Protein 3MOG (pdb70)

Nearest PDB structures (foldseek):
  3mog-assembly1_C  TM=1.002E+00  e=7.681E-94  Escherichia coli K-12
  1wdk-assembly1_A  TM=8.806E-01  e=6.391E-29  Pseudomonas fragi
  1wdl-assembly1_A  TM=8.605E-01  e=2.660E-29  Pseudomonas fragi
  1wdk-assembly1_B  TM=8.696E-01  e=1.105E-28  Pseudomonas fragi
  8oqu-assembly1_A  TM=8.040E-01  e=7.507E-26  Mycobacterium tuberculosis H37Rv

InterPro domains:
  IPR006108 3-hydroxyacyl-CoA dehydrogenase, C-terminal [PF00725] (188-285)
  IPR006108 3-hydroxyacyl-CoA dehydrogenase, C-terminal [PF00725] (387-466)
  IPR006176 3-hydroxyacyl-CoA dehydrogenase, NAD binding [PF02737] (7-184)
  IPR006180 3-hydroxyacyl-CoA dehydrogenase, conserved site [PS00067] (185-210)
  IPR008927 6-phosphogluconate dehydrogenase-like, C-terminal domain superfamily [SSF48179] (187-294)
  IPR008927 6-phosphogluconate dehydrogenase-like, C-terminal domain superfamily [SSF48179] (386-467)
  IPR011967 3-hydroxyadipyl-CoA dehydrogenase PaaH [TIGR02279] (1-474)
  IPR036291 NAD(P)-binding domain superfamily [SSF51735] (2-187)
  IPR041040 3-hydroxybutyryl-CoA dehydrogenase reduced Rossmann-fold domain [PF18321] (324-386)

Sequence (1412 aa):
NVQTVAVIGSGTMGAGIAEVAASHGHQVLLYDISAEALTRAIDGIHARLNSRVTRGKLTAETCERTLKRLIPVTDIHALAAADLVIEAASERLEVKKALFAQLAEVCPPQTLLTTNTSSISITAIAAEIKNPERVAGLHFFNPAPVMKLVEVVSGLATAAEVVEQLCELTLSWGKQPVRCHHSTPGFIVNRVARPYYSEAWRALEEQVAAPEVIDAALRDGAGFPMGPLELTDLIGQDVNFAVTCSVFNAFWQERRFLPSLVQQELVIGGRLGKKSGLGVYDWRAEREAVVGLEAVSDSFSPMKVEKKSDGVTEIDDVLLIETQGETAQALAIRLARPVVVIDKMAGKVVTIAAAAVNPDSATRKAIYYLQQQGKTVLQIADYPGMLIWRTVAMIINEALDALQKGVASEQDIDTAMRLGVNYPYGPLAWGAQLGWQRILRLLENLQHHYGEERYRPCSLLRQRALLESGYNVQTVAVIGSGTMGAGIAEVAASHGHQVLLYDISAEALTRAIDGIHARLNSRVTRGKLTAETCERTLKRLIPVTDIHALAAADLVIEAASERLEVKKALFAQLAEVCPPQTLLTTNTSSISITAIAAEIKNPERVAGLHFFNPAPVMKLVEVVSGLATAAEVVEQLCELTLSWGKQPVRCHHSTPGFIVNRVARPYYSEAWRALEEQVAAPEVIDAALRDGAGFPMGPLEELTDLIGQDVNFAVTCSVFNAFWQERRFLPSLVQQELVIGGRLGKKSGLGVYDWRAEREAVVGLEAVSDSFSPMKVEKKSDGVTEIDDVLLIETQQGETAQALAIRLARPVVVIDKMAGKVVTIAAAAVNPDSATRKAIYYLQQQGKTVLQIADYPGMLIWRTVAMIINEALDALQKGVASEQDIDTAMRRLGVNYPYGPLAWGAQLGWQRILRLLENLQHHYGEERYRPCSLLRQRALLESGYLNVQTVAVIGSGTMGAGIAEVAASHGHQVLLYDISAEALTRAIDGIHHARLNSRVTRGKLTAETCERTLKRLIPVTDIHALAAADLVIEAASERLEVKKALFAQLAEVCPPQTLLTTNTSSISITAIAAEIKNPERVAGLHFFNPAPVMKLVEVVSGLATAAEEVVEQLCELTLSWGKQPVRCHHSTPGFIVNRVARPYYSEAWRALEEQVAAPEVIDAALRDGAGFPMGPLELTDLIGQDVNFAVTCSVFNAFWQERRFLPSLVQQELVIGGRLGKKSGLGVYDWRAEREAVVGLEAVSDSFSPMKVEKKSDGVTEIDDVLLIETQGETAQALAIRLARPVVVIDKMAGKVVTIAAAAVNPDSATRKAIYYLQQQGKTVLQIADYPGMLIWRTVAMIINEALDALQKGVASEQDIDTAMRRLGVNYPYGPLAWGAQLGWQRILRLLENLQHHYGEERYRRPCSLLRQRALLESGYE

Structure (mmCIF, N/CA/C/O backbone):
data_3MOG
#
_entry.id   3MOG
#
_cell.length_a   71.302
_cell.length_b   145.753
_cell.length_c   148.783
_cell.angle_alpha   90.00
_cell.angle_beta   90.00
_cell.angle_gamma   90.00
#
_symmetry.space_group_name_H-M   'P 21 21 21'
#
loop_
_entity.id
_entity.type
_entity.pdbx_description
1 polymer 'Probable 3-hydroxybutyryl-CoA dehydrogenase'
2 non-polymer 'CHLORIDE ION'
3 non-polymer GLYCEROL
4 water water
#
loop_
_atom_site.group_PDB
_atom_site.id
_atom_site.type_symbol
_atom_site.label_atom_id
_atom_site.label_alt_id
_atom_site.label_comp_id
_atom_site.label_asym_id
_atom_site.label_entity_id
_atom_site.label_seq_id
_atom_site.pdbx_PDB_ins_code
_atom_site.Cartn_x
_atom_site.Cartn_y
_atom_site.Cartn_z
_atom_site.occupancy
_atom_site.B_iso_or_equiv
_atom_site.auth_seq_id
_atom_site.auth_comp_id
_atom_site.auth_asym_id
_atom_site.auth_atom_id
_atom_site.pdbx_PDB_model_num
ATOM 1 N N . ASN A 1 4 ? 9.259 35.214 42.082 1.00 108.53 4 ASN A N 1
ATOM 2 C CA . ASN A 1 4 ? 8.321 35.433 40.941 1.00 108.61 4 ASN A CA 1
ATOM 3 C C . ASN A 1 4 ? 6.922 35.826 41.384 1.00 105.70 4 ASN A C 1
ATOM 4 O O . ASN A 1 4 ? 6.304 35.153 42.216 1.00 106.25 4 ASN A O 1
ATOM 9 N N . VAL A 1 5 ? 6.436 36.924 40.814 1.00 100.27 5 VAL A N 1
ATOM 10 C CA . VAL A 1 5 ? 5.098 37.430 41.089 1.00 96.19 5 VAL A CA 1
ATOM 11 C C . VAL A 1 5 ? 4.300 37.421 39.784 1.00 92.32 5 VAL A C 1
ATOM 12 O O . VAL A 1 5 ? 4.757 37.949 38.771 1.00 91.86 5 VAL A O 1
ATOM 16 N N . GLN A 1 6 ? 3.123 36.802 39.810 1.00 90.14 6 GLN A N 1
ATOM 17 C CA . GLN A 1 6 ? 2.263 36.727 38.629 1.00 89.16 6 GLN A CA 1
ATOM 18 C C . GLN A 1 6 ? 0.930 37.428 38.842 1.00 86.08 6 GLN A C 1
ATOM 19 O O . GLN A 1 6 ? 0.708 38.514 38.310 1.00 88.66 6 GLN A O 1
ATOM 25 N N . THR A 1 7 ? 0.040 36.797 39.601 1.00 81.11 7 THR A N 1
ATOM 26 C CA . THR A 1 7 ? -1.277 37.367 39.849 1.00 79.60 7 THR A CA 1
ATOM 27 C C . THR A 1 7 ? -1.161 38.476 40.890 1.00 76.01 7 THR A C 1
ATOM 28 O O . THR A 1 7 ? -0.404 38.362 41.858 1.00 75.42 7 THR A O 1
ATOM 32 N N . VAL A 1 8 ? -1.906 39.554 40.662 1.00 74.42 8 VAL A N 1
ATOM 33 C CA . VAL A 1 8 ? -1.902 40.716 41.535 1.00 69.71 8 VAL A CA 1
ATOM 34 C C . VAL A 1 8 ? -3.328 41.020 41.971 1.00 68.36 8 VAL A C 1
ATOM 35 O O . VAL A 1 8 ? -4.229 41.100 41.138 1.00 68.71 8 VAL A O 1
ATOM 39 N N . ALA A 1 9 ? -3.531 41.163 43.279 1.00 67.76 9 ALA A N 1
ATOM 40 C CA . ALA A 1 9 ? -4.810 41.630 43.800 1.00 70.27 9 ALA A CA 1
ATOM 41 C C . ALA A 1 9 ? -4.707 43.097 44.211 1.00 71.25 9 ALA A C 1
ATOM 42 O O . ALA A 1 9 ? -3.862 43.465 45.025 1.00 70.83 9 ALA A O 1
ATOM 44 N N . VAL A 1 10 ? -5.560 43.933 43.633 1.00 66.90 10 VAL A N 1
ATOM 45 C CA . VAL A 1 10 ? -5.702 45.302 44.097 1.00 61.11 10 VAL A CA 1
ATOM 46 C C . VAL A 1 10 ? -7.026 45.412 44.837 1.00 64.05 10 VAL A C 1
ATOM 47 O O . VAL A 1 10 ? -8.055 45.012 44.303 1.00 65.77 10 VAL A O 1
ATOM 51 N N . ILE A 1 11 ? -6.994 45.933 46.066 1.00 66.00 11 ILE A N 1
ATOM 52 C CA . ILE A 1 11 ? -8.222 46.224 46.828 1.00 67.39 11 ILE A CA 1
ATOM 53 C C . ILE A 1 11 ? -8.518 47.726 46.888 1.00 69.13 11 ILE A C 1
ATOM 54 O O . ILE A 1 11 ? -7.772 48.493 47.500 1.00 72.60 11 ILE A O 1
ATOM 59 N N . GLY A 1 12 ? -9.619 48.132 46.264 1.00 71.19 12 GLY A N 1
ATOM 60 C CA . GLY A 1 12 ? -10.042 49.532 46.262 1.00 69.45 12 GLY A CA 1
ATOM 61 C C . GLY A 1 12 ? -10.349 49.985 44.851 1.00 74.10 12 GLY A C 1
ATOM 62 O O . GLY A 1 12 ? -9.673 49.583 43.903 1.00 79.56 12 GLY A O 1
ATOM 63 N N . SER A 1 13 ? -11.360 50.832 44.706 1.00 74.94 13 SER A N 1
ATOM 64 C CA . SER A 1 13 ? -11.856 51.197 43.384 1.00 77.02 13 SER A CA 1
ATOM 65 C C . SER A 1 13 ? -11.872 52.705 43.129 1.00 79.18 13 SER A C 1
ATOM 66 O O . SER A 1 13 ? -12.540 53.177 42.205 1.00 79.05 13 SER A O 1
ATOM 69 N N . GLY A 1 14 ? -11.135 53.454 43.950 1.00 83.81 14 GLY A N 1
ATOM 70 C CA . GLY A 1 14 ? -10.970 54.905 43.773 1.00 84.76 14 GLY A CA 1
ATOM 71 C C . GLY A 1 14 ? -9.850 55.254 42.802 1.00 84.47 14 GLY A C 1
ATOM 72 O O . GLY A 1 14 ? -9.425 54.407 41.998 1.00 80.95 14 GLY A O 1
ATOM 73 N N . THR A 1 15 ? -9.374 56.501 42.880 1.00 82.45 15 THR A N 1
ATOM 74 C CA . THR A 1 15 ? -8.304 57.004 42.005 1.00 77.80 15 THR A CA 1
ATOM 75 C C . THR A 1 15 ? -7.059 56.112 42.027 1.00 74.77 15 THR A C 1
ATOM 76 O O . THR A 1 15 ? -6.596 55.650 40.976 1.00 71.77 15 THR A O 1
ATOM 80 N N . MET A 1 16 ? -6.541 55.859 43.225 1.00 69.07 16 MET A N 1
ATOM 81 C CA . MET A 1 16 ? -5.306 55.094 43.380 1.00 67.62 16 MET A CA 1
ATOM 82 C C . MET A 1 16 ? -5.518 53.600 43.076 1.00 68.51 16 MET A C 1
ATOM 83 O O . MET A 1 16 ? -4.647 52.955 42.489 1.00 64.58 16 MET A O 1
ATOM 88 N N . GLY A 1 17 ? -6.682 53.072 43.460 1.00 62.99 17 GLY A N 1
ATOM 89 C CA . GLY A 1 17 ? -7.072 51.699 43.125 1.00 62.62 17 GLY A CA 1
ATOM 90 C C . GLY A 1 17 ? -7.049 51.415 41.627 1.00 57.68 17 GLY A C 1
ATOM 91 O O . GLY A 1 17 ? -6.467 50.423 41.187 1.00 56.21 17 GLY A O 1
ATOM 92 N N . ALA A 1 18 ? -7.661 52.312 40.860 1.00 57.35 18 ALA A N 1
ATOM 93 C CA . ALA A 1 18 ? -7.658 52.262 39.406 1.00 63.12 18 ALA A CA 1
ATOM 94 C C . ALA A 1 18 ? -6.234 52.329 38.846 1.00 67.12 18 ALA A C 1
ATOM 95 O O . ALA A 1 18 ? -5.811 51.431 38.106 1.00 67.81 18 ALA A O 1
ATOM 97 N N . GLY A 1 19 ? -5.500 53.372 39.240 1.00 68.71 19 GLY A N 1
ATOM 98 C CA . GLY A 1 19 ? -4.127 53.609 38.790 1.00 64.42 19 GLY A CA 1
ATOM 99 C C . GLY A 1 19 ? -3.186 52.434 38.974 1.00 64.95 19 GLY A C 1
ATOM 100 O O . GLY A 1 19 ? -2.519 52.008 38.026 1.00 67.80 19 GLY A O 1
ATOM 101 N N . ILE A 1 20 ? -3.147 51.908 40.194 1.00 62.23 20 ILE A N 1
ATOM 102 C CA . ILE A 1 20 ? -2.303 50.759 40.537 1.00 62.54 20 ILE A CA 1
ATOM 103 C C . ILE A 1 20 ? -2.642 49.508 39.700 1.00 64.04 20 ILE A C 1
ATOM 104 O O . ILE A 1 20 ? -1.741 48.803 39.226 1.00 65.42 20 ILE A O 1
ATOM 109 N N . ALA A 1 21 ? -3.937 49.272 39.501 1.00 66.75 21 ALA A N 1
ATOM 110 C CA . ALA A 1 21 ? -4.432 48.181 38.661 1.00 67.18 21 ALA A CA 1
ATOM 111 C C . ALA A 1 21 ? -3.965 48.356 37.211 1.00 67.20 21 ALA A C 1
ATOM 112 O O . ALA A 1 21 ? -3.418 47.427 36.611 1.00 65.71 21 ALA A O 1
ATOM 114 N N . GLU A 1 22 ? -4.151 49.566 36.683 1.00 69.14 22 GLU A N 1
ATOM 115 C CA . GLU A 1 22 ? -3.673 49.941 35.357 1.00 67.87 22 GLU A CA 1
ATOM 116 C C . GLU A 1 22 ? -2.176 49.654 35.159 1.00 68.38 22 GLU A C 1
ATOM 117 O O . GLU A 1 22 ? -1.786 49.093 34.135 1.00 71.93 22 GLU A O 1
ATOM 123 N N . VAL A 1 23 ? -1.358 50.017 36.147 1.00 64.54 23 VAL A N 1
ATOM 124 C CA . VAL A 1 23 ? 0.094 49.785 36.101 1.00 69.21 23 VAL A CA 1
ATOM 125 C C . VAL A 1 23 ? 0.454 48.297 36.059 1.00 69.59 23 VAL A C 1
ATOM 126 O O . VAL A 1 23 ? 1.289 47.864 35.250 1.00 70.26 23 VAL A O 1
ATOM 130 N N . ALA A 1 24 ? -0.166 47.529 36.950 1.00 68.86 24 ALA A N 1
ATOM 131 C CA . ALA A 1 24 ? 0.107 46.102 37.052 1.00 71.39 24 ALA A CA 1
ATOM 132 C C . ALA A 1 24 ? -0.345 45.345 35.793 1.00 67.80 24 ALA A C 1
ATOM 133 O O . ALA A 1 24 ? 0.402 44.513 35.275 1.00 68.10 24 ALA A O 1
ATOM 135 N N . ALA A 1 25 ? -1.547 45.668 35.309 1.00 63.01 25 ALA A N 1
ATOM 136 C CA . ALA A 1 25 ? -2.121 45.091 34.091 1.00 69.29 25 ALA A CA 1
ATOM 137 C C . ALA A 1 25 ? -1.275 45.363 32.843 1.00 74.38 25 ALA A C 1
ATOM 138 O O . ALA A 1 25 ? -1.045 44.453 32.035 1.00 72.95 25 ALA A O 1
ATOM 140 N N . SER A 1 26 ? -0.796 46.604 32.707 1.00 73.06 26 SER A N 1
ATOM 141 C CA . SER A 1 26 ? -0.022 47.015 31.534 1.00 74.13 26 SER A CA 1
ATOM 142 C C . SER A 1 26 ? 1.376 46.402 31.510 1.00 73.51 26 SER A C 1
ATOM 143 O O . SER A 1 26 ? 2.027 46.369 30.463 1.00 75.44 26 SER A O 1
ATOM 146 N N . HIS A 1 27 ? 1.831 45.908 32.656 1.00 71.36 27 HIS A N 1
ATOM 147 C CA . HIS A 1 27 ? 3.142 45.267 32.723 1.00 75.03 27 HIS A CA 1
ATOM 148 C C . HIS A 1 27 ? 3.076 43.744 32.780 1.00 76.34 27 HIS A C 1
ATOM 149 O O . HIS A 1 27 ? 4.075 43.080 33.084 1.00 76.35 27 HIS A O 1
ATOM 156 N N . GLY A 1 28 ? 1.899 43.199 32.474 1.00 79.07 28 GLY A N 1
ATOM 157 C CA . GLY A 1 28 ? 1.762 41.763 32.197 1.00 81.85 28 GLY A CA 1
ATOM 158 C C . GLY A 1 28 ? 1.261 40.911 33.343 1.00 78.76 28 GLY A C 1
ATOM 159 O O . GLY A 1 28 ? 1.543 39.712 33.392 1.00 78.03 28 GLY A O 1
ATOM 160 N N . HIS A 1 29 ? 0.516 41.530 34.257 1.00 78.40 29 HIS A N 1
ATOM 161 C CA . HIS A 1 29 ? -0.023 40.829 35.423 1.00 74.37 29 HIS A CA 1
ATOM 162 C C . HIS A 1 29 ? -1.536 40.737 35.350 1.00 70.63 29 HIS A C 1
ATOM 163 O O . HIS A 1 29 ? -2.204 41.706 34.997 1.00 70.67 29 HIS A O 1
ATOM 170 N N . GLN A 1 30 ? -2.060 39.558 35.681 1.00 73.79 30 GLN A N 1
ATOM 171 C CA . GLN A 1 30 ? -3.489 39.369 35.898 1.00 72.42 30 GLN A CA 1
ATOM 172 C C . GLN A 1 30 ? -3.864 40.178 37.125 1.00 71.66 30 GLN A C 1
ATOM 173 O O . GLN A 1 30 ? -3.190 40.087 38.160 1.00 65.82 30 GLN A O 1
ATOM 179 N N . VAL A 1 31 ? -4.919 40.983 37.000 1.00 72.26 31 VAL A N 1
ATOM 180 C CA . VAL A 1 31 ? -5.284 41.932 38.048 1.00 75.62 31 VAL A CA 1
ATOM 181 C C . VAL A 1 31 ? -6.689 41.703 38.597 1.00 79.69 31 VAL A C 1
ATOM 182 O O . VAL A 1 31 ? -7.700 41.986 37.941 1.00 79.97 31 VAL A O 1
ATOM 186 N N . LEU A 1 32 ? -6.726 41.189 39.821 1.00 81.16 32 LEU A N 1
ATOM 187 C CA . LEU A 1 32 ? -7.964 40.992 40.546 1.00 80.72 32 LEU A CA 1
ATOM 188 C C . LEU A 1 32 ? -8.357 42.287 41.249 1.00 81.28 32 LEU A C 1
ATOM 189 O O . LEU A 1 32 ? -7.882 42.577 42.345 1.00 84.00 32 LEU A O 1
ATOM 194 N N . LEU A 1 33 ? -9.199 43.082 40.597 1.00 82.59 33 LEU A N 1
ATOM 195 C CA . LEU A 1 33 ? -9.691 44.311 41.202 1.00 86.44 33 LEU A CA 1
ATOM 196 C C . LEU A 1 33 ? -10.849 44.001 42.142 1.00 92.05 33 LEU A C 1
ATOM 197 O O . LEU A 1 33 ? -11.896 43.518 41.709 1.00 95.21 33 LEU A O 1
ATOM 202 N N . TYR A 1 34 ? -10.643 44.281 43.428 1.00 96.02 34 TYR A N 1
ATOM 203 C CA . TYR A 1 34 ? -11.640 44.017 44.465 1.00 97.84 34 TYR A CA 1
ATOM 204 C C . TYR A 1 34 ? -12.362 45.286 44.901 1.00 98.66 34 TYR A C 1
ATOM 205 O O . TYR A 1 34 ? -11.755 46.345 45.072 1.00 101.07 34 TYR A O 1
ATOM 214 N N . ASP A 1 35 ? -13.671 45.148 45.057 1.00 99.14 35 ASP A N 1
ATOM 215 C CA . ASP A 1 35 ? -14.493 46.050 45.849 1.00 98.16 35 ASP A CA 1
ATOM 216 C C . ASP A 1 35 ? -15.661 45.191 46.329 1.00 100.23 35 ASP A C 1
ATOM 217 O O . ASP A 1 35 ? -15.964 44.161 45.717 1.00 100.70 35 ASP A O 1
ATOM 222 N N . ILE A 1 36 ? -16.292 45.585 47.432 1.00 102.08 36 ILE A N 1
ATOM 223 C CA . ILE A 1 36 ? -17.551 44.958 47.848 1.00 103.21 36 ILE A CA 1
ATOM 224 C C . ILE A 1 36 ? -18.694 45.351 46.905 1.00 102.87 36 ILE A C 1
ATOM 225 O O . ILE A 1 36 ? -19.564 44.536 46.602 1.00 103.10 36 ILE A O 1
ATOM 230 N N . SER A 1 37 ? -18.668 46.595 46.435 1.00 102.19 37 SER A N 1
ATOM 231 C CA . SER A 1 37 ? -19.665 47.102 45.501 1.00 101.70 37 SER A CA 1
ATOM 232 C C . SER A 1 37 ? -19.334 46.681 44.065 1.00 105.51 37 SER A C 1
ATOM 233 O O . SER A 1 37 ? -18.163 46.613 43.685 1.00 107.18 37 SER A O 1
ATOM 236 N N . ALA A 1 38 ? -20.372 46.391 43.282 1.00 108.33 38 ALA A N 1
ATOM 237 C CA . ALA A 1 38 ? -20.214 46.038 41.867 1.00 108.75 38 ALA A CA 1
ATOM 238 C C . ALA A 1 38 ? -20.451 47.229 40.935 1.00 108.13 38 ALA A C 1
ATOM 239 O O . ALA A 1 38 ? -19.957 47.238 39.807 1.00 109.01 38 ALA A O 1
ATOM 241 N N . GLU A 1 39 ? -21.212 48.218 41.406 1.00 108.00 39 GLU A N 1
ATOM 242 C CA . GLU A 1 39 ? -21.431 49.465 40.665 1.00 110.07 39 GLU A CA 1
ATOM 243 C C . GLU A 1 39 ? -20.157 50.299 40.572 1.00 111.36 39 GLU A C 1
ATOM 244 O O . GLU A 1 39 ? -19.892 50.922 39.546 1.00 114.44 39 GLU A O 1
ATOM 250 N N . ALA A 1 40 ? -19.374 50.302 41.647 1.00 109.62 40 ALA A N 1
ATOM 251 C CA . ALA A 1 40 ? -18.117 51.041 41.683 1.00 108.73 40 ALA A CA 1
ATOM 252 C C . ALA A 1 40 ? -17.012 50.340 40.888 1.00 106.37 40 ALA A C 1
ATOM 253 O O . ALA A 1 40 ? -16.194 51.007 40.253 1.00 103.17 40 ALA A O 1
ATOM 255 N N . LEU A 1 41 ? -17.003 49.004 40.930 1.00 105.52 41 LEU A N 1
ATOM 256 C CA . LEU A 1 41 ? -16.052 48.178 40.177 1.00 104.48 41 LEU A CA 1
ATOM 257 C C . LEU A 1 41 ? -16.130 48.408 38.673 1.00 106.41 41 LEU A C 1
ATOM 258 O O . LEU A 1 41 ? -15.101 48.438 37.995 1.00 107.12 41 LEU A O 1
ATOM 263 N N . THR A 1 42 ? -17.356 48.551 38.165 1.00 107.94 42 THR A N 1
ATOM 264 C CA . THR A 1 42 ? -17.601 48.783 36.741 1.00 109.24 42 THR A CA 1
ATOM 265 C C . THR A 1 42 ? -17.106 50.174 36.354 1.00 109.32 42 THR A C 1
ATOM 266 O O . THR A 1 42 ? -16.407 50.329 35.354 1.00 110.29 42 THR A O 1
ATOM 270 N N . ARG A 1 43 ? -17.442 51.163 37.180 1.00 108.81 43 ARG A N 1
ATOM 271 C CA . ARG A 1 43 ? -17.068 52.558 36.953 1.00 110.38 43 ARG A CA 1
ATOM 272 C C . ARG A 1 43 ? -15.556 52.804 37.008 1.00 109.28 43 ARG A C 1
ATOM 273 O O . ARG A 1 43 ? -15.056 53.747 36.391 1.00 109.00 43 ARG A O 1
ATOM 281 N N . ALA A 1 44 ? -14.843 51.953 37.744 1.00 107.88 44 ALA A N 1
ATOM 282 C CA . ALA A 1 44 ? -13.380 51.991 37.798 1.00 107.76 44 ALA A CA 1
ATOM 283 C C . ALA A 1 44 ? -12.751 51.450 36.514 1.00 106.23 44 ALA A C 1
ATOM 284 O O . ALA A 1 44 ? -11.804 52.039 35.991 1.00 106.90 44 ALA A O 1
ATOM 286 N N . ILE A 1 45 ? -13.283 50.330 36.020 1.00 104.40 45 ILE A N 1
ATOM 287 C CA . ILE A 1 45 ? -12.824 49.714 34.770 1.00 102.45 45 ILE A CA 1
ATOM 288 C C . ILE A 1 45 ? -13.201 50.573 33.554 1.00 102.63 45 ILE A C 1
ATOM 289 O O . ILE A 1 45 ? -12.431 50.666 32.597 1.00 103.40 45 ILE A O 1
ATOM 294 N N . ASP A 1 46 ? -14.361 51.226 33.625 1.00 101.58 46 ASP A N 1
ATOM 295 C CA . ASP A 1 46 ? -14.796 52.179 32.603 1.00 101.28 46 ASP A CA 1
ATOM 296 C C . ASP A 1 46 ? -13.830 53.351 32.448 1.00 101.13 46 ASP A C 1
ATOM 297 O O . ASP A 1 46 ? -13.591 53.815 31.333 1.00 103.26 46 ASP A O 1
ATOM 302 N N . GLY A 1 47 ? -13.281 53.810 33.572 1.00 99.79 47 GLY A N 1
ATOM 303 C CA . GLY A 1 47 ? -12.286 54.881 33.599 1.00 96.35 47 GLY A CA 1
ATOM 304 C C . GLY A 1 47 ? -10.945 54.479 33.005 1.00 94.76 47 GLY A C 1
ATOM 305 O O . GLY A 1 47 ? -10.299 55.287 32.336 1.00 96.48 47 GLY A O 1
ATOM 306 N N . ILE A 1 48 ? -10.531 53.235 33.253 1.00 89.35 48 ILE A N 1
ATOM 307 C CA . ILE A 1 48 ? -9.304 52.679 32.669 1.00 85.73 48 ILE A CA 1
ATOM 308 C C . ILE A 1 48 ? -9.479 52.466 31.154 1.00 90.53 48 ILE A C 1
ATOM 309 O O . ILE A 1 48 ? -8.568 52.758 30.367 1.00 91.27 48 ILE A O 1
ATOM 314 N N . HIS A 1 49 ? -10.659 51.979 30.762 1.00 91.83 49 HIS A N 1
ATOM 315 C CA . HIS A 1 49 ? -11.034 51.836 29.351 1.00 91.98 49 HIS A CA 1
ATOM 316 C C . HIS A 1 49 ? -11.114 53.181 28.627 1.00 91.01 49 HIS A C 1
ATOM 317 O O . HIS A 1 49 ? -10.732 53.273 27.473 1.00 91.57 49 HIS A O 1
ATOM 324 N N . ALA A 1 50 ? -11.598 54.216 29.311 1.00 92.92 50 ALA A N 1
ATOM 325 C CA . ALA A 1 50 ? -11.680 55.563 28.737 1.00 93.86 50 ALA A CA 1
ATOM 326 C C . ALA A 1 50 ? -10.297 56.151 28.482 1.00 94.60 50 ALA A C 1
ATOM 327 O O . ALA A 1 50 ? -10.053 56.731 27.422 1.00 96.27 50 ALA A O 1
ATOM 329 N N . ARG A 1 51 ? -9.403 55.978 29.456 1.00 93.53 51 ARG A N 1
ATOM 330 C CA . ARG A 1 51 ? -8.056 56.547 29.410 1.00 92.66 51 ARG A CA 1
ATOM 331 C C . ARG A 1 51 ? -7.133 55.830 28.427 1.00 92.66 51 ARG A C 1
ATOM 332 O O . ARG A 1 51 ? -6.385 56.483 27.698 1.00 94.69 51 ARG A O 1
ATOM 340 N N . LEU A 1 52 ? -7.177 54.500 28.405 1.00 89.72 52 LEU A N 1
ATOM 341 C CA . LEU A 1 52 ? -6.317 53.742 27.499 1.00 87.88 52 LEU A CA 1
ATOM 342 C C . LEU A 1 52 ? -6.789 53.758 26.042 1.00 92.02 52 LEU A C 1
ATOM 343 O O . LEU A 1 52 ? -5.987 53.521 25.134 1.00 93.17 52 LEU A O 1
ATOM 348 N N . ASN A 1 53 ? -8.080 54.021 25.825 1.00 94.96 53 ASN A N 1
ATOM 349 C CA . ASN A 1 53 ? -8.617 54.182 24.470 1.00 96.37 53 ASN A CA 1
ATOM 350 C C . ASN A 1 53 ? -8.440 55.598 23.929 1.00 96.09 53 ASN A C 1
ATOM 351 O O . ASN A 1 53 ? -8.438 55.809 22.718 1.00 96.31 53 ASN A O 1
ATOM 356 N N . SER A 1 54 ? -8.285 56.570 24.824 1.00 96.87 54 SER A N 1
ATOM 357 C CA . SER A 1 54 ? -7.971 57.935 24.399 1.00 99.78 54 SER A CA 1
ATOM 358 C C . SER A 1 54 ? -6.488 58.062 24.036 1.00 99.77 54 SER A C 1
ATOM 359 O O . SER A 1 54 ? -6.050 59.106 23.560 1.00 100.98 54 SER A O 1
ATOM 362 N N . ARG A 1 55 ? -5.728 56.994 24.268 1.00 96.13 55 ARG A N 1
ATOM 363 C CA . ARG A 1 55 ? -4.315 56.960 23.929 1.00 93.50 55 ARG A CA 1
ATOM 364 C C . ARG A 1 55 ? -4.026 56.052 22.737 1.00 92.82 55 ARG A C 1
ATOM 365 O O . ARG A 1 55 ? -2.918 56.058 22.203 1.00 90.78 55 ARG A O 1
ATOM 373 N N . VAL A 1 56 ? -5.013 55.266 22.322 1.00 92.90 56 VAL A N 1
ATOM 374 C CA . VAL A 1 56 ? -4.886 54.551 21.061 1.00 95.92 56 VAL A CA 1
ATOM 375 C C . VAL A 1 56 ? -5.262 55.505 19.919 1.00 97.74 56 VAL A C 1
ATOM 376 O O . VAL A 1 56 ? -4.682 55.438 18.832 1.00 99.18 56 VAL A O 1
ATOM 380 N N . THR A 1 57 ? -6.193 56.420 20.194 1.00 97.94 57 THR A N 1
ATOM 381 C CA . THR A 1 57 ? -6.596 57.439 19.223 1.00 101.16 57 THR A CA 1
ATOM 382 C C . THR A 1 57 ? -5.547 58.549 19.094 1.00 102.63 57 THR A C 1
ATOM 383 O O . THR A 1 57 ? -5.415 59.155 18.027 1.00 105.24 57 THR A O 1
ATOM 387 N N . ARG A 1 58 ? -4.806 58.804 20.175 1.00 101.95 58 ARG A N 1
ATOM 388 C CA . ARG A 1 58 ? -3.758 59.834 20.186 1.00 101.61 58 ARG A CA 1
ATOM 389 C C . ARG A 1 58 ? -2.367 59.322 19.778 1.00 99.44 58 ARG A C 1
ATOM 390 O O . ARG A 1 58 ? -1.379 60.052 19.881 1.00 98.70 58 ARG A O 1
ATOM 398 N N . GLY A 1 59 ? -2.299 58.073 19.320 1.00 97.08 59 GLY A N 1
ATOM 399 C CA . GLY A 1 59 ? -1.051 57.478 18.836 1.00 93.98 59 GLY A CA 1
ATOM 400 C C . GLY A 1 59 ? 0.016 57.245 19.895 1.00 93.29 59 GLY A C 1
ATOM 401 O O . GLY A 1 59 ? 1.208 57.211 19.583 1.00 92.95 59 GLY A O 1
ATOM 402 N N . LYS A 1 60 ? -0.413 57.093 21.147 1.00 90.58 60 LYS A N 1
ATOM 403 C CA . LYS A 1 60 ? 0.495 56.837 22.265 1.00 86.58 60 LYS A CA 1
ATOM 404 C C . LYS A 1 60 ? 0.536 55.352 22.650 1.00 84.03 60 LYS A C 1
ATOM 405 O O . LYS A 1 60 ? 1.446 54.916 23.360 1.00 84.24 60 LYS A O 1
ATOM 411 N N . LEU A 1 61 ? -0.446 54.585 22.173 1.00 81.98 61 LEU A N 1
ATOM 412 C CA . LEU A 1 61 ? -0.509 53.129 22.403 1.00 81.48 61 LEU A CA 1
ATOM 413 C C . LEU A 1 61 ? -1.173 52.428 21.214 1.00 77.60 61 LEU A C 1
ATOM 414 O O . LEU A 1 61 ? -2.007 53.028 20.538 1.00 78.87 61 LEU A O 1
ATOM 419 N N . THR A 1 62 ? -0.788 51.177 20.954 1.00 76.64 62 THR A N 1
ATOM 420 C CA . THR A 1 62 ? -1.411 50.365 19.898 1.00 81.07 62 THR A CA 1
ATOM 421 C C . THR A 1 62 ? -2.644 49.608 20.394 1.00 84.90 62 THR A C 1
ATOM 422 O O . THR A 1 62 ? -2.764 49.305 21.586 1.00 85.88 62 THR A O 1
ATOM 426 N N . ALA A 1 63 ? -3.542 49.296 19.460 1.00 85.84 63 ALA A N 1
ATOM 427 C CA . ALA A 1 63 ? -4.788 48.582 19.742 1.00 82.20 63 ALA A CA 1
ATOM 428 C C . ALA A 1 63 ? -4.551 47.179 20.307 1.00 84.02 63 ALA A C 1
ATOM 429 O O . ALA A 1 63 ? -5.238 46.763 21.247 1.00 83.01 63 ALA A O 1
ATOM 431 N N . GLU A 1 64 ? -3.572 46.475 19.734 1.00 84.08 64 GLU A N 1
ATOM 432 C CA . GLU A 1 64 ? -3.198 45.114 20.149 1.00 86.63 64 GLU A CA 1
ATOM 433 C C . GLU A 1 64 ? -2.704 45.064 21.600 1.00 84.08 64 GLU A C 1
ATOM 434 O O . GLU A 1 64 ? -3.025 44.135 22.337 1.00 84.11 64 GLU A O 1
ATOM 440 N N . THR A 1 65 ? -1.929 46.068 22.001 1.00 82.85 65 THR A N 1
ATOM 441 C CA . THR A 1 65 ? -1.394 46.130 23.355 1.00 79.60 65 THR A CA 1
ATOM 442 C C . THR A 1 65 ? -2.458 46.618 24.345 1.00 76.97 65 THR A C 1
ATOM 443 O O . THR A 1 65 ? -2.558 46.086 25.450 1.00 75.14 65 THR A O 1
ATOM 447 N N . CYS A 1 66 ? -3.255 47.605 23.928 1.00 78.22 66 CYS A N 1
ATOM 448 C CA . CYS A 1 66 ? -4.362 48.147 24.729 1.00 81.09 66 CYS A CA 1
ATOM 449 C C . CYS A 1 66 ? -5.420 47.104 25.092 1.00 84.03 66 CYS A C 1
ATOM 450 O O . CYS A 1 66 ? -5.800 46.978 26.256 1.00 83.97 66 CYS A O 1
ATOM 453 N N . GLU A 1 67 ? -5.888 46.365 24.092 1.00 87.42 67 GLU A N 1
ATOM 454 C CA . GLU A 1 67 ? -6.844 45.283 24.309 1.00 92.91 67 GLU A CA 1
ATOM 455 C C . GLU A 1 67 ? -6.237 44.167 25.186 1.00 92.86 67 GLU A C 1
ATOM 456 O O . GLU A 1 67 ? -6.917 43.644 26.072 1.00 93.77 67 GLU A O 1
ATOM 462 N N . ARG A 1 68 ? -4.958 43.850 24.953 1.00 92.00 68 ARG A N 1
ATOM 463 C CA . ARG A 1 68 ? -4.188 42.865 25.739 1.00 91.24 68 ARG A CA 1
ATOM 464 C C . ARG A 1 68 ? -4.061 43.234 27.225 1.00 92.04 68 ARG A C 1
ATOM 465 O O . ARG A 1 68 ? -4.123 42.364 28.102 1.00 94.51 68 ARG A O 1
ATOM 473 N N . THR A 1 69 ? -3.872 44.526 27.491 1.00 89.62 69 THR A N 1
ATOM 474 C CA . THR A 1 69 ? -3.797 45.058 28.851 1.00 85.26 69 THR A CA 1
ATOM 475 C C . THR A 1 69 ? -5.166 45.007 29.548 1.00 82.51 69 THR A C 1
ATOM 476 O O . THR A 1 69 ? -5.271 44.494 30.663 1.00 82.50 69 THR A O 1
ATOM 480 N N . LEU A 1 70 ? -6.201 45.501 28.866 1.00 82.36 70 LEU A N 1
ATOM 481 C CA . LEU A 1 70 ? -7.555 45.632 29.428 1.00 85.79 70 LEU A CA 1
ATOM 482 C C . LEU A 1 70 ? -8.275 44.298 29.708 1.00 91.51 70 LEU A C 1
ATOM 483 O O . LEU A 1 70 ? -9.241 44.259 30.481 1.00 90.98 70 LEU A O 1
ATOM 488 N N . LYS A 1 71 ? -7.804 43.221 29.078 1.00 94.66 71 LYS A N 1
ATOM 489 C CA . LYS A 1 71 ? -8.286 41.872 29.376 1.00 97.84 71 LYS A CA 1
ATOM 490 C C . LYS A 1 71 ? -7.837 41.391 30.754 1.00 95.15 71 LYS A C 1
ATOM 491 O O . LYS A 1 71 ? -8.590 40.693 31.438 1.00 92.95 71 LYS A O 1
ATOM 497 N N . ARG A 1 72 ? -6.626 41.787 31.156 1.00 92.78 72 ARG A N 1
ATOM 498 C CA . ARG A 1 72 ? -6.021 41.358 32.430 1.00 92.77 72 ARG A CA 1
ATOM 499 C C . ARG A 1 72 ? -6.722 41.919 33.685 1.00 91.47 72 ARG A C 1
ATOM 500 O O . ARG A 1 72 ? -6.403 41.524 34.811 1.00 91.44 72 ARG A O 1
ATOM 508 N N . LEU A 1 73 ? -7.671 42.832 33.474 1.00 88.75 73 LEU A N 1
ATOM 509 C CA . LEU A 1 73 ? -8.462 43.426 34.546 1.00 90.56 73 LEU A CA 1
ATOM 510 C C . LEU A 1 73 ? -9.703 42.594 34.873 1.00 91.92 73 LEU A C 1
ATOM 511 O O . LEU A 1 73 ? -10.722 42.676 34.178 1.00 93.12 73 LEU A O 1
ATOM 516 N N . ILE A 1 74 ? -9.609 41.810 35.946 1.00 91.78 74 ILE A N 1
ATOM 517 C CA . ILE A 1 74 ? -10.682 40.907 36.373 1.00 90.43 74 ILE A CA 1
ATOM 518 C C . ILE A 1 74 ? -11.370 41.436 37.647 1.00 89.52 74 ILE A C 1
ATOM 519 O O . ILE A 1 74 ? -10.790 41.371 38.733 1.00 87.26 74 ILE A O 1
ATOM 524 N N . PRO A 1 75 ? -12.604 41.974 37.515 1.00 88.75 75 PRO A N 1
ATOM 525 C CA . PRO A 1 75 ? -13.327 42.490 38.687 1.00 90.58 75 PRO A CA 1
ATOM 526 C C . PRO A 1 75 ? -13.914 41.378 39.567 1.00 93.47 75 PRO A C 1
ATOM 527 O O . PRO A 1 75 ? -14.537 40.441 39.056 1.00 91.78 75 PRO A O 1
ATOM 531 N N . VAL A 1 76 ? -13.694 41.480 40.879 1.00 96.25 76 VAL A N 1
ATOM 532 C CA . VAL A 1 76 ? -14.165 40.475 41.846 1.00 98.58 76 VAL A CA 1
ATOM 533 C C . VAL A 1 76 ? -14.797 41.109 43.087 1.00 98.80 76 VAL A C 1
ATOM 534 O O . VAL A 1 76 ? -14.387 42.194 43.518 1.00 101.95 76 VAL A O 1
ATOM 538 N N . THR A 1 77 ? -15.792 40.420 43.651 1.00 97.42 77 THR A N 1
ATOM 539 C CA . THR A 1 77 ? -16.496 40.854 44.871 1.00 95.04 77 THR A CA 1
ATOM 540 C C . THR A 1 77 ? -16.261 39.879 46.046 1.00 93.60 77 THR A C 1
ATOM 541 O O . THR A 1 77 ? -16.379 40.252 47.222 1.00 91.57 77 THR A O 1
ATOM 545 N N . ASP A 1 78 ? -15.910 38.637 45.716 1.00 92.73 78 ASP A N 1
ATOM 546 C CA . ASP A 1 78 ? -15.536 37.651 46.722 1.00 93.24 78 ASP A CA 1
ATOM 547 C C . ASP A 1 78 ? -14.073 37.773 47.093 1.00 90.24 78 ASP A C 1
ATOM 548 O O . ASP A 1 78 ? -13.199 37.745 46.228 1.00 88.42 78 ASP A O 1
ATOM 553 N N . ILE A 1 79 ? -13.827 37.898 48.394 1.00 88.95 79 ILE A N 1
ATOM 554 C CA . ILE A 1 79 ? -12.479 38.042 48.944 1.00 90.12 79 ILE A CA 1
ATOM 555 C C . ILE A 1 79 ? -11.692 36.728 48.833 1.00 90.48 79 ILE A C 1
ATOM 556 O O . ILE A 1 79 ? -10.453 36.729 48.763 1.00 84.56 79 ILE A O 1
ATOM 561 N N . HIS A 1 80 ? -12.426 35.615 48.778 1.00 91.84 80 HIS A N 1
ATOM 562 C CA . HIS A 1 80 ? -11.828 34.286 48.654 1.00 93.88 80 HIS A CA 1
ATOM 563 C C . HIS A 1 80 ? -11.253 34.056 47.260 1.00 91.71 80 HIS A C 1
ATOM 564 O O . HIS A 1 80 ? -10.374 33.206 47.082 1.00 89.44 80 HIS A O 1
ATOM 571 N N . ALA A 1 81 ? -11.727 34.850 46.295 1.00 89.11 81 ALA A N 1
ATOM 572 C CA . ALA A 1 81 ? -11.170 34.887 44.938 1.00 91.74 81 ALA A CA 1
ATOM 573 C C . ALA A 1 81 ? -9.721 35.388 44.896 1.00 89.81 81 ALA A C 1
ATOM 574 O O . ALA A 1 81 ? -8.995 35.133 43.933 1.00 90.71 81 ALA A O 1
ATOM 576 N N . LEU A 1 82 ? -9.299 36.079 45.953 1.00 88.95 82 LEU A N 1
ATOM 577 C CA . LEU A 1 82 ? -7.959 36.655 46.015 1.00 87.94 82 LEU A CA 1
ATOM 578 C C . LEU A 1 82 ? -6.901 35.667 46.511 1.00 88.38 82 LEU A C 1
ATOM 579 O O . LEU A 1 82 ? -5.748 36.051 46.711 1.00 89.82 82 LEU A O 1
ATOM 584 N N . ALA A 1 83 ? -7.290 34.402 46.685 1.00 89.12 83 ALA A N 1
ATOM 585 C CA . ALA A 1 83 ? -6.391 33.347 47.184 1.00 90.22 83 ALA A CA 1
ATOM 586 C C . ALA A 1 83 ? -5.219 33.034 46.243 1.00 89.48 83 ALA A C 1
ATOM 587 O O . ALA A 1 83 ? -4.141 32.629 46.696 1.00 88.53 83 ALA A O 1
ATOM 589 N N . ALA A 1 84 ? -5.434 33.244 44.944 1.00 90.62 84 ALA A N 1
ATOM 590 C CA . ALA A 1 84 ? -4.416 32.991 43.920 1.00 89.48 84 ALA A CA 1
ATOM 591 C C . ALA A 1 84 ? -3.318 34.063 43.858 1.00 88.52 84 ALA A C 1
ATOM 592 O O . ALA A 1 84 ? -2.232 33.808 43.322 1.00 89.53 84 ALA A O 1
ATOM 594 N N . ALA A 1 85 ? -3.605 35.248 44.404 1.00 84.32 85 ALA A N 1
ATOM 595 C CA . ALA A 1 85 ? -2.705 36.404 44.317 1.00 82.23 85 ALA A CA 1
ATOM 596 C C . ALA A 1 85 ? -1.333 36.145 44.920 1.00 82.93 85 ALA A C 1
ATOM 597 O O . ALA A 1 85 ? -1.222 35.658 46.046 1.00 83.12 85 ALA A O 1
ATOM 599 N N . ASP A 1 86 ? -0.293 36.443 44.147 1.00 82.58 86 ASP A N 1
ATOM 600 C CA . ASP A 1 86 ? 1.071 36.436 44.663 1.00 84.45 86 ASP A CA 1
ATOM 601 C C . ASP A 1 86 ? 1.299 37.693 45.513 1.00 83.96 86 ASP A C 1
ATOM 602 O O . ASP A 1 86 ? 2.119 37.689 46.434 1.00 87.16 86 ASP A O 1
ATOM 607 N N . LEU A 1 87 ? 0.558 38.758 45.196 1.00 79.48 87 LEU A N 1
ATOM 608 C CA . LEU A 1 87 ? 0.718 40.061 45.834 1.00 74.01 87 LEU A CA 1
ATOM 609 C C . LEU A 1 87 ? -0.609 40.812 45.951 1.00 67.38 87 LEU A C 1
ATOM 610 O O . LEU A 1 87 ? -1.362 40.921 44.985 1.00 66.25 87 LEU A O 1
ATOM 615 N N . VAL A 1 88 ? -0.885 41.342 47.139 1.00 63.75 88 VAL A N 1
ATOM 616 C CA . VAL A 1 88 ? -2.073 42.171 47.338 1.00 65.15 88 VAL A CA 1
ATOM 617 C C . VAL A 1 88 ? -1.682 43.624 47.617 1.00 67.62 88 VAL A C 1
ATOM 618 O O . VAL A 1 88 ? -0.863 43.901 48.490 1.00 71.09 88 VAL A O 1
ATOM 622 N N . ILE A 1 89 ? -2.259 44.547 46.861 1.00 69.75 89 ILE A N 1
ATOM 623 C CA . ILE A 1 89 ? -2.009 45.962 47.072 1.00 66.47 89 ILE A CA 1
ATOM 624 C C . ILE A 1 89 ? -3.316 46.603 47.473 1.00 62.62 89 ILE A C 1
ATOM 625 O O . ILE A 1 89 ? -4.249 46.637 46.692 1.00 60.95 89 ILE A O 1
ATOM 630 N N . GLU A 1 90 ? -3.368 47.113 48.699 1.00 66.09 90 GLU A N 1
ATOM 631 C CA . GLU A 1 90 ? -4.593 47.691 49.255 1.00 65.10 90 GLU A CA 1
ATOM 632 C C . GLU A 1 90 ? -4.610 49.211 49.134 1.00 66.12 90 GLU A C 1
ATOM 633 O O . GLU A 1 90 ? -3.623 49.870 49.441 1.00 70.57 90 GLU A O 1
ATOM 639 N N . ALA A 1 91 ? -5.745 49.762 48.722 1.00 70.08 91 ALA A N 1
ATOM 640 C CA . ALA A 1 91 ? -5.934 51.208 48.680 1.00 71.15 91 ALA A CA 1
ATOM 641 C C . ALA A 1 91 ? -7.372 51.582 49.027 1.00 77.17 91 ALA A C 1
ATOM 642 O O . ALA A 1 91 ? -8.026 52.316 48.289 1.00 81.28 91 ALA A O 1
ATOM 644 N N . ALA A 1 92 ? -7.854 51.073 50.158 1.00 87.70 92 ALA A N 1
ATOM 645 C CA . ALA A 1 92 ? -9.232 51.310 50.612 1.00 94.33 92 ALA A CA 1
ATOM 646 C C . ALA A 1 92 ? -9.310 52.470 51.603 1.00 97.54 92 ALA A C 1
ATOM 647 O O . ALA A 1 92 ? -8.458 53.360 51.584 1.00 101.97 92 ALA A O 1
ATOM 649 N N . SER A 1 93 ? -10.334 52.452 52.458 1.00 100.42 93 SER A N 1
ATOM 650 C CA . SER A 1 93 ? -10.603 53.542 53.398 1.00 102.52 93 SER A CA 1
ATOM 651 C C . SER A 1 93 ? -9.536 53.606 54.486 1.00 104.02 93 SER A C 1
ATOM 652 O O . SER A 1 93 ? -9.137 52.571 55.032 1.00 103.59 93 SER A O 1
ATOM 655 N N . GLU A 1 94 ? -9.096 54.830 54.797 1.00 102.49 94 GLU A N 1
ATOM 656 C CA . GLU A 1 94 ? -7.925 55.069 55.658 1.00 101.60 94 GLU A CA 1
ATOM 657 C C . GLU A 1 94 ? -8.196 55.041 57.171 1.00 101.84 94 GLU A C 1
ATOM 658 O O . GLU A 1 94 ? -7.423 55.597 57.953 1.00 99.01 94 GLU A O 1
ATOM 664 N N . ARG A 1 95 ? -9.288 54.401 57.581 1.00 101.34 95 ARG A N 1
ATOM 665 C CA . ARG A 1 95 ? -9.522 54.157 58.996 1.00 101.00 95 ARG A CA 1
ATOM 666 C C . ARG A 1 95 ? -8.722 52.914 59.375 1.00 98.69 95 ARG A C 1
ATOM 667 O O . ARG A 1 95 ? -8.775 51.902 58.676 1.00 101.01 95 ARG A O 1
ATOM 675 N N . LEU A 1 96 ? -7.966 53.015 60.466 1.00 96.68 96 LEU A N 1
ATOM 676 C CA . LEU A 1 96 ? -7.040 51.968 60.920 1.00 96.51 96 LEU A CA 1
ATOM 677 C C . LEU A 1 96 ? -7.713 50.634 61.294 1.00 97.95 96 LEU A C 1
ATOM 678 O O . LEU A 1 96 ? -7.097 49.571 61.172 1.00 95.30 96 LEU A O 1
ATOM 683 N N . GLU A 1 97 ? -8.969 50.704 61.739 1.00 99.53 97 GLU A N 1
ATOM 684 C CA . GLU A 1 97 ? -9.744 49.531 62.180 1.00 99.61 97 GLU A CA 1
ATOM 685 C C . GLU A 1 97 ? -10.157 48.637 61.009 1.00 96.46 97 GLU A C 1
ATOM 686 O O . GLU A 1 97 ? -9.970 47.415 61.053 1.00 93.49 97 GLU A O 1
ATOM 692 N N . VAL A 1 98 ? -10.716 49.264 59.972 1.00 94.90 98 VAL A N 1
ATOM 693 C CA . VAL A 1 98 ? -11.182 48.571 58.769 1.00 95.01 98 VAL A CA 1
ATOM 694 C C . VAL A 1 98 ? -10.018 47.905 58.040 1.00 95.44 98 VAL A C 1
ATOM 695 O O . VAL A 1 98 ? -10.159 46.791 57.531 1.00 98.19 98 VAL A O 1
ATOM 699 N N . LYS A 1 99 ? -8.873 48.588 58.014 1.00 94.41 99 LYS A N 1
ATOM 700 C CA . LYS A 1 99 ? -7.649 48.060 57.402 1.00 92.46 99 LYS A CA 1
ATOM 701 C C . LYS A 1 99 ? -7.083 46.861 58.168 1.00 89.85 99 LYS A C 1
ATOM 702 O O . LYS A 1 99 ? -6.644 45.886 57.556 1.00 86.92 99 LYS A O 1
ATOM 708 N N . LYS A 1 100 ? -7.100 46.943 59.500 1.00 92.17 100 LYS A N 1
ATOM 709 C CA . LYS A 1 100 ? -6.637 45.851 60.368 1.00 94.28 100 LYS A CA 1
ATOM 710 C C . LYS A 1 100 ? -7.518 44.609 60.252 1.00 93.21 100 LYS A C 1
ATOM 711 O O . LYS A 1 100 ? -7.018 43.480 60.320 1.00 93.12 100 LYS A O 1
ATOM 717 N N . ALA A 1 101 ? -8.821 44.832 60.079 1.00 92.49 101 ALA A N 1
ATOM 718 C CA . ALA A 1 101 ? -9.801 43.754 59.926 1.00 94.41 101 ALA A CA 1
ATOM 719 C C . ALA A 1 101 ? -9.692 43.044 58.562 1.00 92.94 101 ALA A C 1
ATOM 720 O O . ALA A 1 101 ? -9.832 41.818 58.475 1.00 91.20 101 ALA A O 1
ATOM 722 N N . LEU A 1 102 ? -9.433 43.825 57.513 1.00 91.38 102 LEU A N 1
ATOM 723 C CA . LEU A 1 102 ? -9.269 43.307 56.151 1.00 88.28 102 LEU A CA 1
ATOM 724 C C . LEU A 1 102 ? -7.974 42.507 55.977 1.00 86.52 102 LEU A C 1
ATOM 725 O O . LEU A 1 102 ? -7.976 41.452 55.338 1.00 85.24 102 LEU A O 1
ATOM 730 N N . PHE A 1 103 ? -6.882 43.010 56.551 1.00 83.94 103 PHE A N 1
ATOM 731 C CA . PHE A 1 103 ? -5.571 42.358 56.462 1.00 81.79 103 PHE A CA 1
ATOM 732 C C . PHE A 1 103 ? -5.491 41.055 57.272 1.00 83.08 103 PHE A C 1
ATOM 733 O O . PHE A 1 103 ? -4.705 40.162 56.933 1.00 79.93 103 PHE A O 1
ATOM 741 N N . ALA A 1 104 ? -6.294 40.955 58.336 1.00 86.41 104 ALA A N 1
ATOM 742 C CA . ALA A 1 104 ? -6.405 39.721 59.134 1.00 86.95 104 ALA A CA 1
ATOM 743 C C . ALA A 1 104 ? -7.148 38.640 58.353 1.00 85.88 104 ALA A C 1
ATOM 744 O O . ALA A 1 104 ? -6.747 37.468 58.350 1.00 84.37 104 ALA A O 1
ATOM 746 N N . GLN A 1 105 ? -8.180 39.082 57.660 1.00 85.26 105 GLN A N 1
ATOM 747 C CA . GLN A 1 105 ? -8.982 38.245 56.812 1.00 87.95 105 GLN A CA 1
ATOM 748 C C . GLN A 1 105 ? -8.100 37.678 55.724 1.00 87.97 105 GLN A C 1
ATOM 749 O O . GLN A 1 105 ? -8.128 36.497 55.451 1.00 89.44 105 GLN A O 1
ATOM 755 N N . LEU A 1 106 ? -7.281 38.527 55.128 1.00 88.77 106 LEU A N 1
ATOM 756 C CA . LEU A 1 106 ? -6.447 38.138 54.009 1.00 88.84 106 LEU A CA 1
ATOM 757 C C . LEU A 1 106 ? -5.440 37.049 54.315 1.00 89.10 106 LEU A C 1
ATOM 758 O O . LEU A 1 106 ? -5.117 36.263 53.461 1.00 88.21 106 LEU A O 1
ATOM 763 N N . ALA A 1 107 ? -4.872 37.053 55.500 1.00 91.22 107 ALA A N 1
ATOM 764 C CA . ALA A 1 107 ? -3.846 36.081 55.832 1.00 94.22 107 ALA A CA 1
ATOM 765 C C . ALA A 1 107 ? -4.349 34.641 55.818 1.00 95.41 107 ALA A C 1
ATOM 766 O O . ALA A 1 107 ? -3.588 33.714 55.583 1.00 93.19 107 ALA A O 1
ATOM 768 N N . GLU A 1 108 ? -5.620 34.460 56.137 1.00 95.50 108 GLU A N 1
ATOM 769 C CA . GLU A 1 108 ? -6.222 33.122 56.151 1.00 96.50 108 GLU A CA 1
ATOM 770 C C . GLU A 1 108 ? -6.532 32.638 54.735 1.00 94.06 108 GLU A C 1
ATOM 771 O O . GLU A 1 108 ? -6.386 31.453 54.435 1.00 95.70 108 GLU A O 1
ATOM 777 N N . VAL A 1 109 ? -6.962 33.569 53.882 1.00 91.36 109 VAL A N 1
ATOM 778 C CA . VAL A 1 109 ? -7.333 33.297 52.487 1.00 88.00 109 VAL A CA 1
ATOM 779 C C . VAL A 1 109 ? -6.100 32.986 51.621 1.00 87.01 109 VAL A C 1
ATOM 780 O O . VAL A 1 109 ? -6.107 32.045 50.818 1.00 89.36 109 VAL A O 1
ATOM 784 N N . CYS A 1 110 ? -5.036 33.755 51.822 1.00 81.59 110 CYS A N 1
ATOM 785 C CA . CYS A 1 110 ? -3.835 33.663 51.004 1.00 80.93 110 CYS A CA 1
ATOM 786 C C . CYS A 1 110 ? -2.743 32.809 51.660 1.00 81.26 110 CYS A C 1
ATOM 787 O O . CYS A 1 110 ? -2.693 32.703 52.889 1.00 80.76 110 CYS A O 1
ATOM 790 N N . PRO A 1 111 ? -1.868 32.188 50.838 1.00 80.73 111 PRO A N 1
ATOM 791 C CA . PRO A 1 111 ? -0.683 31.473 51.334 1.00 82.05 111 PRO A CA 1
ATOM 792 C C . PRO A 1 111 ? 0.252 32.338 52.201 1.00 85.20 111 PRO A C 1
ATOM 793 O O . PRO A 1 111 ? 0.283 33.555 52.031 1.00 79.40 111 PRO A O 1
ATOM 797 N N . PRO A 1 112 ? 1.008 31.708 53.130 1.00 91.76 112 PRO A N 1
ATOM 798 C CA . PRO A 1 112 ? 2.045 32.346 53.973 1.00 92.30 112 PRO A CA 1
ATOM 799 C C . PRO A 1 112 ? 3.135 33.164 53.253 1.00 92.53 112 PRO A C 1
ATOM 800 O O . PRO A 1 112 ? 3.820 33.965 53.895 1.00 95.92 112 PRO A O 1
ATOM 804 N N . GLN A 1 113 ? 3.296 32.968 51.948 1.00 91.62 113 GLN A N 1
ATOM 805 C CA . GLN A 1 113 ? 4.300 33.708 51.179 1.00 92.57 113 GLN A CA 1
ATOM 806 C C . GLN A 1 113 ? 3.722 34.853 50.316 1.00 89.05 113 GLN A C 1
ATOM 807 O O . GLN A 1 113 ? 4.485 35.611 49.704 1.00 89.72 113 GLN A O 1
ATOM 813 N N . THR A 1 114 ? 2.389 34.962 50.272 1.00 84.76 114 THR A N 1
ATOM 814 C CA . THR A 1 114 ? 1.681 36.051 49.573 1.00 83.87 114 THR A CA 1
ATOM 815 C C . THR A 1 114 ? 2.035 37.405 50.179 1.00 83.26 114 THR A C 1
ATOM 816 O O . THR A 1 114 ? 1.843 37.620 51.377 1.00 83.24 114 THR A O 1
ATOM 820 N N . LEU A 1 115 ? 2.553 38.308 49.352 1.00 79.97 115 LEU A N 1
ATOM 821 C CA . LEU A 1 115 ? 2.942 39.630 49.827 1.00 77.07 115 LEU A CA 1
ATOM 822 C C . LEU A 1 115 ? 1.705 40.495 50.041 1.00 74.81 115 LEU A C 1
ATOM 823 O O . LEU A 1 115 ? 0.855 40.606 49.162 1.00 73.60 115 LEU A O 1
ATOM 828 N N . LEU A 1 116 ? 1.596 41.071 51.235 1.00 75.31 116 LEU A N 1
ATOM 829 C CA . LEU A 1 116 ? 0.424 41.865 51.602 1.00 75.21 116 LEU A CA 1
ATOM 830 C C . LEU A 1 116 ? 0.822 43.323 51.827 1.00 72.81 116 LEU A C 1
ATOM 831 O O . LEU A 1 116 ? 1.526 43.654 52.786 1.00 68.37 116 LEU A O 1
ATOM 836 N N . THR A 1 117 ? 0.393 44.189 50.915 1.00 69.42 117 THR A N 1
ATOM 837 C CA . THR A 1 117 ? 0.828 45.585 50.939 1.00 63.83 117 THR A CA 1
ATOM 838 C C . THR A 1 117 ? -0.333 46.564 50.932 1.00 59.40 117 THR A C 1
ATOM 839 O O . THR A 1 117 ? -1.461 46.213 50.618 1.00 54.10 117 THR A O 1
ATOM 843 N N . THR A 1 118 ? -0.017 47.806 51.275 1.00 60.78 118 THR A N 1
ATOM 844 C CA . THR A 1 118 ? -0.989 48.881 51.347 1.00 58.69 118 THR A CA 1
ATOM 845 C C . THR A 1 118 ? -0.385 50.129 50.714 1.00 57.47 118 THR A C 1
ATOM 846 O O . THR A 1 118 ? 0.835 50.285 50.683 1.00 55.43 118 THR A O 1
ATOM 850 N N . ASN A 1 119 ? -1.252 51.004 50.217 1.00 60.18 119 ASN A N 1
ATOM 851 C CA . ASN A 1 119 ? -0.861 52.239 49.552 1.00 62.52 119 ASN A CA 1
ATOM 852 C C . ASN A 1 119 ? -0.989 53.434 50.507 1.00 63.33 119 ASN A C 1
ATOM 853 O O . ASN A 1 119 ? -0.960 54.594 50.088 1.00 64.24 119 ASN A O 1
ATOM 858 N N . THR A 1 120 ? -1.126 53.136 51.798 1.00 64.82 120 THR A N 1
ATOM 859 C CA . THR A 1 120 ? -1.408 54.148 52.819 1.00 64.39 120 THR A CA 1
ATOM 860 C C . THR A 1 120 ? -0.298 55.187 52.921 1.00 61.50 120 THR A C 1
ATOM 861 O O . THR A 1 120 ? 0.881 54.858 52.788 1.00 62.75 120 THR A O 1
ATOM 865 N N . SER A 1 121 ? -0.690 56.442 53.118 1.00 67.40 121 SER A N 1
ATOM 866 C CA . SER A 1 121 ? 0.264 57.534 53.319 1.00 69.33 121 SER A CA 1
ATOM 867 C C . SER A 1 121 ? 0.456 57.890 54.798 1.00 74.49 121 SER A C 1
ATOM 868 O O . SER A 1 121 ? 1.437 58.555 55.155 1.00 75.25 121 SER A O 1
ATOM 871 N N . SER A 1 122 ? -0.460 57.433 55.655 1.00 76.63 122 SER A N 1
ATOM 872 C CA . SER A 1 122 ? -0.569 57.978 57.015 1.00 79.57 122 SER A CA 1
ATOM 873 C C . SER A 1 122 ? -0.867 56.993 58.143 1.00 80.31 122 SER A C 1
ATOM 874 O O . SER A 1 122 ? -1.146 57.415 59.265 1.00 80.98 122 SER A O 1
ATOM 877 N N . ILE A 1 123 ? -0.815 55.693 57.854 1.00 79.43 123 ILE A N 1
ATOM 878 C CA . ILE A 1 123 ? -1.075 54.667 58.868 1.00 76.32 123 ILE A CA 1
ATOM 879 C C . ILE A 1 123 ? 0.144 53.756 58.958 1.00 77.31 123 ILE A C 1
ATOM 880 O O . ILE A 1 123 ? 0.669 53.330 57.930 1.00 84.01 123 ILE A O 1
ATOM 885 N N . SER A 1 124 ? 0.602 53.486 60.180 1.00 69.21 124 SER A N 1
ATOM 886 C CA . SER A 1 124 ? 1.804 52.692 60.416 1.00 66.39 124 SER A CA 1
ATOM 887 C C . SER A 1 124 ? 1.685 51.247 59.935 1.00 68.78 124 SER A C 1
ATOM 888 O O . SER A 1 124 ? 0.685 50.578 60.192 1.00 65.69 124 SER A O 1
ATOM 891 N N . ILE A 1 125 ? 2.735 50.778 59.264 1.00 67.55 125 ILE A N 1
ATOM 892 C CA . ILE A 1 125 ? 2.815 49.403 58.759 1.00 69.46 125 ILE A CA 1
ATOM 893 C C . ILE A 1 125 ? 2.891 48.394 59.916 1.00 69.14 125 ILE A C 1
ATOM 894 O O . ILE A 1 125 ? 2.344 47.287 59.834 1.00 69.04 125 ILE A O 1
ATOM 899 N N . THR A 1 126 ? 3.544 48.795 61.002 1.00 72.04 126 THR A N 1
ATOM 900 C CA . THR A 1 126 ? 3.699 47.938 62.179 1.00 70.01 126 THR A CA 1
ATOM 901 C C . THR A 1 126 ? 2.354 47.715 62.891 1.00 69.35 126 THR A C 1
ATOM 902 O O . THR A 1 126 ? 2.121 46.649 63.461 1.00 69.83 126 THR A O 1
ATOM 906 N N . ALA A 1 127 ? 1.468 48.707 62.811 1.00 67.63 127 ALA A N 1
ATOM 907 C CA . ALA A 1 127 ? 0.129 48.611 63.392 1.00 73.84 127 ALA A CA 1
ATOM 908 C C . ALA A 1 127 ? -0.736 47.614 62.607 1.00 76.86 127 ALA A C 1
ATOM 909 O O . ALA A 1 127 ? -1.419 46.763 63.195 1.00 75.02 127 ALA A O 1
ATOM 911 N N . ILE A 1 128 ? -0.689 47.742 61.280 1.00 73.89 128 ILE A N 1
ATOM 912 C CA . ILE A 1 128 ? -1.360 46.840 60.345 1.00 70.44 128 ILE A CA 1
ATOM 913 C C . ILE A 1 128 ? -0.878 45.391 60.520 1.00 71.00 128 ILE A C 1
ATOM 914 O O . ILE A 1 128 ? -1.689 44.482 60.682 1.00 71.88 128 ILE A O 1
ATOM 919 N N . ALA A 1 129 ? 0.438 45.200 60.539 1.00 69.29 129 ALA A N 1
ATOM 920 C CA . ALA A 1 129 ? 1.048 43.873 60.655 1.00 73.31 129 ALA A CA 1
ATOM 921 C C . ALA A 1 129 ? 1.024 43.231 62.056 1.00 77.02 129 ALA A C 1
ATOM 922 O O . ALA A 1 129 ? 1.484 42.091 62.211 1.00 76.96 129 ALA A O 1
ATOM 924 N N . ALA A 1 130 ? 0.501 43.949 63.052 1.00 77.43 130 ALA A N 1
ATOM 925 C CA . ALA A 1 130 ? 0.567 43.526 64.463 1.00 80.67 130 ALA A CA 1
ATOM 926 C C . ALA A 1 130 ? 0.025 42.115 64.743 1.00 81.20 130 ALA A C 1
ATOM 927 O O . ALA A 1 130 ? 0.781 41.242 65.182 1.00 79.32 130 ALA A O 1
ATOM 929 N N . GLU A 1 131 ? -1.257 41.885 64.464 1.00 82.52 131 GLU A N 1
ATOM 930 C CA . GLU A 1 131 ? -1.860 40.567 64.699 1.00 88.53 131 GLU A CA 1
ATOM 931 C C . GLU A 1 131 ? -2.224 39.862 63.389 1.00 89.02 131 GLU A C 1
ATOM 932 O O . GLU A 1 131 ? -3.372 39.468 63.179 1.00 92.99 131 GLU A O 1
ATOM 938 N N . ILE A 1 132 ? -1.232 39.713 62.514 1.00 87.41 132 ILE A N 1
ATOM 939 C CA . ILE A 1 132 ? -1.415 39.099 61.200 1.00 83.36 132 ILE A CA 1
ATOM 940 C C . ILE A 1 132 ? -0.424 37.938 61.040 1.00 83.27 132 ILE A C 1
ATOM 941 O O . ILE A 1 132 ? 0.770 38.091 61.338 1.00 80.14 132 ILE A O 1
ATOM 946 N N . LYS A 1 133 ? -0.943 36.780 60.617 1.00 83.85 133 LYS A N 1
ATOM 947 C CA . LYS A 1 133 ? -0.143 35.573 60.352 1.00 86.62 133 LYS A CA 1
ATOM 948 C C . LYS A 1 133 ? 1.025 35.891 59.437 1.00 86.30 133 LYS A C 1
ATOM 949 O O . LYS A 1 133 ? 0.842 36.545 58.411 1.00 86.95 133 LYS A O 1
ATOM 955 N N . ASN A 1 134 ? 2.211 35.419 59.819 1.00 88.99 134 ASN A N 1
ATOM 956 C CA . ASN A 1 134 ? 3.464 35.689 59.107 1.00 90.55 134 ASN A CA 1
ATOM 957 C C . ASN A 1 134 ? 3.642 37.166 58.748 1.00 91.39 134 ASN A C 1
ATOM 958 O O . ASN A 1 134 ? 3.540 37.536 57.583 1.00 90.53 134 ASN A O 1
ATOM 963 N N . PRO A 1 135 ? 3.923 38.015 59.751 1.00 90.08 135 PRO A N 1
ATOM 964 C CA . PRO A 1 135 ? 3.856 39.454 59.502 1.00 87.40 135 PRO A CA 1
ATOM 965 C C . PRO A 1 135 ? 5.014 40.006 58.656 1.00 83.85 135 PRO A C 1
ATOM 966 O O . PRO A 1 135 ? 4.919 41.129 58.164 1.00 81.47 135 PRO A O 1
ATOM 970 N N . GLU A 1 136 ? 6.065 39.203 58.462 1.00 83.46 136 GLU A N 1
ATOM 971 C CA . GLU A 1 136 ? 7.276 39.626 57.749 1.00 85.05 136 GLU A CA 1
ATOM 972 C C . GLU A 1 136 ? 7.075 39.863 56.256 1.00 81.33 136 GLU A C 1
ATOM 973 O O . GLU A 1 136 ? 7.929 40.467 55.606 1.00 81.84 136 GLU A O 1
ATOM 979 N N . ARG A 1 137 ? 5.956 39.374 55.726 1.00 80.85 137 ARG A N 1
ATOM 980 C CA . ARG A 1 137 ? 5.557 39.644 54.344 1.00 80.46 137 ARG A CA 1
ATOM 981 C C . ARG A 1 137 ? 4.551 40.799 54.240 1.00 77.01 137 ARG A C 1
ATOM 982 O O . ARG A 1 137 ? 3.892 40.960 53.209 1.00 77.98 137 ARG A O 1
ATOM 990 N N . VAL A 1 138 ? 4.411 41.580 55.309 1.00 76.43 138 VAL A N 1
ATOM 991 C CA . VAL A 1 138 ? 3.601 42.806 55.241 1.00 75.87 138 VAL A CA 1
ATOM 992 C C . VAL A 1 138 ? 4.491 44.050 55.119 1.00 70.46 138 VAL A C 1
ATOM 993 O O . VAL A 1 138 ? 5.442 44.230 55.884 1.00 68.40 138 VAL A O 1
ATOM 997 N N . ALA A 1 139 ? 4.183 44.885 54.129 1.00 65.98 139 ALA A N 1
ATOM 998 C CA . ALA A 1 139 ? 4.922 46.120 53.877 1.00 61.40 139 ALA A CA 1
ATOM 999 C C . ALA A 1 139 ? 3.998 47.202 53.339 1.00 60.64 139 ALA A C 1
ATOM 1000 O O . ALA A 1 139 ? 2.799 46.970 53.125 1.00 53.77 139 ALA A O 1
ATOM 1002 N N . GLY A 1 140 ? 4.559 48.392 53.133 1.00 61.22 140 GLY A N 1
ATOM 1003 C CA . GLY A 1 140 ? 3.849 49.448 52.434 1.00 57.76 140 GLY A CA 1
ATOM 1004 C C . GLY A 1 140 ? 4.365 49.597 51.022 1.00 55.97 140 GLY A C 1
ATOM 1005 O O . GLY A 1 140 ? 5.567 49.482 50.775 1.00 52.90 140 GLY A O 1
ATOM 1006 N N . LEU A 1 141 ? 3.444 49.850 50.103 1.00 55.62 141 LEU A N 1
ATOM 1007 C CA . LEU A 1 141 ? 3.771 50.108 48.713 1.00 56.91 141 LEU A CA 1
ATOM 1008 C C . LEU A 1 141 ? 3.066 51.403 48.350 1.00 54.99 141 LEU A C 1
ATOM 1009 O O . LEU A 1 141 ? 1.896 51.424 47.959 1.00 57.60 141 LEU A O 1
ATOM 1014 N N . HIS A 1 142 ? 3.796 52.493 48.503 1.00 54.84 142 HIS A N 1
ATOM 1015 C CA . HIS A 1 142 ? 3.204 53.810 48.433 1.00 54.65 142 HIS A CA 1
ATOM 1016 C C . HIS A 1 142 ? 3.444 54.472 47.072 1.00 51.71 142 HIS A C 1
ATOM 1017 O O . HIS A 1 142 ? 4.548 54.923 46.770 1.00 54.37 142 HIS A O 1
ATOM 1024 N N . PHE A 1 143 ? 2.388 54.511 46.268 1.00 51.00 143 PHE A N 1
ATOM 1025 C CA . PHE A 1 143 ? 2.389 55.141 44.949 1.00 51.69 143 PHE A CA 1
ATOM 1026 C C . PHE A 1 143 ? 1.945 56.598 45.094 1.00 57.87 143 PHE A C 1
ATOM 1027 O O . PHE A 1 143 ? 1.349 56.971 46.107 1.00 59.70 143 PHE A O 1
ATOM 1035 N N . PHE A 1 144 ? 2.237 57.413 44.083 1.00 58.10 144 PHE A N 1
ATOM 1036 C CA . PHE A 1 144 ? 1.839 58.828 44.055 1.00 57.27 144 PHE A CA 1
ATOM 1037 C C . PHE A 1 144 ? 0.870 59.068 42.914 1.00 63.18 144 PHE A C 1
ATOM 1038 O O . PHE A 1 144 ? 1.029 58.505 41.832 1.00 62.85 144 PHE A O 1
ATOM 1046 N N . ASN A 1 145 ? -0.131 59.901 43.180 1.00 69.77 145 ASN A N 1
ATOM 1047 C CA . ASN A 1 145 ? -1.159 60.287 42.216 1.00 72.22 145 ASN A CA 1
ATOM 1048 C C . ASN A 1 145 ? -0.557 61.176 41.133 1.00 69.92 145 ASN A C 1
ATOM 1049 O O . ASN A 1 145 ? 0.099 62.158 41.463 1.00 67.68 145 ASN A O 1
ATOM 1054 N N . PRO A 1 146 ? -0.761 60.824 39.839 1.00 70.99 146 PRO A N 1
ATOM 1055 C CA . PRO A 1 146 ? -1.430 59.605 39.345 1.00 66.53 146 PRO A CA 1
ATOM 1056 C C . PRO A 1 146 ? -0.478 58.422 39.195 1.00 65.11 146 PRO A C 1
ATOM 1057 O O . PRO A 1 146 ? 0.611 58.564 38.620 1.00 65.32 146 PRO A O 1
ATOM 1061 N N . ALA A 1 147 ? -0.893 57.273 39.735 1.00 63.83 147 ALA A N 1
ATOM 1062 C CA . ALA A 1 147 ? -0.087 56.045 39.737 1.00 63.16 147 ALA A CA 1
ATOM 1063 C C . ALA A 1 147 ? 0.567 55.634 38.402 1.00 65.14 147 ALA A C 1
ATOM 1064 O O . ALA A 1 147 ? 1.733 55.229 38.412 1.00 63.37 147 ALA A O 1
ATOM 1066 N N . PRO A 1 148 ? -0.156 55.734 37.255 1.00 65.82 148 PRO A N 1
ATOM 1067 C CA . PRO A 1 148 ? 0.571 55.399 36.009 1.00 70.31 148 PRO A CA 1
ATOM 1068 C C . PRO A 1 148 ? 1.636 56.425 35.609 1.00 71.29 148 PRO A C 1
ATOM 1069 O O . PRO A 1 148 ? 2.658 56.064 35.025 1.00 67.52 148 PRO A O 1
ATOM 1073 N N . VAL A 1 149 ? 1.398 57.684 35.959 1.00 74.00 149 VAL A N 1
ATOM 1074 C CA . VAL A 1 149 ? 2.289 58.778 35.604 1.00 75.44 149 VAL A CA 1
ATOM 1075 C C . VAL A 1 149 ? 3.520 58.818 36.514 1.00 72.29 149 VAL A C 1
ATOM 1076 O O . VAL A 1 149 ? 4.645 58.741 36.028 1.00 68.58 149 VAL A O 1
ATOM 1080 N N . MET A 1 150 ? 3.299 58.924 37.825 1.00 71.54 150 MET A N 1
ATOM 1081 C CA . MET A 1 150 ? 4.390 59.160 38.773 1.00 69.36 150 MET A CA 1
ATOM 1082 C C . MET A 1 150 ? 5.363 57.980 38.881 1.00 70.42 150 MET A C 1
ATOM 1083 O O . MET A 1 150 ? 4.955 56.821 39.021 1.00 65.63 150 MET A O 1
ATOM 1088 N N . LYS A 1 151 ? 6.654 58.289 38.790 1.00 70.14 151 LYS A N 1
ATOM 1089 C CA . LYS A 1 151 ? 7.686 57.260 38.685 1.00 68.09 151 LYS A CA 1
ATOM 1090 C C . LYS A 1 151 ? 8.105 56.699 40.043 1.00 63.78 151 LYS A C 1
ATOM 1091 O O . LYS A 1 151 ? 8.692 55.622 40.120 1.00 66.66 151 LYS A O 1
ATOM 1097 N N . LEU A 1 152 ? 7.797 57.417 41.116 1.00 59.24 152 LEU A N 1
ATOM 1098 C CA . LEU A 1 152 ? 8.258 57.008 42.439 1.00 56.98 152 LEU A CA 1
ATOM 1099 C C . LEU A 1 152 ? 7.310 56.050 43.157 1.00 48.23 152 LEU A C 1
ATOM 1100 O O . LEU A 1 152 ? 6.103 56.234 43.142 1.00 50.30 152 LEU A O 1
ATOM 1105 N N . VAL A 1 153 ? 7.881 55.029 43.787 1.00 50.34 153 VAL A N 1
ATOM 1106 C CA . VAL A 1 153 ? 7.162 54.200 44.755 1.00 51.04 153 VAL A CA 1
ATOM 1107 C C . VAL A 1 153 ? 7.986 54.149 46.035 1.00 47.59 153 VAL A C 1
ATOM 1108 O O . VAL A 1 153 ? 9.171 53.817 45.990 1.00 50.50 153 VAL A O 1
ATOM 1112 N N . GLU A 1 154 ? 7.371 54.476 47.168 1.00 45.88 154 GLU A N 1
ATOM 1113 C CA . GLU A 1 154 ? 8.005 54.249 48.467 1.00 47.27 154 GLU A CA 1
ATOM 1114 C C . GLU A 1 154 ? 7.700 52.844 48.963 1.00 48.11 154 GLU A C 1
ATOM 1115 O O . GLU A 1 154 ? 6.537 52.426 49.014 1.00 49.06 154 GLU A O 1
ATOM 1121 N N . VAL A 1 155 ? 8.756 52.117 49.318 1.00 48.18 155 VAL A N 1
ATOM 1122 C CA . VAL A 1 155 ? 8.627 50.742 49.779 1.00 50.91 155 VAL A CA 1
ATOM 1123 C C . VAL A 1 155 ? 8.872 50.733 51.282 1.00 51.38 155 VAL A C 1
ATOM 1124 O O . VAL A 1 155 ? 9.987 50.961 51.744 1.00 51.91 155 VAL A O 1
ATOM 1128 N N . VAL A 1 156 ? 7.812 50.463 52.036 1.00 50.90 156 VAL A N 1
ATOM 1129 C CA . VAL A 1 156 ? 7.783 50.838 53.440 1.00 54.29 156 VAL A CA 1
ATOM 1130 C C . VAL A 1 156 ? 7.878 49.667 54.409 1.00 51.16 156 VAL A C 1
ATOM 1131 O O . VAL A 1 156 ? 6.951 48.871 54.527 1.00 53.58 156 VAL A O 1
ATOM 1135 N N . SER A 1 157 ? 8.981 49.597 55.144 1.00 54.74 157 SER A N 1
ATOM 1136 C CA . SER A 1 157 ? 9.141 48.552 56.141 1.00 57.19 157 SER A CA 1
ATOM 1137 C C . SER A 1 157 ? 8.475 48.875 57.480 1.00 63.81 157 SER A C 1
ATOM 1138 O O . SER A 1 157 ? 8.697 49.945 58.068 1.00 60.21 157 SER A O 1
ATOM 1141 N N . GLY A 1 158 ? 7.643 47.942 57.943 1.00 61.94 158 GLY A N 1
ATOM 1142 C CA . GLY A 1 158 ? 7.213 47.896 59.336 1.00 56.85 158 GLY A CA 1
ATOM 1143 C C . GLY A 1 158 ? 8.347 47.313 60.153 1.00 63.97 158 GLY A C 1
ATOM 1144 O O . GLY A 1 158 ? 9.428 47.030 59.622 1.00 66.16 158 GLY A O 1
ATOM 1145 N N . LEU A 1 159 ? 8.118 47.121 61.445 1.00 67.89 159 LEU A N 1
ATOM 1146 C CA . LEU A 1 159 ? 9.151 46.553 62.304 1.00 74.72 159 LEU A CA 1
ATOM 1147 C C . LEU A 1 159 ? 9.423 45.064 62.000 1.00 76.49 159 LEU A C 1
ATOM 1148 O O . LEU A 1 159 ? 10.547 44.591 62.171 1.00 76.44 159 LEU A O 1
ATOM 1153 N N . ALA A 1 160 ? 8.406 44.350 61.510 1.00 79.02 160 ALA A N 1
ATOM 1154 C CA . ALA A 1 160 ? 8.538 42.923 61.174 1.00 81.01 160 ALA A CA 1
ATOM 1155 C C . ALA A 1 160 ? 8.944 42.623 59.719 1.00 81.78 160 ALA A C 1
ATOM 1156 O O . ALA A 1 160 ? 9.447 41.531 59.446 1.00 82.14 160 ALA A O 1
ATOM 1158 N N . THR A 1 161 ? 8.730 43.582 58.808 1.00 78.21 161 THR A N 1
ATOM 1159 C CA . THR A 1 161 ? 9.039 43.431 57.368 1.00 75.77 161 THR A CA 1
ATOM 1160 C C . THR A 1 161 ? 10.450 42.891 57.094 1.00 75.38 161 THR A C 1
ATOM 1161 O O . THR A 1 161 ? 11.440 43.459 57.564 1.00 71.54 161 THR A O 1
ATOM 1165 N N . ALA A 1 162 ? 10.524 41.791 56.339 1.00 75.30 162 ALA A N 1
ATOM 1166 C CA . ALA A 1 162 ? 11.794 41.110 56.062 1.00 73.49 162 ALA A CA 1
ATOM 1167 C C . ALA A 1 162 ? 12.580 41.752 54.920 1.00 74.23 162 ALA A C 1
ATOM 1168 O O . ALA A 1 162 ? 11.996 42.324 53.994 1.00 70.15 162 ALA A O 1
ATOM 1170 N N . ALA A 1 163 ? 13.908 41.626 54.989 1.00 75.74 163 ALA A N 1
ATOM 1171 C CA . ALA A 1 163 ? 14.818 42.194 53.986 1.00 76.83 163 ALA A CA 1
ATOM 1172 C C . ALA A 1 163 ? 14.726 41.515 52.615 1.00 79.38 163 ALA A C 1
ATOM 1173 O O . ALA A 1 163 ? 15.120 42.095 51.595 1.00 77.82 163 ALA A O 1
ATOM 1175 N N . GLU A 1 164 ? 14.206 40.289 52.611 1.00 83.56 164 GLU A N 1
ATOM 1176 C CA . GLU A 1 164 ? 13.964 39.517 51.394 1.00 84.97 164 GLU A CA 1
ATOM 1177 C C . GLU A 1 164 ? 12.747 40.080 50.669 1.00 80.38 164 GLU A C 1
ATOM 1178 O O . GLU A 1 164 ? 12.724 40.144 49.439 1.00 81.48 164 GLU A O 1
ATOM 1184 N N . VAL A 1 165 ? 11.751 40.497 51.450 1.00 76.75 165 VAL A N 1
ATOM 1185 C CA . VAL A 1 165 ? 10.489 41.030 50.932 1.00 76.19 165 VAL A CA 1
ATOM 1186 C C . VAL A 1 165 ? 10.684 42.411 50.320 1.00 74.98 165 VAL A C 1
ATOM 1187 O O . VAL A 1 165 ? 10.117 42.714 49.266 1.00 73.93 165 VAL A O 1
ATOM 1191 N N . VAL A 1 166 ? 11.501 43.229 50.981 1.00 72.70 166 VAL A N 1
ATOM 1192 C CA . VAL A 1 166 ? 11.869 44.558 50.477 1.00 74.60 166 VAL A CA 1
ATOM 1193 C C . VAL A 1 166 ? 12.524 44.442 49.093 1.00 76.52 166 VAL A C 1
ATOM 1194 O O . VAL A 1 166 ? 12.142 45.164 48.161 1.00 75.21 166 VAL A O 1
ATOM 1198 N N . GLU A 1 167 ? 13.472 43.508 48.961 1.00 77.64 167 GLU A N 1
ATOM 1199 C CA . GLU A 1 167 ? 14.162 43.260 47.685 1.00 76.69 167 GLU A CA 1
ATOM 1200 C C . GLU A 1 167 ? 13.217 42.843 46.573 1.00 75.67 167 GLU A C 1
ATOM 1201 O O . GLU A 1 167 ? 13.339 43.322 45.446 1.00 79.71 167 GLU A O 1
ATOM 1207 N N . GLN A 1 168 ? 12.272 41.964 46.905 1.00 73.92 168 GLN A N 1
ATOM 1208 C CA . GLN A 1 168 ? 11.231 41.528 45.977 1.00 71.35 168 GLN A CA 1
ATOM 1209 C C . GLN A 1 168 ? 10.391 42.696 45.469 1.00 67.87 168 GLN A C 1
ATOM 1210 O O . GLN A 1 168 ? 10.125 42.808 44.274 1.00 65.71 168 GLN A O 1
ATOM 1216 N N . LEU A 1 169 ? 9.978 43.565 46.385 1.00 68.21 169 LEU A N 1
ATOM 1217 C CA . LEU A 1 169 ? 9.114 44.686 46.032 1.00 64.19 169 LEU A CA 1
ATOM 1218 C C . LEU A 1 169 ? 9.865 45.745 45.227 1.00 59.98 169 LEU A C 1
ATOM 1219 O O . LEU A 1 169 ? 9.291 46.384 44.347 1.00 59.84 169 LEU A O 1
ATOM 1224 N N . CYS A 1 170 ? 11.151 45.912 45.521 1.00 58.94 170 CYS A N 1
ATOM 1225 C CA . CYS A 1 170 ? 11.996 46.833 44.773 1.00 66.02 170 CYS A CA 1
ATOM 1226 C C . CYS A 1 170 ? 12.206 46.365 43.337 1.00 70.53 170 CYS A C 1
ATOM 1227 O O . CYS A 1 170 ? 12.056 47.142 42.390 1.00 71.26 170 CYS A O 1
ATOM 1230 N N . GLU A 1 171 ? 12.534 45.082 43.202 1.00 74.79 171 GLU A N 1
ATOM 1231 C CA . GLU A 1 171 ? 12.732 44.429 41.910 1.00 74.39 171 GLU A CA 1
ATOM 1232 C C . GLU A 1 171 ? 11.427 44.421 41.114 1.00 66.03 171 GLU A C 1
ATOM 1233 O O . GLU A 1 171 ? 11.426 44.744 39.922 1.00 62.27 171 GLU A O 1
ATOM 1239 N N . LEU A 1 172 ? 10.317 44.103 41.780 1.00 60.45 172 LEU A N 1
ATOM 1240 C CA . LEU A 1 172 ? 9.015 44.191 41.131 1.00 61.76 172 LEU A CA 1
ATOM 1241 C C . LEU A 1 172 ? 8.666 45.608 40.653 1.00 62.81 172 LEU A C 1
ATOM 1242 O O . LEU A 1 172 ? 8.302 45.792 39.486 1.00 66.92 172 LEU A O 1
ATOM 1247 N N . THR A 1 173 ? 8.788 46.608 41.528 1.00 55.87 173 THR A N 1
ATOM 1248 C CA . THR A 1 173 ? 8.397 47.970 41.130 1.00 58.79 173 THR A CA 1
ATOM 1249 C C . THR A 1 173 ? 9.295 48.505 40.010 1.00 56.20 173 THR A C 1
ATOM 1250 O O . THR A 1 173 ? 8.809 49.182 39.114 1.00 51.72 173 THR A O 1
ATOM 1254 N N . LEU A 1 174 ? 10.586 48.163 40.060 1.00 60.42 174 LEU A N 1
ATOM 1255 C CA . LEU A 1 174 ? 11.526 48.436 38.968 1.00 64.61 174 LEU A CA 1
ATOM 1256 C C . LEU A 1 174 ? 11.026 47.894 37.630 1.00 67.36 174 LEU A C 1
ATOM 1257 O O . LEU A 1 174 ? 11.126 48.572 36.594 1.00 65.82 174 LEU A O 1
ATOM 1262 N N . SER A 1 175 ? 10.456 46.687 37.668 1.00 65.68 175 SER A N 1
ATOM 1263 C CA . SER A 1 175 ? 9.922 46.039 36.474 1.00 63.12 175 SER A CA 1
ATOM 1264 C C . SER A 1 175 ? 8.644 46.727 35.977 1.00 62.77 175 SER A C 1
ATOM 1265 O O . SER A 1 175 ? 8.199 46.476 34.854 1.00 60.67 175 SER A O 1
ATOM 1268 N N . TRP A 1 176 ? 8.067 47.605 36.797 1.00 57.77 176 TRP A N 1
ATOM 1269 C CA . TRP A 1 176 ? 6.897 48.377 36.364 1.00 59.23 176 TRP A CA 1
ATOM 1270 C C . TRP A 1 176 ? 7.247 49.753 35.803 1.00 58.40 176 TRP A C 1
ATOM 1271 O O . TRP A 1 176 ? 6.369 50.591 35.592 1.00 59.05 176 TRP A O 1
ATOM 1282 N N . GLY A 1 177 ? 8.531 49.970 35.537 1.00 61.67 177 GLY A N 1
ATOM 1283 C CA . GLY A 1 177 ? 9.012 51.262 35.041 1.00 63.22 177 GLY A CA 1
ATOM 1284 C C . GLY A 1 177 ? 9.010 52.324 36.123 1.00 63.89 177 GLY A C 1
ATOM 1285 O O . GLY A 1 177 ? 8.972 53.514 35.820 1.00 67.26 177 GLY A O 1
ATOM 1286 N N . LYS A 1 178 ? 9.028 51.880 37.383 1.00 67.69 178 LYS A N 1
ATOM 1287 C CA . LYS A 1 178 ? 9.024 52.765 38.544 1.00 67.93 178 LYS A CA 1
ATOM 1288 C C . LYS A 1 178 ? 10.394 52.785 39.204 1.00 67.18 178 LYS A C 1
ATOM 1289 O O . LYS A 1 178 ? 11.283 52.010 38.848 1.00 66.32 178 LYS A O 1
ATOM 1295 N N . GLN A 1 179 ? 10.552 53.678 40.172 1.00 63.66 179 GLN A N 1
ATOM 1296 C CA . GLN A 1 179 ? 11.765 53.746 40.944 1.00 64.24 179 GLN A CA 1
ATOM 1297 C C . GLN A 1 179 ? 11.404 53.592 42.414 1.00 64.16 179 GLN A C 1
ATOM 1298 O O . GLN A 1 179 ? 10.748 54.462 43.000 1.00 68.78 179 GLN A O 1
ATOM 1304 N N . PRO A 1 180 ? 11.807 52.464 43.011 1.00 64.67 180 PRO A N 1
ATOM 1305 C CA . PRO A 1 180 ? 11.530 52.233 44.414 1.00 59.80 180 PRO A CA 1
ATOM 1306 C C . PRO A 1 180 ? 12.533 52.917 45.329 1.00 60.33 180 PRO A C 1
ATOM 1307 O O . PRO A 1 180 ? 13.723 53.007 45.011 1.00 55.36 180 PRO A O 1
ATOM 1311 N N . VAL A 1 181 ? 12.038 53.418 46.454 1.00 59.62 181 VAL A N 1
ATOM 1312 C CA . VAL A 1 181 ? 12.904 53.897 47.520 1.00 57.54 181 VAL A CA 1
ATOM 1313 C C . VAL A 1 181 ? 12.515 53.171 48.809 1.00 55.09 181 VAL A C 1
ATOM 1314 O O . VAL A 1 181 ? 11.334 52.924 49.057 1.00 55.76 181 VAL A O 1
ATOM 1318 N N . ARG A 1 182 ? 13.502 52.798 49.611 1.00 57.30 182 ARG A N 1
ATOM 1319 C CA . ARG A 1 182 ? 13.226 52.033 50.835 1.00 64.95 182 ARG A CA 1
ATOM 1320 C C . ARG A 1 182 ? 13.233 52.945 52.056 1.00 65.13 182 ARG A C 1
ATOM 1321 O O . ARG A 1 182 ? 14.186 53.694 52.277 1.00 62.40 182 ARG A O 1
ATOM 1329 N N . CYS A 1 183 ? 12.179 52.865 52.860 1.00 61.83 183 CYS A N 1
ATOM 1330 C CA . CYS A 1 183 ? 12.130 53.627 54.097 1.00 58.67 183 CYS A CA 1
ATOM 1331 C C . CYS A 1 183 ? 11.380 52.884 55.185 1.00 57.79 183 CYS A C 1
ATOM 1332 O O . CYS A 1 183 ? 10.582 51.992 54.898 1.00 56.89 183 CYS A O 1
ATOM 1335 N N . HIS A 1 184 ? 11.650 53.253 56.436 1.00 57.26 184 HIS A N 1
ATOM 1336 C CA A HIS A 1 184 ? 10.924 52.695 57.573 0.50 53.58 184 HIS A CA 1
ATOM 1337 C CA B HIS A 1 184 ? 10.923 52.699 57.572 0.50 52.90 184 HIS A CA 1
ATOM 1338 C C . HIS A 1 184 ? 9.553 53.358 57.686 1.00 51.02 184 HIS A C 1
ATOM 1339 O O . HIS A 1 184 ? 9.292 54.374 57.043 1.00 53.07 184 HIS A O 1
ATOM 1352 N N . SER A 1 185 ? 8.673 52.770 58.491 1.00 54.74 185 SER A N 1
ATOM 1353 C CA . SER A 1 185 ? 7.334 53.311 58.723 1.00 53.32 185 SER A CA 1
ATOM 1354 C C . SER A 1 185 ? 7.374 54.428 59.769 1.00 57.50 185 SER A C 1
ATOM 1355 O O . SER A 1 185 ? 7.145 54.184 60.958 1.00 57.33 185 SER A O 1
ATOM 1358 N N . THR A 1 186 ? 7.696 55.639 59.314 1.00 55.61 186 THR A N 1
ATOM 1359 C CA . THR A 1 186 ? 7.725 56.843 60.149 1.00 51.20 186 THR A CA 1
ATOM 1360 C C . THR A 1 186 ? 6.890 57.943 59.462 1.00 50.07 186 THR A C 1
ATOM 1361 O O . THR A 1 186 ? 6.786 57.943 58.225 1.00 44.66 186 THR A O 1
ATOM 1365 N N . PRO A 1 187 ? 6.307 58.884 60.247 1.00 45.66 187 PRO A N 1
ATOM 1366 C CA . PRO A 1 187 ? 5.355 59.874 59.681 1.00 48.11 187 PRO A CA 1
ATOM 1367 C C . PRO A 1 187 ? 5.853 60.569 58.407 1.00 43.22 187 PRO A C 1
ATOM 1368 O O . PRO A 1 187 ? 7.010 60.993 58.333 1.00 41.49 187 PRO A O 1
ATOM 1372 N N . GLY A 1 188 ? 4.997 60.605 57.391 1.00 48.16 188 GLY A N 1
ATOM 1373 C CA . GLY A 1 188 ? 5.320 61.218 56.108 1.00 47.73 188 GLY A CA 1
ATOM 1374 C C . GLY A 1 188 ? 6.329 60.486 55.234 1.00 49.56 188 GLY A C 1
ATOM 1375 O O . GLY A 1 188 ? 6.701 60.996 54.168 1.00 50.60 188 GLY A O 1
ATOM 1376 N N . PHE A 1 189 ? 6.752 59.296 55.670 1.00 43.10 189 PHE A N 1
ATOM 1377 C CA . PHE A 1 189 ? 7.817 58.512 55.011 1.00 44.20 189 PHE A CA 1
ATOM 1378 C C . PHE A 1 189 ? 8.999 59.390 54.611 1.00 46.84 189 PHE A C 1
ATOM 1379 O O . PHE A 1 189 ? 9.628 59.987 55.485 1.00 48.70 189 PHE A O 1
ATOM 1387 N N . ILE A 1 190 ? 9.305 59.482 53.312 1.00 46.88 190 ILE A N 1
ATOM 1388 C CA . ILE A 1 190 ? 10.336 60.421 52.864 1.00 45.96 190 ILE A CA 1
ATOM 1389 C C . ILE A 1 190 ? 9.717 61.701 52.322 1.00 47.76 190 ILE A C 1
ATOM 1390 O O . ILE A 1 190 ? 9.945 62.793 52.857 1.00 54.79 190 ILE A O 1
ATOM 1395 N N . VAL A 1 191 ? 8.931 61.546 51.264 1.00 42.66 191 VAL A N 1
ATOM 1396 C CA . VAL A 1 191 ? 8.417 62.662 50.481 1.00 44.02 191 VAL A CA 1
ATOM 1397 C C . VAL A 1 191 ? 7.518 63.634 51.242 1.00 48.09 191 VAL A C 1
ATOM 1398 O O . VAL A 1 191 ? 7.792 64.838 51.244 1.00 45.83 191 VAL A O 1
ATOM 1402 N N . ASN A 1 192 ? 6.473 63.124 51.893 1.00 46.01 192 ASN A N 1
ATOM 1403 C CA . ASN A 1 192 ? 5.549 63.983 52.649 1.00 51.20 192 ASN A CA 1
ATOM 1404 C C . ASN A 1 192 ? 6.181 64.654 53.869 1.00 49.99 192 ASN A C 1
ATOM 1405 O O . ASN A 1 192 ? 5.666 65.646 54.363 1.00 53.42 192 ASN A O 1
ATOM 1410 N N . ARG A 1 193 ? 7.288 64.099 54.351 1.00 48.98 193 ARG A N 1
ATOM 1411 C CA . ARG A 1 193 ? 8.020 64.673 55.459 1.00 50.58 193 ARG A CA 1
ATOM 1412 C C . ARG A 1 193 ? 8.995 65.760 55.004 1.00 54.36 193 ARG A C 1
ATOM 1413 O O . ARG A 1 193 ? 8.983 66.877 55.532 1.00 56.96 193 ARG A O 1
ATOM 1421 N N . VAL A 1 194 ? 9.836 65.434 54.028 1.00 52.61 194 VAL A N 1
ATOM 1422 C CA . VAL A 1 194 ? 10.881 66.353 53.580 1.00 48.14 194 VAL A CA 1
ATOM 1423 C C . VAL A 1 194 ? 10.319 67.545 52.781 1.00 47.77 194 VAL A C 1
ATOM 1424 O O . VAL A 1 194 ? 10.929 68.622 52.763 1.00 52.70 194 VAL A O 1
ATOM 1428 N N . ALA A 1 195 ? 9.148 67.366 52.165 1.00 43.83 195 ALA A N 1
ATOM 1429 C CA . ALA A 1 195 ? 8.503 68.439 51.384 1.00 47.88 195 ALA A CA 1
ATOM 1430 C C . ALA A 1 195 ? 7.803 69.509 52.215 1.00 45.08 195 ALA A C 1
ATOM 1431 O O . ALA A 1 195 ? 7.509 70.600 51.695 1.00 44.51 195 ALA A O 1
ATOM 1433 N N . ARG A 1 196 ? 7.532 69.207 53.487 1.00 39.45 196 ARG A N 1
ATOM 1434 C CA . ARG A 1 196 ? 6.771 70.125 54.352 1.00 39.59 196 ARG A CA 1
ATOM 1435 C C . ARG A 1 196 ? 7.245 71.611 54.314 1.00 39.50 196 ARG A C 1
ATOM 1436 O O . ARG A 1 196 ? 6.403 72.485 54.199 1.00 38.85 196 ARG A O 1
ATOM 1444 N N . PRO A 1 197 ? 8.577 71.886 54.393 1.00 37.86 197 PRO A N 1
ATOM 1445 C CA . PRO A 1 197 ? 8.972 73.301 54.496 1.00 40.87 197 PRO A CA 1
ATOM 1446 C C . PRO A 1 197 ? 8.856 74.121 53.229 1.00 42.05 197 PRO A C 1
ATOM 1447 O O . PRO A 1 197 ? 8.850 75.347 53.304 1.00 46.66 197 PRO A O 1
ATOM 1451 N N . TYR A 1 198 ? 8.754 73.446 52.089 1.00 48.61 198 TYR A N 1
ATOM 1452 C CA . TYR A 1 198 ? 8.418 74.083 50.820 1.00 42.95 198 TYR A CA 1
ATOM 1453 C C . TYR A 1 198 ? 7.118 74.861 50.922 1.00 44.89 198 TYR A C 1
ATOM 1454 O O . TYR A 1 198 ? 7.051 76.030 50.503 1.00 43.26 198 TYR A O 1
ATOM 1463 N N . TYR A 1 199 ? 6.100 74.212 51.498 1.00 39.25 199 TYR A N 1
ATOM 1464 C CA . TYR A 1 199 ? 4.815 74.851 51.735 1.00 39.64 199 TYR A CA 1
ATOM 1465 C C . TYR A 1 199 ? 4.860 75.783 52.938 1.00 44.54 199 TYR A C 1
ATOM 1466 O O . TYR A 1 199 ? 4.381 76.921 52.856 1.00 49.75 199 TYR A O 1
ATOM 1475 N N . SER A 1 200 ? 5.460 75.330 54.040 1.00 39.34 200 SER A N 1
ATOM 1476 C CA . SER A 1 200 ? 5.331 76.059 55.311 1.00 41.85 200 SER A CA 1
ATOM 1477 C C . SER A 1 200 ? 6.012 77.416 55.340 1.00 43.09 200 SER A C 1
ATOM 1478 O O . SER A 1 200 ? 5.459 78.359 55.911 1.00 44.73 200 SER A O 1
ATOM 1481 N N . GLU A 1 201 ? 7.172 77.528 54.691 1.00 40.41 201 GLU A N 1
ATOM 1482 C CA . GLU A 1 201 ? 7.863 78.816 54.608 1.00 44.91 201 GLU A CA 1
ATOM 1483 C C . GLU A 1 201 ? 7.078 79.833 53.823 1.00 39.53 201 GLU A C 1
ATOM 1484 O O . GLU A 1 201 ? 7.056 81.005 54.193 1.00 43.32 201 GLU A O 1
ATOM 1490 N N . ALA A 1 202 ? 6.421 79.376 52.763 1.00 41.57 202 ALA A N 1
ATOM 1491 C CA . ALA A 1 202 ? 5.549 80.227 51.943 1.00 49.29 202 ALA A CA 1
ATOM 1492 C C . ALA A 1 202 ? 4.401 80.808 52.762 1.00 48.79 202 ALA A C 1
ATOM 1493 O O . ALA A 1 202 ? 4.162 82.015 52.719 1.00 45.56 202 ALA A O 1
ATOM 1495 N N . TRP A 1 203 ? 3.717 79.953 53.529 1.00 45.08 203 TRP A N 1
ATOM 1496 C CA . TRP A 1 203 ? 2.614 80.410 54.374 1.00 43.65 203 TRP A CA 1
ATOM 1497 C C . TRP A 1 203 ? 3.063 81.430 55.409 1.00 40.97 203 TRP A C 1
ATOM 1498 O O . TRP A 1 203 ? 2.337 82.364 55.696 1.00 38.15 203 TRP A O 1
ATOM 1509 N N . ARG A 1 204 ? 4.267 81.253 55.952 1.00 40.73 204 ARG A N 1
ATOM 1510 C CA . ARG A 1 204 ? 4.810 82.194 56.931 1.00 42.81 204 ARG A CA 1
ATOM 1511 C C . ARG A 1 204 ? 5.077 83.573 56.328 1.00 45.52 204 ARG A C 1
ATOM 1512 O O . ARG A 1 204 ? 4.863 84.605 56.985 1.00 41.40 204 ARG A O 1
ATOM 1520 N N . ALA A 1 205 ? 5.534 83.569 55.076 1.00 42.79 205 ALA A N 1
ATOM 1521 C CA . ALA A 1 205 ? 5.847 84.795 54.325 1.00 47.31 205 ALA A CA 1
ATOM 1522 C C . ALA A 1 205 ? 4.575 85.558 54.030 1.00 42.26 205 ALA A C 1
ATOM 1523 O O . ALA A 1 205 ? 4.541 86.790 54.139 1.00 45.47 205 ALA A O 1
ATOM 1525 N N . LEU A 1 206 ? 3.527 84.816 53.670 1.00 40.27 206 LEU A N 1
ATOM 1526 C CA . LEU A 1 206 ? 2.201 85.384 53.464 1.00 41.68 206 LEU A CA 1
ATOM 1527 C C . LEU A 1 206 ? 1.610 85.993 54.717 1.00 46.11 206 LEU A C 1
ATOM 1528 O O . LEU A 1 206 ? 1.130 87.121 54.683 1.00 46.95 206 LEU A O 1
ATOM 1533 N N . GLU A 1 207 ? 1.648 85.260 55.831 1.00 40.72 207 GLU A N 1
ATOM 1534 C CA . GLU A 1 207 ? 1.139 85.818 57.074 1.00 40.28 207 GLU A CA 1
ATOM 1535 C C . GLU A 1 207 ? 1.794 87.159 57.430 1.00 42.73 207 GLU A C 1
ATOM 1536 O O . GLU A 1 207 ? 1.119 88.065 57.946 1.00 42.22 207 GLU A O 1
ATOM 1542 N N . GLU A 1 208 ? 3.091 87.288 57.146 1.00 37.22 208 GLU A N 1
ATOM 1543 C CA . GLU A 1 208 ? 3.800 88.542 57.407 1.00 43.03 208 GLU A CA 1
ATOM 1544 C C . GLU A 1 208 ? 3.807 89.546 56.229 1.00 45.67 208 GLU A C 1
ATOM 1545 O O . GLU A 1 208 ? 4.432 90.612 56.325 1.00 45.17 208 GLU A O 1
ATOM 1551 N N . GLN A 1 209 ? 3.103 89.220 55.145 1.00 44.90 209 GLN A N 1
ATOM 1552 C CA . GLN A 1 209 ? 2.965 90.127 53.986 1.00 53.18 209 GLN A CA 1
ATOM 1553 C C . GLN A 1 209 ? 4.320 90.592 53.432 1.00 53.13 209 GLN A C 1
ATOM 1554 O O . GLN A 1 209 ? 4.552 91.792 53.205 1.00 50.85 209 GLN A O 1
ATOM 1560 N N . VAL A 1 210 ? 5.205 89.624 53.238 1.00 48.76 210 VAL A N 1
ATOM 1561 C CA . VAL A 1 210 ? 6.560 89.852 52.770 1.00 48.56 210 VAL A CA 1
ATOM 1562 C C . VAL A 1 210 ? 6.541 90.271 51.292 1.00 52.69 210 VAL A C 1
ATOM 1563 O O . VAL A 1 210 ? 7.288 91.151 50.870 1.00 47.47 210 VAL A O 1
ATOM 1567 N N . ALA A 1 211 ? 5.648 89.633 50.542 1.00 50.08 211 ALA A N 1
ATOM 1568 C CA . ALA A 1 211 ? 5.488 89.798 49.113 1.00 51.24 211 ALA A CA 1
ATOM 1569 C C . ALA A 1 211 ? 4.153 89.173 48.769 1.00 51.04 211 ALA A C 1
ATOM 1570 O O . ALA A 1 211 ? 3.656 88.316 49.500 1.00 53.37 211 ALA A O 1
ATOM 1572 N N . ALA A 1 212 ? 3.588 89.603 47.647 1.00 51.54 212 ALA A N 1
ATOM 1573 C CA . ALA A 1 212 ? 2.416 88.981 47.059 1.00 47.77 212 ALA A CA 1
ATOM 1574 C C . ALA A 1 212 ? 2.692 87.491 46.798 1.00 45.69 212 ALA A C 1
ATOM 1575 O O . ALA A 1 212 ? 3.851 87.097 46.619 1.00 48.93 212 ALA A O 1
ATOM 1577 N N . PRO A 1 213 ? 1.637 86.662 46.783 1.00 43.11 213 PRO A N 1
ATOM 1578 C CA . PRO A 1 213 ? 1.833 85.228 46.501 1.00 45.37 213 PRO A CA 1
ATOM 1579 C C . PRO A 1 213 ? 2.457 84.905 45.143 1.00 47.37 213 PRO A C 1
ATOM 1580 O O . PRO A 1 213 ? 3.166 83.907 45.036 1.00 53.66 213 PRO A O 1
ATOM 1584 N N . GLU A 1 214 ? 2.210 85.734 44.125 1.00 47.63 214 GLU A N 1
ATOM 1585 C CA . GLU A 1 214 ? 2.800 85.523 42.794 1.00 53.84 214 GLU A CA 1
ATOM 1586 C C . GLU A 1 214 ? 4.298 85.693 42.866 1.00 52.32 214 GLU A C 1
ATOM 1587 O O . GLU A 1 214 ? 5.029 84.982 42.183 1.00 52.36 214 GLU A O 1
ATOM 1593 N N . VAL A 1 215 ? 4.740 86.655 43.681 1.00 43.44 215 VAL A N 1
ATOM 1594 C CA . VAL A 1 215 ? 6.155 86.942 43.823 1.00 43.91 215 VAL A CA 1
ATOM 1595 C C . VAL A 1 215 ? 6.871 85.771 44.498 1.00 49.39 215 VAL A C 1
ATOM 1596 O O . VAL A 1 215 ? 7.905 85.320 44.003 1.00 57.08 215 VAL A O 1
ATOM 1600 N N . ILE A 1 216 ? 6.289 85.264 45.590 1.00 50.56 216 ILE A N 1
ATOM 1601 C CA . ILE A 1 216 ? 6.788 84.070 46.283 1.00 49.74 216 ILE A CA 1
ATOM 1602 C C . ILE A 1 216 ? 6.905 82.901 45.314 1.00 47.01 216 ILE A C 1
ATOM 1603 O O . ILE A 1 216 ? 7.961 82.274 45.213 1.00 47.40 216 ILE A O 1
ATOM 1608 N N . ASP A 1 217 ? 5.831 82.643 44.579 1.00 47.39 217 ASP A N 1
ATOM 1609 C CA . ASP A 1 217 ? 5.816 81.583 43.571 1.00 52.29 217 ASP A CA 1
ATOM 1610 C C . ASP A 1 217 ? 6.811 81.760 42.412 1.00 57.09 217 ASP A C 1
ATOM 1611 O O . ASP A 1 217 ? 7.338 80.774 41.912 1.00 58.40 217 ASP A O 1
ATOM 1616 N N . ALA A 1 218 ? 7.085 83.000 42.005 1.00 55.11 218 ALA A N 1
ATOM 1617 C CA . ALA A 1 218 ? 8.050 83.245 40.918 1.00 58.86 218 ALA A CA 1
ATOM 1618 C C . ALA A 1 218 ? 9.507 83.116 41.374 1.00 58.49 218 ALA A C 1
ATOM 1619 O O . ALA A 1 218 ? 10.369 82.706 40.594 1.00 57.36 218 ALA A O 1
ATOM 1621 N N . ALA A 1 219 ? 9.774 83.488 42.628 1.00 54.01 219 ALA A N 1
ATOM 1622 C CA . ALA A 1 219 ? 11.083 83.279 43.231 1.00 49.37 219 ALA A CA 1
ATOM 1623 C C . ALA A 1 219 ? 11.456 81.798 43.271 1.00 54.58 219 ALA A C 1
ATOM 1624 O O . ALA A 1 219 ? 12.576 81.438 42.948 1.00 55.89 219 ALA A O 1
ATOM 1626 N N . LEU A 1 220 ? 10.519 80.941 43.663 1.00 55.21 220 LEU A N 1
ATOM 1627 C CA . LEU A 1 220 ? 10.830 79.521 43.822 1.00 56.27 220 LEU A CA 1
ATOM 1628 C C . LEU A 1 220 ? 10.838 78.788 42.480 1.00 59.42 220 LEU A C 1
ATOM 1629 O O . LEU A 1 220 ? 11.718 77.967 42.226 1.00 60.78 220 LEU A O 1
ATOM 1634 N N . ARG A 1 221 ? 9.862 79.092 41.627 1.00 57.60 221 ARG A N 1
ATOM 1635 C CA . ARG A 1 221 ? 9.799 78.492 40.312 1.00 58.80 221 ARG A CA 1
ATOM 1636 C C . ARG A 1 221 ? 10.899 79.000 39.375 1.00 61.04 221 ARG A C 1
ATOM 1637 O O . ARG A 1 221 ? 11.725 78.222 38.922 1.00 61.10 221 ARG A O 1
ATOM 1645 N N . ASP A 1 222 ? 10.920 80.301 39.108 1.00 64.62 222 ASP A N 1
ATOM 1646 C CA . ASP A 1 222 ? 11.831 80.858 38.100 1.00 67.71 222 ASP A CA 1
ATOM 1647 C C . ASP A 1 222 ? 13.170 81.330 38.640 1.00 67.64 222 ASP A C 1
ATOM 1648 O O . ASP A 1 222 ? 14.020 81.770 37.868 1.00 70.92 222 ASP A O 1
ATOM 1653 N N . GLY A 1 223 ? 13.351 81.285 39.955 1.00 67.80 223 GLY A N 1
ATOM 1654 C CA . GLY A 1 223 ? 14.616 81.715 40.555 1.00 68.36 223 GLY A CA 1
ATOM 1655 C C . GLY A 1 223 ? 15.362 80.545 41.160 1.00 68.61 223 GLY A C 1
ATOM 1656 O O . GLY A 1 223 ? 16.590 80.447 41.040 1.00 70.60 223 GLY A O 1
ATOM 1657 N N . ALA A 1 224 ? 14.611 79.663 41.815 1.00 64.08 224 ALA A N 1
ATOM 1658 C CA . ALA A 1 224 ? 15.168 78.461 42.422 1.00 62.40 224 ALA A CA 1
ATOM 1659 C C . ALA A 1 224 ? 15.133 77.279 41.467 1.00 64.06 224 ALA A C 1
ATOM 1660 O O . ALA A 1 224 ? 15.957 76.373 41.566 1.00 65.77 224 ALA A O 1
ATOM 1662 N N . GLY A 1 225 ? 14.173 77.286 40.548 1.00 63.55 225 GLY A N 1
ATOM 1663 C CA . GLY A 1 225 ? 14.106 76.240 39.538 1.00 63.70 225 GLY A CA 1
ATOM 1664 C C . GLY A 1 225 ? 13.144 75.121 39.867 1.00 62.40 225 GLY A C 1
ATOM 1665 O O . GLY A 1 225 ? 13.179 74.073 39.229 1.00 59.91 225 GLY A O 1
ATOM 1666 N N . PHE A 1 226 ? 12.293 75.338 40.870 1.00 62.75 226 PHE A N 1
ATOM 1667 C CA . PHE A 1 226 ? 11.212 74.412 41.186 1.00 59.52 226 PHE A CA 1
ATOM 1668 C C . PHE A 1 226 ? 10.202 74.482 40.032 1.00 57.79 226 PHE A C 1
ATOM 1669 O O . PHE A 1 226 ? 10.001 75.554 39.471 1.00 54.64 226 PHE A O 1
ATOM 1677 N N . PRO A 1 227 ? 9.595 73.342 39.655 1.00 53.93 227 PRO A N 1
ATOM 1678 C CA . PRO A 1 227 ? 8.664 73.303 38.524 1.00 59.52 227 PRO A CA 1
ATOM 1679 C C . PRO A 1 227 ? 7.418 74.162 38.753 1.00 64.52 227 PRO A C 1
ATOM 1680 O O . PRO A 1 227 ? 6.938 74.822 37.824 1.00 67.00 227 PRO A O 1
ATOM 1684 N N . MET A 1 228 ? 6.911 74.148 39.984 1.00 65.31 228 MET A N 1
ATOM 1685 C CA . MET A 1 228 ? 5.823 75.023 40.388 1.00 62.03 228 MET A CA 1
ATOM 1686 C C . MET A 1 228 ? 6.087 75.619 41.776 1.00 59.00 228 MET A C 1
ATOM 1687 O O . MET A 1 228 ? 6.601 74.937 42.668 1.00 54.07 228 MET A O 1
ATOM 1692 N N . GLY A 1 229 ? 5.738 76.894 41.944 1.00 58.45 229 GLY A N 1
ATOM 1693 C CA . GLY A 1 229 ? 5.845 77.592 43.234 1.00 53.69 229 GLY A CA 1
ATOM 1694 C C . GLY A 1 229 ? 4.889 76.986 44.257 1.00 52.68 229 GLY A C 1
ATOM 1695 O O . GLY A 1 229 ? 3.844 76.457 43.892 1.00 52.70 229 GLY A O 1
ATOM 1696 N N . PRO A 1 230 ? 5.246 77.054 45.544 1.00 51.99 230 PRO A N 1
ATOM 1697 C CA . PRO A 1 230 ? 4.519 76.335 46.596 1.00 52.28 230 PRO A CA 1
ATOM 1698 C C . PRO A 1 230 ? 3.028 76.666 46.718 1.00 49.14 230 PRO A C 1
ATOM 1699 O O . PRO A 1 230 ? 2.229 75.756 46.905 1.00 47.34 230 PRO A O 1
ATOM 1703 N N . LEU A 1 231 ? 2.672 77.944 46.590 1.00 49.55 231 LEU A N 1
ATOM 1704 C CA . LEU A 1 231 ? 1.285 78.403 46.771 1.00 50.62 231 LEU A CA 1
ATOM 1705 C C . LEU A 1 231 ? 0.350 77.964 45.648 1.00 50.83 231 LEU A C 1
ATOM 1706 O O . LEU A 1 231 ? -0.687 77.357 45.922 1.00 55.13 231 LEU A O 1
ATOM 1711 N N . GLU A 1 232 ? 0.736 78.214 44.394 1.00 52.91 232 GLU A N 1
ATOM 1712 C CA . GLU A 1 232 ? -0.006 77.670 43.254 1.00 55.45 232 GLU A CA 1
ATOM 1713 C C . GLU A 1 232 ? -0.053 76.142 43.291 1.00 51.03 232 GLU A C 1
ATOM 1714 O O . GLU A 1 232 ? -1.077 75.562 42.951 1.00 51.31 232 GLU A O 1
ATOM 1720 N N . LEU A 1 233 ? 1.018 75.503 43.763 1.00 49.90 233 LEU A N 1
ATOM 1721 C CA . LEU A 1 233 ? 1.004 74.040 43.931 1.00 54.70 233 LEU A CA 1
ATOM 1722 C C . LEU A 1 233 ? -0.046 73.566 44.966 1.00 57.40 233 LEU A C 1
ATOM 1723 O O . LEU A 1 233 ? -0.733 72.557 44.740 1.00 58.94 233 LEU A O 1
ATOM 1728 N N . THR A 1 234 ? -0.199 74.302 46.071 1.00 55.72 234 THR A N 1
ATOM 1729 C CA . THR A 1 234 ? -1.225 73.941 47.063 1.00 49.77 234 THR A CA 1
ATOM 1730 C C . THR A 1 234 ? -2.645 74.110 46.504 1.00 47.95 234 THR A C 1
ATOM 1731 O O . THR A 1 234 ? -3.516 73.292 46.796 1.00 53.53 234 THR A O 1
ATOM 1735 N N . ASP A 1 235 ? -2.863 75.147 45.692 1.00 49.18 235 ASP A N 1
ATOM 1736 C CA . ASP A 1 235 ? -4.135 75.316 44.960 1.00 54.87 235 ASP A CA 1
ATOM 1737 C C . ASP A 1 235 ? -4.450 74.133 44.037 1.00 50.57 235 ASP A C 1
ATOM 1738 O O . ASP A 1 235 ? -5.596 73.726 43.922 1.00 51.84 235 ASP A O 1
ATOM 1743 N N . LEU A 1 236 ? -3.424 73.581 43.400 1.00 55.52 236 LEU A N 1
ATOM 1744 C CA . LEU A 1 236 ? -3.608 72.433 42.514 1.00 59.24 236 LEU A CA 1
ATOM 1745 C C . LEU A 1 236 ? -3.751 71.108 43.235 1.00 58.41 236 LEU A C 1
ATOM 1746 O O . LEU A 1 236 ? -4.516 70.259 42.797 1.00 66.43 236 LEU A O 1
ATOM 1751 N N . ILE A 1 237 ? -3.026 70.928 44.337 1.00 59.41 237 ILE A N 1
ATOM 1752 C CA . ILE A 1 237 ? -3.215 69.746 45.182 1.00 53.63 237 ILE A CA 1
ATOM 1753 C C . ILE A 1 237 ? -4.603 69.784 45.832 1.00 52.98 237 ILE A C 1
ATOM 1754 O O . ILE A 1 237 ? -5.271 68.761 45.963 1.00 55.86 237 ILE A O 1
ATOM 1759 N N . GLY A 1 238 ? -5.066 70.982 46.161 1.00 53.46 238 GLY A N 1
ATOM 1760 C CA . GLY A 1 238 ? -6.267 71.126 46.959 1.00 47.49 238 GLY A CA 1
ATOM 1761 C C . GLY A 1 238 ? -5.824 71.556 48.344 1.00 52.61 238 GLY A C 1
ATOM 1762 O O . GLY A 1 238 ? -4.986 70.896 48.974 1.00 55.25 238 GLY A O 1
ATOM 1763 N N . GLN A 1 239 ? -6.380 72.664 48.821 1.00 46.84 239 GLN A N 1
ATOM 1764 C CA . GLN A 1 239 ? -5.951 73.244 50.075 1.00 48.05 239 GLN A CA 1
ATOM 1765 C C . GLN A 1 239 ? -6.269 72.335 51.226 1.00 52.05 239 GLN A C 1
ATOM 1766 O O . GLN A 1 239 ? -5.469 72.210 52.149 1.00 55.67 239 GLN A O 1
ATOM 1772 N N . ASP A 1 240 ? -7.412 71.662 51.140 1.00 54.54 240 ASP A N 1
ATOM 1773 C CA . ASP A 1 240 ? -7.806 70.699 52.148 1.00 49.89 240 ASP A CA 1
ATOM 1774 C C . ASP A 1 240 ? -6.864 69.494 52.230 1.00 55.19 240 ASP A C 1
ATOM 1775 O O . ASP A 1 240 ? -6.491 69.095 53.328 1.00 58.42 240 ASP A O 1
ATOM 1780 N N . VAL A 1 241 ? -6.452 68.945 51.083 1.00 52.44 241 VAL A N 1
ATOM 1781 C CA . VAL A 1 241 ? -5.570 67.766 51.057 1.00 46.24 241 VAL A CA 1
ATOM 1782 C C . VAL A 1 241 ? -4.170 68.102 51.590 1.00 48.30 241 VAL A C 1
ATOM 1783 O O . VAL A 1 241 ? -3.591 67.349 52.375 1.00 50.75 241 VAL A O 1
ATOM 1787 N N . ASN A 1 242 ? -3.636 69.241 51.167 1.00 47.02 242 ASN A N 1
ATOM 1788 C CA . ASN A 1 242 ? -2.317 69.666 51.608 1.00 48.12 242 ASN A CA 1
ATOM 1789 C C . ASN A 1 242 ? -2.281 70.034 53.107 1.00 43.97 242 ASN A C 1
ATOM 1790 O O . ASN A 1 242 ? -1.343 69.675 53.807 1.00 45.79 242 ASN A O 1
ATOM 1795 N N . PHE A 1 243 ? -3.317 70.726 53.585 1.00 43.46 243 PHE A N 1
ATOM 1796 C CA . PHE A 1 243 ? -3.454 71.079 54.999 1.00 44.29 243 PHE A CA 1
ATOM 1797 C C . PHE A 1 243 ? -3.545 69.809 55.833 1.00 47.68 243 PHE A C 1
ATOM 1798 O O . PHE A 1 243 ? -2.887 69.706 56.864 1.00 52.04 243 PHE A O 1
ATOM 1806 N N . ALA A 1 244 ? -4.334 68.839 55.361 1.00 42.81 244 ALA A N 1
ATOM 1807 C CA . ALA A 1 244 ? -4.516 67.577 56.071 1.00 44.30 244 ALA A CA 1
ATOM 1808 C C . ALA A 1 244 ? -3.211 66.804 56.270 1.00 46.07 244 ALA A C 1
ATOM 1809 O O . ALA A 1 244 ? -2.992 66.260 57.361 1.00 47.95 244 ALA A O 1
ATOM 1811 N N . VAL A 1 245 ? -2.348 66.784 55.245 1.00 44.74 245 VAL A N 1
ATOM 1812 C CA . VAL A 1 245 ? -1.028 66.139 55.344 1.00 47.59 245 VAL A CA 1
ATOM 1813 C C . VAL A 1 245 ? -0.115 66.893 56.315 1.00 47.09 245 VAL A C 1
ATOM 1814 O O . VAL A 1 245 ? 0.576 66.279 57.136 1.00 45.97 245 VAL A O 1
ATOM 1818 N N . THR A 1 246 ? -0.128 68.222 56.222 1.00 49.30 246 THR A N 1
ATOM 1819 C CA . THR A 1 246 ? 0.602 69.071 57.162 1.00 40.96 246 THR A CA 1
ATOM 1820 C C . THR A 1 246 ? 0.172 68.767 58.595 1.00 40.97 246 THR A C 1
ATOM 1821 O O . THR A 1 246 ? 1.007 68.450 59.433 1.00 44.32 246 THR A O 1
ATOM 1825 N N . CYS A 1 247 ? -1.131 68.814 58.859 1.00 44.99 247 CYS A N 1
ATOM 1826 C CA . CYS A 1 247 ? -1.659 68.492 60.192 1.00 43.96 247 CYS A CA 1
ATOM 1827 C C . CYS A 1 247 ? -1.337 67.068 60.646 1.00 45.83 247 CYS A C 1
ATOM 1828 O O . CYS A 1 247 ? -0.932 66.847 61.791 1.00 46.49 247 CYS A O 1
ATOM 1831 N N . SER A 1 248 ? -1.486 66.112 59.735 1.00 47.32 248 SER A N 1
ATOM 1832 C CA . SER A 1 248 ? -1.233 64.707 60.047 1.00 48.11 248 SER A CA 1
ATOM 1833 C C . SER A 1 248 ? 0.205 64.503 60.472 1.00 43.64 248 SER A C 1
ATOM 1834 O O . SER A 1 248 ? 0.470 63.806 61.453 1.00 53.56 248 SER A O 1
ATOM 1837 N N . VAL A 1 249 ? 1.137 65.102 59.731 1.00 42.01 249 VAL A N 1
ATOM 1838 C CA . VAL A 1 249 ? 2.566 64.966 60.056 1.00 43.20 249 VAL A CA 1
ATOM 1839 C C . VAL A 1 249 ? 2.884 65.603 61.413 1.00 39.18 249 VAL A C 1
ATOM 1840 O O . VAL A 1 249 ? 3.584 65.010 62.226 1.00 41.12 249 VAL A O 1
ATOM 1844 N N . PHE A 1 250 ? 2.315 66.788 61.644 1.00 35.48 250 PHE A N 1
ATOM 1845 C CA . PHE A 1 250 ? 2.491 67.598 62.846 1.00 39.83 250 PHE A CA 1
ATOM 1846 C C . PHE A 1 250 ? 2.059 66.823 64.067 1.00 42.41 250 PHE A C 1
ATOM 1847 O O . PHE A 1 250 ? 2.814 66.699 65.041 1.00 40.35 250 PHE A O 1
ATOM 1855 N N . ASN A 1 251 ? 0.859 66.258 63.993 1.00 48.12 251 ASN A N 1
ATOM 1856 C CA . ASN A 1 251 ? 0.315 65.488 65.105 1.00 43.14 251 ASN A CA 1
ATOM 1857 C C . ASN A 1 251 ? 1.073 64.203 65.376 1.00 43.19 251 ASN A C 1
ATOM 1858 O O . ASN A 1 251 ? 1.272 63.837 66.530 1.00 45.39 251 ASN A O 1
ATOM 1863 N N . ALA A 1 252 ? 1.534 63.540 64.320 1.00 42.79 252 ALA A N 1
ATOM 1864 C CA . ALA A 1 252 ? 2.234 62.251 64.456 1.00 46.57 252 ALA A CA 1
ATOM 1865 C C . ALA A 1 252 ? 3.659 62.428 64.962 1.00 46.67 252 ALA A C 1
ATOM 1866 O O . ALA A 1 252 ? 4.278 61.486 65.480 1.00 47.86 252 ALA A O 1
ATOM 1868 N N . PHE A 1 253 ? 4.173 63.648 64.843 1.00 50.57 253 PHE A N 1
ATOM 1869 C CA . PHE A 1 253 ? 5.457 63.991 65.442 1.00 45.21 253 PHE A CA 1
ATOM 1870 C C . PHE A 1 253 ? 5.226 64.708 66.783 1.00 46.81 253 PHE A C 1
ATOM 1871 O O . PHE A 1 253 ? 6.048 65.503 67.218 1.00 49.45 253 PHE A O 1
ATOM 1879 N N . TRP A 1 254 ? 4.109 64.397 67.434 1.00 48.87 254 TRP A N 1
ATOM 1880 C CA . TRP A 1 254 ? 3.670 65.051 68.687 1.00 53.10 254 TRP A CA 1
ATOM 1881 C C . TRP A 1 254 ? 3.882 66.559 68.712 1.00 49.94 254 TRP A C 1
ATOM 1882 O O . TRP A 1 254 ? 4.509 67.092 69.626 1.00 47.44 254 TRP A O 1
ATOM 1893 N N . GLN A 1 255 ? 3.321 67.241 67.733 1.00 47.75 255 GLN A N 1
ATOM 1894 C CA . GLN A 1 255 ? 3.365 68.678 67.660 1.00 47.95 255 GLN A CA 1
ATOM 1895 C C . GLN A 1 255 ? 4.737 69.361 67.580 1.00 50.03 255 GLN A C 1
ATOM 1896 O O . GLN A 1 255 ? 4.973 70.363 68.209 1.00 46.80 255 GLN A O 1
ATOM 1902 N N . GLU A 1 256 ? 5.629 68.785 66.809 1.00 48.08 256 GLU A N 1
ATOM 1903 C CA . GLU A 1 256 ? 6.956 69.327 66.501 1.00 51.13 256 GLU A CA 1
ATOM 1904 C C . GLU A 1 256 ? 6.747 70.613 65.701 1.00 48.11 256 GLU A C 1
ATOM 1905 O O . GLU A 1 256 ? 6.065 70.611 64.673 1.00 43.84 256 GLU A O 1
ATOM 1911 N N . ARG A 1 257 ? 7.362 71.694 66.154 1.00 49.54 257 ARG A N 1
ATOM 1912 C CA . ARG A 1 257 ? 7.164 73.032 65.589 1.00 48.89 257 ARG A CA 1
ATOM 1913 C C . ARG A 1 257 ? 7.642 73.225 64.151 1.00 47.69 257 ARG A C 1
ATOM 1914 O O . ARG A 1 257 ? 7.113 74.071 63.421 1.00 54.27 257 ARG A O 1
ATOM 1922 N N . ARG A 1 258 ? 8.648 72.449 63.750 1.00 47.08 258 ARG A N 1
ATOM 1923 C CA . ARG A 1 258 ? 9.067 72.338 62.348 1.00 47.63 258 ARG A CA 1
ATOM 1924 C C . ARG A 1 258 ? 7.924 72.007 61.386 1.00 49.94 258 ARG A C 1
ATOM 1925 O O . ARG A 1 258 ? 8.013 72.308 60.189 1.00 51.73 258 ARG A O 1
ATOM 1933 N N . PHE A 1 259 ? 6.867 71.381 61.908 1.00 45.91 259 PHE A N 1
ATOM 1934 C CA . PHE A 1 259 ? 5.728 70.975 61.090 1.00 45.99 259 PHE A CA 1
ATOM 1935 C C . PHE A 1 259 ? 4.450 71.725 61.429 1.00 39.80 259 PHE A C 1
ATOM 1936 O O . PHE A 1 259 ? 3.368 71.268 61.093 1.00 46.74 259 PHE A O 1
ATOM 1944 N N . LEU A 1 260 ? 4.577 72.884 62.079 1.00 45.45 260 LEU A N 1
ATOM 1945 C CA . LEU A 1 260 ? 3.408 73.687 62.488 1.00 39.31 260 LEU A CA 1
ATOM 1946 C C . LEU A 1 260 ? 2.508 74.030 61.298 1.00 41.24 260 LEU A C 1
ATOM 1947 O O . LEU A 1 260 ? 3.017 74.367 60.226 1.00 44.91 260 LEU A O 1
ATOM 1952 N N . PRO A 1 261 ? 1.173 73.933 61.480 1.00 38.77 261 PRO A N 1
ATOM 1953 C CA . PRO A 1 261 ? 0.259 74.387 60.452 1.00 43.26 261 PRO A CA 1
ATOM 1954 C C . PRO A 1 261 ? 0.199 75.899 60.457 1.00 44.78 261 PRO A C 1
ATOM 1955 O O . PRO A 1 261 ? 0.768 76.537 61.351 1.00 46.62 261 PRO A O 1
ATOM 1959 N N . SER A 1 262 ? -0.490 76.458 59.464 1.00 40.89 262 SER A N 1
ATOM 1960 C CA . SER A 1 262 ? -0.599 77.903 59.307 1.00 39.51 262 SER A CA 1
ATOM 1961 C C . SER A 1 262 ? -2.048 78.305 59.439 1.00 39.99 262 SER A C 1
ATOM 1962 O O . SER A 1 262 ? -2.913 77.638 58.877 1.00 36.99 262 SER A O 1
ATOM 1965 N N . LEU A 1 263 ? -2.302 79.401 60.159 1.00 42.30 263 LEU A N 1
ATOM 1966 C CA . LEU A 1 263 ? -3.647 79.986 60.270 1.00 47.61 263 LEU A CA 1
ATOM 1967 C C . LEU A 1 263 ? -4.175 80.465 58.931 1.00 44.73 263 LEU A C 1
ATOM 1968 O O . LEU A 1 263 ? -5.384 80.505 58.712 1.00 47.81 263 LEU A O 1
ATOM 1973 N N . VAL A 1 264 ? -3.261 80.878 58.063 1.00 46.84 264 VAL A N 1
ATOM 1974 C CA . VAL A 1 264 ? -3.609 81.376 56.734 1.00 47.35 264 VAL A CA 1
ATOM 1975 C C . VAL A 1 264 ? -4.215 80.252 55.890 1.00 47.74 264 VAL A C 1
ATOM 1976 O O . VAL A 1 264 ? -5.286 80.424 55.309 1.00 45.35 264 VAL A O 1
ATOM 1980 N N . GLN A 1 265 ? -3.530 79.108 55.837 1.00 42.81 265 GLN A N 1
ATOM 1981 C CA . GLN A 1 265 ? -4.028 77.953 55.090 1.00 44.91 265 GLN A CA 1
ATOM 1982 C C . GLN A 1 265 ? -5.315 77.414 55.719 1.00 48.04 265 GLN A C 1
ATOM 1983 O O . GLN A 1 265 ? -6.267 77.112 55.003 1.00 49.75 265 GLN A O 1
ATOM 1989 N N . GLN A 1 266 ? -5.332 77.307 57.051 1.00 49.36 266 GLN A N 1
ATOM 1990 C CA . GLN A 1 266 ? -6.546 76.929 57.812 1.00 49.24 266 GLN A CA 1
ATOM 1991 C C . GLN A 1 266 ? -7.774 77.757 57.425 1.00 48.18 266 GLN A C 1
ATOM 1992 O O . GLN A 1 266 ? -8.814 77.207 57.069 1.00 44.01 266 GLN A O 1
ATOM 1998 N N . GLU A 1 267 ? -7.627 79.078 57.464 1.00 47.86 267 GLU A N 1
ATOM 1999 C CA . GLU A 1 267 ? -8.690 80.004 57.061 1.00 47.76 267 GLU A CA 1
ATOM 2000 C C . GLU A 1 267 ? -9.272 79.698 55.655 1.00 49.47 267 GLU A C 1
ATOM 2001 O O . GLU A 1 267 ? -10.490 79.745 55.458 1.00 51.05 267 GLU A O 1
ATOM 2007 N N . LEU A 1 268 ? -8.411 79.377 54.689 1.00 46.89 268 LEU A N 1
ATOM 2008 C CA . LEU A 1 268 ? -8.879 79.006 53.344 1.00 51.04 268 LEU A CA 1
ATOM 2009 C C . LEU A 1 268 ? -9.659 77.680 53.335 1.00 49.16 268 LEU A C 1
ATOM 2010 O O . LEU A 1 268 ? -10.700 77.587 52.690 1.00 44.07 268 LEU A O 1
ATOM 2015 N N . VAL A 1 269 ? -9.159 76.675 54.064 1.00 46.05 269 VAL A N 1
ATOM 2016 C CA . VAL A 1 269 ? -9.813 75.354 54.143 1.00 44.48 269 VAL A CA 1
ATOM 2017 C C . VAL A 1 269 ? -11.188 75.462 54.779 1.00 48.26 269 VAL A C 1
ATOM 2018 O O . VAL A 1 269 ? -12.185 74.993 54.231 1.00 54.44 269 VAL A O 1
ATOM 2022 N N . ILE A 1 270 ? -11.226 76.140 55.920 1.00 57.97 270 ILE A N 1
ATOM 2023 C CA . ILE A 1 270 ? -12.444 76.421 56.657 1.00 50.51 270 ILE A CA 1
ATOM 2024 C C . ILE A 1 270 ? -13.421 77.286 55.837 1.00 52.46 270 ILE A C 1
ATOM 2025 O O . ILE A 1 270 ? -14.637 77.083 55.883 1.00 54.86 270 ILE A O 1
ATOM 2030 N N . GLY A 1 271 ? -12.885 78.210 55.053 1.00 48.61 271 GLY A N 1
ATOM 2031 C CA . GLY A 1 271 ? -13.708 79.055 54.197 1.00 51.26 271 GLY A CA 1
ATOM 2032 C C . GLY A 1 271 ? -14.031 78.440 52.843 1.00 48.62 271 GLY A C 1
ATOM 2033 O O . GLY A 1 271 ? -14.616 79.096 51.995 1.00 47.11 271 GLY A O 1
ATOM 2034 N N . GLY A 1 272 ? -13.631 77.190 52.631 1.00 50.12 272 GLY A N 1
ATOM 2035 C CA . GLY A 1 272 ? -14.013 76.447 51.424 1.00 54.30 272 GLY A CA 1
ATOM 2036 C C . GLY A 1 272 ? -13.346 76.923 50.143 1.00 58.47 272 GLY A C 1
ATOM 2037 O O . GLY A 1 272 ? -13.821 76.641 49.046 1.00 57.31 272 GLY A O 1
ATOM 2038 N N . ARG A 1 273 ? -12.246 77.655 50.284 1.00 56.05 273 ARG A N 1
ATOM 2039 C CA . ARG A 1 273 ? -11.487 78.116 49.145 1.00 51.17 273 ARG A CA 1
ATOM 2040 C C . ARG A 1 273 ? -10.351 77.150 48.904 1.00 55.11 273 ARG A C 1
ATOM 2041 O O . ARG A 1 273 ? -9.183 77.443 49.187 1.00 53.47 273 ARG A O 1
ATOM 2049 N N . LEU A 1 274 ? -10.708 76.002 48.347 1.00 50.52 274 LEU A N 1
ATOM 2050 C CA . LEU A 1 274 ? -9.816 74.855 48.301 1.00 53.76 274 LEU A CA 1
ATOM 2051 C C . LEU A 1 274 ? -8.865 74.817 47.095 1.00 52.07 274 LEU A C 1
ATOM 2052 O O . LEU A 1 274 ? -8.150 73.830 46.894 1.00 51.22 274 LEU A O 1
ATOM 2057 N N . GLY A 1 275 ? -8.820 75.891 46.312 1.00 53.35 275 GLY A N 1
ATOM 2058 C CA . GLY A 1 275 ? -7.890 75.942 45.169 1.00 62.80 275 GLY A CA 1
ATOM 2059 C C . GLY A 1 275 ? -8.551 75.852 43.808 1.00 65.51 275 GLY A C 1
ATOM 2060 O O . GLY A 1 275 ? -9.662 76.370 43.614 1.00 68.63 275 GLY A O 1
ATOM 2061 N N . LYS A 1 276 ? -7.875 75.192 42.866 1.00 69.21 276 LYS A N 1
ATOM 2062 C CA . LYS A 1 276 ? -8.342 75.111 41.469 1.00 72.91 276 LYS A CA 1
ATOM 2063 C C . LYS A 1 276 ? -9.695 74.410 41.367 1.00 72.61 276 LYS A C 1
ATOM 2064 O O . LYS A 1 276 ? -10.578 74.861 40.638 1.00 77.40 276 LYS A O 1
ATOM 2070 N N . LYS A 1 277 ? -9.852 73.347 42.153 1.00 70.22 277 LYS A N 1
ATOM 2071 C CA . LYS A 1 277 ? -11.028 72.475 42.145 1.00 70.45 277 LYS A CA 1
ATOM 2072 C C . LYS A 1 277 ? -12.347 73.147 42.532 1.00 72.29 277 LYS A C 1
ATOM 2073 O O . LYS A 1 277 ? -13.416 72.613 42.239 1.00 76.61 277 LYS A O 1
ATOM 2079 N N . SER A 1 278 ? -12.277 74.292 43.205 1.00 70.71 278 SER A N 1
ATOM 2080 C CA . SER A 1 278 ? -13.479 75.037 43.558 1.00 65.83 278 SER A CA 1
ATOM 2081 C C . SER A 1 278 ? -13.422 76.484 43.053 1.00 62.92 278 SER A C 1
ATOM 2082 O O . SER A 1 278 ? -14.232 77.324 43.439 1.00 58.64 278 SER A O 1
ATOM 2085 N N . GLY A 1 279 ? -12.466 76.756 42.166 1.00 66.59 279 GLY A N 1
ATOM 2086 C CA . GLY A 1 279 ? -12.400 78.036 41.459 1.00 65.90 279 GLY A CA 1
ATOM 2087 C C . GLY A 1 279 ? -11.583 79.134 42.117 1.00 68.53 279 GLY A C 1
ATOM 2088 O O . GLY A 1 279 ? -11.232 80.130 41.461 1.00 65.90 279 GLY A O 1
ATOM 2089 N N . LEU A 1 280 ? -11.273 78.948 43.404 1.00 65.32 280 LEU A N 1
ATOM 2090 C CA . LEU A 1 280 ? -10.597 79.961 44.221 1.00 63.21 280 LEU A CA 1
ATOM 2091 C C . LEU A 1 280 ? -9.894 79.323 45.430 1.00 64.10 280 LEU A C 1
ATOM 2092 O O . LEU A 1 280 ? -10.480 78.521 46.153 1.00 65.21 280 LEU A O 1
ATOM 2097 N N . GLY A 1 281 ? -8.621 79.654 45.609 1.00 61.71 281 GLY A N 1
ATOM 2098 C CA . GLY A 1 281 ? -7.862 79.242 46.787 1.00 57.12 281 GLY A CA 1
ATOM 2099 C C . GLY A 1 281 ? -7.022 80.420 47.204 1.00 57.14 281 GLY A C 1
ATOM 2100 O O . GLY A 1 281 ? -7.563 81.446 47.608 1.00 52.91 281 GLY A O 1
ATOM 2101 N N . VAL A 1 282 ? -5.700 80.278 47.081 1.00 59.07 282 VAL A N 1
ATOM 2102 C CA . VAL A 1 282 ? -4.786 81.422 47.138 1.00 60.29 282 VAL A CA 1
ATOM 2103 C C . VAL A 1 282 ? -5.054 82.312 45.914 1.00 60.27 282 VAL A C 1
ATOM 2104 O O . VAL A 1 282 ? -5.040 83.542 45.996 1.00 60.03 282 VAL A O 1
ATOM 2108 N N . TYR A 1 283 ? -5.317 81.674 44.778 1.00 63.98 283 TYR A N 1
ATOM 2109 C CA . TYR A 1 283 ? -5.463 82.397 43.522 1.00 65.69 283 TYR A CA 1
ATOM 2110 C C . TYR A 1 283 ? -6.888 82.311 42.994 1.00 67.40 283 TYR A C 1
ATOM 2111 O O . TYR A 1 283 ? -7.621 81.372 43.324 1.00 63.50 283 TYR A O 1
ATOM 2120 N N . ASP A 1 284 ? -7.276 83.302 42.188 1.00 72.79 284 ASP A N 1
ATOM 2121 C CA . ASP A 1 284 ? -8.559 83.280 41.482 1.00 75.99 284 ASP A CA 1
ATOM 2122 C C . ASP A 1 284 ? -8.393 82.500 40.179 1.00 76.22 284 ASP A C 1
ATOM 2123 O O . ASP A 1 284 ? -7.796 82.997 39.221 1.00 79.08 284 ASP A O 1
ATOM 2128 N N . TRP A 1 285 ? -8.921 81.281 40.153 1.00 77.16 285 TRP A N 1
ATOM 2129 C CA . TRP A 1 285 ? -8.811 80.417 38.976 1.00 83.11 285 TRP A CA 1
ATOM 2130 C C . TRP A 1 285 ? -9.912 80.659 37.928 1.00 89.41 285 TRP A C 1
ATOM 2131 O O . TRP A 1 285 ? -9.821 80.152 36.806 1.00 88.73 285 TRP A O 1
ATOM 2142 N N . ARG A 1 286 ? -10.929 81.443 38.305 1.00 95.28 286 ARG A N 1
ATOM 2143 C CA . ARG A 1 286 ? -12.049 81.806 37.426 1.00 100.54 286 ARG A CA 1
ATOM 2144 C C . ARG A 1 286 ? -11.661 82.923 36.450 1.00 103.86 286 ARG A C 1
ATOM 2145 O O . ARG A 1 286 ? -12.358 83.164 35.459 1.00 103.92 286 ARG A O 1
ATOM 2153 N N . ALA A 1 287 ? -10.563 83.612 36.761 1.00 106.95 287 ALA A N 1
ATOM 2154 C CA . ALA A 1 287 ? -9.942 84.589 35.868 1.00 106.94 287 ALA A CA 1
ATOM 2155 C C . ALA A 1 287 ? -8.536 84.116 35.494 1.00 108.64 287 ALA A C 1
ATOM 2156 O O . ALA A 1 287 ? -7.901 83.384 36.258 1.00 107.76 287 ALA A O 1
ATOM 2158 N N . GLU A 1 288 ? -8.055 84.523 34.319 1.00 110.72 288 GLU A N 1
ATOM 2159 C CA . GLU A 1 288 ? -6.674 84.239 33.909 1.00 111.70 288 GLU A CA 1
ATOM 2160 C C . GLU A 1 288 ? -5.709 85.043 34.789 1.00 110.18 288 GLU A C 1
ATOM 2161 O O . GLU A 1 288 ? -6.080 86.090 35.337 1.00 110.43 288 GLU A O 1
ATOM 2167 N N . ARG A 1 289 ? -4.484 84.548 34.944 1.00 107.81 289 ARG A N 1
ATOM 2168 C CA . ARG A 1 289 ? -3.496 85.256 35.757 1.00 104.90 289 ARG A CA 1
ATOM 2169 C C . ARG A 1 289 ? -2.271 85.720 34.998 1.00 103.73 289 ARG A C 1
ATOM 2170 O O . ARG A 1 289 ? -1.607 84.942 34.307 1.00 100.58 289 ARG A O 1
ATOM 2178 N N . GLU A 1 290 ? -1.992 87.009 35.162 1.00 104.45 290 GLU A N 1
ATOM 2179 C CA . GLU A 1 290 ? -0.828 87.663 34.591 1.00 106.91 290 GLU A CA 1
ATOM 2180 C C . GLU A 1 290 ? 0.433 87.131 35.252 1.00 106.79 290 GLU A C 1
ATOM 2181 O O . GLU A 1 290 ? 0.416 86.746 36.427 1.00 107.77 290 GLU A O 1
ATOM 2187 N N . ALA A 1 291 ? 1.520 87.097 34.487 1.00 104.56 291 ALA A N 1
ATOM 2188 C CA . ALA A 1 291 ? 2.834 86.829 35.042 1.00 100.42 291 ALA A CA 1
ATOM 2189 C C . ALA A 1 291 ? 3.272 88.082 35.778 1.00 98.30 291 ALA A C 1
ATOM 2190 O O . ALA A 1 291 ? 2.784 89.180 35.492 1.00 96.88 291 ALA A O 1
ATOM 2192 N N . VAL A 1 292 ? 4.167 87.918 36.745 1.00 97.20 292 VAL A N 1
ATOM 2193 C CA . VAL A 1 292 ? 4.758 89.070 37.411 1.00 95.04 292 VAL A CA 1
ATOM 2194 C C . VAL A 1 292 ? 5.694 89.791 36.460 1.00 91.38 292 VAL A C 1
ATOM 2195 O O . VAL A 1 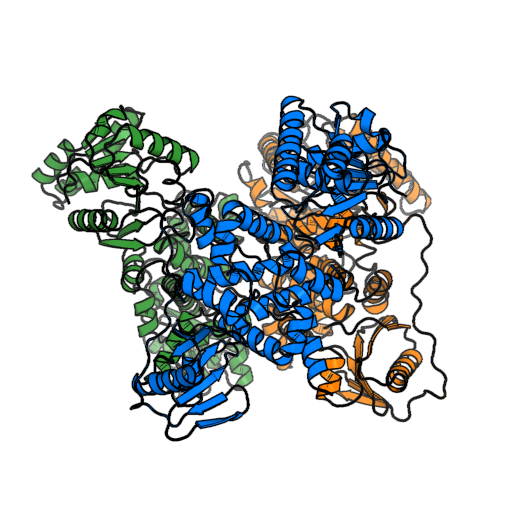292 ? 6.408 89.159 35.674 1.00 86.84 292 VAL A O 1
ATOM 2199 N N . VAL A 1 293 ? 5.666 91.117 36.542 1.00 90.10 293 VAL A N 1
ATOM 2200 C CA . VAL A 1 293 ? 6.457 91.973 35.673 1.00 92.14 293 VAL A CA 1
ATOM 2201 C C . VAL A 1 293 ? 7.913 91.963 36.127 1.00 91.14 293 VAL A C 1
ATOM 2202 O O . VAL A 1 293 ? 8.808 91.603 35.360 1.00 95.56 293 VAL A O 1
ATOM 2206 N N . GLY A 1 294 ? 8.139 92.327 37.385 1.00 85.99 294 GLY A N 1
ATOM 2207 C CA . GLY A 1 294 ? 9.475 92.680 37.846 1.00 79.99 294 GLY A CA 1
ATOM 2208 C C . GLY A 1 294 ? 9.607 94.186 37.801 1.00 72.45 294 GLY A C 1
ATOM 2209 O O . GLY A 1 294 ? 8.831 94.854 37.121 1.00 72.78 294 GLY A O 1
ATOM 2210 N N . LEU A 1 295 ? 10.582 94.723 38.526 1.00 71.16 295 LEU A N 1
ATOM 2211 C CA . LEU A 1 295 ? 10.792 96.164 38.580 1.00 73.20 295 LEU A CA 1
ATOM 2212 C C . LEU A 1 295 ? 11.161 96.720 37.203 1.00 79.94 295 LEU A C 1
ATOM 2213 O O . LEU A 1 295 ? 11.705 96.006 36.356 1.00 79.90 295 LEU A O 1
ATOM 2218 N N . GLU A 1 296 ? 10.839 97.990 36.982 1.00 85.11 296 GLU A N 1
ATOM 2219 C CA . GLU A 1 296 ? 11.101 98.638 35.701 1.00 88.79 296 GLU A CA 1
ATOM 2220 C C . GLU A 1 296 ? 12.570 99.010 35.568 1.00 87.58 296 GLU A C 1
ATOM 2221 O O . GLU A 1 296 ? 13.295 99.080 36.567 1.00 84.95 296 GLU A O 1
ATOM 2227 N N . ALA A 1 297 ? 12.992 99.241 34.325 1.00 87.49 297 ALA A N 1
ATOM 2228 C CA . ALA A 1 297 ? 14.344 99.678 34.017 1.00 83.23 297 ALA A CA 1
ATOM 2229 C C . ALA A 1 297 ? 14.660 100.995 34.717 1.00 84.61 297 ALA A C 1
ATOM 2230 O O . ALA A 1 297 ? 13.937 101.988 34.577 1.00 82.85 297 ALA A O 1
ATOM 2232 N N . VAL A 1 298 ? 15.716 100.969 35.520 1.00 86.04 298 VAL A N 1
ATOM 2233 C CA . VAL A 1 298 ? 16.254 102.177 36.121 1.00 89.41 298 VAL A CA 1
ATOM 2234 C C . VAL A 1 298 ? 17.207 102.753 35.074 1.00 90.50 298 VAL A C 1
ATOM 2235 O O . VAL A 1 298 ? 17.878 101.998 34.360 1.00 89.12 298 VAL A O 1
ATOM 2239 N N . SER A 1 299 ? 17.225 104.080 34.955 1.00 91.73 299 SER A N 1
ATOM 2240 C CA . SER A 1 299 ? 17.995 104.764 33.914 1.00 93.85 299 SER A CA 1
ATOM 2241 C C . SER A 1 299 ? 19.501 104.697 34.156 1.00 94.15 299 SER A C 1
ATOM 2242 O O . SER A 1 299 ? 19.962 104.467 35.281 1.00 91.00 299 SER A O 1
ATOM 2245 N N . ASP A 1 300 ? 20.256 104.935 33.088 1.00 98.51 300 ASP A N 1
ATOM 2246 C CA . ASP A 1 300 ? 21.713 104.833 33.103 1.00 102.22 300 ASP A CA 1
ATOM 2247 C C . ASP A 1 300 ? 22.384 106.017 33.814 1.00 102.82 300 ASP A C 1
ATOM 2248 O O . ASP A 1 300 ? 23.611 106.108 33.856 1.00 102.12 300 ASP A O 1
ATOM 2253 N N . SER A 1 301 ? 21.570 106.914 34.375 1.00 104.35 301 SER A N 1
ATOM 2254 C CA . SER A 1 301 ? 22.058 108.030 35.190 1.00 107.01 301 SER A CA 1
ATOM 2255 C C . SER A 1 301 ? 22.504 107.565 36.580 1.00 107.63 301 SER A C 1
ATOM 2256 O O . SER A 1 301 ? 23.328 108.217 37.228 1.00 106.77 301 SER A O 1
ATOM 2259 N N . PHE A 1 302 ? 21.955 106.434 37.027 1.00 108.79 302 PHE A N 1
ATOM 2260 C CA . PHE A 1 302 ? 22.338 105.826 38.298 1.00 108.52 302 PHE A CA 1
ATOM 2261 C C . PHE A 1 302 ? 23.376 104.713 38.092 1.00 108.76 302 PHE A C 1
ATOM 2262 O O . PHE A 1 302 ? 23.484 103.797 38.911 1.00 111.73 302 PHE A O 1
ATOM 2270 N N . SER A 1 303 ? 24.130 104.808 36.996 1.00 107.40 303 SER A N 1
ATOM 2271 C CA . SER A 1 303 ? 25.211 103.878 36.668 1.00 105.95 303 SER A CA 1
ATOM 2272 C C . SER A 1 303 ? 26.305 103.880 37.737 1.00 108.43 303 SER A C 1
ATOM 2273 O O . SER A 1 303 ? 26.662 104.940 38.255 1.00 108.87 303 SER A O 1
ATOM 2276 N N . PRO A 1 304 ? 26.826 102.687 38.081 1.00 110.70 304 PRO A N 1
ATOM 2277 C CA . PRO A 1 304 ? 27.868 102.564 39.106 1.00 111.40 304 PRO A CA 1
ATOM 2278 C C . PRO A 1 304 ? 29.238 103.101 38.677 1.00 110.98 304 PRO A C 1
ATOM 2279 O O . PRO A 1 304 ? 29.721 102.786 37.581 1.00 109.30 304 PRO A O 1
ATOM 2283 N N . MET A 1 305 ? 29.839 103.907 39.555 1.00 111.05 305 MET A N 1
ATOM 2284 C CA . MET A 1 305 ? 31.180 104.476 39.364 1.00 111.29 305 MET A CA 1
ATOM 2285 C C . MET A 1 305 ? 32.239 103.374 39.331 1.00 113.15 305 MET A C 1
ATOM 2286 O O . MET A 1 305 ? 33.152 103.401 38.499 1.00 112.14 305 MET A O 1
ATOM 2291 N N . LYS A 1 306 ? 32.107 102.413 40.245 1.00 113.92 306 LYS A N 1
ATOM 2292 C CA . LYS A 1 306 ? 32.992 101.254 40.297 1.00 115.17 306 LYS A CA 1
ATOM 2293 C C . LYS A 1 306 ? 32.278 100.003 40.818 1.00 114.77 306 LYS A C 1
ATOM 2294 O O . LYS A 1 306 ? 31.581 100.046 41.835 1.00 116.11 306 LYS A O 1
ATOM 2300 N N . VAL A 1 307 ? 32.463 98.894 40.108 1.00 113.50 307 VAL A N 1
ATOM 2301 C CA . VAL A 1 307 ? 31.926 97.601 40.514 1.00 109.85 307 VAL A CA 1
ATOM 2302 C C . VAL A 1 307 ? 33.076 96.685 40.915 1.00 109.68 307 VAL A C 1
ATOM 2303 O O . VAL A 1 307 ? 33.924 96.332 40.089 1.00 110.42 307 VAL A O 1
ATOM 2307 N N . GLU A 1 308 ? 33.102 96.311 42.187 1.00 109.84 308 GLU A N 1
ATOM 2308 C CA . GLU A 1 308 ? 34.143 95.435 42.704 1.00 111.26 308 GLU A CA 1
ATOM 2309 C C . GLU A 1 308 ? 33.551 94.359 43.617 1.00 110.75 308 GLU A C 1
ATOM 2310 O O . GLU A 1 308 ? 32.957 94.675 44.654 1.00 110.83 308 GLU A O 1
ATOM 2316 N N . LYS A 1 309 ? 33.701 93.095 43.216 1.00 109.23 309 LYS A N 1
ATOM 2317 C CA . LYS A 1 309 ? 33.346 91.962 44.069 1.00 106.89 309 LYS A CA 1
ATOM 2318 C C . LYS A 1 309 ? 34.311 91.916 45.239 1.00 105.02 309 LYS A C 1
ATOM 2319 O O . LYS A 1 309 ? 35.508 91.716 45.053 1.00 106.83 309 LYS A O 1
ATOM 2325 N N . LYS A 1 310 ? 33.762 92.073 46.420 1.00 105.64 310 LYS A N 1
ATOM 2326 C CA . LYS A 1 310 ? 34.472 92.002 47.670 1.00 106.83 310 LYS A CA 1
ATOM 2327 C C . LYS A 1 310 ? 34.424 90.554 48.117 1.00 107.85 310 LYS A C 1
ATOM 2328 O O . LYS A 1 310 ? 34.185 89.672 47.309 1.00 108.93 310 LYS A O 1
ATOM 2334 N N . SER A 1 311 ? 34.651 90.291 49.394 1.00 106.74 311 SER A N 1
ATOM 2335 C CA . SER A 1 311 ? 34.666 88.920 49.855 1.00 106.04 311 SER A CA 1
ATOM 2336 C C . SER A 1 311 ? 33.365 88.289 49.437 1.00 103.24 311 SER A C 1
ATOM 2337 O O . SER A 1 311 ? 32.329 88.875 49.606 1.00 100.82 311 SER A O 1
ATOM 2340 N N . ASP A 1 312 ? 33.428 87.083 48.891 1.00 103.14 312 ASP A N 1
ATOM 2341 C CA . ASP A 1 312 ? 32.254 86.479 48.229 1.00 102.73 312 ASP A CA 1
ATOM 2342 C C . ASP A 1 312 ? 30.959 86.487 49.050 1.00 99.52 312 ASP A C 1
ATOM 2343 O O . ASP A 1 312 ? 30.956 86.207 50.255 1.00 97.53 312 ASP A O 1
ATOM 2348 N N . GLY A 1 313 ? 29.868 86.814 48.362 1.00 94.48 313 GLY A N 1
ATOM 2349 C CA . GLY A 1 313 ? 28.597 87.119 48.995 1.00 88.26 313 GLY A CA 1
ATOM 2350 C C . GLY A 1 313 ? 28.376 88.624 49.017 1.00 85.16 313 GLY A C 1
ATOM 2351 O O . GLY A 1 313 ? 27.241 89.085 48.886 1.00 81.38 313 GLY A O 1
ATOM 2352 N N . VAL A 1 314 ? 29.469 89.379 49.170 1.00 80.25 314 VAL A N 1
ATOM 2353 C CA . VAL A 1 314 ? 29.435 90.837 49.333 1.00 75.36 314 VAL A CA 1
ATOM 2354 C C . VAL A 1 314 ? 30.008 91.526 48.096 1.00 78.65 314 VAL A C 1
ATOM 2355 O O . VAL A 1 314 ? 31.142 91.255 47.699 1.00 81.61 314 VAL A O 1
ATOM 2359 N N . THR A 1 315 ? 29.217 92.412 47.491 1.00 78.10 315 THR A N 1
ATOM 2360 C CA . THR A 1 315 ? 29.637 93.160 46.309 1.00 77.77 315 THR A CA 1
ATOM 2361 C C . THR A 1 315 ? 29.499 94.654 46.548 1.00 81.14 315 THR A C 1
ATOM 2362 O O . THR A 1 315 ? 28.391 95.151 46.758 1.00 81.65 315 THR A O 1
ATOM 2366 N N . GLU A 1 316 ? 30.628 95.363 46.514 1.00 83.85 316 GLU A N 1
ATOM 2367 C CA . GLU A 1 316 ? 30.631 96.814 46.689 1.00 85.62 316 GLU A CA 1
ATOM 2368 C C . GLU A 1 316 ? 30.261 97.546 45.397 1.00 88.38 316 GLU A C 1
ATOM 2369 O O . GLU A 1 316 ? 30.810 97.275 44.324 1.00 89.49 316 GLU A O 1
ATOM 2375 N N . ILE A 1 317 ? 29.292 98.451 45.523 1.00 89.02 317 ILE A N 1
ATOM 2376 C CA . ILE A 1 317 ? 28.861 99.337 44.452 1.00 88.87 317 ILE A CA 1
ATOM 2377 C C . ILE A 1 317 ? 28.881 100.764 45.023 1.00 91.10 317 ILE A C 1
ATOM 2378 O O . ILE A 1 317 ? 27.867 101.251 45.534 1.00 91.03 317 ILE A O 1
ATOM 2383 N N . ASP A 1 318 ? 30.057 101.397 44.960 1.00 90.19 318 ASP A N 1
ATOM 2384 C CA . ASP A 1 318 ? 30.286 102.785 45.411 1.00 92.02 318 ASP A CA 1
ATOM 2385 C C . ASP A 1 318 ? 29.837 103.043 46.850 1.00 90.40 318 ASP A C 1
ATOM 2386 O O . ASP A 1 318 ? 30.569 102.782 47.805 1.00 88.32 318 ASP A O 1
ATOM 2391 N N . ASP A 1 319 ? 28.619 103.559 46.972 1.00 90.58 319 ASP A N 1
ATOM 2392 C CA . ASP A 1 319 ? 27.977 103.836 48.244 1.00 92.18 319 ASP A CA 1
ATOM 2393 C C . ASP A 1 319 ? 27.432 102.534 48.873 1.00 94.00 319 ASP A C 1
ATOM 2394 O O . ASP A 1 319 ? 27.532 102.319 50.086 1.00 94.66 319 ASP A O 1
ATOM 2399 N N . VAL A 1 320 ? 26.895 101.667 48.014 1.00 89.96 320 VAL A N 1
ATOM 2400 C CA . VAL A 1 320 ? 26.057 100.528 48.391 1.00 87.04 320 VAL A CA 1
ATOM 2401 C C . VAL A 1 320 ? 26.867 99.235 48.566 1.00 85.13 320 VAL A C 1
ATOM 2402 O O . VAL A 1 320 ? 27.954 99.095 48.002 1.00 88.11 320 VAL A O 1
ATOM 2406 N N . LEU A 1 321 ? 26.338 98.310 49.369 1.00 80.34 321 LEU A N 1
ATOM 2407 C CA . LEU A 1 321 ? 26.786 96.913 49.368 1.00 71.84 321 LEU A CA 1
ATOM 2408 C C . LEU A 1 321 ? 25.623 95.987 49.027 1.00 68.59 321 LEU A C 1
ATOM 2409 O O . LEU A 1 321 ? 24.569 96.035 49.670 1.00 71.26 321 LEU A O 1
ATOM 2414 N N . LEU A 1 322 ? 25.819 95.169 47.998 1.00 62.61 322 LEU A N 1
ATOM 2415 C CA . LEU A 1 322 ? 24.889 94.115 47.619 1.00 61.08 322 LEU A CA 1
ATOM 2416 C C . LEU A 1 322 ? 25.319 92.829 48.338 1.00 65.32 322 LEU A C 1
ATOM 2417 O O . LEU A 1 322 ? 26.380 92.281 48.035 1.00 66.40 322 LEU A O 1
ATOM 2422 N N . ILE A 1 323 ? 24.512 92.362 49.296 1.00 58.26 323 ILE A N 1
ATOM 2423 C CA . ILE A 1 323 ? 24.890 91.219 50.139 1.00 52.41 323 ILE A CA 1
ATOM 2424 C C . ILE A 1 323 ? 23.896 90.068 49.995 1.00 52.20 323 ILE A C 1
ATOM 2425 O O . ILE A 1 323 ? 22.706 90.230 50.252 1.00 59.45 323 ILE A O 1
ATOM 2430 N N . GLU A 1 324 ? 24.390 88.917 49.558 1.00 51.38 324 GLU A N 1
ATOM 2431 C CA . GLU A 1 324 ? 23.575 87.711 49.446 1.00 53.53 324 GLU A CA 1
ATOM 2432 C C . GLU A 1 324 ? 23.077 87.284 50.821 1.00 54.38 324 GLU A C 1
ATOM 2433 O O . GLU A 1 324 ? 23.837 87.341 51.796 1.00 52.19 324 GLU A O 1
ATOM 2439 N N . THR A 1 325 ? 21.799 86.903 50.910 1.00 50.28 325 THR A N 1
ATOM 2440 C CA . THR A 1 325 ? 21.206 86.656 52.222 1.00 49.24 325 THR A CA 1
ATOM 2441 C C . THR A 1 325 ? 21.890 85.516 52.961 1.00 49.67 325 THR A C 1
ATOM 2442 O O . THR A 1 325 ? 22.124 84.446 52.401 1.00 50.08 325 THR A O 1
ATOM 2446 N N . GLN A 1 326 ? 22.253 85.802 54.206 1.00 52.52 326 GLN A N 1
ATOM 2447 C CA . GLN A 1 326 ? 22.788 84.828 55.155 1.00 54.34 326 GLN A CA 1
ATOM 2448 C C . GLN A 1 326 ? 21.930 84.831 56.422 1.00 50.49 326 GLN A C 1
ATOM 2449 O O . GLN A 1 326 ? 22.374 84.395 57.491 1.00 50.82 326 GLN A O 1
ATOM 2455 N N . GLY A 1 327 ? 20.705 85.338 56.302 1.00 48.09 327 GLY A N 1
ATOM 2456 C CA . GLY A 1 327 ? 19.730 85.274 57.387 1.00 51.76 327 GLY A CA 1
ATOM 2457 C C . GLY A 1 327 ? 19.582 86.504 58.244 1.00 48.21 327 GLY A C 1
ATOM 2458 O O . GLY A 1 327 ? 18.730 86.540 59.136 1.00 50.04 327 GLY A O 1
ATOM 2459 N N . GLU A 1 328 ? 20.420 87.502 57.984 1.00 48.94 328 GLU A N 1
ATOM 2460 C CA . GLU A 1 328 ? 20.381 88.773 58.694 1.00 45.50 328 GLU A CA 1
ATOM 2461 C C . GLU A 1 328 ? 19.703 89.797 57.816 1.00 45.75 328 GLU A C 1
ATOM 2462 O O . GLU A 1 328 ? 19.824 89.737 56.599 1.00 51.59 328 GLU A O 1
ATOM 2468 N N . THR A 1 329 ? 18.984 90.739 58.421 1.00 48.12 329 THR A N 1
ATOM 2469 C CA . THR A 1 329 ? 18.237 91.712 57.623 1.00 51.75 329 THR A CA 1
ATOM 2470 C C . THR A 1 329 ? 19.162 92.759 57.012 1.00 53.77 329 THR A C 1
ATOM 2471 O O . THR A 1 329 ? 20.226 93.059 57.571 1.00 57.05 329 THR A O 1
ATOM 2475 N N . ALA A 1 330 ? 18.743 93.310 55.873 1.00 53.27 330 ALA A N 1
ATOM 2476 C CA . ALA A 1 330 ? 19.439 94.433 55.240 1.00 59.08 330 ALA A CA 1
ATOM 2477 C C . ALA A 1 330 ? 19.688 95.569 56.225 1.00 54.14 330 ALA A C 1
ATOM 2478 O O . ALA A 1 330 ? 20.774 96.128 56.260 1.00 55.84 330 ALA A O 1
ATOM 2480 N N . GLN A 1 331 ? 18.678 95.879 57.029 1.00 51.97 331 GLN A N 1
ATOM 2481 C CA . GLN A 1 331 ? 18.775 96.898 58.056 1.00 55.22 331 GLN A CA 1
ATOM 2482 C C . GLN A 1 331 ? 19.843 96.610 59.125 1.00 61.27 331 GLN A C 1
ATOM 2483 O O . GLN A 1 331 ? 20.532 97.538 59.586 1.00 57.70 331 GLN A O 1
ATOM 2489 N N . ALA A 1 332 ? 19.982 95.338 59.510 1.00 53.38 332 ALA A N 1
ATOM 2490 C CA . ALA A 1 332 ? 20.907 94.964 60.581 1.00 52.92 332 ALA A CA 1
ATOM 2491 C C . ALA A 1 332 ? 22.342 95.166 60.134 1.00 53.95 332 ALA A C 1
ATOM 2492 O O . ALA A 1 332 ? 23.192 95.629 60.907 1.00 52.75 332 ALA A O 1
ATOM 2494 N N . LEU A 1 333 ? 22.577 94.814 58.875 1.00 51.43 333 LEU A N 1
ATOM 2495 C CA . LEU A 1 333 ? 23.853 94.960 58.217 1.00 58.13 333 LEU A CA 1
ATOM 2496 C C . LEU A 1 333 ? 24.137 96.446 58.020 1.00 64.26 333 LEU A C 1
ATOM 2497 O O . LEU A 1 333 ? 25.196 96.937 58.425 1.00 65.05 333 LEU A O 1
ATOM 2502 N N . ALA A 1 334 ? 23.160 97.159 57.455 1.00 63.26 334 ALA A N 1
ATOM 2503 C CA . ALA A 1 334 ? 23.278 98.592 57.206 1.00 66.40 334 ALA A CA 1
ATOM 2504 C C . ALA A 1 334 ? 23.811 99.374 58.396 1.00 66.64 334 ALA A C 1
ATOM 2505 O O . ALA A 1 334 ? 24.754 100.140 58.243 1.00 67.03 334 ALA A O 1
ATOM 2507 N N . ILE A 1 335 ? 23.244 99.165 59.578 1.00 67.90 335 ILE A N 1
ATOM 2508 C CA . ILE A 1 335 ? 23.734 99.899 60.738 1.00 76.40 335 ILE A CA 1
ATOM 2509 C C . ILE A 1 335 ? 25.022 99.327 61.347 1.00 77.37 335 ILE A C 1
ATOM 2510 O O . ILE A 1 335 ? 25.725 100.031 62.074 1.00 82.32 335 ILE A O 1
ATOM 2515 N N . ARG A 1 336 ? 25.337 98.068 61.049 1.00 75.30 336 ARG A N 1
ATOM 2516 C CA . ARG A 1 336 ? 26.568 97.470 61.573 1.00 76.75 336 ARG A CA 1
ATOM 2517 C C . ARG A 1 336 ? 27.759 97.702 60.649 1.00 73.86 336 ARG A C 1
ATOM 2518 O O . ARG A 1 336 ? 28.906 97.693 61.094 1.00 75.98 336 ARG A O 1
ATOM 2526 N N . LEU A 1 337 ? 27.487 97.904 59.366 1.00 68.56 337 LEU A N 1
ATOM 2527 C CA . LEU A 1 337 ? 28.544 98.226 58.422 1.00 72.21 337 LEU A CA 1
ATOM 2528 C C . LEU A 1 337 ? 28.598 99.735 58.135 1.00 74.88 337 LEU A C 1
ATOM 2529 O O . LEU A 1 337 ? 29.478 100.199 57.408 1.00 74.52 337 LEU A O 1
ATOM 2534 N N . ALA A 1 338 ? 27.659 100.471 58.743 1.00 78.11 338 ALA A N 1
ATOM 2535 C CA . ALA A 1 338 ? 27.494 101.935 58.627 1.00 79.97 338 ALA A CA 1
ATOM 2536 C C . ALA A 1 338 ? 27.381 102.436 57.191 1.00 79.61 338 ALA A C 1
ATOM 2537 O O . ALA A 1 338 ? 27.817 103.538 56.871 1.00 83.59 338 ALA A O 1
ATOM 2539 N N . ARG A 1 339 ? 26.781 101.609 56.342 1.00 75.59 339 ARG A N 1
ATOM 2540 C CA . ARG A 1 339 ? 26.747 101.818 54.908 1.00 75.80 339 ARG A CA 1
ATOM 2541 C C . ARG A 1 339 ? 25.390 101.336 54.412 1.00 77.56 339 ARG A C 1
ATOM 2542 O O . ARG A 1 339 ? 24.764 100.518 55.076 1.00 78.92 339 ARG A O 1
ATOM 2550 N N . PRO A 1 340 ? 24.917 101.852 53.256 1.00 75.90 340 PRO A N 1
ATOM 2551 C CA . PRO A 1 340 ? 23.691 101.317 52.658 1.00 70.65 340 PRO A CA 1
ATOM 2552 C C . PRO A 1 340 ? 23.844 99.853 52.266 1.00 66.92 340 PRO A C 1
ATOM 2553 O O . PRO A 1 340 ? 24.902 99.453 51.765 1.00 61.38 340 PRO A O 1
ATOM 2557 N N . VAL A 1 341 ? 22.799 99.061 52.517 1.00 64.49 341 VAL A N 1
ATOM 2558 C CA . VAL A 1 341 ? 22.797 97.635 52.167 1.00 60.08 341 VAL A CA 1
ATOM 2559 C C . VAL A 1 341 ? 21.533 97.248 51.395 1.00 60.05 341 VAL A C 1
ATOM 2560 O O . VAL A 1 341 ? 20.419 97.614 51.782 1.00 60.93 341 VAL A O 1
ATOM 2564 N N . VAL A 1 342 ? 21.735 96.547 50.280 1.00 57.71 342 VAL A N 1
ATOM 2565 C CA . VAL A 1 342 ? 20.675 95.841 49.578 1.00 54.71 342 VAL A CA 1
ATOM 2566 C C . VAL A 1 342 ? 20.951 94.346 49.712 1.00 57.62 342 VAL A C 1
ATOM 2567 O O . VAL A 1 342 ? 22.041 93.871 49.373 1.00 58.73 342 VAL A O 1
ATOM 2571 N N . VAL A 1 343 ? 19.977 93.610 50.237 1.00 56.26 343 VAL A N 1
ATOM 2572 C CA . VAL A 1 343 ? 20.118 92.162 50.385 1.00 52.20 343 VAL A CA 1
ATOM 2573 C C . VAL A 1 343 ? 19.540 91.493 49.156 1.00 55.21 343 VAL A C 1
ATOM 2574 O O . VAL A 1 343 ? 18.512 91.929 48.644 1.00 54.61 343 VAL A O 1
ATOM 2578 N N . ILE A 1 344 ? 20.219 90.460 48.661 1.00 53.55 344 ILE A N 1
ATOM 2579 C CA . ILE A 1 344 ? 19.768 89.764 47.458 1.00 52.41 344 ILE A CA 1
ATOM 2580 C C . ILE A 1 344 ? 19.552 88.268 47.737 1.00 49.27 344 ILE A C 1
ATOM 2581 O O . ILE A 1 344 ? 20.293 87.666 48.506 1.00 48.56 344 ILE A O 1
ATOM 2586 N N . ASP A 1 345 ? 18.532 87.690 47.106 1.00 53.11 345 ASP A N 1
ATOM 2587 C CA . ASP A 1 345 ? 18.153 86.283 47.286 1.00 55.81 345 ASP A CA 1
ATOM 2588 C C . ASP A 1 345 ? 18.060 85.592 45.927 1.00 57.04 345 ASP A C 1
ATOM 2589 O O . ASP A 1 345 ? 17.043 85.686 45.227 1.00 55.04 345 ASP A O 1
ATOM 2594 N N . LYS A 1 346 ? 19.129 84.895 45.559 1.00 58.06 346 LYS A N 1
ATOM 2595 C CA . LYS A 1 346 ? 19.291 84.416 44.189 1.00 62.44 346 LYS A CA 1
ATOM 2596 C C . LYS A 1 346 ? 19.948 83.046 44.123 1.00 57.42 346 LYS A C 1
ATOM 2597 O O . LYS A 1 346 ? 20.809 82.732 44.938 1.00 59.40 346 LYS A O 1
ATOM 2603 N N . MET A 1 347 ? 19.541 82.240 43.151 1.00 55.89 347 MET A N 1
ATOM 2604 C CA . MET A 1 347 ? 20.329 81.070 42.772 1.00 60.32 347 MET A CA 1
ATOM 2605 C C . MET A 1 347 ? 20.736 81.128 41.288 1.00 67.44 347 MET A C 1
ATOM 2606 O O . MET A 1 347 ? 21.693 81.830 40.949 1.00 69.23 347 MET A O 1
ATOM 2611 N N . ALA A 1 348 ? 20.006 80.435 40.414 1.00 69.93 348 ALA A N 1
ATOM 2612 C CA . ALA A 1 348 ? 20.460 80.224 39.033 1.00 79.26 348 ALA A CA 1
ATOM 2613 C C . ALA A 1 348 ? 19.522 80.783 37.962 1.00 81.77 348 ALA A C 1
ATOM 2614 O O . ALA A 1 348 ? 19.970 81.145 36.872 1.00 81.57 348 ALA A O 1
ATOM 2616 N N . GLY A 1 349 ? 18.228 80.840 38.272 1.00 82.63 349 GLY A N 1
ATOM 2617 C CA . GLY A 1 349 ? 17.229 81.365 37.348 1.00 77.41 349 GLY A CA 1
ATOM 2618 C C . GLY A 1 349 ? 17.267 82.876 37.235 1.00 78.13 349 GLY A C 1
ATOM 2619 O O . GLY A 1 349 ? 17.954 83.545 38.012 1.00 76.35 349 GLY A O 1
ATOM 2620 N N . LYS A 1 350 ? 16.521 83.411 36.268 1.00 79.17 350 LYS A N 1
ATOM 2621 C CA . LYS A 1 350 ? 16.472 84.858 36.015 1.00 83.37 350 LYS A CA 1
ATOM 2622 C C . LYS A 1 350 ? 15.883 85.662 37.171 1.00 79.03 350 LYS A C 1
ATOM 2623 O O . LYS A 1 350 ? 16.329 86.780 37.450 1.00 78.23 350 LYS A O 1
ATOM 2629 N N . VAL A 1 351 ? 14.895 85.079 37.844 1.00 76.62 351 VAL A N 1
ATOM 2630 C CA . VAL A 1 351 ? 14.178 85.769 38.918 1.00 72.67 351 VAL A CA 1
ATOM 2631 C C . VAL A 1 351 ? 14.999 85.877 40.216 1.00 69.57 351 VAL A C 1
ATOM 2632 O O . VAL A 1 351 ? 15.562 84.898 40.707 1.00 68.91 351 VAL A O 1
ATOM 2636 N N . VAL A 1 352 ? 15.075 87.098 40.734 1.00 66.41 352 VAL A N 1
ATOM 2637 C CA . VAL A 1 352 ? 15.877 87.442 41.900 1.00 66.18 352 VAL A CA 1
ATOM 2638 C C . VAL A 1 352 ? 14.995 88.292 42.844 1.00 61.40 352 VAL A C 1
ATOM 2639 O O . VAL A 1 352 ? 14.190 89.087 42.367 1.00 55.29 352 VAL A O 1
ATOM 2643 N N . THR A 1 353 ? 15.102 88.109 44.163 1.00 56.15 353 THR A N 1
ATOM 2644 C CA . THR A 1 353 ? 14.427 89.031 45.081 1.00 47.87 353 THR A CA 1
ATOM 2645 C C . THR A 1 353 ? 15.441 89.832 45.875 1.00 47.67 353 THR A C 1
ATOM 2646 O O . THR A 1 353 ? 16.530 89.349 46.180 1.00 49.51 353 THR A O 1
ATOM 2650 N N . ILE A 1 354 ? 15.098 91.085 46.158 1.00 47.42 354 ILE A N 1
ATOM 2651 C CA . ILE A 1 354 ? 15.981 91.997 46.880 1.00 46.81 354 ILE A CA 1
ATOM 2652 C C . ILE A 1 354 ? 15.187 92.726 47.941 1.00 42.76 354 ILE A C 1
ATOM 2653 O O . ILE A 1 354 ? 13.961 92.808 47.855 1.00 46.22 354 ILE A O 1
ATOM 2658 N N . ALA A 1 355 ? 15.886 93.249 48.941 1.00 46.35 355 ALA A N 1
ATOM 2659 C CA . ALA A 1 355 ? 15.249 94.028 49.993 1.00 51.68 355 ALA A CA 1
ATOM 2660 C C . ALA A 1 355 ? 16.150 95.172 50.348 1.00 51.44 355 ALA A C 1
ATOM 2661 O O . ALA A 1 355 ? 17.352 94.994 50.524 1.00 49.93 355 ALA A O 1
ATOM 2663 N N . ALA A 1 356 ? 15.562 96.352 50.454 1.00 56.25 356 ALA A N 1
ATOM 2664 C CA . ALA A 1 356 ? 16.315 97.534 50.809 1.00 60.35 356 ALA A CA 1
ATOM 2665 C C . ALA A 1 356 ? 16.275 97.735 52.309 1.00 55.90 356 ALA A C 1
ATOM 2666 O O . ALA A 1 356 ? 15.237 97.525 52.938 1.00 63.15 356 ALA A O 1
ATOM 2668 N N . ALA A 1 357 ? 17.403 98.134 52.884 1.00 46.45 357 ALA A N 1
ATOM 2669 C CA . ALA A 1 357 ? 17.414 98.566 54.269 1.00 56.79 357 ALA A CA 1
ATOM 2670 C C . ALA A 1 357 ? 16.682 99.909 54.346 1.00 62.87 357 ALA A C 1
ATOM 2671 O O . ALA A 1 357 ? 16.837 100.745 53.453 1.00 58.30 357 ALA A O 1
ATOM 2673 N N . ALA A 1 358 ? 15.892 100.099 55.406 1.00 63.08 358 ALA A N 1
ATOM 2674 C CA . ALA A 1 358 ? 15.072 101.308 55.594 1.00 68.49 358 ALA A CA 1
ATOM 2675 C C . ALA A 1 358 ? 15.895 102.605 55.634 1.00 68.76 358 ALA A C 1
ATOM 2676 O O . ALA A 1 358 ? 15.428 103.664 55.214 1.00 69.59 358 ALA A O 1
ATOM 2678 N N . VAL A 1 359 ? 17.131 102.493 56.113 1.00 71.30 359 VAL A N 1
ATOM 2679 C CA . VAL A 1 359 ? 18.050 103.617 56.221 1.00 68.09 359 VAL A CA 1
ATOM 2680 C C . VAL A 1 359 ? 18.673 104.019 54.867 1.00 72.15 359 VAL A C 1
ATOM 2681 O O . VAL A 1 359 ? 19.257 105.099 54.760 1.00 72.81 359 VAL A O 1
ATOM 2685 N N . ASN A 1 360 ? 18.533 103.173 53.840 1.00 71.95 360 ASN A N 1
ATOM 2686 C CA . ASN A 1 360 ? 19.014 103.513 52.495 1.00 71.01 360 ASN A CA 1
ATOM 2687 C C . ASN A 1 360 ? 18.356 104.785 51.980 1.00 80.11 360 ASN A C 1
ATOM 2688 O O . ASN A 1 360 ? 17.143 104.959 52.144 1.00 84.87 360 ASN A O 1
ATOM 2693 N N . PRO A 1 361 ? 19.154 105.692 51.383 1.00 83.14 361 PRO A N 1
ATOM 2694 C CA . PRO A 1 361 ? 18.550 106.679 50.487 1.00 86.30 361 PRO A CA 1
ATOM 2695 C C . PRO A 1 361 ? 18.081 105.953 49.231 1.00 85.30 361 PRO A C 1
ATOM 2696 O O . PRO A 1 361 ? 18.715 104.978 48.825 1.00 86.32 361 PRO A O 1
ATOM 2700 N N . ASP A 1 362 ? 16.983 106.418 48.633 1.00 86.91 362 ASP A N 1
ATOM 2701 C CA . ASP A 1 362 ? 16.352 105.732 47.495 1.00 88.41 362 ASP A CA 1
ATOM 2702 C C . ASP A 1 362 ? 17.213 105.658 46.231 1.00 89.23 362 ASP A C 1
ATOM 2703 O O . ASP A 1 362 ? 16.989 104.797 45.377 1.00 90.12 362 ASP A O 1
ATOM 2708 N N . SER A 1 363 ? 18.188 106.561 46.120 1.00 88.51 363 SER A N 1
ATOM 2709 C CA . SER A 1 363 ? 19.123 106.571 44.993 1.00 85.38 363 SER A CA 1
ATOM 2710 C C . SER A 1 363 ? 20.151 105.449 45.102 1.00 80.93 363 SER A C 1
ATOM 2711 O O . SER A 1 363 ? 20.535 104.856 44.092 1.00 82.95 363 SER A O 1
ATOM 2714 N N . ALA A 1 364 ? 20.590 105.171 46.329 1.00 78.29 364 ALA A N 1
ATOM 2715 C CA . ALA A 1 364 ? 21.527 104.080 46.610 1.00 76.72 364 ALA A CA 1
ATOM 2716 C C . ALA A 1 364 ? 20.919 102.716 46.271 1.00 75.56 364 ALA A C 1
ATOM 2717 O O . ALA A 1 364 ? 21.556 101.890 45.604 1.00 73.31 364 ALA A O 1
ATOM 2719 N N . THR A 1 365 ? 19.678 102.506 46.709 1.00 69.67 365 THR A N 1
ATOM 2720 C CA . THR A 1 365 ? 18.923 101.291 46.391 1.00 67.57 365 THR A CA 1
ATOM 2721 C C . THR A 1 365 ? 18.807 101.087 44.872 1.00 67.47 365 THR A C 1
ATOM 2722 O O . THR A 1 365 ? 19.028 99.977 44.371 1.00 65.50 365 THR A O 1
ATOM 2726 N N . ARG A 1 366 ? 18.507 102.169 44.153 1.00 66.16 366 ARG A N 1
ATOM 2727 C CA . ARG A 1 366 ? 18.382 102.150 42.691 1.00 70.96 366 ARG A CA 1
ATOM 2728 C C . ARG A 1 366 ? 19.681 101.819 41.953 1.00 66.87 366 ARG A C 1
ATOM 2729 O O . ARG A 1 366 ? 19.644 101.230 40.877 1.00 68.19 366 ARG A O 1
ATOM 2737 N N . LYS A 1 367 ? 20.816 102.210 42.528 1.00 67.51 367 LYS A N 1
ATOM 2738 C CA . LYS A 1 367 ? 22.124 101.869 41.970 1.00 69.29 367 LYS A CA 1
ATOM 2739 C C . LYS A 1 367 ? 22.298 100.358 41.959 1.00 71.05 367 LYS A C 1
ATOM 2740 O O . LYS A 1 367 ? 22.667 99.784 40.927 1.00 73.23 367 LYS A O 1
ATOM 2746 N N . ALA A 1 368 ? 21.996 99.724 43.098 1.00 65.37 368 ALA A N 1
ATOM 2747 C CA . ALA A 1 368 ? 22.038 98.267 43.211 1.00 64.01 368 ALA A CA 1
ATOM 2748 C C . ALA A 1 368 ? 21.052 97.590 42.274 1.00 58.09 368 ALA A C 1
ATOM 2749 O O . ALA A 1 368 ? 21.405 96.598 41.632 1.00 54.70 368 ALA A O 1
ATOM 2751 N N . ILE A 1 369 ? 19.838 98.144 42.182 1.00 59.11 369 ILE A N 1
ATOM 2752 C CA . ILE A 1 369 ? 18.806 97.624 41.275 1.00 63.81 369 ILE A CA 1
ATOM 2753 C C . ILE A 1 369 ? 19.295 97.675 39.830 1.00 67.55 369 ILE A C 1
ATOM 2754 O O . ILE A 1 369 ? 19.224 96.664 39.118 1.00 64.45 369 ILE A O 1
ATOM 2759 N N . TYR A 1 370 ? 19.803 98.846 39.423 1.00 70.33 370 TYR A N 1
ATOM 2760 C CA . TYR A 1 370 ? 20.371 99.047 38.078 1.00 74.30 370 TYR A CA 1
ATOM 2761 C C . TYR A 1 370 ? 21.431 97.992 37.757 1.00 68.20 370 TYR A C 1
ATOM 2762 O O . TYR A 1 370 ? 21.346 97.294 36.735 1.00 70.17 370 TYR A O 1
ATOM 2771 N N . TYR A 1 371 ? 22.399 97.880 38.666 1.00 64.23 371 TYR A N 1
ATOM 2772 C CA . TYR A 1 371 ? 23.512 96.934 38.575 1.00 66.08 371 TYR A CA 1
ATOM 2773 C C . TYR A 1 371 ? 23.073 95.491 38.281 1.00 64.66 371 TYR A C 1
ATOM 2774 O O . TYR A 1 371 ? 23.717 94.795 37.496 1.00 64.83 371 TYR A O 1
ATOM 2783 N N . LEU A 1 372 ? 21.979 95.065 38.913 1.00 66.26 372 LEU A N 1
ATOM 2784 C CA . LEU A 1 372 ? 21.421 93.728 38.729 1.00 67.96 372 LEU A CA 1
ATOM 2785 C C . LEU A 1 372 ? 20.691 93.588 37.415 1.00 69.34 372 LEU A C 1
ATOM 2786 O O . LEU A 1 372 ? 20.774 92.547 36.770 1.00 73.22 372 LEU A O 1
ATOM 2791 N N . GLN A 1 373 ? 19.957 94.632 37.040 1.00 74.60 373 GLN A N 1
ATOM 2792 C CA . GLN A 1 373 ? 19.165 94.629 35.806 1.00 81.44 373 GLN A CA 1
ATOM 2793 C C . GLN A 1 373 ? 20.048 94.478 34.571 1.00 81.20 373 GLN A C 1
ATOM 2794 O O . GLN A 1 373 ? 19.686 93.785 33.606 1.00 77.91 373 GLN A O 1
ATOM 2800 N N . GLN A 1 374 ? 21.216 95.115 34.638 1.00 81.96 374 GLN A N 1
ATOM 2801 C CA . GLN A 1 374 ? 22.205 95.078 33.568 1.00 83.07 374 GLN A CA 1
ATOM 2802 C C . GLN A 1 374 ? 22.915 93.715 33.473 1.00 81.30 374 GLN A C 1
ATOM 2803 O O . GLN A 1 374 ? 23.511 93.392 32.445 1.00 78.60 374 GLN A O 1
ATOM 2809 N N . GLN A 1 375 ? 22.837 92.919 34.541 1.00 78.36 375 GLN A N 1
ATOM 2810 C CA . GLN A 1 375 ? 23.294 91.527 34.497 1.00 76.97 375 GLN A CA 1
ATOM 2811 C C . GLN A 1 375 ? 22.246 90.605 33.861 1.00 73.48 375 GLN A C 1
ATOM 2812 O O . GLN A 1 375 ? 22.503 89.422 33.657 1.00 69.56 375 GLN A O 1
ATOM 2818 N N . GLY A 1 376 ? 21.078 91.164 33.538 1.00 76.35 376 GLY A N 1
ATOM 2819 C CA . GLY A 1 376 ? 20.019 90.445 32.821 1.00 80.24 376 GLY A CA 1
ATOM 2820 C C . GLY A 1 376 ? 19.013 89.739 33.712 1.00 84.25 376 GLY A C 1
ATOM 2821 O O . GLY A 1 376 ? 18.407 88.744 33.302 1.00 85.14 376 GLY A O 1
ATOM 2822 N N . LYS A 1 377 ? 18.821 90.260 34.925 1.00 82.02 377 LYS A N 1
ATOM 2823 C CA . LYS A 1 377 ? 17.964 89.598 35.913 1.00 83.51 377 LYS A CA 1
ATOM 2824 C C . LYS A 1 377 ? 16.652 90.320 36.202 1.00 78.17 377 LYS A C 1
ATOM 2825 O O . LYS A 1 377 ? 16.609 91.547 36.254 1.00 77.20 377 LYS A O 1
ATOM 2831 N N . THR A 1 378 ? 15.580 89.549 36.371 1.00 75.67 378 THR A N 1
ATOM 2832 C CA . THR A 1 378 ? 14.308 90.112 36.816 1.00 72.95 378 THR A CA 1
ATOM 2833 C C . THR A 1 378 ? 14.377 90.411 38.317 1.00 73.03 378 THR A C 1
ATOM 2834 O O . THR A 1 378 ? 14.625 89.513 39.135 1.00 69.69 378 THR A O 1
ATOM 2838 N N . VAL A 1 379 ? 14.168 91.677 38.667 1.00 66.77 379 VAL A N 1
ATOM 2839 C CA . VAL A 1 379 ? 14.292 92.123 40.046 1.00 67.32 379 VAL A CA 1
ATOM 2840 C C . VAL A 1 379 ? 12.914 92.292 40.692 1.00 69.49 379 VAL A C 1
ATOM 2841 O O . VAL A 1 379 ? 12.049 93.006 40.178 1.00 64.21 379 VAL A O 1
ATOM 2845 N N . LEU A 1 380 ? 12.705 91.591 41.803 1.00 68.73 380 LEU A N 1
ATOM 2846 C CA . LEU A 1 380 ? 11.454 91.705 42.546 1.00 66.49 380 LEU A CA 1
ATOM 2847 C C . LEU A 1 380 ? 11.754 92.239 43.928 1.00 61.56 380 LEU A C 1
ATOM 2848 O O . LEU A 1 380 ? 12.557 91.667 44.656 1.00 57.67 380 LEU A O 1
ATOM 2853 N N . GLN A 1 381 ? 11.146 93.364 44.276 1.00 57.94 381 GLN A N 1
ATOM 2854 C CA . GLN A 1 381 ? 11.402 93.946 45.579 1.00 57.59 381 GLN A CA 1
ATOM 2855 C C . GLN A 1 381 ? 10.372 93.469 46.580 1.00 56.45 381 GLN A C 1
ATOM 2856 O O . GLN A 1 381 ? 9.178 93.464 46.300 1.00 56.73 381 GLN A O 1
ATOM 2862 N N . ILE A 1 382 ? 10.863 93.040 47.742 1.00 55.06 382 ILE A N 1
ATOM 2863 C CA . ILE A 1 382 ? 10.033 92.463 48.804 1.00 51.78 382 ILE A CA 1
ATOM 2864 C C . ILE A 1 382 ? 10.475 93.050 50.147 1.00 50.81 382 ILE A C 1
ATOM 2865 O O . ILE A 1 382 ? 11.392 93.879 50.193 1.00 55.15 382 ILE A O 1
ATOM 2870 N N . ALA A 1 383 ? 9.837 92.631 51.235 1.00 47.96 383 ALA A N 1
ATOM 2871 C CA . ALA A 1 383 ? 10.177 93.158 52.552 1.00 45.40 383 ALA A CA 1
ATOM 2872 C C . ALA A 1 383 ? 11.529 92.656 53.055 1.00 45.21 383 ALA A C 1
ATOM 2873 O O . ALA A 1 383 ? 12.018 91.606 52.633 1.00 42.85 383 ALA A O 1
ATOM 2875 N N . ASP A 1 384 ? 12.137 93.438 53.944 1.00 44.08 384 ASP A N 1
ATOM 2876 C CA . ASP A 1 384 ? 13.412 93.096 54.532 1.00 46.77 384 ASP A CA 1
ATOM 2877 C C . ASP A 1 384 ? 13.230 91.894 55.482 1.00 48.74 384 ASP A C 1
ATOM 2878 O O . ASP A 1 384 ? 13.164 92.045 56.704 1.00 47.89 384 ASP A O 1
ATOM 2883 N N . TYR A 1 385 ? 13.176 90.712 54.878 1.00 46.65 385 TYR A N 1
ATOM 2884 C CA . TYR A 1 385 ? 12.746 89.485 55.521 1.00 43.68 385 TYR A CA 1
ATOM 2885 C C . TYR A 1 385 ? 13.940 88.574 55.702 1.00 44.21 385 TYR A C 1
ATOM 2886 O O . TYR A 1 385 ? 14.569 88.201 54.729 1.00 50.37 385 TYR A O 1
ATOM 2895 N N . PRO A 1 386 ? 14.250 88.224 56.958 1.00 44.23 386 PRO A N 1
ATOM 2896 C CA . PRO A 1 386 ? 15.348 87.353 57.325 1.00 44.17 386 PRO A CA 1
ATOM 2897 C C . PRO A 1 386 ? 15.361 86.109 56.452 1.00 45.73 386 PRO A C 1
ATOM 2898 O O . PRO A 1 386 ? 14.347 85.432 56.337 1.00 44.57 386 PRO A O 1
ATOM 2902 N N . GLY A 1 387 ? 16.492 85.849 55.801 1.00 43.90 387 GLY A N 1
ATOM 2903 C CA . GLY A 1 387 ? 16.644 84.691 54.930 1.00 44.84 387 GLY A CA 1
ATOM 2904 C C . GLY A 1 387 ? 15.901 84.751 53.614 1.00 41.75 387 GLY A C 1
ATOM 2905 O O . GLY A 1 387 ? 16.099 83.892 52.755 1.00 42.90 387 GLY A O 1
ATOM 2906 N N . MET A 1 388 ? 15.043 85.762 53.468 1.00 42.54 388 MET A N 1
ATOM 2907 C CA . MET A 1 388 ? 14.266 85.998 52.257 1.00 43.39 388 MET A CA 1
ATOM 2908 C C . MET A 1 388 ? 13.427 84.761 51.877 1.00 44.31 388 MET A C 1
ATOM 2909 O O . MET A 1 388 ? 12.788 84.182 52.746 1.00 46.68 388 MET A O 1
ATOM 2914 N N . LEU A 1 389 ? 13.404 84.359 50.611 1.00 48.40 389 LEU A N 1
ATOM 2915 C CA . LEU A 1 389 ? 12.463 83.326 50.193 1.00 43.78 389 LEU A CA 1
ATOM 2916 C C . LEU A 1 389 ? 13.114 82.065 49.698 1.00 49.65 389 LEU A C 1
ATOM 2917 O O . LEU A 1 389 ? 12.832 80.981 50.214 1.00 49.57 389 LEU A O 1
ATOM 2922 N N . ILE A 1 390 ? 13.952 82.197 48.672 1.00 51.87 390 ILE A N 1
ATOM 2923 C CA . ILE A 1 390 ? 14.572 81.026 48.049 1.00 51.21 390 ILE A CA 1
ATOM 2924 C C . ILE A 1 390 ? 15.475 80.303 49.038 1.00 46.32 390 ILE A C 1
ATOM 2925 O O . ILE A 1 390 ? 15.278 79.117 49.307 1.00 49.39 390 ILE A O 1
ATOM 2930 N N . TRP A 1 391 ? 16.443 81.032 49.586 1.00 44.99 391 TRP A N 1
ATOM 2931 C CA . TRP A 1 391 ? 17.474 80.442 50.420 1.00 49.46 391 TRP A CA 1
ATOM 2932 C C . TRP A 1 391 ? 16.910 79.921 51.741 1.00 50.32 391 TRP A C 1
ATOM 2933 O O . TRP A 1 391 ? 17.298 78.848 52.190 1.00 51.18 391 TRP A O 1
ATOM 2944 N N . ARG A 1 392 ? 15.994 80.680 52.337 1.00 48.23 392 ARG A N 1
ATOM 2945 C CA . ARG A 1 392 ? 15.261 80.238 53.524 1.00 51.57 392 ARG A CA 1
ATOM 2946 C C . ARG A 1 392 ? 14.516 78.914 53.286 1.00 46.83 392 ARG A C 1
ATOM 2947 O O . ARG A 1 392 ? 14.618 77.989 54.099 1.00 46.24 392 ARG A O 1
ATOM 2955 N N . THR A 1 393 ? 13.781 78.831 52.176 1.00 44.64 393 THR A N 1
ATOM 2956 C CA . THR A 1 393 ? 13.014 77.624 51.838 1.00 42.43 393 THR A CA 1
ATOM 2957 C C . THR A 1 393 ? 13.915 76.406 51.611 1.00 44.71 393 THR A C 1
ATOM 2958 O O . THR A 1 393 ? 13.707 75.359 52.227 1.00 46.07 393 THR A O 1
ATOM 2962 N N . VAL A 1 394 ? 14.927 76.567 50.760 1.00 49.39 394 VAL A N 1
ATOM 2963 C CA . VAL A 1 394 ? 15.843 75.477 50.396 1.00 48.92 394 VAL A CA 1
ATOM 2964 C C . VAL A 1 394 ? 16.659 75.005 51.602 1.00 49.40 394 VAL A C 1
ATOM 2965 O O . VAL A 1 394 ? 16.808 73.802 51.815 1.00 46.04 394 VAL A O 1
ATOM 2969 N N . ALA A 1 395 ? 17.153 75.948 52.406 1.00 46.30 395 ALA A N 1
ATOM 2970 C CA . ALA A 1 395 ? 17.842 75.590 53.645 1.00 42.34 395 ALA A CA 1
ATOM 2971 C C . ALA A 1 395 ? 16.975 74.726 54.563 1.00 40.80 395 ALA A C 1
ATOM 2972 O O . ALA A 1 395 ? 17.447 73.728 55.101 1.00 43.07 395 ALA A O 1
ATOM 2974 N N . MET A 1 396 ? 15.714 75.106 54.743 1.00 41.20 396 MET A N 1
ATOM 2975 C CA . MET A 1 396 ? 14.801 74.291 55.549 1.00 42.02 396 MET A CA 1
ATOM 2976 C C . MET A 1 396 ? 14.490 72.921 54.919 1.00 41.58 396 MET A C 1
ATOM 2977 O O . MET A 1 396 ? 14.408 71.931 55.638 1.00 43.08 396 MET A O 1
ATOM 2982 N N . ILE A 1 397 ? 14.356 72.846 53.593 1.00 44.83 397 ILE A N 1
ATOM 2983 C CA . ILE A 1 397 ? 14.233 71.536 52.921 1.00 43.81 397 ILE A CA 1
ATOM 2984 C C . ILE A 1 397 ? 15.502 70.687 53.142 1.00 50.20 397 ILE A C 1
ATOM 2985 O O . ILE A 1 397 ? 15.419 69.477 53.426 1.00 48.64 397 ILE A O 1
ATOM 2990 N N . ILE A 1 398 ? 16.670 71.326 53.056 1.00 44.53 398 ILE A N 1
ATOM 2991 C CA . ILE A 1 398 ? 17.924 70.609 53.264 1.00 45.26 398 ILE A CA 1
ATOM 2992 C C . ILE A 1 398 ? 18.068 70.152 54.716 1.00 48.54 398 ILE A C 1
ATOM 2993 O O . ILE A 1 398 ? 18.500 69.019 54.962 1.00 46.20 398 ILE A O 1
ATOM 2998 N N . ASN A 1 399 ? 17.670 71.008 55.663 1.00 41.28 399 ASN A N 1
ATOM 2999 C CA . ASN A 1 399 ? 17.737 70.657 57.077 1.00 42.46 399 ASN A CA 1
ATOM 3000 C C . ASN A 1 399 ? 16.865 69.437 57.391 1.00 47.93 399 ASN A C 1
ATOM 3001 O O . ASN A 1 399 ? 17.281 68.530 58.117 1.00 49.62 399 ASN A O 1
ATOM 3006 N N . GLU A 1 400 ? 15.671 69.434 56.808 1.00 43.23 400 GLU A N 1
ATOM 3007 C CA . GLU A 1 400 ? 14.687 68.368 56.949 1.00 47.40 400 GLU A CA 1
ATOM 3008 C C . GLU A 1 400 ? 15.158 67.018 56.363 1.00 49.27 400 GLU A C 1
ATOM 3009 O O . GLU A 1 400 ? 14.939 65.960 56.958 1.00 49.82 400 GLU A O 1
ATOM 3015 N N . ALA A 1 401 ? 15.812 67.062 55.207 1.00 49.92 401 ALA A N 1
ATOM 3016 C CA . ALA A 1 401 ? 16.371 65.860 54.592 1.00 46.95 401 ALA A CA 1
ATOM 3017 C C . ALA A 1 401 ? 17.532 65.284 55.417 1.00 56.02 401 ALA A C 1
ATOM 3018 O O . ALA A 1 401 ? 17.647 64.060 55.569 1.00 50.66 401 ALA A O 1
ATOM 3020 N N . LEU A 1 402 ? 18.363 66.168 55.976 1.00 51.65 402 LEU A N 1
ATOM 3021 C CA . LEU A 1 402 ? 19.431 65.753 56.882 1.00 50.98 402 LEU A CA 1
ATOM 3022 C C . LEU A 1 402 ? 18.913 65.091 58.158 1.00 50.53 402 LEU A C 1
ATOM 3023 O O . LEU A 1 402 ? 19.503 64.114 58.628 1.00 52.47 402 LEU A O 1
ATOM 3028 N N . ASP A 1 403 ? 17.815 65.615 58.706 1.00 49.56 403 ASP A N 1
ATOM 3029 C CA . ASP A 1 403 ? 17.193 65.011 59.881 1.00 49.77 403 ASP A CA 1
ATOM 3030 C C . ASP A 1 403 ? 16.666 63.603 59.590 1.00 49.03 403 ASP A C 1
ATOM 3031 O O . ASP A 1 403 ? 16.875 62.692 60.381 1.00 48.98 403 ASP A O 1
ATOM 3036 N N . ALA A 1 404 ? 15.989 63.439 58.454 1.00 45.53 404 ALA A N 1
ATOM 3037 C CA . ALA A 1 404 ? 15.493 62.128 58.040 1.00 46.71 404 ALA A CA 1
ATOM 3038 C C . ALA A 1 404 ? 16.637 61.131 57.812 1.00 49.53 404 ALA A C 1
ATOM 3039 O O . ALA A 1 404 ? 16.498 59.944 58.107 1.00 54.90 404 ALA A O 1
ATOM 3041 N N . LEU A 1 405 ? 17.769 61.623 57.309 1.00 49.25 405 LEU A N 1
ATOM 3042 C CA . LEU A 1 405 ? 18.944 60.796 57.092 1.00 52.70 405 LEU A CA 1
ATOM 3043 C C . LEU A 1 405 ? 19.534 60.288 58.398 1.00 53.23 405 LEU A C 1
ATOM 3044 O O . LEU A 1 405 ? 19.791 59.095 58.520 1.00 60.40 405 LEU A O 1
ATOM 3049 N N . GLN A 1 406 ? 19.724 61.176 59.372 1.00 52.98 406 GLN A N 1
ATOM 3050 C CA . GLN A 1 406 ? 20.308 60.794 60.670 1.00 55.72 406 GLN A CA 1
ATOM 3051 C C . GLN A 1 406 ? 19.362 60.035 61.609 1.00 54.31 406 GLN A C 1
ATOM 3052 O O . GLN A 1 406 ? 19.816 59.408 62.577 1.00 51.59 406 GLN A O 1
ATOM 3058 N N . LYS A 1 407 ? 18.054 60.109 61.352 1.00 54.54 407 LYS A N 1
ATOM 3059 C CA . LYS A 1 407 ? 17.090 59.296 62.113 1.00 53.87 407 LYS A CA 1
ATOM 3060 C C . LYS A 1 407 ? 16.876 57.895 61.476 1.00 53.73 407 LYS A C 1
ATOM 3061 O O . LYS A 1 407 ? 16.038 57.110 61.940 1.00 50.80 407 LYS A O 1
ATOM 3067 N N . GLY A 1 408 ? 17.633 57.600 60.416 1.00 54.45 408 GLY A N 1
ATOM 3068 C CA . GLY A 1 408 ? 17.586 56.294 59.739 1.00 58.19 408 GLY A CA 1
ATOM 3069 C C . GLY A 1 408 ? 16.283 55.963 59.021 1.00 58.35 408 GLY A C 1
ATOM 3070 O O . GLY A 1 408 ? 15.893 54.790 58.929 1.00 56.47 408 GLY A O 1
ATOM 3071 N N . VAL A 1 409 ? 15.611 56.998 58.520 1.00 56.73 409 VAL A N 1
ATOM 3072 C CA . VAL A 1 409 ? 14.394 56.834 57.727 1.00 56.03 409 VAL A CA 1
ATOM 3073 C C . VAL A 1 409 ? 14.759 56.151 56.412 1.00 58.27 409 VAL A C 1
ATOM 3074 O O . VAL A 1 409 ? 14.105 55.195 55.996 1.00 60.42 409 VAL A O 1
ATOM 3078 N N . ALA A 1 410 ? 15.829 56.630 55.788 1.00 55.46 410 ALA A N 1
ATOM 3079 C CA . ALA A 1 410 ? 16.248 56.154 54.477 1.00 55.57 410 ALA A CA 1
ATOM 3080 C C . ALA A 1 410 ? 17.711 56.516 54.227 1.00 56.87 410 ALA A C 1
ATOM 3081 O O . ALA A 1 410 ? 18.298 57.306 54.976 1.00 62.15 410 ALA A O 1
ATOM 3083 N N . SER A 1 411 ? 18.294 55.926 53.187 1.00 52.86 411 SER A N 1
ATOM 3084 C CA . SER A 1 411 ? 19.651 56.250 52.751 1.00 54.34 411 SER A CA 1
ATOM 3085 C C . SER A 1 411 ? 19.683 57.614 52.057 1.00 52.32 411 SER A C 1
ATOM 3086 O O . SER A 1 411 ? 18.656 58.108 51.592 1.00 50.13 411 SER A O 1
ATOM 3089 N N . GLU A 1 412 ? 20.871 58.203 51.984 1.00 54.71 412 GLU A N 1
ATOM 3090 C CA . GLU A 1 412 ? 21.058 59.494 51.345 1.00 58.85 412 GLU A CA 1
ATOM 3091 C C . GLU A 1 412 ? 20.560 59.499 49.908 1.00 57.72 412 GLU A C 1
ATOM 3092 O O . GLU A 1 412 ? 19.780 60.382 49.527 1.00 62.11 412 GLU A O 1
ATOM 3098 N N . GLN A 1 413 ? 20.984 58.510 49.119 1.00 53.24 413 GLN A N 1
ATOM 3099 C CA . GLN A 1 413 ? 20.620 58.473 47.691 1.00 52.95 413 GLN A CA 1
ATOM 3100 C C . GLN A 1 413 ? 19.117 58.331 47.474 1.00 47.27 413 GLN A C 1
ATOM 3101 O O . GLN A 1 413 ? 18.568 58.946 46.565 1.00 52.26 413 GLN A O 1
ATOM 3107 N N . ASP A 1 414 ? 18.465 57.545 48.332 1.00 50.34 414 ASP A N 1
ATOM 3108 C CA . ASP A 1 414 ? 17.016 57.328 48.272 1.00 50.95 414 ASP A CA 1
ATOM 3109 C C . ASP A 1 414 ? 16.205 58.563 48.604 1.00 48.56 414 ASP A C 1
ATOM 3110 O O . ASP A 1 414 ? 15.208 58.832 47.952 1.00 57.02 414 ASP A O 1
ATOM 3115 N N . ILE A 1 415 ? 16.638 59.302 49.622 1.00 52.00 415 ILE A N 1
ATOM 3116 C CA . ILE A 1 415 ? 16.018 60.571 49.984 1.00 52.33 415 ILE A CA 1
ATOM 3117 C C . ILE A 1 415 ? 16.062 61.523 48.784 1.00 47.37 415 ILE A C 1
ATOM 3118 O O . ILE A 1 415 ? 15.023 62.052 48.367 1.00 51.43 415 ILE A O 1
ATOM 3123 N N . ASP A 1 416 ? 17.253 61.673 48.211 1.00 51.83 416 ASP A N 1
ATOM 3124 C CA . ASP A 1 416 ? 17.494 62.515 47.024 1.00 53.59 416 ASP A CA 1
ATOM 3125 C C . ASP A 1 416 ? 16.679 62.078 45.815 1.00 51.69 416 ASP A C 1
ATOM 3126 O O . ASP A 1 416 ? 16.128 62.918 45.095 1.00 58.06 416 ASP A O 1
ATOM 3131 N N . THR A 1 417 ? 16.605 60.762 45.612 1.00 52.65 417 THR A N 1
ATOM 3132 C CA . THR A 1 417 ? 15.823 60.161 44.538 1.00 51.18 417 THR A CA 1
ATOM 3133 C C . THR A 1 417 ? 14.336 60.439 44.745 1.00 49.62 417 THR A C 1
ATOM 3134 O O . THR A 1 417 ? 13.636 60.837 43.815 1.00 49.22 417 THR A O 1
ATOM 3138 N N . ALA A 1 418 ? 13.867 60.242 45.973 1.00 49.82 418 ALA A N 1
ATOM 3139 C CA . ALA A 1 418 ? 12.456 60.461 46.312 1.00 49.11 418 ALA A CA 1
ATOM 3140 C C . ALA A 1 418 ? 11.973 61.910 46.105 1.00 47.77 418 ALA A C 1
ATOM 3141 O O . ALA A 1 418 ? 10.830 62.128 45.719 1.00 48.47 418 ALA A O 1
ATOM 3143 N N . MET A 1 419 ? 12.835 62.891 46.354 1.00 40.48 419 MET A N 1
ATOM 3144 C CA . MET A 1 419 ? 12.443 64.285 46.127 1.00 49.32 419 MET A CA 1
ATOM 3145 C C . MET A 1 419 ? 12.490 64.639 44.632 1.00 55.18 419 MET A C 1
ATOM 3146 O O . MET A 1 419 ? 11.668 65.427 44.149 1.00 49.86 419 MET A O 1
ATOM 3151 N N . ARG A 1 420 ? 13.444 64.052 43.906 1.00 55.96 420 ARG A N 1
ATOM 3152 C CA . ARG A 1 420 ? 13.532 64.251 42.457 1.00 59.31 420 ARG A CA 1
ATOM 3153 C C . ARG A 1 420 ? 12.357 63.641 41.711 1.00 59.52 420 ARG A C 1
ATOM 3154 O O . ARG A 1 420 ? 11.882 64.215 40.738 1.00 61.50 420 ARG A O 1
ATOM 3162 N N . LEU A 1 421 ? 11.873 62.491 42.169 1.00 60.00 421 LEU A N 1
ATOM 3163 C CA . LEU A 1 421 ? 10.832 61.782 41.415 1.00 63.56 421 LEU A CA 1
ATOM 3164 C C . LEU A 1 421 ? 9.422 61.880 41.990 1.00 65.30 421 LEU A C 1
ATOM 3165 O O . LEU A 1 421 ? 8.439 61.665 41.271 1.00 70.20 421 LEU A O 1
ATOM 3170 N N . GLY A 1 422 ? 9.317 62.206 43.275 1.00 64.86 422 GLY A N 1
ATOM 3171 C CA . GLY A 1 422 ? 8.011 62.294 43.927 1.00 64.82 422 GLY A CA 1
ATOM 3172 C C . GLY A 1 422 ? 7.360 63.658 43.825 1.00 62.76 422 GLY A C 1
ATOM 3173 O O . GLY A 1 422 ? 6.139 63.764 43.727 1.00 67.08 422 GLY A O 1
ATOM 3174 N N . VAL A 1 423 ? 8.177 64.704 43.875 1.00 62.02 423 VAL A N 1
ATOM 3175 C CA . VAL A 1 423 ? 7.684 66.081 43.852 1.00 63.60 423 VAL A CA 1
ATOM 3176 C C . VAL A 1 423 ? 8.465 66.919 42.836 1.00 62.68 423 VAL A C 1
ATOM 3177 O O . VAL A 1 423 ? 8.332 68.145 42.803 1.00 60.55 423 VAL A O 1
ATOM 3181 N N . ASN A 1 424 ? 9.290 66.232 42.037 1.00 66.09 424 ASN A N 1
ATOM 3182 C CA . ASN A 1 424 ? 10.002 66.793 40.873 1.00 65.76 424 ASN A CA 1
ATOM 3183 C C . ASN A 1 424 ? 10.947 67.974 41.182 1.00 68.16 424 ASN A C 1
ATOM 3184 O O . ASN A 1 424 ? 11.048 68.913 40.387 1.00 70.46 424 ASN A O 1
ATOM 3189 N N . TYR A 1 425 ? 11.629 67.929 42.330 1.00 65.13 425 TYR A N 1
ATOM 3190 C CA . TYR A 1 425 ? 12.536 69.013 42.733 1.00 63.75 425 TYR A CA 1
ATOM 3191 C C . TYR A 1 425 ? 13.755 69.007 41.810 1.00 64.36 425 TYR A C 1
ATOM 3192 O O . TYR A 1 425 ? 14.179 67.933 41.392 1.00 62.05 425 TYR A O 1
ATOM 3201 N N . PRO A 1 426 ? 14.317 70.200 41.492 1.00 66.68 426 PRO A N 1
ATOM 3202 C CA . PRO A 1 426 ? 15.425 70.333 40.525 1.00 66.74 426 PRO A CA 1
ATOM 3203 C C . PRO A 1 426 ? 16.692 69.571 40.910 1.00 71.29 426 PRO A C 1
ATOM 3204 O O . PRO A 1 426 ? 17.420 69.104 40.030 1.00 73.22 426 PRO A O 1
ATOM 3208 N N . TYR A 1 427 ? 16.955 69.470 42.211 1.00 65.79 427 TYR A N 1
ATOM 3209 C CA . TYR A 1 427 ? 18.034 68.641 42.729 1.00 64.31 427 TYR A CA 1
ATOM 3210 C C . TYR A 1 427 ? 17.537 67.861 43.942 1.00 64.04 427 TYR A C 1
ATOM 3211 O O . TYR A 1 427 ? 16.593 68.286 44.626 1.00 58.98 427 TYR A O 1
ATOM 3220 N N . GLY A 1 428 ? 18.165 66.718 44.200 1.00 55.21 428 GLY A N 1
ATOM 3221 C CA . GLY A 1 428 ? 18.018 66.047 45.481 1.00 62.90 428 GLY A CA 1
ATOM 3222 C C . GLY A 1 428 ? 18.693 66.881 46.567 1.00 58.77 428 GLY A C 1
ATOM 3223 O O . GLY A 1 428 ? 19.858 67.248 46.421 1.00 63.14 428 GLY A O 1
ATOM 3224 N N . PRO A 1 429 ? 17.955 67.196 47.654 1.00 60.17 429 PRO A N 1
ATOM 3225 C CA . PRO A 1 429 ? 18.341 68.122 48.729 1.00 59.14 429 PRO A CA 1
ATOM 3226 C C . PRO A 1 429 ? 19.720 67.902 49.304 1.00 54.91 429 PRO A C 1
ATOM 3227 O O . PRO A 1 429 ? 20.445 68.866 49.503 1.00 59.46 429 PRO A O 1
ATOM 3231 N N . LEU A 1 430 ? 20.081 66.643 49.545 1.00 57.87 430 LEU A N 1
ATOM 3232 C CA . LEU A 1 430 ? 21.387 66.298 50.100 1.00 55.60 430 LEU A CA 1
ATOM 3233 C C . LEU A 1 430 ? 22.548 66.628 49.154 1.00 55.47 430 LEU A C 1
ATOM 3234 O O . LEU A 1 430 ? 23.545 67.207 49.592 1.00 61.60 430 LEU A O 1
ATOM 3239 N N . ALA A 1 431 ? 22.403 66.298 47.869 1.00 50.77 431 ALA A N 1
ATOM 3240 C CA . ALA A 1 431 ? 23.371 66.711 46.839 1.00 55.98 431 ALA A CA 1
ATOM 3241 C C . ALA A 1 431 ? 23.417 68.237 46.703 1.00 58.01 431 ALA A C 1
ATOM 3242 O O . ALA A 1 431 ? 24.503 68.827 46.596 1.00 58.12 431 ALA A O 1
ATOM 3244 N N . TRP A 1 432 ? 22.231 68.853 46.733 1.00 52.14 432 TRP A N 1
ATOM 3245 C CA . TRP A 1 432 ? 22.061 70.299 46.612 1.00 50.83 432 TRP A CA 1
ATOM 3246 C C . TRP A 1 432 ? 22.824 71.004 47.717 1.00 52.86 432 TRP A C 1
ATOM 3247 O O . TRP A 1 432 ? 23.537 71.991 47.466 1.00 52.68 432 TRP A O 1
ATOM 3258 N N . GLY A 1 433 ? 22.690 70.478 48.934 1.00 49.98 433 GLY A N 1
ATOM 3259 C CA . GLY A 1 433 ? 23.360 71.037 50.108 1.00 51.21 433 GLY A CA 1
ATOM 3260 C C . GLY A 1 433 ? 24.875 71.004 50.060 1.00 52.96 433 GLY A C 1
ATOM 3261 O O . GLY A 1 433 ? 25.530 71.896 50.592 1.00 56.88 433 GLY A O 1
ATOM 3262 N N . ALA A 1 434 ? 25.442 69.971 49.441 1.00 57.04 434 ALA A N 1
ATOM 3263 C CA . ALA A 1 434 ? 26.903 69.899 49.273 1.00 57.70 434 ALA A CA 1
ATOM 3264 C C . ALA A 1 434 ? 27.349 70.898 48.214 1.00 54.17 434 ALA A C 1
ATOM 3265 O O . ALA A 1 434 ? 28.378 71.549 48.361 1.00 56.70 434 ALA A O 1
ATOM 3267 N N . GLN A 1 435 ? 26.552 71.001 47.154 1.00 55.03 435 GLN A N 1
ATOM 3268 C CA . GLN A 1 435 ? 26.759 71.957 46.076 1.00 56.75 435 GLN A CA 1
ATOM 3269 C C . GLN A 1 435 ? 26.661 73.407 46.591 1.00 62.47 435 GLN A C 1
ATOM 3270 O O . GLN A 1 435 ? 27.525 74.236 46.285 1.00 62.60 435 GLN A O 1
ATOM 3276 N N . LEU A 1 436 ? 25.648 73.695 47.412 1.00 57.15 436 LEU A N 1
ATOM 3277 C CA . LEU A 1 436 ? 25.509 75.023 48.012 1.00 52.78 436 LEU A CA 1
ATOM 3278 C C . LEU A 1 436 ? 26.479 75.266 49.154 1.00 51.18 436 LEU A C 1
ATOM 3279 O O . LEU A 1 436 ? 26.788 76.413 49.468 1.00 50.11 436 LEU A O 1
ATOM 3284 N N . GLY A 1 437 ? 26.978 74.189 49.757 1.00 53.18 437 GLY A N 1
ATOM 3285 C CA . GLY A 1 437 ? 27.944 74.298 50.844 1.00 50.16 437 GLY A CA 1
ATOM 3286 C C . GLY A 1 437 ? 27.291 74.242 52.217 1.00 58.83 437 GLY A C 1
ATOM 3287 O O . GLY A 1 437 ? 26.338 74.986 52.506 1.00 57.71 437 GLY A O 1
ATOM 3288 N N . TRP A 1 438 ? 27.817 73.369 53.070 1.00 50.85 438 TRP A N 1
ATOM 3289 C CA . TRP A 1 438 ? 27.178 73.067 54.333 1.00 51.39 438 TRP A CA 1
ATOM 3290 C C . TRP A 1 438 ? 27.278 74.194 55.346 1.00 51.56 438 TRP A C 1
ATOM 3291 O O . TRP A 1 438 ? 26.318 74.453 56.062 1.00 53.59 438 TRP A O 1
ATOM 3302 N N . GLN A 1 439 ? 28.433 74.854 55.399 1.00 46.87 439 GLN A N 1
ATOM 3303 C CA . GLN A 1 439 ? 28.687 75.928 56.358 1.00 52.87 439 GLN A CA 1
ATOM 3304 C C . GLN A 1 439 ? 27.824 77.160 56.077 1.00 48.28 439 GLN A C 1
ATOM 3305 O O . GLN A 1 439 ? 27.422 77.855 57.006 1.00 45.08 439 GLN A O 1
ATOM 3311 N N . ARG A 1 440 ? 27.573 77.421 54.792 1.00 44.97 440 ARG A N 1
ATOM 3312 C CA . ARG A 1 440 ? 26.652 78.466 54.347 1.00 47.79 440 ARG A CA 1
ATOM 3313 C C . ARG A 1 440 ? 25.220 78.204 54.830 1.00 49.90 440 ARG A C 1
ATOM 3314 O O . ARG A 1 440 ? 24.566 79.102 55.356 1.00 54.72 440 ARG A O 1
ATOM 3322 N N . ILE A 1 441 ? 24.747 76.973 54.631 1.00 41.76 441 ILE A N 1
ATOM 3323 C CA . ILE A 1 441 ? 23.420 76.561 55.048 1.00 45.23 441 ILE A CA 1
ATOM 3324 C C . ILE A 1 441 ? 23.355 76.632 56.570 1.00 47.98 441 ILE A C 1
ATOM 3325 O O . ILE A 1 441 ? 22.372 77.126 57.128 1.00 49.40 441 ILE A O 1
ATOM 3330 N N . LEU A 1 442 ? 24.421 76.168 57.227 1.00 43.06 442 LEU A N 1
ATOM 3331 C CA . LEU A 1 442 ? 24.513 76.212 58.673 1.00 48.60 442 LEU A CA 1
ATOM 3332 C C . LEU A 1 442 ? 24.396 77.630 59.226 1.00 50.04 442 LEU A C 1
ATOM 3333 O O . LEU A 1 442 ? 23.587 77.873 60.124 1.00 52.10 442 LEU A O 1
ATOM 3338 N N . ARG A 1 443 ? 25.196 78.546 58.685 1.00 48.91 443 ARG A N 1
ATOM 3339 C CA . ARG A 1 443 ? 25.228 79.944 59.141 1.00 46.67 443 ARG A CA 1
ATOM 3340 C C . ARG A 1 443 ? 23.872 80.630 58.973 1.00 46.22 443 ARG A C 1
ATOM 3341 O O . ARG A 1 443 ? 23.454 81.409 59.836 1.00 51.87 443 ARG A O 1
ATOM 3349 N N . LEU A 1 444 ? 23.190 80.327 57.872 1.00 44.91 444 LEU A N 1
ATOM 3350 C CA . LEU A 1 444 ? 21.876 80.903 57.576 1.00 48.24 444 LEU A CA 1
ATOM 3351 C C . LEU A 1 444 ? 20.812 80.461 58.597 1.00 46.97 444 LEU A C 1
ATOM 3352 O O . LEU A 1 444 ? 20.107 81.292 59.181 1.00 44.93 444 LEU A O 1
ATOM 3357 N N . LEU A 1 445 ? 20.712 79.152 58.812 1.00 41.20 445 LEU A N 1
ATOM 3358 C CA . LEU A 1 445 ? 19.789 78.598 59.804 1.00 41.77 445 LEU A CA 1
ATOM 3359 C C . LEU A 1 445 ? 20.061 79.104 61.210 1.00 39.22 445 LEU A C 1
ATOM 3360 O O . LEU A 1 445 ? 19.118 79.409 61.936 1.00 37.41 445 LEU A O 1
ATOM 3365 N N . GLU A 1 446 ? 21.338 79.249 61.571 1.00 39.50 446 GLU A N 1
ATOM 3366 C CA . GLU A 1 446 ? 21.703 79.807 62.882 1.00 43.66 446 GLU A CA 1
ATOM 3367 C C . GLU A 1 446 ? 21.304 81.265 63.037 1.00 40.51 446 GLU A C 1
ATOM 3368 O O . GLU A 1 446 ? 20.919 81.701 64.130 1.00 42.68 446 GLU A O 1
ATOM 3374 N N . ASN A 1 447 ? 21.431 82.023 61.952 1.00 43.80 447 ASN A N 1
ATOM 3375 C CA . ASN A 1 447 ? 21.023 83.420 61.964 1.00 40.69 447 ASN A CA 1
ATOM 3376 C C . ASN A 1 447 ? 19.496 83.543 62.075 1.00 39.55 447 ASN A C 1
ATOM 3377 O O . ASN A 1 447 ? 19.005 84.443 62.735 1.00 47.01 447 ASN A O 1
ATOM 3382 N N . LEU A 1 448 ? 18.755 82.621 61.462 1.00 42.40 448 LEU A N 1
ATOM 3383 C CA . LEU A 1 448 ? 17.270 82.614 61.563 1.00 42.99 448 LEU A CA 1
ATOM 3384 C C . LEU A 1 448 ? 16.799 82.125 62.920 1.00 43.38 448 LEU A C 1
ATOM 3385 O O . LEU A 1 448 ? 15.811 82.615 63.461 1.00 48.35 448 LEU A O 1
ATOM 3390 N N . GLN A 1 449 ? 17.505 81.134 63.449 1.00 46.62 449 GLN A N 1
ATOM 3391 C CA . GLN A 1 449 ? 17.248 80.623 64.779 1.00 45.59 449 GLN A CA 1
ATOM 3392 C C . GLN A 1 449 ? 17.452 81.730 65.809 1.00 42.12 449 GLN A C 1
ATOM 3393 O O . GLN A 1 449 ? 16.634 81.904 66.702 1.00 45.11 449 GLN A O 1
ATOM 3399 N N . HIS A 1 450 ? 18.538 82.480 65.682 1.00 39.36 450 HIS A N 1
ATOM 3400 C CA . HIS A 1 450 ? 18.770 83.586 66.613 1.00 43.50 450 HIS A CA 1
ATOM 3401 C C . HIS A 1 450 ? 17.705 84.672 66.469 1.00 36.76 450 HIS A C 1
ATOM 3402 O O . HIS A 1 450 ? 17.173 85.136 67.471 1.00 41.80 450 HIS A O 1
ATOM 3409 N N . HIS A 1 451 ? 17.409 85.065 65.223 1.00 37.54 451 HIS A N 1
ATOM 3410 C CA . HIS A 1 451 ? 16.441 86.123 64.932 1.00 41.56 451 HIS A CA 1
ATOM 3411 C C . HIS A 1 451 ? 15.037 85.802 65.462 1.00 46.14 451 HIS A C 1
ATOM 3412 O O . HIS A 1 451 ? 14.392 86.650 66.098 1.00 36.63 451 HIS A O 1
ATOM 3419 N N . TYR A 1 452 ? 14.573 84.584 65.188 1.00 40.02 452 TYR A N 1
ATOM 3420 C CA . TYR A 1 452 ? 13.222 84.200 65.580 1.00 42.87 452 TYR A CA 1
ATOM 3421 C C . TYR A 1 452 ? 13.143 83.580 66.973 1.00 44.58 452 TYR A C 1
ATOM 3422 O O . TYR A 1 452 ? 12.063 83.541 67.564 1.00 42.51 452 TYR A O 1
ATOM 3431 N N . GLY A 1 453 ? 14.277 83.118 67.501 1.00 39.91 453 GLY A N 1
ATOM 3432 C CA . GLY A 1 453 ? 14.299 82.433 68.807 1.00 40.48 453 GLY A CA 1
ATOM 3433 C C . GLY A 1 453 ? 13.411 81.192 68.812 1.00 42.42 453 GLY A C 1
ATOM 3434 O O . GLY A 1 453 ? 12.860 80.815 69.852 1.00 34.96 453 GLY A O 1
ATOM 3435 N N . GLU A 1 454 ? 13.259 80.587 67.632 1.00 40.81 454 GLU A N 1
ATOM 3436 C CA . GLU A 1 454 ? 12.372 79.444 67.425 1.00 44.41 454 GLU A CA 1
ATOM 3437 C C . GLU A 1 454 ? 13.162 78.158 67.237 1.00 43.81 454 GLU A C 1
ATOM 3438 O O . GLU A 1 454 ? 14.156 78.111 66.514 1.00 44.59 454 GLU A O 1
ATOM 3444 N N . GLU A 1 455 ? 12.694 77.119 67.904 1.00 43.70 455 GLU A N 1
ATOM 3445 C CA . GLU A 1 455 ? 13.214 75.775 67.768 1.00 42.62 455 GLU A CA 1
ATOM 3446 C C . GLU A 1 455 ? 12.997 75.268 66.327 1.00 41.89 455 GLU A C 1
ATOM 3447 O O . GLU A 1 455 ? 13.751 74.449 65.827 1.00 44.79 455 GLU A O 1
ATOM 3453 N N . ARG A 1 456 ? 11.968 75.783 65.666 1.00 43.48 456 ARG A N 1
ATOM 3454 C CA . ARG A 1 456 ? 11.687 75.501 64.256 1.00 48.41 456 ARG A CA 1
ATOM 3455 C C . ARG A 1 456 ? 12.899 75.633 63.306 1.00 50.02 456 ARG A C 1
ATOM 3456 O O . ARG A 1 456 ? 13.058 74.817 62.394 1.00 49.76 456 ARG A O 1
ATOM 3464 N N . TYR A 1 457 ? 13.752 76.635 63.549 1.00 49.75 457 TYR A N 1
ATOM 3465 C CA . TYR A 1 457 ? 14.916 76.921 62.696 1.00 48.19 457 TYR A CA 1
ATOM 3466 C C . TYR A 1 457 ? 16.240 76.356 63.207 1.00 50.58 457 TYR A C 1
ATOM 3467 O O . TYR A 1 457 ? 17.306 76.792 62.763 1.00 47.87 457 TYR A O 1
ATOM 3476 N N . ARG A 1 458 ? 16.175 75.393 64.127 1.00 46.33 458 ARG A N 1
ATOM 3477 C CA . ARG A 1 458 ? 17.384 74.784 64.649 1.00 43.99 458 ARG A CA 1
ATOM 3478 C C . ARG A 1 458 ? 18.094 73.962 63.573 1.00 42.96 458 ARG A C 1
ATOM 3479 O O . ARG A 1 458 ? 17.463 73.203 62.846 1.00 43.60 458 ARG A O 1
ATOM 3487 N N . PRO A 1 459 ? 19.416 74.152 63.447 1.00 43.58 459 PRO A N 1
ATOM 3488 C CA . PRO A 1 459 ? 20.222 73.257 62.647 1.00 43.53 459 PRO A CA 1
ATOM 3489 C C . PRO A 1 459 ? 20.190 71.868 63.249 1.00 45.88 459 PRO A C 1
ATOM 3490 O O . PRO A 1 459 ? 20.327 71.723 64.467 1.00 44.59 459 PRO A O 1
ATOM 3494 N N . CYS A 1 460 ? 19.972 70.845 62.430 1.00 43.05 460 CYS A N 1
ATOM 3495 C CA . CYS A 1 460 ? 19.935 69.510 63.015 1.00 49.06 460 CYS A CA 1
ATOM 3496 C C . CYS A 1 460 ? 21.365 69.055 63.224 1.00 48.83 460 CYS A C 1
ATOM 3497 O O . CYS A 1 460 ? 22.297 69.668 62.688 1.00 49.95 460 CYS A O 1
ATOM 3500 N N . SER A 1 461 ? 21.531 68.011 64.032 1.00 50.67 461 SER A N 1
ATOM 3501 C CA . SER A 1 461 ? 22.849 67.511 64.426 1.00 48.26 461 SER A CA 1
ATOM 3502 C C . SER A 1 461 ? 23.754 67.145 63.252 1.00 49.73 461 SER A C 1
ATOM 3503 O O . SER A 1 461 ? 24.932 67.537 63.215 1.00 51.21 461 SER A O 1
ATOM 3506 N N . LEU A 1 462 ? 23.202 66.420 62.279 1.00 54.03 462 LEU A N 1
ATOM 3507 C CA . LEU A 1 462 ? 23.968 65.990 61.095 1.00 50.86 462 LEU A CA 1
ATOM 3508 C C . LEU A 1 462 ? 24.503 67.177 60.267 1.00 52.71 462 LEU A C 1
ATOM 3509 O O . LEU A 1 462 ? 25.596 67.090 59.702 1.00 58.79 462 LEU A O 1
ATOM 3514 N N . LEU A 1 463 ? 23.748 68.277 60.224 1.00 48.53 463 LEU A N 1
ATOM 3515 C CA . LEU A 1 463 ? 24.189 69.516 59.548 1.00 47.55 463 LEU A CA 1
ATOM 3516 C C . LEU A 1 463 ? 25.425 70.156 60.209 1.00 44.37 463 LEU A C 1
ATOM 3517 O O . LEU A 1 463 ? 26.344 70.583 59.524 1.00 45.01 463 LEU A O 1
ATOM 3522 N N . ARG A 1 464 ? 25.451 70.208 61.535 1.00 47.48 464 ARG A N 1
ATOM 3523 C CA . ARG A 1 464 ? 26.643 70.676 62.239 1.00 51.23 464 ARG A CA 1
ATOM 3524 C C . ARG A 1 464 ? 27.852 69.787 61.942 1.00 52.34 464 ARG A C 1
ATOM 3525 O O . ARG A 1 464 ? 28.966 70.286 61.766 1.00 54.62 464 ARG A O 1
ATOM 3533 N N . GLN A 1 465 ? 27.612 68.481 61.849 1.00 55.37 465 GLN A N 1
ATOM 3534 C CA . GLN A 1 465 ? 28.658 67.519 61.522 1.00 57.62 465 GLN A CA 1
ATOM 3535 C C . GLN A 1 465 ? 29.211 67.755 60.121 1.00 61.25 465 GLN A C 1
ATOM 3536 O O . GLN A 1 465 ? 30.433 67.799 59.930 1.00 65.67 465 GLN A O 1
ATOM 3542 N N . ARG A 1 466 ? 28.330 67.929 59.142 1.00 54.04 466 ARG A N 1
ATOM 3543 C CA . ARG A 1 466 ? 28.813 68.085 57.779 1.00 53.33 466 ARG A CA 1
ATOM 3544 C C . ARG A 1 466 ? 29.504 69.425 57.560 1.00 59.73 466 ARG A C 1
ATOM 3545 O O . ARG A 1 466 ? 30.454 69.509 56.777 1.00 58.92 466 ARG A O 1
ATOM 3553 N N . ALA A 1 467 ? 29.052 70.453 58.283 1.00 57.47 467 ALA A N 1
ATOM 3554 C CA . ALA A 1 467 ? 29.690 71.759 58.246 1.00 62.66 467 ALA A CA 1
ATOM 3555 C C . ALA A 1 467 ? 31.100 71.740 58.830 1.00 62.55 467 ALA A C 1
ATOM 3556 O O . ALA A 1 467 ? 31.986 72.391 58.279 1.00 63.02 467 ALA A O 1
ATOM 3558 N N . LEU A 1 468 ? 31.306 71.001 59.924 1.00 65.30 468 LEU A N 1
ATOM 3559 C CA . LEU A 1 468 ? 32.652 70.823 60.503 1.00 66.92 468 LEU A CA 1
ATOM 3560 C C . LEU A 1 468 ? 33.567 70.018 59.579 1.00 67.66 468 LEU A C 1
ATOM 3561 O O . LEU A 1 468 ? 34.754 70.317 59.476 1.00 66.08 468 LEU A O 1
ATOM 3566 N N . LEU A 1 469 ? 33.007 69.011 58.908 1.00 68.27 469 LEU A N 1
ATOM 3567 C CA . LEU A 1 469 ? 33.747 68.222 57.916 1.00 72.35 469 LEU A CA 1
ATOM 3568 C C . LEU A 1 469 ? 34.153 69.052 56.711 1.00 75.39 469 LEU A C 1
ATOM 3569 O O . LEU A 1 469 ? 35.193 68.807 56.101 1.00 78.06 469 LEU A O 1
ATOM 3574 N N . GLU A 1 470 ? 33.323 70.031 56.369 1.00 77.21 470 GLU A N 1
ATOM 3575 C CA . GLU A 1 470 ? 33.565 70.866 55.204 1.00 78.88 470 GLU A CA 1
ATOM 3576 C C . GLU A 1 470 ? 34.689 71.889 55.429 1.00 82.64 470 GLU A C 1
ATOM 3577 O O . GLU A 1 470 ? 35.315 72.348 54.470 1.00 82.72 470 GLU A O 1
ATOM 3583 N N . SER A 1 471 ? 34.958 72.224 56.690 1.00 84.59 471 SER A N 1
ATOM 3584 C CA . SER A 1 471 ? 36.013 73.192 57.032 1.00 90.91 471 SER A CA 1
ATOM 3585 C C . SER A 1 471 ? 37.460 72.646 57.004 1.00 96.64 471 SER A C 1
ATOM 3586 O O . SER A 1 471 ? 38.377 73.291 57.525 1.00 96.89 471 SER A O 1
ATOM 3589 N N . GLY A 1 472 ? 37.661 71.477 56.391 1.00 102.27 472 GLY A N 1
ATOM 3590 C CA . GLY A 1 472 ? 38.992 70.877 56.247 1.00 108.23 472 GLY A CA 1
ATOM 3591 C C . GLY A 1 472 ? 39.549 70.969 54.835 1.00 113.49 472 GLY A C 1
ATOM 3592 O O . GLY A 1 472 ? 39.950 72.049 54.386 1.00 113.17 472 GLY A O 1
ATOM 3593 N N . TYR A 1 473 ? 39.570 69.823 54.151 1.00 117.60 473 TYR A N 1
ATOM 3594 C CA . TYR A 1 473 ? 40.052 69.673 52.761 1.00 121.54 473 TYR A CA 1
ATOM 3595 C C . TYR A 1 473 ? 41.468 70.193 52.494 1.00 122.49 473 TYR A C 1
ATOM 3596 O O . TYR A 1 473 ? 41.847 70.445 51.348 1.00 122.23 473 TYR A O 1
ATOM 3605 N N . ASN B 1 4 ? -5.656 56.865 113.497 1.00 127.73 4 ASN B N 1
ATOM 3606 C CA . ASN B 1 4 ? -5.843 55.493 114.052 1.00 126.96 4 ASN B CA 1
ATOM 3607 C C . ASN B 1 4 ? -6.661 54.615 113.116 1.00 126.14 4 ASN B C 1
ATOM 3608 O O . ASN B 1 4 ? -7.873 54.804 112.962 1.00 126.91 4 ASN B O 1
ATOM 3613 N N . VAL B 1 5 ? -5.982 53.657 112.489 1.00 123.48 5 VAL B N 1
ATOM 3614 C CA . VAL B 1 5 ? -6.585 52.828 111.446 1.00 120.54 5 VAL B CA 1
ATOM 3615 C C . VAL B 1 5 ? -6.573 51.344 111.805 1.00 116.90 5 VAL B C 1
ATOM 3616 O O . VAL B 1 5 ? -5.517 50.771 112.081 1.00 113.70 5 VAL B O 1
ATOM 3620 N N . GLN B 1 6 ? -7.760 50.741 111.810 1.00 114.71 6 GLN B N 1
ATOM 3621 C CA . GLN B 1 6 ? -7.903 49.303 112.008 1.00 113.43 6 GLN B CA 1
ATOM 3622 C C . GLN B 1 6 ? -8.149 48.596 110.682 1.00 110.24 6 GLN B C 1
ATOM 3623 O O . GLN B 1 6 ? -7.242 47.981 110.119 1.00 108.12 6 GLN B O 1
ATOM 3629 N N . THR B 1 7 ? -9.379 48.700 110.189 1.00 108.24 7 THR B N 1
ATOM 3630 C CA . THR B 1 7 ? -9.787 48.011 108.972 1.00 107.29 7 THR B CA 1
ATOM 3631 C C . THR B 1 7 ? -9.424 48.829 107.733 1.00 107.80 7 THR B C 1
ATOM 3632 O O . THR B 1 7 ? -9.681 50.034 107.665 1.00 106.70 7 THR B O 1
ATOM 3636 N N . VAL B 1 8 ? -8.814 48.154 106.765 1.00 106.50 8 VAL B N 1
ATOM 3637 C CA . VAL B 1 8 ? -8.382 48.774 105.522 1.00 102.55 8 VAL B CA 1
ATOM 3638 C C . VAL B 1 8 ? -9.206 48.196 104.373 1.00 101.81 8 VAL B C 1
ATOM 3639 O O . VAL B 1 8 ? -9.305 46.980 104.228 1.00 101.30 8 VAL B O 1
ATOM 3643 N N . ALA B 1 9 ? -9.813 49.075 103.577 1.00 102.75 9 ALA B N 1
ATOM 3644 C CA . ALA B 1 9 ? -10.480 48.680 102.337 1.00 100.94 9 ALA B CA 1
ATOM 3645 C C . ALA B 1 9 ? -9.536 48.900 101.156 1.00 100.65 9 ALA B C 1
ATOM 3646 O O . ALA B 1 9 ? -8.966 49.978 101.006 1.00 102.57 9 ALA B O 1
ATOM 3648 N N . VAL B 1 10 ? -9.358 47.866 100.339 1.00 97.25 10 VAL B N 1
ATOM 3649 C CA . VAL B 1 10 ? -8.534 47.946 99.137 1.00 96.03 10 VAL B CA 1
ATOM 3650 C C . VAL B 1 10 ? -9.430 47.664 97.934 1.00 97.96 10 VAL B C 1
ATOM 3651 O O . VAL B 1 10 ? -9.797 46.514 97.685 1.00 99.40 10 VAL B O 1
ATOM 3655 N N . ILE B 1 11 ? -9.795 48.721 97.205 1.00 98.94 11 ILE B N 1
ATOM 3656 C CA . ILE B 1 11 ? -10.717 48.616 96.060 1.00 98.82 11 ILE B CA 1
ATOM 3657 C C . ILE B 1 11 ? -9.980 48.267 94.760 1.00 102.10 11 ILE B C 1
ATOM 3658 O O . ILE B 1 11 ? -8.996 48.915 94.400 1.00 102.68 11 ILE B O 1
ATOM 3663 N N . GLY B 1 12 ? -10.463 47.239 94.066 1.00 103.33 12 GLY B N 1
ATOM 3664 C CA . GLY B 1 12 ? -9.812 46.762 92.854 1.00 107.84 12 GLY B CA 1
ATOM 3665 C C . GLY B 1 12 ? -8.861 45.623 93.163 1.00 109.45 12 GLY B C 1
ATOM 3666 O O . GLY B 1 12 ? -8.104 45.680 94.136 1.00 111.70 12 GLY B O 1
ATOM 3667 N N . SER B 1 13 ? -8.898 44.595 92.320 1.00 110.06 13 SER B N 1
ATOM 3668 C CA . SER B 1 13 ? -8.152 43.355 92.547 1.00 108.27 13 SER B CA 1
ATOM 3669 C C . SER B 1 13 ? -6.962 43.155 91.596 1.00 106.94 13 SER B C 1
ATOM 3670 O O . SER B 1 13 ? -6.551 42.016 91.335 1.00 106.47 13 SER B O 1
ATOM 3673 N N . GLY B 1 14 ? -6.400 44.259 91.104 1.00 103.02 14 GLY B N 1
ATOM 3674 C CA . GLY B 1 14 ? -5.282 44.212 90.162 1.00 98.80 14 GLY B CA 1
ATOM 3675 C C . GLY B 1 14 ? -3.969 43.778 90.787 1.00 95.87 14 GLY B C 1
ATOM 3676 O O . GLY B 1 14 ? -3.923 43.395 91.960 1.00 97.48 14 GLY B O 1
ATOM 3677 N N . THR B 1 15 ? -2.902 43.838 89.993 1.00 93.40 15 THR B N 1
ATOM 3678 C CA . THR B 1 15 ? -1.545 43.502 90.445 1.00 91.61 15 THR B CA 1
ATOM 3679 C C . THR B 1 15 ? -1.104 44.309 91.670 1.00 90.21 15 THR B C 1
ATOM 3680 O O . THR B 1 15 ? -0.593 43.740 92.641 1.00 88.90 15 THR B O 1
ATOM 3684 N N . MET B 1 16 ? -1.315 45.627 91.612 1.00 88.43 16 MET B N 1
ATOM 3685 C CA . MET B 1 16 ? -0.962 46.531 92.711 1.00 84.88 16 MET B CA 1
ATOM 3686 C C . MET B 1 16 ? -1.901 46.389 93.907 1.00 84.48 16 MET B C 1
ATOM 3687 O O . MET B 1 16 ? -1.454 46.503 95.043 1.00 84.28 16 MET B O 1
ATOM 3692 N N . GLY B 1 17 ? -3.184 46.134 93.649 1.00 84.17 17 GLY B N 1
ATOM 3693 C CA . GLY B 1 17 ? -4.169 45.925 94.718 1.00 89.28 17 GLY B CA 1
ATOM 3694 C C . GLY B 1 17 ? -3.843 44.738 95.620 1.00 90.85 17 GLY B C 1
ATOM 3695 O O . GLY B 1 17 ? -4.031 44.802 96.843 1.00 91.65 17 GLY B O 1
ATOM 3696 N N . ALA B 1 18 ? -3.334 43.669 95.006 1.00 91.07 18 ALA B N 1
ATOM 3697 C CA . ALA B 1 18 ? -2.949 42.441 95.707 1.00 95.10 18 ALA B CA 1
ATOM 3698 C C . ALA B 1 18 ? -1.704 42.625 96.574 1.00 96.05 18 ALA B C 1
ATOM 3699 O O . ALA B 1 18 ? -1.635 42.112 97.698 1.00 97.49 18 ALA B O 1
ATOM 3701 N N . GLY B 1 19 ? -0.723 43.349 96.040 1.00 94.67 19 GLY B N 1
ATOM 3702 C CA . GLY B 1 19 ? 0.505 43.667 96.767 1.00 89.53 19 GLY B CA 1
ATOM 3703 C C . GLY B 1 19 ? 0.285 44.607 97.943 1.00 86.99 19 GLY B C 1
ATOM 3704 O O . GLY B 1 19 ? 0.997 44.519 98.947 1.00 85.58 19 GLY B O 1
ATOM 3705 N N . ILE B 1 20 ? -0.698 45.502 97.810 1.00 82.79 20 ILE B N 1
ATOM 3706 C CA . ILE B 1 20 ? -1.064 46.456 98.867 1.00 82.12 20 ILE B CA 1
ATOM 3707 C C . ILE B 1 20 ? -1.757 45.742 100.035 1.00 82.24 20 ILE B C 1
ATOM 3708 O O . ILE B 1 20 ? -1.361 45.911 101.205 1.00 82.25 20 ILE B O 1
ATOM 3713 N N . ALA B 1 21 ? -2.765 44.933 99.701 1.00 79.51 21 ALA B N 1
ATOM 3714 C CA . ALA B 1 21 ? -3.475 44.086 100.667 1.00 76.17 21 ALA B CA 1
ATOM 3715 C C . ALA B 1 21 ? -2.519 43.221 101.499 1.00 74.55 21 ALA B C 1
ATOM 3716 O O . ALA B 1 21 ? -2.684 43.112 102.716 1.00 78.24 21 ALA B O 1
ATOM 3718 N N . GLU B 1 22 ? -1.514 42.648 100.837 1.00 72.65 22 GLU B N 1
ATOM 3719 C CA . GLU B 1 22 ? -0.445 41.881 101.487 1.00 75.50 22 GLU B CA 1
ATOM 3720 C C . GLU B 1 22 ? 0.388 42.721 102.476 1.00 82.28 22 GLU B C 1
ATOM 3721 O O . GLU B 1 22 ? 0.760 42.230 103.545 1.00 86.00 22 GLU B O 1
ATOM 3727 N N . VAL B 1 23 ? 0.675 43.974 102.126 1.00 82.39 23 VAL B N 1
ATOM 3728 C CA . VAL B 1 23 ? 1.405 44.872 103.034 1.00 82.31 23 VAL B CA 1
ATOM 3729 C C . VAL B 1 23 ? 0.542 45.232 104.248 1.00 83.02 23 VAL B C 1
ATOM 3730 O O . VAL B 1 23 ? 1.025 45.208 105.392 1.00 82.41 23 VAL B O 1
ATOM 3734 N N . ALA B 1 24 ? -0.731 45.535 103.990 1.00 78.30 24 ALA B N 1
ATOM 3735 C CA . ALA B 1 24 ? -1.678 45.876 105.045 1.00 77.65 24 ALA B CA 1
ATOM 3736 C C . ALA B 1 24 ? -1.873 44.704 106.016 1.00 81.98 24 ALA B C 1
ATOM 3737 O O . ALA B 1 24 ? -1.728 44.871 107.232 1.00 80.26 24 ALA B O 1
ATOM 3739 N N . ALA B 1 25 ? -2.148 43.520 105.461 1.00 84.73 25 ALA B N 1
ATOM 3740 C CA . ALA B 1 25 ? -2.390 42.307 106.249 1.00 82.30 25 ALA B CA 1
ATOM 3741 C C . ALA B 1 25 ? -1.202 41.902 107.111 1.00 80.32 25 ALA B C 1
ATOM 3742 O O . ALA B 1 25 ? -1.356 41.693 108.311 1.00 83.93 25 ALA B O 1
ATOM 3744 N N . SER B 1 26 ? -0.015 41.832 106.512 1.00 78.17 26 SER B N 1
ATOM 3745 C CA . SER B 1 26 ? 1.184 41.367 107.220 1.00 78.56 26 SER B CA 1
ATOM 3746 C C . SER B 1 26 ? 1.723 42.343 108.285 1.00 81.08 26 SER B C 1
ATOM 3747 O O . SER B 1 26 ? 2.745 42.068 108.922 1.00 81.39 26 SER B O 1
ATOM 3750 N N . HIS B 1 27 ? 1.039 43.475 108.461 1.00 82.71 27 HIS B N 1
ATOM 3751 C CA . HIS B 1 27 ? 1.375 44.446 109.502 1.00 84.18 27 HIS B CA 1
ATOM 3752 C C . HIS B 1 27 ? 0.246 44.578 110.536 1.00 86.97 27 HIS B C 1
ATOM 3753 O O . HIS B 1 27 ? 0.268 45.466 111.391 1.00 90.57 27 HIS B O 1
ATOM 3760 N N . GLY B 1 28 ? -0.735 43.680 110.450 1.00 90.47 28 GLY B N 1
ATOM 3761 C CA . GLY B 1 28 ? -1.752 43.531 111.496 1.00 93.80 28 GLY B CA 1
ATOM 3762 C C . GLY B 1 28 ? -3.170 43.918 111.120 1.00 96.09 28 GLY B C 1
ATOM 3763 O O . GLY B 1 28 ? -4.117 43.608 111.844 1.00 95.78 28 GLY B O 1
ATOM 3764 N N . HIS B 1 29 ? -3.319 44.585 109.981 1.00 96.95 29 HIS B N 1
ATOM 3765 C CA . HIS B 1 29 ? -4.603 45.149 109.582 1.00 97.82 29 HIS B CA 1
ATOM 3766 C C . HIS B 1 29 ? -5.520 44.125 108.926 1.00 101.64 29 HIS B C 1
ATOM 3767 O O . HIS B 1 29 ? -5.086 43.308 108.112 1.00 103.23 29 HIS B O 1
ATOM 3774 N N . GLN B 1 30 ? -6.793 44.178 109.302 1.00 105.25 30 GLN B N 1
ATOM 3775 C CA . GLN B 1 30 ? -7.817 43.363 108.681 1.00 110.20 30 GLN B CA 1
ATOM 3776 C C . GLN B 1 30 ? -8.193 44.026 107.357 1.00 113.83 30 GLN B C 1
ATOM 3777 O O . GLN B 1 30 ? -8.606 45.188 107.332 1.00 116.26 30 GLN B O 1
ATOM 3783 N N . VAL B 1 31 ? -8.036 43.287 106.261 1.00 115.22 31 VAL B N 1
ATOM 3784 C CA . VAL B 1 31 ? -8.168 43.855 104.917 1.00 116.84 31 VAL B CA 1
ATOM 3785 C C . VAL B 1 31 ? -9.479 43.473 104.225 1.00 117.57 31 VAL B C 1
ATOM 3786 O O . VAL B 1 31 ? -9.734 42.296 103.969 1.00 119.62 31 VAL B O 1
ATOM 3790 N N . LEU B 1 32 ? -10.295 44.478 103.916 1.00 118.21 32 LEU B N 1
ATOM 3791 C CA . LEU B 1 32 ? -11.555 44.277 103.198 1.00 118.53 32 LEU B CA 1
ATOM 3792 C C . LEU B 1 32 ? -11.410 44.495 101.685 1.00 117.38 32 LEU B C 1
ATOM 3793 O O . LEU B 1 32 ? -11.682 45.586 101.178 1.00 118.64 32 LEU B O 1
ATOM 3798 N N . LEU B 1 33 ? -10.996 43.448 100.976 1.00 115.32 33 LEU B N 1
ATOM 3799 C CA . LEU B 1 33 ? -10.745 43.512 99.533 1.00 115.82 33 LEU B CA 1
ATOM 3800 C C . LEU B 1 33 ? -12.036 43.545 98.702 1.00 119.26 33 LEU B C 1
ATOM 3801 O O . LEU B 1 33 ? -12.875 42.651 98.821 1.00 121.27 33 LEU B O 1
ATOM 3806 N N . TYR B 1 34 ? -12.181 44.570 97.860 1.00 122.77 34 TYR B N 1
ATOM 3807 C CA . TYR B 1 34 ? -13.370 44.726 97.007 1.00 127.62 34 TYR B CA 1
ATOM 3808 C C . TYR B 1 34 ? -13.089 44.549 95.503 1.00 131.67 34 TYR B C 1
ATOM 3809 O O . TYR B 1 34 ? -12.029 44.940 95.004 1.00 133.02 34 TYR B O 1
ATOM 3818 N N . ASP B 1 35 ? -14.060 43.950 94.810 1.00 135.57 35 ASP B N 1
ATOM 3819 C CA . ASP B 1 35 ? -14.168 43.960 93.346 1.00 138.12 35 ASP B CA 1
ATOM 3820 C C . ASP B 1 35 ? -15.632 43.682 92.963 1.00 140.27 35 ASP B C 1
ATOM 3821 O O . ASP B 1 35 ? -16.404 43.165 93.777 1.00 141.84 35 ASP B O 1
ATOM 3826 N N . ILE B 1 36 ? -16.014 44.049 91.740 1.00 140.92 36 ILE B N 1
ATOM 3827 C CA . ILE B 1 36 ? -17.335 43.709 91.196 1.00 141.14 36 ILE B CA 1
ATOM 3828 C C . ILE B 1 36 ? -17.461 42.213 90.877 1.00 140.55 36 ILE B C 1
ATOM 3829 O O . ILE B 1 36 ? -18.537 41.625 91.031 1.00 138.23 36 ILE B O 1
ATOM 3834 N N . SER B 1 37 ? -16.350 41.614 90.448 1.00 140.75 37 SER B N 1
ATOM 3835 C CA . SER B 1 37 ? -16.275 40.189 90.133 1.00 140.37 37 SER B CA 1
ATOM 3836 C C . SER B 1 37 ? -15.839 39.382 91.353 1.00 140.84 37 SER B C 1
ATOM 3837 O O . SER B 1 37 ? -14.701 39.499 91.818 1.00 139.77 37 SER B O 1
ATOM 3840 N N . ALA B 1 38 ? -16.759 38.559 91.854 1.00 141.85 38 ALA B N 1
ATOM 3841 C CA . ALA B 1 38 ? -16.520 37.718 93.025 1.00 141.94 38 ALA B CA 1
ATOM 3842 C C . ALA B 1 38 ? -15.548 36.580 92.730 1.00 142.65 38 ALA B C 1
ATOM 3843 O O . ALA B 1 38 ? -14.852 36.100 93.627 1.00 142.63 38 ALA B O 1
ATOM 3845 N N . GLU B 1 39 ? -15.510 36.159 91.468 1.00 143.48 39 GLU B N 1
ATOM 3846 C CA . GLU B 1 39 ? -14.599 35.112 91.013 1.00 144.74 39 GLU B CA 1
ATOM 3847 C C . GLU B 1 39 ? -13.159 35.620 90.923 1.00 144.51 39 GLU B C 1
ATOM 3848 O O . GLU B 1 39 ? -12.212 34.844 91.066 1.00 143.80 39 GLU B O 1
ATOM 3854 N N . ALA B 1 40 ? -13.007 36.924 90.697 1.00 144.54 40 ALA B N 1
ATOM 3855 C CA . ALA B 1 40 ? -11.691 37.563 90.658 1.00 144.23 40 ALA B CA 1
ATOM 3856 C C . ALA B 1 40 ? -11.111 37.808 92.060 1.00 144.36 40 ALA B C 1
ATOM 3857 O O . ALA B 1 40 ? -9.903 38.027 92.205 1.00 143.00 40 ALA B O 1
ATOM 3859 N N . LEU B 1 41 ? -11.974 37.770 93.078 1.00 144.69 41 LEU B N 1
ATOM 3860 C CA . LEU B 1 41 ? -11.558 37.910 94.477 1.00 144.82 41 LEU B CA 1
ATOM 3861 C C . LEU B 1 41 ? -10.694 36.736 94.940 1.00 146.16 41 LEU B C 1
ATOM 3862 O O . LEU B 1 41 ? -9.547 36.937 95.338 1.00 146.15 41 LEU B O 1
ATOM 3867 N N . THR B 1 42 ? -11.247 35.522 94.859 1.00 147.27 42 THR B N 1
ATOM 3868 C CA . THR B 1 42 ? -10.560 34.279 95.258 1.00 148.40 42 THR B CA 1
ATOM 3869 C C . THR B 1 42 ? -9.350 33.985 94.360 1.00 148.65 42 THR B C 1
ATOM 3870 O O . THR B 1 42 ? -8.396 33.322 94.779 1.00 148.70 42 THR B O 1
ATOM 3874 N N . ARG B 1 43 ? -9.413 34.490 93.129 1.00 148.59 43 ARG B N 1
ATOM 3875 C CA . ARG B 1 43 ? -8.306 34.460 92.176 1.00 148.47 43 ARG B CA 1
ATOM 3876 C C . ARG B 1 43 ? -7.078 35.197 92.723 1.00 147.77 43 ARG B C 1
ATOM 3877 O O . ARG B 1 43 ? -5.956 34.691 92.646 1.00 147.61 43 ARG B O 1
ATOM 3885 N N . ALA B 1 44 ? -7.309 36.380 93.288 1.00 146.48 44 ALA B N 1
ATOM 3886 C CA . ALA B 1 44 ? -6.231 37.242 93.771 1.00 144.47 44 ALA B CA 1
ATOM 3887 C C . ALA B 1 44 ? -5.644 36.790 95.109 1.00 142.63 44 ALA B C 1
ATOM 3888 O O . ALA B 1 44 ? -4.427 36.849 95.300 1.00 141.27 44 ALA B O 1
ATOM 3890 N N . ILE B 1 45 ? -6.511 36.342 96.019 1.00 141.03 45 ILE B N 1
ATOM 3891 C CA . ILE B 1 45 ? -6.104 35.912 97.365 1.00 139.68 45 ILE B CA 1
ATOM 3892 C C . ILE B 1 45 ? -5.238 34.651 97.305 1.00 139.46 45 ILE B C 1
ATOM 3893 O O . ILE B 1 45 ? -4.252 34.534 98.038 1.00 139.50 45 ILE B O 1
ATOM 3898 N N . ASP B 1 46 ? -5.590 33.729 96.408 1.00 139.35 46 ASP B N 1
ATOM 3899 C CA . ASP B 1 46 ? -4.793 32.520 96.179 1.00 139.30 46 ASP B CA 1
ATOM 3900 C C . ASP B 1 46 ? -3.461 32.824 95.487 1.00 139.03 46 ASP B C 1
ATOM 3901 O O . ASP B 1 46 ? -2.528 32.016 95.536 1.00 138.58 46 ASP B O 1
ATOM 3906 N N . GLY B 1 47 ? -3.388 33.992 94.849 1.00 138.67 47 GLY B N 1
ATOM 3907 C CA . GLY B 1 47 ? -2.126 34.549 94.377 1.00 136.95 47 GLY B CA 1
ATOM 3908 C C . GLY B 1 47 ? -1.230 34.901 95.551 1.00 136.90 47 GLY B C 1
ATOM 3909 O O . GLY B 1 47 ? -0.035 34.608 95.523 1.00 136.15 47 GLY B O 1
ATOM 3910 N N . ILE B 1 48 ? -1.816 35.511 96.585 1.00 137.17 48 ILE B N 1
ATOM 3911 C CA . ILE B 1 48 ? -1.091 35.866 97.818 1.00 137.46 48 ILE B CA 1
ATOM 3912 C C . ILE B 1 48 ? -0.729 34.615 98.628 1.00 138.05 48 ILE B C 1
ATOM 3913 O O . ILE B 1 48 ? 0.327 34.565 99.266 1.00 135.56 48 ILE B O 1
ATOM 3918 N N . HIS B 1 49 ? -1.613 33.617 98.593 1.00 140.47 49 HIS B N 1
ATOM 3919 C CA . HIS B 1 49 ? -1.357 32.310 99.200 1.00 142.94 49 HIS B CA 1
ATOM 3920 C C . HIS B 1 49 ? -0.129 31.660 98.572 1.00 144.36 49 HIS B C 1
ATOM 3921 O O . HIS B 1 49 ? 0.735 31.152 99.285 1.00 144.48 49 HIS B O 1
ATOM 3928 N N . ALA B 1 50 ? -0.056 31.710 97.239 1.00 145.69 50 ALA B N 1
ATOM 3929 C CA . ALA B 1 50 ? 1.054 31.142 96.468 1.00 146.98 50 ALA B CA 1
ATOM 3930 C C . ALA B 1 50 ? 2.401 31.811 96.757 1.00 148.26 50 ALA B C 1
ATOM 3931 O O . ALA B 1 50 ? 3.436 31.140 96.803 1.00 147.80 50 ALA B O 1
ATOM 3933 N N . ARG B 1 51 ? 2.377 33.127 96.957 1.00 150.69 51 ARG B N 1
ATOM 3934 C CA . ARG B 1 51 ? 3.595 33.899 97.214 1.00 152.28 51 ARG B CA 1
ATOM 3935 C C . ARG B 1 51 ? 4.059 33.815 98.670 1.00 154.74 51 ARG B C 1
ATOM 3936 O O . ARG B 1 51 ? 5.255 33.927 98.946 1.00 156.00 51 ARG B O 1
ATOM 3944 N N . LEU B 1 52 ? 3.120 33.618 99.594 1.00 157.07 52 LEU B N 1
ATOM 3945 C CA . LEU B 1 52 ? 3.453 33.492 101.020 1.00 159.40 52 LEU B CA 1
ATOM 3946 C C . LEU B 1 52 ? 3.890 32.082 101.424 1.00 160.17 52 LEU B C 1
ATOM 3947 O O . LEU B 1 52 ? 4.357 31.866 102.547 1.00 160.21 52 LEU B O 1
ATOM 3952 N N . ASN B 1 53 ? 3.741 31.132 100.503 1.00 160.58 53 ASN B N 1
ATOM 3953 C CA . ASN B 1 53 ? 4.177 29.754 100.724 1.00 160.78 53 ASN B CA 1
ATOM 3954 C C . ASN B 1 53 ? 5.650 29.510 100.375 1.00 160.15 53 ASN B C 1
ATOM 3955 O O . ASN B 1 53 ? 6.165 28.405 100.570 1.00 160.09 53 ASN B O 1
ATOM 3960 N N . SER B 1 54 ? 6.318 30.545 99.866 1.00 158.56 54 SER B N 1
ATOM 3961 C CA . SER B 1 54 ? 7.744 30.477 99.535 1.00 156.38 54 SER B CA 1
ATOM 3962 C C . SER B 1 54 ? 8.608 31.333 100.470 1.00 154.80 54 SER B C 1
ATOM 3963 O O . SER B 1 54 ? 9.825 31.142 100.545 1.00 153.88 54 SER B O 1
ATOM 3966 N N . ARG B 1 55 ? 7.975 32.274 101.170 1.00 153.68 55 ARG B N 1
ATOM 3967 C CA . ARG B 1 55 ? 8.662 33.108 102.164 1.00 151.45 55 ARG B CA 1
ATOM 3968 C C . ARG B 1 55 ? 8.646 32.459 103.550 1.00 150.77 55 ARG B C 1
ATOM 3969 O O . ARG B 1 55 ? 9.419 32.840 104.435 1.00 149.05 55 ARG B O 1
ATOM 3977 N N . VAL B 1 56 ? 7.755 31.484 103.725 1.00 150.76 56 VAL B N 1
ATOM 3978 C CA . VAL B 1 56 ? 7.719 30.647 104.925 1.00 149.49 56 VAL B CA 1
ATOM 3979 C C . VAL B 1 56 ? 8.815 29.564 104.854 1.00 149.27 56 VAL B C 1
ATOM 3980 O O . VAL B 1 56 ? 9.371 29.161 105.881 1.00 147.68 56 VAL B O 1
ATOM 3984 N N . THR B 1 57 ? 9.145 29.135 103.632 1.00 150.17 57 THR B N 1
ATOM 3985 C CA . THR B 1 57 ? 10.174 28.112 103.392 1.00 149.68 57 THR B CA 1
ATOM 3986 C C . THR B 1 57 ? 11.601 28.643 103.580 1.00 149.73 57 THR B C 1
ATOM 3987 O O . THR B 1 57 ? 12.532 27.866 103.816 1.00 150.02 57 THR B O 1
ATOM 3991 N N . ARG B 1 58 ? 11.762 29.962 103.473 1.00 148.76 58 ARG B N 1
ATOM 3992 C CA . ARG B 1 58 ? 13.060 30.614 103.648 1.00 147.23 58 ARG B CA 1
ATOM 3993 C C . ARG B 1 58 ? 13.371 30.952 105.107 1.00 147.13 58 ARG B C 1
ATOM 3994 O O . ARG B 1 58 ? 14.535 30.952 105.511 1.00 146.62 58 ARG B O 1
ATOM 4002 N N . GLY B 1 59 ? 12.331 31.245 105.887 1.00 147.33 59 GLY B N 1
ATOM 4003 C CA . GLY B 1 59 ? 12.484 31.548 107.312 1.00 146.72 59 GLY B CA 1
ATOM 4004 C C . GLY B 1 59 ? 12.227 32.996 107.704 1.00 146.11 59 GLY B C 1
ATOM 4005 O O . GLY B 1 59 ? 12.549 33.404 108.825 1.00 145.57 59 GLY B O 1
ATOM 4006 N N . LYS B 1 60 ? 11.648 33.770 106.784 1.00 144.91 60 LYS B N 1
ATOM 4007 C CA . LYS B 1 60 ? 11.296 35.174 107.033 1.00 143.09 60 LYS B CA 1
ATOM 4008 C C . LYS B 1 60 ? 10.006 35.314 107.847 1.00 142.93 60 LYS B C 1
ATOM 4009 O O . LYS B 1 60 ? 9.760 36.356 108.463 1.00 142.67 60 LYS B O 1
ATOM 4015 N N . LEU B 1 61 ? 9.192 34.259 107.837 1.00 142.26 61 LEU B N 1
ATOM 4016 C CA . LEU B 1 61 ? 7.916 34.223 108.545 1.00 140.22 61 LEU B CA 1
ATOM 4017 C C . LEU B 1 61 ? 7.586 32.770 108.894 1.00 139.87 61 LEU B C 1
ATOM 4018 O O . LEU B 1 61 ? 7.786 31.878 108.069 1.00 140.42 61 LEU B O 1
ATOM 4023 N N . THR B 1 62 ? 7.101 32.529 110.113 1.00 138.63 62 THR B N 1
ATOM 4024 C CA . THR B 1 62 ? 6.626 31.191 110.494 1.00 136.55 62 THR B CA 1
ATOM 4025 C C . THR B 1 62 ? 5.240 30.923 109.904 1.00 135.99 62 THR B C 1
ATOM 4026 O O . THR B 1 62 ? 4.541 31.857 109.501 1.00 135.21 62 THR B O 1
ATOM 4030 N N . ALA B 1 63 ? 4.857 29.646 109.861 1.00 135.67 63 ALA B N 1
ATOM 4031 C CA . ALA B 1 63 ? 3.575 29.213 109.292 1.00 134.51 63 ALA B CA 1
ATOM 4032 C C . ALA B 1 63 ? 2.359 29.643 110.117 1.00 133.48 63 ALA B C 1
ATOM 4033 O O . ALA B 1 63 ? 1.245 29.690 109.590 1.00 133.23 63 ALA B O 1
ATOM 4035 N N . GLU B 1 64 ? 2.578 29.951 111.397 1.00 132.49 64 GLU B N 1
ATOM 4036 C CA . GLU B 1 64 ? 1.517 30.449 112.277 1.00 131.79 64 GLU B CA 1
ATOM 4037 C C . GLU B 1 64 ? 1.099 31.880 111.917 1.00 130.01 64 GLU B C 1
ATOM 4038 O O . GLU B 1 64 ? -0.094 32.165 111.803 1.00 128.77 64 GLU B O 1
ATOM 4044 N N . THR B 1 65 ? 2.080 32.765 111.736 1.00 129.46 65 THR B N 1
ATOM 4045 C CA . THR B 1 65 ? 1.822 34.167 111.375 1.00 130.30 65 THR B CA 1
ATOM 4046 C C . THR B 1 65 ? 1.398 34.292 109.909 1.00 128.71 65 THR B C 1
ATOM 4047 O O . THR B 1 65 ? 0.641 35.201 109.550 1.00 128.59 65 THR B O 1
ATOM 4051 N N . CYS B 1 66 ? 1.896 33.375 109.079 1.00 126.43 66 CYS B N 1
ATOM 4052 C CA . CYS B 1 66 ? 1.537 33.292 107.662 1.00 123.93 66 CYS B CA 1
ATOM 4053 C C . CYS B 1 66 ? 0.037 33.061 107.488 1.00 122.13 66 CYS B C 1
ATOM 4054 O O . CYS B 1 66 ? -0.607 33.746 106.699 1.00 119.96 66 CYS B O 1
ATOM 4057 N N . GLU B 1 67 ? -0.502 32.115 108.256 1.00 122.03 67 GLU B N 1
ATOM 4058 C CA . GLU B 1 67 ? -1.928 31.781 108.248 1.00 121.57 67 GLU B CA 1
ATOM 4059 C C . GLU B 1 67 ? -2.790 32.935 108.777 1.00 118.99 67 GLU B C 1
ATOM 4060 O O . GLU B 1 67 ? -3.859 33.223 108.228 1.00 116.13 67 GLU B O 1
ATOM 4066 N N . ARG B 1 68 ? -2.305 33.597 109.828 1.00 118.31 68 ARG B N 1
ATOM 4067 C CA . ARG B 1 68 ? -2.999 34.733 110.445 1.00 118.56 68 ARG B CA 1
ATOM 4068 C C . ARG B 1 68 ? -3.056 35.954 109.528 1.00 116.83 68 ARG B C 1
ATOM 4069 O O . ARG B 1 68 ? -4.002 36.744 109.594 1.00 117.75 68 ARG B O 1
ATOM 4077 N N . THR B 1 69 ? -2.034 36.097 108.686 1.00 114.87 69 THR B N 1
ATOM 4078 C CA . THR B 1 69 ? -1.988 37.118 107.640 1.00 113.14 69 THR B CA 1
ATOM 4079 C C . THR B 1 69 ? -3.065 36.848 106.581 1.00 112.36 69 THR B C 1
ATOM 4080 O O . THR B 1 69 ? -3.824 37.752 106.217 1.00 110.27 69 THR B O 1
ATOM 4084 N N . LEU B 1 70 ? -3.139 35.595 106.126 1.00 111.89 70 LEU B N 1
ATOM 4085 C CA . LEU B 1 70 ? -4.097 35.157 105.103 1.00 112.29 70 LEU B CA 1
ATOM 4086 C C . LEU B 1 70 ? -5.559 35.226 105.566 1.00 110.73 70 LEU B C 1
ATOM 4087 O O . LEU B 1 70 ? -6.464 35.440 104.755 1.00 109.51 70 LEU B O 1
ATOM 4092 N N . LYS B 1 71 ? -5.777 35.054 106.870 1.00 110.16 71 LYS B N 1
ATOM 4093 C CA . LYS B 1 71 ? -7.120 35.117 107.457 1.00 109.84 71 LYS B C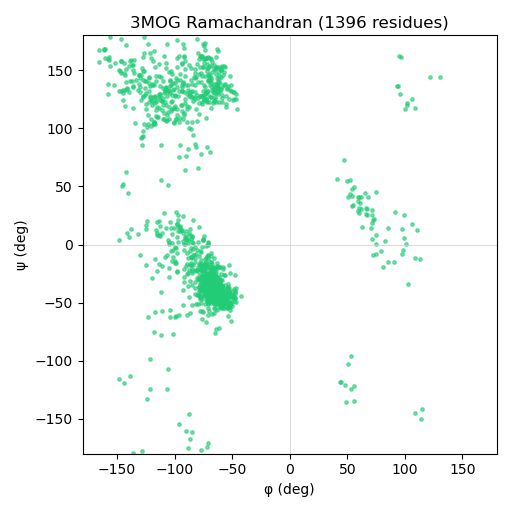A 1
ATOM 4094 C C . LYS B 1 71 ? -7.608 36.540 107.717 1.00 106.29 71 LYS B C 1
ATOM 4095 O O . LYS B 1 71 ? -8.769 36.752 108.075 1.00 106.24 71 LYS B O 1
ATOM 4101 N N . ARG B 1 72 ? -6.724 37.514 107.543 1.00 104.90 72 ARG B N 1
ATOM 4102 C CA . ARG B 1 72 ? -7.107 38.909 107.698 1.00 102.83 72 ARG B CA 1
ATOM 4103 C C . ARG B 1 72 ? -7.688 39.494 106.412 1.00 102.05 72 ARG B C 1
ATOM 4104 O O . ARG B 1 72 ? -8.370 40.517 106.445 1.00 104.00 72 ARG B O 1
ATOM 4112 N N . LEU B 1 73 ? -7.434 38.821 105.291 1.00 103.28 73 LEU B N 1
ATOM 4113 C CA . LEU B 1 73 ? -7.953 39.224 103.982 1.00 102.99 73 LEU B CA 1
ATOM 4114 C C . LEU B 1 73 ? -9.394 38.761 103.818 1.00 104.21 73 LEU B C 1
ATOM 4115 O O . LEU B 1 73 ? -9.649 37.572 103.614 1.00 105.56 73 LEU B O 1
ATOM 4120 N N . ILE B 1 74 ? -10.329 39.702 103.907 1.00 105.84 74 ILE B N 1
ATOM 4121 C CA . ILE B 1 74 ? -11.755 39.399 103.795 1.00 112.16 74 ILE B CA 1
ATOM 4122 C C . ILE B 1 74 ? -12.333 39.947 102.485 1.00 117.77 74 ILE B C 1
ATOM 4123 O O . ILE B 1 74 ? -12.497 41.161 102.349 1.00 120.09 74 ILE B O 1
ATOM 4128 N N . PRO B 1 75 ? -12.644 39.056 101.519 1.00 121.33 75 PRO B N 1
ATOM 4129 C CA . PRO B 1 75 ? -13.282 39.487 100.267 1.00 123.36 75 PRO B CA 1
ATOM 4130 C C . PRO B 1 75 ? -14.759 39.880 100.427 1.00 124.87 75 PRO B C 1
ATOM 4131 O O . PRO B 1 75 ? -15.531 39.158 101.062 1.00 124.80 75 PRO B O 1
ATOM 4135 N N . VAL B 1 76 ? -15.128 41.031 99.866 1.00 127.07 76 VAL B N 1
ATOM 4136 C CA . VAL B 1 76 ? -16.526 41.483 99.814 1.00 129.68 76 VAL B CA 1
ATOM 4137 C C . VAL B 1 76 ? -16.927 41.848 98.376 1.00 131.83 76 VAL B C 1
ATOM 4138 O O . VAL B 1 76 ? -16.061 42.059 97.520 1.00 133.08 76 VAL B O 1
ATOM 4142 N N . THR B 1 77 ? -18.235 41.906 98.117 1.00 132.42 77 THR B N 1
ATOM 4143 C CA . THR B 1 77 ? -18.764 42.299 96.803 1.00 130.95 77 THR B CA 1
ATOM 4144 C C . THR B 1 77 ? -19.849 43.384 96.950 1.00 130.89 77 THR B C 1
ATOM 4145 O O . THR B 1 77 ? -20.292 43.971 95.959 1.00 130.36 77 THR B O 1
ATOM 4149 N N . ASP B 1 78 ? -20.264 43.654 98.187 1.00 132.08 78 ASP B N 1
ATOM 4150 C CA . ASP B 1 78 ? -21.144 44.790 98.465 1.00 135.13 78 ASP B CA 1
ATOM 4151 C C . ASP B 1 78 ? -20.357 45.968 99.032 1.00 136.82 78 ASP B C 1
ATOM 4152 O O . ASP B 1 78 ? -19.546 45.814 99.953 1.00 135.31 78 ASP B O 1
ATOM 4157 N N . ILE B 1 79 ? -20.627 47.143 98.471 1.00 138.81 79 ILE B N 1
ATOM 4158 C CA . ILE B 1 79 ? -19.878 48.361 98.764 1.00 140.04 79 ILE B CA 1
ATOM 4159 C C . ILE B 1 79 ? -20.439 49.134 99.964 1.00 141.63 79 ILE B C 1
ATOM 4160 O O . ILE B 1 79 ? -19.792 50.059 100.465 1.00 142.81 79 ILE B O 1
ATOM 4165 N N . HIS B 1 80 ? -21.634 48.753 100.421 1.00 140.76 80 HIS B N 1
ATOM 4166 C CA . HIS B 1 80 ? -22.260 49.378 101.595 1.00 139.48 80 HIS B CA 1
ATOM 4167 C C . HIS B 1 80 ? -21.641 48.894 102.910 1.00 138.43 80 HIS B C 1
ATOM 4168 O O . HIS B 1 80 ? -21.738 49.570 103.938 1.00 136.89 80 HIS B O 1
ATOM 4175 N N . ALA B 1 81 ? -20.995 47.729 102.856 1.00 138.18 81 ALA B N 1
ATOM 4176 C CA . ALA B 1 81 ? -20.419 47.075 104.034 1.00 138.93 81 ALA B CA 1
ATOM 4177 C C . ALA B 1 81 ? -19.037 47.603 104.447 1.00 139.13 81 ALA B C 1
ATOM 4178 O O . ALA B 1 81 ? -18.474 47.161 105.452 1.00 140.58 81 ALA B O 1
ATOM 4180 N N . LEU B 1 82 ? -18.501 48.554 103.684 1.00 137.88 82 LEU B N 1
ATOM 4181 C CA . LEU B 1 82 ? -17.157 49.085 103.933 1.00 135.23 82 LEU B CA 1
ATOM 4182 C C . LEU B 1 82 ? -17.134 50.261 104.923 1.00 133.78 82 LEU B C 1
ATOM 4183 O O . LEU B 1 82 ? -16.093 50.900 105.106 1.00 135.24 82 LEU B O 1
ATOM 4188 N N . ALA B 1 83 ? -18.270 50.520 105.575 1.00 129.82 83 ALA B N 1
ATOM 4189 C CA . ALA B 1 83 ? -18.407 51.589 106.578 1.00 125.85 83 ALA B CA 1
ATOM 4190 C C . ALA B 1 83 ? -17.569 51.352 107.840 1.00 123.50 83 ALA B C 1
ATOM 4191 O O . ALA B 1 83 ? -17.419 52.246 108.679 1.00 120.84 83 ALA B O 1
ATOM 4193 N N . ALA B 1 84 ? -17.034 50.140 107.962 1.00 122.38 84 ALA B N 1
ATOM 4194 C CA . ALA B 1 84 ? -16.182 49.756 109.078 1.00 121.57 84 ALA B CA 1
ATOM 4195 C C . ALA B 1 84 ? -14.709 50.109 108.836 1.00 120.00 84 ALA B C 1
ATOM 4196 O O . ALA B 1 84 ? -13.918 50.158 109.784 1.00 121.14 84 ALA B O 1
ATOM 4198 N N . ALA B 1 85 ? -14.345 50.352 107.576 1.00 115.38 85 ALA B N 1
ATOM 4199 C CA . ALA B 1 85 ? -12.964 50.695 107.222 1.00 110.86 85 ALA B CA 1
ATOM 4200 C C . ALA B 1 85 ? -12.588 52.103 107.678 1.00 108.59 85 ALA B C 1
ATOM 4201 O O . ALA B 1 85 ? -13.337 53.056 107.459 1.00 108.26 85 ALA B O 1
ATOM 4203 N N . ASP B 1 86 ? -11.439 52.210 108.342 1.00 105.67 86 ASP B N 1
ATOM 4204 C CA . ASP B 1 86 ? -10.875 53.498 108.748 1.00 105.21 86 ASP B CA 1
ATOM 4205 C C . ASP B 1 86 ? -10.174 54.163 107.559 1.00 104.17 86 ASP B C 1
ATOM 4206 O O . ASP B 1 86 ? -10.098 55.391 107.471 1.00 102.81 86 ASP B O 1
ATOM 4211 N N . LEU B 1 87 ? -9.656 53.329 106.659 1.00 101.91 87 LEU B N 1
ATOM 4212 C CA . LEU B 1 87 ? -8.895 53.775 105.495 1.00 97.26 87 LEU B CA 1
ATOM 4213 C C . LEU B 1 87 ? -9.314 53.009 104.241 1.00 93.13 87 LEU B C 1
ATOM 4214 O O . LEU B 1 87 ? -9.494 51.790 104.275 1.00 90.27 87 LEU B O 1
ATOM 4219 N N . VAL B 1 88 ? -9.481 53.746 103.145 1.00 91.76 88 VAL B N 1
ATOM 4220 C CA . VAL B 1 88 ? -9.800 53.169 101.843 1.00 90.39 88 VAL B CA 1
ATOM 4221 C C . VAL B 1 88 ? -8.664 53.472 100.872 1.00 86.46 88 VAL B C 1
ATOM 4222 O O . VAL B 1 88 ? -8.262 54.617 100.720 1.00 87.79 88 VAL B O 1
ATOM 4226 N N . ILE B 1 89 ? -8.137 52.433 100.236 1.00 84.81 89 ILE B N 1
ATOM 4227 C CA . ILE B 1 89 ? -7.079 52.576 99.245 1.00 85.20 89 ILE B CA 1
ATOM 4228 C C . ILE B 1 89 ? -7.577 52.078 97.884 1.00 89.42 89 ILE B C 1
ATOM 4229 O O . ILE B 1 89 ? -7.693 50.873 97.659 1.00 92.06 89 ILE B O 1
ATOM 4234 N N . GLU B 1 90 ? -7.871 53.019 96.989 1.00 91.79 90 GLU B N 1
ATOM 4235 C CA . GLU B 1 90 ? -8.387 52.716 95.651 1.00 91.45 90 GLU B CA 1
ATOM 4236 C C . GLU B 1 90 ? -7.260 52.352 94.686 1.00 90.11 90 GLU B C 1
ATOM 4237 O O . GLU B 1 90 ? -6.297 53.105 94.529 1.00 90.67 90 GLU B O 1
ATOM 4243 N N . ALA B 1 91 ? -7.383 51.188 94.055 1.00 89.58 91 ALA B N 1
ATOM 4244 C CA . ALA B 1 91 ? -6.447 50.752 93.019 1.00 90.83 91 ALA B CA 1
ATOM 4245 C C . ALA B 1 91 ? -7.200 50.061 91.883 1.00 94.84 91 ALA B C 1
ATOM 4246 O O . ALA B 1 91 ? -6.778 49.007 91.387 1.00 96.46 91 ALA B O 1
ATOM 4248 N N . ALA B 1 92 ? -8.315 50.673 91.478 1.00 97.68 92 ALA B N 1
ATOM 4249 C CA . ALA B 1 92 ? -9.160 50.158 90.397 1.00 104.23 92 ALA B CA 1
ATOM 4250 C C . ALA B 1 92 ? -8.698 50.667 89.024 1.00 106.73 92 ALA B C 1
ATOM 4251 O O . ALA B 1 92 ? -7.498 50.848 88.797 1.00 103.39 92 ALA B O 1
ATOM 4253 N N . SER B 1 93 ? -9.651 50.888 88.118 1.00 113.23 93 SER B N 1
ATOM 4254 C CA . SER B 1 93 ? -9.361 51.370 86.761 1.00 119.03 93 SER B CA 1
ATOM 4255 C C . SER B 1 93 ? -8.901 52.833 86.756 1.00 120.58 93 SER B C 1
ATOM 4256 O O . SER B 1 93 ? -9.366 53.642 87.571 1.00 120.39 93 SER B O 1
ATOM 4259 N N . GLU B 1 94 ? -7.993 53.157 85.832 1.00 121.92 94 GLU B N 1
ATOM 4260 C CA . GLU B 1 94 ? -7.435 54.511 85.708 1.00 122.11 94 GLU B CA 1
ATOM 4261 C C . GLU B 1 94 ? -8.244 55.387 84.745 1.00 121.20 94 GLU B C 1
ATOM 4262 O O . GLU B 1 94 ? -7.754 55.807 83.690 1.00 118.35 94 GLU B O 1
ATOM 4268 N N . ARG B 1 95 ? -9.494 55.639 85.134 1.00 122.34 95 ARG B N 1
ATOM 4269 C CA . ARG B 1 95 ? -10.421 56.493 84.396 1.00 122.55 95 ARG B CA 1
ATOM 4270 C C . ARG B 1 95 ? -10.973 57.550 85.341 1.00 121.34 95 ARG B C 1
ATOM 4271 O O . ARG B 1 95 ? -11.132 57.293 86.535 1.00 121.88 95 ARG B O 1
ATOM 4279 N N . LEU B 1 96 ? -11.285 58.723 84.795 1.00 120.79 96 LEU B N 1
ATOM 4280 C CA . LEU B 1 96 ? -11.685 59.887 85.588 1.00 119.84 96 LEU B CA 1
ATOM 4281 C C . LEU B 1 96 ? -13.092 59.783 86.179 1.00 118.20 96 LEU B C 1
ATOM 4282 O O . LEU B 1 96 ? -13.393 60.415 87.194 1.00 116.94 96 LEU B O 1
ATOM 4287 N N . GLU B 1 97 ? -13.953 58.999 85.540 1.00 119.81 97 GLU B N 1
ATOM 4288 C CA . GLU B 1 97 ? -15.342 58.869 85.992 1.00 120.42 97 GLU B CA 1
ATOM 4289 C C . GLU B 1 97 ? -15.539 57.621 86.847 1.00 118.62 97 GLU B C 1
ATOM 4290 O O . GLU B 1 97 ? -16.486 57.544 87.639 1.00 115.48 97 GLU B O 1
ATOM 4296 N N . VAL B 1 98 ? -14.634 56.654 86.666 1.00 118.13 98 VAL B N 1
ATOM 4297 C CA . VAL B 1 98 ? -14.524 55.469 87.521 1.00 117.57 98 VAL B CA 1
ATOM 4298 C C . VAL B 1 98 ? -14.290 55.897 88.977 1.00 119.46 98 VAL B C 1
ATOM 4299 O O . VAL B 1 98 ? -14.915 55.360 89.899 1.00 122.40 98 VAL B O 1
ATOM 4303 N N . LYS B 1 99 ? -13.433 56.901 89.165 1.00 117.12 99 LYS B N 1
ATOM 4304 C CA . LYS B 1 99 ? -13.092 57.394 90.499 1.00 113.11 99 LYS B CA 1
ATOM 4305 C C . LYS B 1 99 ? -14.098 58.391 91.089 1.00 113.65 99 LYS B C 1
ATOM 4306 O O . LYS B 1 99 ? -14.356 58.344 92.289 1.00 115.11 99 LYS B O 1
ATOM 4312 N N . LYS B 1 100 ? -14.668 59.277 90.268 1.00 111.79 100 LYS B N 1
ATOM 4313 C CA . LYS B 1 100 ? -15.611 60.294 90.775 1.00 112.03 100 LYS B CA 1
ATOM 4314 C C . LYS B 1 100 ? -16.927 59.734 91.326 1.00 113.23 100 LYS B C 1
ATOM 4315 O O . LYS B 1 100 ? -17.463 60.262 92.307 1.00 111.81 100 LYS B O 1
ATOM 4321 N N . ALA B 1 101 ? -17.425 58.667 90.695 1.00 114.01 101 ALA B N 1
ATOM 4322 C CA . ALA B 1 101 ? -18.675 58.004 91.097 1.00 113.06 101 ALA B CA 1
ATOM 4323 C C . ALA B 1 101 ? -18.511 57.207 92.389 1.00 111.51 101 ALA B C 1
ATOM 4324 O O . ALA B 1 101 ? -19.424 57.142 93.213 1.00 109.55 101 ALA B O 1
ATOM 4326 N N . LEU B 1 102 ? -17.333 56.605 92.535 1.00 112.12 102 LEU B N 1
ATOM 4327 C CA . LEU B 1 102 ? -16.975 55.768 93.670 1.00 111.65 102 LEU B CA 1
ATOM 4328 C C . LEU B 1 102 ? -16.844 56.610 94.928 1.00 112.10 102 LEU B C 1
ATOM 4329 O O . LEU B 1 102 ? -17.320 56.223 95.993 1.00 114.69 102 LEU B O 1
ATOM 4334 N N . PHE B 1 103 ? -16.208 57.770 94.787 1.00 112.25 103 PHE B N 1
ATOM 4335 C CA . PHE B 1 103 ? -15.929 58.657 95.915 1.00 113.12 103 PHE B CA 1
ATOM 4336 C C . PHE B 1 103 ? -17.160 59.445 96.372 1.00 117.41 103 PHE B C 1
ATOM 4337 O O . PHE B 1 103 ? -17.264 59.806 97.546 1.00 118.67 103 PHE B O 1
ATOM 4345 N N . ALA B 1 104 ? -18.085 59.704 95.446 1.00 122.20 104 ALA B N 1
ATOM 4346 C CA . ALA B 1 104 ? -19.359 60.365 95.768 1.00 126.35 104 ALA B CA 1
ATOM 4347 C C . ALA B 1 104 ? -20.284 59.423 96.538 1.00 127.62 104 ALA B C 1
ATOM 4348 O O . ALA B 1 104 ? -21.074 59.854 97.387 1.00 125.32 104 ALA B O 1
ATOM 4350 N N . GLN B 1 105 ? -20.172 58.137 96.215 1.00 129.41 105 GLN B N 1
ATOM 4351 C CA . GLN B 1 105 ? -20.874 57.067 96.908 1.00 131.02 105 GLN B CA 1
ATOM 4352 C C . GLN B 1 105 ? -20.296 56.896 98.312 1.00 129.77 105 GLN B C 1
ATOM 4353 O O . GLN B 1 105 ? -21.038 56.795 99.290 1.00 130.71 105 GLN B O 1
ATOM 4359 N N . LEU B 1 106 ? -18.966 56.901 98.399 1.00 127.67 106 LEU B N 1
ATOM 4360 C CA . LEU B 1 106 ? -18.246 56.717 99.660 1.00 125.49 106 LEU B CA 1
ATOM 4361 C C . LEU B 1 106 ? -18.269 57.950 100.571 1.00 126.55 106 LEU B C 1
ATOM 4362 O O . LEU B 1 106 ? -17.631 57.954 101.627 1.00 127.59 106 LEU B O 1
ATOM 4367 N N . ALA B 1 107 ? -18.995 58.989 100.161 1.00 126.74 107 ALA B N 1
ATOM 4368 C CA . ALA B 1 107 ? -19.173 60.192 100.973 1.00 126.81 107 ALA B CA 1
ATOM 4369 C C . ALA B 1 107 ? -20.103 59.930 102.156 1.00 126.67 107 ALA B C 1
ATOM 4370 O O . ALA B 1 107 ? -19.869 60.428 103.259 1.00 126.34 107 ALA B O 1
ATOM 4372 N N . GLU B 1 108 ? -21.146 59.135 101.919 1.00 127.44 108 GLU B N 1
ATOM 4373 C CA . GLU B 1 108 ? -22.170 58.857 102.932 1.00 126.29 108 GLU B CA 1
ATOM 4374 C C . GLU B 1 108 ? -22.204 57.399 103.404 1.00 126.15 108 GLU B C 1
ATOM 4375 O O . GLU B 1 108 ? -22.788 57.098 104.448 1.00 125.10 108 GLU B O 1
ATOM 4381 N N . VAL B 1 109 ? -21.588 56.503 102.631 1.00 126.71 109 VAL B N 1
ATOM 4382 C CA . VAL B 1 109 ? -21.390 55.108 103.045 1.00 126.60 109 VAL B CA 1
ATOM 4383 C C . VAL B 1 109 ? -20.337 55.040 104.164 1.00 128.90 109 VAL B C 1
ATOM 4384 O O . VAL B 1 109 ? -20.603 54.504 105.244 1.00 129.42 109 VAL B O 1
ATOM 4388 N N . CYS B 1 110 ? -19.157 55.603 103.901 1.00 128.98 110 CYS B N 1
ATOM 4389 C CA . CYS B 1 110 ? -18.096 55.722 104.901 1.00 127.73 110 CYS B CA 1
ATOM 4390 C C . CYS B 1 110 ? -18.348 56.874 105.886 1.00 126.73 110 CYS B C 1
ATOM 4391 O O . CYS B 1 110 ? -19.035 57.841 105.540 1.00 123.96 110 CYS B O 1
ATOM 4394 N N . PRO B 1 111 ? -17.811 56.758 107.124 1.00 126.41 111 PRO B N 1
ATOM 4395 C CA . PRO B 1 111 ? -17.814 57.840 108.117 1.00 126.41 111 PRO B CA 1
ATOM 4396 C C . PRO B 1 111 ? -17.144 59.137 107.631 1.00 126.06 111 PRO B C 1
ATOM 4397 O O . PRO B 1 111 ? -16.207 59.074 106.829 1.00 123.74 111 PRO B O 1
ATOM 4401 N N . PRO B 1 112 ? -17.632 60.303 108.111 1.00 125.96 112 PRO B N 1
ATOM 4402 C CA . PRO B 1 112 ? -17.110 61.653 107.839 1.00 125.75 112 PRO B CA 1
ATOM 4403 C C . PRO B 1 112 ? -15.591 61.864 107.964 1.00 124.79 112 PRO B C 1
ATOM 4404 O O . PRO B 1 112 ? -15.053 62.762 107.315 1.00 125.58 112 PRO B O 1
ATOM 4408 N N . GLN B 1 113 ? -14.911 61.060 108.779 1.00 122.77 113 GLN B N 1
ATOM 4409 C CA . GLN B 1 113 ? -13.466 61.222 108.981 1.00 120.95 113 GLN B CA 1
ATOM 4410 C C . GLN B 1 113 ? -12.608 60.062 108.442 1.00 118.26 113 GLN B C 1
ATOM 4411 O O . GLN B 1 113 ? -11.397 60.016 108.681 1.00 117.62 113 GLN B O 1
ATOM 4417 N N . THR B 1 114 ? -13.241 59.144 107.710 1.00 114.98 114 THR B N 1
ATOM 4418 C CA . THR B 1 114 ? -12.556 57.996 107.102 1.00 110.49 114 THR B CA 1
ATOM 4419 C C . THR B 1 114 ? -11.689 58.439 105.920 1.00 107.92 114 THR B C 1
ATOM 4420 O O . THR B 1 114 ? -12.186 59.050 104.971 1.00 106.98 114 THR B O 1
ATOM 4424 N N . LEU B 1 115 ? -10.395 58.131 105.993 1.00 102.42 115 LEU B N 1
ATOM 4425 C CA . LEU B 1 115 ? -9.434 58.558 104.977 1.00 97.48 115 LEU B CA 1
ATOM 4426 C C . LEU B 1 115 ? -9.599 57.791 103.669 1.00 94.42 115 LEU B C 1
ATOM 4427 O O . LEU B 1 115 ? -9.569 56.560 103.652 1.00 92.11 115 LEU B O 1
ATOM 4432 N N . LEU B 1 116 ? -9.776 58.544 102.585 1.00 91.11 116 LEU B N 1
ATOM 4433 C CA . LEU B 1 116 ? -10.027 57.991 101.256 1.00 87.30 116 LEU B CA 1
ATOM 4434 C C . LEU B 1 116 ? -8.864 58.297 100.322 1.00 83.38 116 LEU B C 1
ATOM 4435 O O . LEU B 1 116 ? -8.661 59.437 99.923 1.00 85.25 116 LEU B O 1
ATOM 4440 N N . THR B 1 117 ? -8.103 57.270 99.972 1.00 77.62 117 THR B N 1
ATOM 4441 C CA . THR B 1 117 ? -6.906 57.452 99.168 1.00 77.04 117 THR B CA 1
ATOM 4442 C C . THR B 1 117 ? -6.936 56.658 97.868 1.00 77.25 117 THR B C 1
ATOM 4443 O O . THR B 1 117 ? -7.759 55.755 97.710 1.00 78.93 117 THR B O 1
ATOM 4447 N N . THR B 1 118 ? -6.036 57.005 96.945 1.00 72.63 118 THR B N 1
ATOM 4448 C CA . THR B 1 118 ? -5.924 56.321 95.656 1.00 69.75 118 THR B CA 1
ATOM 4449 C C . THR B 1 118 ? -4.462 56.051 95.276 1.00 73.00 118 THR B C 1
ATOM 4450 O O . THR B 1 118 ? -3.558 56.801 95.662 1.00 73.23 118 THR B O 1
ATOM 4454 N N . ASN B 1 119 ? -4.245 54.970 94.527 1.00 69.78 119 ASN B N 1
ATOM 4455 C CA . ASN B 1 119 ? -2.913 54.577 94.075 1.00 70.38 119 ASN B CA 1
ATOM 4456 C C . ASN B 1 119 ? -2.602 55.088 92.662 1.00 69.65 119 ASN B C 1
ATOM 4457 O O . ASN B 1 119 ? -1.651 54.633 92.023 1.00 69.76 119 ASN B O 1
ATOM 4462 N N . THR B 1 120 ? -3.395 56.041 92.182 1.00 69.74 120 THR B N 1
ATOM 4463 C CA . THR B 1 120 ? -3.254 56.549 90.807 1.00 74.18 120 THR B CA 1
ATOM 4464 C C . THR B 1 120 ? -1.834 56.992 90.421 1.00 76.66 120 THR B C 1
ATOM 4465 O O . THR B 1 120 ? -1.069 57.493 91.253 1.00 81.70 120 THR B O 1
ATOM 4469 N N . SER B 1 121 ? -1.486 56.768 89.160 1.00 76.66 121 SER B N 1
ATOM 4470 C CA . SER B 1 121 ? -0.241 57.275 88.605 1.00 79.60 121 SER B CA 1
ATOM 4471 C C . SER B 1 121 ? -0.481 58.540 87.790 1.00 80.12 121 SER B C 1
ATOM 4472 O O . SER B 1 121 ? 0.467 59.262 87.475 1.00 78.00 121 SER B O 1
ATOM 4475 N N . SER B 1 122 ? -1.746 58.811 87.466 1.00 81.43 122 SER B N 1
ATOM 4476 C CA . SER B 1 122 ? -2.056 59.643 86.302 1.00 84.30 122 SER B CA 1
ATOM 4477 C C . SER B 1 122 ? -3.311 60.508 86.383 1.00 83.20 122 SER B C 1
ATOM 4478 O O . SER B 1 122 ? -3.668 61.160 85.407 1.00 84.53 122 SER B O 1
ATOM 4481 N N . ILE B 1 123 ? -3.991 60.510 87.524 1.00 84.48 123 ILE B N 1
ATOM 4482 C CA . ILE B 1 123 ? -5.185 61.345 87.690 1.00 83.46 123 ILE B CA 1
ATOM 4483 C C . ILE B 1 123 ? -4.956 62.290 88.863 1.00 83.48 123 ILE B C 1
ATOM 4484 O O . ILE B 1 123 ? -4.407 61.877 89.887 1.00 81.77 123 ILE B O 1
ATOM 4489 N N . SER B 1 124 ? -5.338 63.558 88.688 1.00 82.01 124 SER B N 1
ATOM 4490 C CA . SER B 1 124 ? -5.226 64.566 89.741 1.00 80.99 124 SER B CA 1
ATOM 4491 C C . SER B 1 124 ? -6.093 64.209 90.941 1.00 80.06 124 SER B C 1
ATOM 4492 O O . SER B 1 124 ? -7.229 63.775 90.782 1.00 80.14 124 SER B O 1
ATOM 4495 N N . ILE B 1 125 ? -5.529 64.391 92.134 1.00 79.50 125 ILE B N 1
ATOM 4496 C CA . ILE B 1 125 ? -6.199 64.088 93.395 1.00 80.53 125 ILE B CA 1
ATOM 4497 C C . ILE B 1 125 ? -7.289 65.120 93.641 1.00 82.45 125 ILE B C 1
ATOM 4498 O O . ILE B 1 125 ? -8.376 64.784 94.106 1.00 86.09 125 ILE B O 1
ATOM 4503 N N . THR B 1 126 ? -6.981 66.371 93.302 1.00 84.22 126 THR B N 1
ATOM 4504 C CA . THR B 1 126 ? -7.913 67.493 93.376 1.00 84.06 126 THR B CA 1
ATOM 4505 C C . THR B 1 126 ? -9.162 67.270 92.508 1.00 85.12 126 THR B C 1
ATOM 4506 O O . THR B 1 126 ? -10.265 67.655 92.893 1.00 84.76 126 THR B O 1
ATOM 4510 N N . ALA B 1 127 ? -8.979 66.627 91.355 1.00 89.16 127 ALA B N 1
ATOM 4511 C CA . ALA B 1 127 ? -10.081 66.291 90.448 1.00 94.06 127 ALA B CA 1
ATOM 4512 C C . ALA B 1 127 ? -11.131 65.393 91.099 1.00 98.18 127 ALA B C 1
ATOM 4513 O O . ALA B 1 127 ? -12.335 65.613 90.944 1.00 101.29 127 ALA B O 1
ATOM 4515 N N . ILE B 1 128 ? -10.649 64.399 91.841 1.00 99.06 128 ILE B N 1
ATOM 4516 C CA . ILE B 1 128 ? -11.487 63.410 92.504 1.00 97.87 128 ILE B CA 1
ATOM 4517 C C . ILE B 1 128 ? -12.219 64.002 93.716 1.00 100.82 128 ILE B C 1
ATOM 4518 O O . ILE B 1 128 ? -13.420 63.790 93.892 1.00 101.98 128 ILE B O 1
ATOM 4523 N N . ALA B 1 129 ? -11.496 64.776 94.522 1.00 102.01 129 ALA B N 1
ATOM 4524 C CA . ALA B 1 129 ? -12.030 65.361 95.756 1.00 104.72 129 ALA B CA 1
ATOM 4525 C C . ALA B 1 129 ? -12.971 66.555 95.544 1.00 107.05 129 ALA B C 1
ATOM 4526 O O . ALA B 1 129 ? -13.410 67.183 96.518 1.00 105.99 129 ALA B O 1
ATOM 4528 N N . ALA B 1 130 ? -13.273 66.855 94.280 1.00 109.64 130 ALA B N 1
ATOM 4529 C CA . ALA B 1 130 ? -14.065 68.023 93.902 1.00 111.52 130 ALA B CA 1
ATOM 4530 C C . ALA B 1 130 ? -15.476 68.004 94.490 1.00 112.72 130 ALA B C 1
ATOM 4531 O O . ALA B 1 130 ? -15.772 68.763 95.417 1.00 111.29 130 ALA B O 1
ATOM 4533 N N . GLU B 1 131 ? -16.329 67.124 93.969 1.00 116.13 131 GLU B N 1
ATOM 4534 C CA . GLU B 1 131 ? -17.732 67.086 94.388 1.00 118.50 131 GLU B CA 1
ATOM 4535 C C . GLU B 1 131 ? -18.072 65.894 95.293 1.00 119.30 131 GLU B C 1
ATOM 4536 O O . GLU B 1 131 ? -19.020 65.144 95.034 1.00 120.11 131 GLU B O 1
ATOM 4542 N N . ILE B 1 132 ? -17.274 65.721 96.345 1.00 118.34 132 ILE B N 1
ATOM 4543 C CA . ILE B 1 132 ? -17.604 64.804 97.432 1.00 118.06 132 ILE B CA 1
ATOM 4544 C C . ILE B 1 132 ? -17.739 65.625 98.715 1.00 119.54 132 ILE B C 1
ATOM 4545 O O . ILE B 1 132 ? -17.332 66.791 98.745 1.00 120.14 132 ILE B O 1
ATOM 4550 N N . LYS B 1 133 ? -18.301 65.016 99.760 1.00 120.57 133 LYS B N 1
ATOM 4551 C CA . LYS B 1 133 ? -18.662 65.730 100.989 1.00 121.16 133 LYS B CA 1
ATOM 4552 C C . LYS B 1 133 ? -17.478 66.325 101.768 1.00 120.08 133 LYS B C 1
ATOM 4553 O O . LYS B 1 133 ? -17.297 67.544 101.770 1.00 119.43 133 LYS B O 1
ATOM 4559 N N . ASN B 1 134 ? -16.685 65.478 102.421 1.00 118.62 134 ASN B N 1
ATOM 4560 C CA . ASN B 1 134 ? -15.550 65.954 103.209 1.00 119.28 134 ASN B CA 1
ATOM 4561 C C . ASN B 1 134 ? -14.247 65.898 102.423 1.00 119.62 134 ASN B C 1
ATOM 4562 O O . ASN B 1 134 ? -13.683 64.821 102.233 1.00 120.50 134 ASN B O 1
ATOM 4567 N N . PRO B 1 135 ? -13.754 67.068 101.982 1.00 118.47 135 PRO B N 1
ATOM 4568 C CA . PRO B 1 135 ? -12.672 67.106 100.997 1.00 114.33 135 PRO B CA 1
ATOM 4569 C C . PRO B 1 135 ? -11.282 66.815 101.568 1.00 107.86 135 PRO B C 1
ATOM 4570 O O . PRO B 1 135 ? -10.472 66.174 100.899 1.00 103.70 135 PRO B O 1
ATOM 4574 N N . GLU B 1 136 ? -11.042 67.255 102.802 1.00 104.21 136 GLU B N 1
ATOM 4575 C CA . GLU B 1 136 ? -9.721 67.243 103.433 1.00 103.35 136 GLU B CA 1
ATOM 4576 C C . GLU B 1 136 ? -9.124 65.857 103.695 1.00 101.26 136 GLU B C 1
ATOM 4577 O O . GLU B 1 136 ? -7.906 65.721 103.840 1.00 101.18 136 GLU B O 1
ATOM 4583 N N . ARG B 1 137 ? -9.981 64.840 103.743 1.00 98.92 137 ARG B N 1
ATOM 4584 C CA . ARG B 1 137 ? -9.548 63.464 104.009 1.00 96.40 137 ARG B CA 1
ATOM 4585 C C . ARG B 1 137 ? -9.267 62.638 102.738 1.00 91.11 137 ARG B C 1
ATOM 4586 O O . ARG B 1 137 ? -9.131 61.414 102.803 1.00 91.36 137 ARG B O 1
ATOM 4594 N N . VAL B 1 138 ? -9.188 63.309 101.590 1.00 86.33 138 VAL B N 1
ATOM 4595 C CA . VAL B 1 138 ? -8.922 62.638 100.313 1.00 79.43 138 VAL B CA 1
ATOM 4596 C C . VAL B 1 138 ? -7.479 62.892 99.870 1.00 74.68 138 VAL B C 1
ATOM 4597 O O . VAL B 1 138 ? -7.013 64.027 99.916 1.00 72.96 138 VAL B O 1
ATOM 4601 N N . ALA B 1 139 ? -6.777 61.833 99.459 1.00 72.13 139 ALA B N 1
ATOM 4602 C CA . ALA B 1 139 ? -5.348 61.920 99.136 1.00 69.20 139 ALA B CA 1
ATOM 4603 C C . ALA B 1 139 ? -4.882 60.831 98.191 1.00 67.18 139 ALA B C 1
ATOM 4604 O O . ALA B 1 139 ? -5.654 59.978 97.769 1.00 64.33 139 ALA B O 1
ATOM 4606 N N . GLY B 1 140 ? -3.603 60.884 97.851 1.00 65.77 140 GLY B N 1
ATOM 4607 C CA . GLY B 1 140 ? -2.980 59.849 97.055 1.00 65.16 140 GLY B CA 1
ATOM 4608 C C . GLY B 1 140 ? -2.056 59.032 97.924 1.00 68.31 140 GLY B C 1
ATOM 4609 O O . GLY B 1 140 ? -1.300 59.580 98.732 1.00 68.35 140 GLY B O 1
ATOM 4610 N N . LEU B 1 141 ? -2.136 57.715 97.783 1.00 67.24 141 LEU B N 1
ATOM 4611 C CA . LEU B 1 141 ? -1.191 56.842 98.444 1.00 71.32 141 LEU B CA 1
ATOM 4612 C C . LEU B 1 141 ? -0.604 55.926 97.381 1.00 71.92 141 LEU B C 1
ATOM 4613 O O . LEU B 1 141 ? -1.166 54.877 97.049 1.00 74.94 141 LEU B O 1
ATOM 4618 N N . HIS B 1 142 ? 0.534 56.360 96.847 1.00 65.55 142 HIS B N 1
ATOM 4619 C CA . HIS B 1 142 ? 1.106 55.782 95.650 1.00 66.12 142 HIS B CA 1
ATOM 4620 C C . HIS B 1 142 ? 2.232 54.769 95.935 1.00 65.96 142 HIS B C 1
ATOM 4621 O O . HIS B 1 142 ? 3.336 55.148 96.324 1.00 67.27 142 HIS B O 1
ATOM 4628 N N . PHE B 1 143 ? 1.941 53.486 95.714 1.00 65.57 143 PHE B N 1
ATOM 4629 C CA . PHE B 1 143 ? 2.906 52.396 95.926 1.00 69.06 143 PHE B CA 1
ATOM 4630 C C . PHE B 1 143 ? 3.588 52.033 94.607 1.00 70.19 143 PHE B C 1
ATOM 4631 O O . PHE B 1 143 ? 3.082 52.345 93.534 1.00 69.58 143 PHE B O 1
ATOM 4639 N N . PHE B 1 144 ? 4.715 51.335 94.700 1.00 74.55 144 PHE B N 1
ATOM 4640 C CA . PHE B 1 144 ? 5.515 50.967 93.530 1.00 73.51 144 PHE B CA 1
ATOM 4641 C C . PHE B 1 144 ? 5.698 49.463 93.421 1.00 75.80 144 PHE B C 1
ATOM 4642 O O . PHE B 1 144 ? 5.912 48.795 94.430 1.00 70.47 144 PHE B O 1
ATOM 4650 N N . ASN B 1 145 ? 5.607 48.963 92.187 1.00 77.14 145 ASN B N 1
ATOM 4651 C CA . ASN B 1 145 ? 5.621 47.537 91.858 1.00 80.52 145 ASN B CA 1
ATOM 4652 C C . ASN B 1 145 ? 6.946 46.810 92.129 1.00 84.63 145 ASN B C 1
ATOM 4653 O O . ASN B 1 145 ? 7.983 47.183 91.563 1.00 83.00 145 ASN B O 1
ATOM 4658 N N . PRO B 1 146 ? 6.912 45.756 92.982 1.00 83.53 146 PRO B N 1
ATOM 4659 C CA . PRO B 1 146 ? 5.734 45.292 93.729 1.00 84.23 146 PRO B CA 1
ATOM 4660 C C . PRO B 1 146 ? 5.613 45.935 95.109 1.00 83.03 146 PRO B C 1
ATOM 4661 O O . PRO B 1 146 ? 6.631 46.211 95.760 1.00 84.17 146 PRO B O 1
ATOM 4665 N N . ALA B 1 147 ? 4.375 46.183 95.537 1.00 79.94 147 ALA B N 1
ATOM 4666 C CA . ALA B 1 147 ? 4.114 46.874 96.806 1.00 80.18 147 ALA B CA 1
ATOM 4667 C C . ALA B 1 147 ? 4.782 46.295 98.078 1.00 83.61 147 ALA B C 1
ATOM 4668 O O . ALA B 1 147 ? 5.197 47.070 98.942 1.00 86.33 147 ALA B O 1
ATOM 4670 N N . PRO B 1 148 ? 4.907 44.947 98.193 1.00 80.35 148 PRO B N 1
ATOM 4671 C CA . PRO B 1 148 ? 5.655 44.421 99.342 1.00 79.33 148 PRO B CA 1
ATOM 4672 C C . PRO B 1 148 ? 7.155 44.698 99.339 1.00 78.52 148 PRO B C 1
ATOM 4673 O O . PRO B 1 148 ? 7.743 44.877 100.408 1.00 82.22 148 PRO B O 1
ATOM 4677 N N . VAL B 1 149 ? 7.762 44.734 98.158 1.00 77.36 149 VAL B N 1
ATOM 4678 C CA . VAL B 1 149 ? 9.214 44.869 98.051 1.00 77.70 149 VAL B CA 1
ATOM 4679 C C . VAL B 1 149 ? 9.676 46.331 98.044 1.00 76.83 149 VAL B C 1
ATOM 4680 O O . VAL B 1 149 ? 10.626 46.676 98.756 1.00 75.95 149 VAL B O 1
ATOM 4684 N N . MET B 1 150 ? 9.006 47.186 97.266 1.00 73.75 150 MET B N 1
ATOM 4685 C CA . MET B 1 150 ? 9.442 48.593 97.108 1.00 68.72 150 MET B CA 1
ATOM 4686 C C . MET B 1 150 ? 9.129 49.468 98.347 1.00 69.19 150 MET B C 1
ATOM 4687 O O . MET B 1 150 ? 7.983 49.543 98.806 1.00 69.58 150 MET B O 1
ATOM 4692 N N . LYS B 1 151 ? 10.161 50.118 98.884 1.00 69.82 151 LYS B N 1
ATOM 4693 C CA . LYS B 1 151 ? 10.082 50.756 100.212 1.00 73.34 151 LYS B CA 1
ATOM 4694 C C . LYS B 1 151 ? 9.360 52.102 100.231 1.00 72.11 151 LYS B C 1
ATOM 4695 O O . LYS B 1 151 ? 9.080 52.641 101.304 1.00 70.85 151 LYS B O 1
ATOM 4701 N N . LEU B 1 152 ? 9.064 52.651 99.058 1.00 71.90 152 LEU B N 1
ATOM 4702 C CA . LEU B 1 152 ? 8.509 54.000 98.994 1.00 68.15 152 LEU B CA 1
ATOM 4703 C C . LEU B 1 152 ? 7.009 54.017 98.767 1.00 62.97 152 LEU B C 1
ATOM 4704 O O . LEU B 1 152 ? 6.475 53.207 98.017 1.00 61.79 152 LEU B O 1
ATOM 4709 N N . VAL B 1 153 ? 6.335 54.920 99.468 1.00 60.79 153 VAL B N 1
ATOM 4710 C CA . VAL B 1 153 ? 5.040 55.419 99.022 1.00 62.32 153 VAL B CA 1
ATOM 4711 C C . VAL B 1 153 ? 5.057 56.948 98.954 1.00 65.85 153 VAL B C 1
ATOM 4712 O O . VAL B 1 153 ? 5.683 57.622 99.782 1.00 66.15 153 VAL B O 1
ATOM 4716 N N . GLU B 1 154 ? 4.415 57.485 97.924 1.00 62.19 154 GLU B N 1
ATOM 4717 C CA . GLU B 1 154 ? 4.237 58.922 97.814 1.00 57.59 154 GLU B CA 1
ATOM 4718 C C . GLU B 1 154 ? 2.898 59.226 98.423 1.00 53.74 154 GLU B C 1
ATOM 4719 O O . GLU B 1 154 ? 1.917 58.549 98.136 1.00 51.39 154 GLU B O 1
ATOM 4725 N N . VAL B 1 155 ? 2.872 60.226 99.293 1.00 55.58 155 VAL B N 1
ATOM 4726 C CA . VAL B 1 155 ? 1.645 60.636 99.933 1.00 54.66 155 VAL B CA 1
ATOM 4727 C C . VAL B 1 155 ? 1.287 61.935 99.279 1.00 61.17 155 VAL B C 1
ATOM 4728 O O . VAL B 1 155 ? 1.926 62.961 99.530 1.00 59.31 155 VAL B O 1
ATOM 4732 N N . VAL B 1 156 ? 0.254 61.884 98.446 1.00 62.27 156 VAL B N 1
ATOM 4733 C CA . VAL B 1 156 ? -0.048 62.971 97.542 1.00 65.27 156 VAL B CA 1
ATOM 4734 C C . VAL B 1 156 ? -1.205 63.824 98.031 1.00 64.39 156 VAL B C 1
ATOM 4735 O O . VAL B 1 156 ? -2.331 63.355 98.131 1.00 69.61 156 VAL B O 1
ATOM 4739 N N . SER B 1 157 ? -0.925 65.091 98.310 1.00 65.74 157 SER B N 1
ATOM 4740 C CA . SER B 1 157 ? -1.972 66.015 98.712 1.00 60.87 157 SER B CA 1
ATOM 4741 C C . SER B 1 157 ? -2.729 66.507 97.487 1.00 67.49 157 SER B C 1
ATOM 4742 O O . SER B 1 157 ? -2.134 66.767 96.431 1.00 68.40 157 SER B O 1
ATOM 4745 N N . GLY B 1 158 ? -4.047 66.615 97.635 1.00 65.82 158 GLY B N 1
ATOM 4746 C CA . GLY B 1 158 ? -4.874 67.369 96.703 1.00 64.33 158 GLY B CA 1
ATOM 4747 C C . GLY B 1 158 ? -4.864 68.796 97.191 1.00 67.57 158 GLY B C 1
ATOM 4748 O O . GLY B 1 158 ? -4.061 69.152 98.061 1.00 69.91 158 GLY B O 1
ATOM 4749 N N . LEU B 1 159 ? -5.758 69.615 96.654 1.00 73.16 159 LEU B N 1
ATOM 4750 C CA . LEU B 1 159 ? -5.790 71.042 96.992 1.00 74.62 159 LEU B CA 1
ATOM 4751 C C . LEU B 1 159 ? -6.351 71.305 98.389 1.00 77.72 159 LEU B C 1
ATOM 4752 O O . LEU B 1 159 ? -5.933 72.248 99.065 1.00 80.87 159 LEU B O 1
ATOM 4757 N N . ALA B 1 160 ? -7.291 70.463 98.815 1.00 80.80 160 ALA B N 1
ATOM 4758 C CA . ALA B 1 160 ? -7.983 70.647 100.094 1.00 83.29 160 ALA B CA 1
ATOM 4759 C C . ALA B 1 160 ? -7.463 69.747 101.217 1.00 81.78 160 ALA B C 1
ATOM 4760 O O . ALA B 1 160 ? -7.821 69.940 102.384 1.00 79.16 160 ALA B O 1
ATOM 4762 N N . THR B 1 161 ? -6.624 68.777 100.858 1.00 79.09 161 THR B N 1
ATOM 4763 C CA . THR B 1 161 ? -6.106 67.789 101.804 1.00 79.44 161 THR B CA 1
ATOM 4764 C C . THR B 1 161 ? -5.422 68.440 102.992 1.00 78.78 161 THR B C 1
ATOM 4765 O O . THR B 1 161 ? -4.468 69.196 102.820 1.00 80.81 161 THR B O 1
ATOM 4769 N N . ALA B 1 162 ? -5.937 68.144 104.187 1.00 80.61 162 ALA B N 1
ATOM 4770 C CA . ALA B 1 162 ? -5.431 68.699 105.444 1.00 79.49 162 ALA B CA 1
ATOM 4771 C C . ALA B 1 162 ? -4.074 68.112 105.822 1.00 79.95 162 ALA B C 1
ATOM 4772 O O . ALA B 1 162 ? -3.767 66.968 105.476 1.00 78.10 162 ALA B O 1
ATOM 4774 N N . ALA B 1 163 ? -3.281 68.900 106.548 1.00 77.99 163 ALA B N 1
ATOM 4775 C CA . ALA B 1 163 ? -1.931 68.513 106.955 1.00 80.76 163 ALA B CA 1
ATOM 4776 C C . ALA B 1 163 ? -1.920 67.416 108.021 1.00 83.33 163 ALA B C 1
ATOM 4777 O O . ALA B 1 163 ? -0.948 66.663 108.131 1.00 85.45 163 ALA B O 1
ATOM 4779 N N . GLU B 1 164 ? -2.995 67.337 108.804 1.00 85.56 164 GLU B N 1
ATOM 4780 C CA . GLU B 1 164 ? -3.170 66.258 109.785 1.00 88.86 164 GLU B CA 1
ATOM 4781 C C . GLU B 1 164 ? -3.384 64.904 109.098 1.00 82.89 164 GLU B C 1
ATOM 4782 O O . GLU B 1 164 ? -2.823 63.896 109.528 1.00 79.64 164 GLU B O 1
ATOM 4788 N N . VAL B 1 165 ? -4.180 64.913 108.026 1.00 80.86 165 VAL B N 1
ATOM 4789 C CA . VAL B 1 165 ? -4.435 63.742 107.181 1.00 79.59 165 VAL B CA 1
ATOM 4790 C C . VAL B 1 165 ? -3.131 63.257 106.529 1.00 77.43 165 VAL B C 1
ATOM 4791 O O . VAL B 1 165 ? -2.830 62.050 106.530 1.00 72.00 165 VAL B O 1
ATOM 4795 N N . VAL B 1 166 ? -2.357 64.216 106.014 1.00 73.82 166 VAL B N 1
ATOM 4796 C CA . VAL B 1 166 ? -1.020 63.965 105.470 1.00 74.25 166 VAL B CA 1
ATOM 4797 C C . VAL B 1 166 ? -0.163 63.244 106.504 1.00 76.69 166 VAL B C 1
ATOM 4798 O O . VAL B 1 166 ? 0.442 62.208 106.196 1.00 80.02 166 VAL B O 1
ATOM 4802 N N . GLU B 1 167 ? -0.145 63.786 107.725 1.00 74.02 167 GLU B N 1
ATOM 4803 C CA . GLU B 1 167 ? 0.557 63.182 108.862 1.00 72.17 167 GLU B CA 1
ATOM 4804 C C . GLU B 1 167 ? 0.054 61.778 109.211 1.00 70.74 167 GLU B C 1
ATOM 4805 O O . GLU B 1 167 ? 0.859 60.883 109.464 1.00 67.69 167 GLU B O 1
ATOM 4811 N N . GLN B 1 168 ? -1.266 61.593 109.205 1.00 69.27 168 GLN B N 1
ATOM 4812 C CA . GLN B 1 168 ? -1.881 60.288 109.482 1.00 73.77 168 GLN B CA 1
ATOM 4813 C C . GLN B 1 168 ? -1.427 59.184 108.519 1.00 75.39 168 GLN B C 1
ATOM 4814 O O . GLN B 1 168 ? -1.011 58.100 108.957 1.00 70.72 168 GLN B O 1
ATOM 4820 N N . LEU B 1 169 ? -1.482 59.483 107.219 1.00 72.43 169 LEU B N 1
ATOM 4821 C CA . LEU B 1 169 ? -1.062 58.551 106.172 1.00 70.25 169 LEU B CA 1
ATOM 4822 C C . LEU B 1 169 ? 0.439 58.335 106.145 1.00 67.24 169 LEU B C 1
ATOM 4823 O O . LEU B 1 169 ? 0.903 57.279 105.717 1.00 68.49 169 LEU B O 1
ATOM 4828 N N . CYS B 1 170 ? 1.190 59.343 106.581 1.00 68.89 170 CYS B N 1
ATOM 4829 C CA . CYS B 1 170 ? 2.629 59.199 106.781 1.00 71.42 170 CYS B CA 1
ATOM 4830 C C . CYS B 1 170 ? 2.924 58.254 107.948 1.00 74.16 170 CYS B C 1
ATOM 4831 O O . CYS B 1 170 ? 3.818 57.409 107.852 1.00 69.46 170 CYS B O 1
ATOM 4834 N N . GLU B 1 171 ? 2.151 58.391 109.028 1.00 73.26 171 GLU B N 1
ATOM 4835 C CA . GLU B 1 171 ? 2.315 57.569 110.233 1.00 77.87 171 GLU B CA 1
ATOM 4836 C C . GLU B 1 171 ? 1.958 56.106 109.955 1.00 76.64 171 GLU B C 1
ATOM 4837 O O . GLU B 1 171 ? 2.612 55.192 110.462 1.00 79.30 171 GLU B O 1
ATOM 4843 N N . LEU B 1 172 ? 0.937 55.905 109.124 1.00 78.23 172 LEU B N 1
ATOM 4844 C CA . LEU B 1 172 ? 0.491 54.579 108.723 1.00 77.31 172 LEU B CA 1
ATOM 4845 C C . LEU B 1 172 ? 1.539 53.831 107.898 1.00 79.13 172 LEU B C 1
ATOM 4846 O O . LEU B 1 172 ? 1.852 52.672 108.195 1.00 80.89 172 LEU B O 1
ATOM 4851 N N . THR B 1 173 ? 2.081 54.491 106.872 1.00 74.60 173 THR B N 1
ATOM 4852 C CA . THR B 1 173 ? 3.016 53.829 105.956 1.00 71.23 173 THR B CA 1
ATOM 4853 C C . THR B 1 173 ? 4.347 53.541 106.638 1.00 67.78 173 THR B C 1
ATOM 4854 O O . THR B 1 173 ? 4.979 52.517 106.359 1.00 68.55 173 THR B O 1
ATOM 4858 N N . LEU B 1 174 ? 4.742 54.435 107.546 1.00 68.66 174 LEU B N 1
ATOM 4859 C CA . LEU B 1 174 ? 5.902 54.229 108.421 1.00 71.94 174 LEU B CA 1
ATOM 4860 C C . LEU B 1 174 ? 5.771 52.914 109.184 1.00 68.83 174 LEU B C 1
ATOM 4861 O O . LEU B 1 174 ? 6.717 52.120 109.224 1.00 61.72 174 LEU B O 1
ATOM 4866 N N . SER B 1 175 ? 4.573 52.676 109.720 1.00 67.14 175 SER B N 1
ATOM 4867 C CA . SER B 1 175 ? 4.251 51.452 110.448 1.00 71.94 175 SER B CA 1
ATOM 4868 C C . SER B 1 175 ? 4.203 50.196 109.565 1.00 77.12 175 SER B C 1
ATOM 4869 O O . SER B 1 175 ? 4.208 49.072 110.089 1.00 77.90 175 SER B O 1
ATOM 4872 N N . TRP B 1 176 ? 4.143 50.388 108.242 1.00 75.05 176 TRP B N 1
ATOM 4873 C CA . TRP B 1 176 ? 4.106 49.274 107.277 1.00 71.42 176 TRP B CA 1
ATOM 4874 C C . TRP B 1 176 ? 5.500 48.983 106.696 1.00 72.45 176 TRP B C 1
ATOM 4875 O O . TRP B 1 176 ? 5.633 48.337 105.657 1.00 72.82 176 TRP B O 1
ATOM 4886 N N . GLY B 1 177 ? 6.539 49.478 107.366 1.00 75.49 177 GLY B N 1
ATOM 4887 C CA . GLY B 1 177 ? 7.914 49.324 106.888 1.00 76.92 177 GLY B CA 1
ATOM 4888 C C . GLY B 1 177 ? 8.276 50.225 105.715 1.00 78.20 177 GLY B C 1
ATOM 4889 O O . GLY B 1 177 ? 9.360 50.089 105.131 1.00 77.70 177 GLY B O 1
ATOM 4890 N N . LYS B 1 178 ? 7.378 51.150 105.370 1.00 74.85 178 LYS B N 1
ATOM 4891 C CA . LYS B 1 178 ? 7.602 52.047 104.236 1.00 74.13 178 LYS B CA 1
ATOM 4892 C C . LYS B 1 178 ? 8.141 53.399 104.679 1.00 72.84 178 LYS B C 1
ATOM 4893 O O . LYS B 1 178 ? 8.031 53.777 105.849 1.00 74.59 178 LYS B O 1
ATOM 4899 N N . GLN B 1 179 ? 8.737 54.116 103.734 1.00 66.93 179 GLN B N 1
ATOM 4900 C CA . GLN B 1 179 ? 9.259 55.438 104.003 1.00 68.31 179 GLN B CA 1
ATOM 4901 C C . GLN B 1 179 ? 8.495 56.427 103.125 1.00 66.38 179 GLN B C 1
ATOM 4902 O O . GLN B 1 179 ? 8.722 56.480 101.915 1.00 65.58 179 GLN B O 1
ATOM 4908 N N . PRO B 1 180 ? 7.570 57.201 103.724 1.00 62.10 180 PRO B N 1
ATOM 4909 C CA . PRO B 1 180 ? 6.717 58.057 102.899 1.00 58.14 180 PRO B CA 1
ATOM 4910 C C . PRO B 1 180 ? 7.386 59.368 102.475 1.00 61.05 180 PRO B C 1
ATOM 4911 O O . PRO B 1 180 ? 8.328 59.834 103.130 1.00 58.93 180 PRO B O 1
ATOM 4915 N N . VAL B 1 181 ? 6.904 59.933 101.365 1.00 63.65 181 VAL B N 1
ATOM 4916 C CA . VAL B 1 181 ? 7.281 61.280 100.924 1.00 55.83 181 VAL B CA 1
ATOM 4917 C C . VAL B 1 181 ? 6.037 62.103 100.585 1.00 55.34 181 VAL B C 1
ATOM 4918 O O . VAL B 1 181 ? 5.030 61.572 100.115 1.00 59.70 181 VAL B O 1
ATOM 4922 N N . ARG B 1 182 ? 6.107 63.399 100.853 1.00 58.02 182 ARG B N 1
ATOM 4923 C CA . ARG B 1 182 ? 5.008 64.314 100.569 1.00 59.14 182 ARG B CA 1
ATOM 4924 C C . ARG B 1 182 ? 5.250 64.994 99.230 1.00 60.12 182 ARG B C 1
ATOM 4925 O O . ARG B 1 182 ? 6.350 65.476 98.963 1.00 60.69 182 ARG B O 1
ATOM 4933 N N . CYS B 1 183 ? 4.223 65.008 98.390 1.00 60.95 183 CYS B N 1
ATOM 4934 C CA . CYS B 1 183 ? 4.205 65.866 97.211 1.00 57.37 183 CYS B CA 1
ATOM 4935 C C . CYS B 1 183 ? 2.791 66.323 96.915 1.00 56.19 183 CYS B C 1
ATOM 4936 O O . CYS B 1 183 ? 1.829 65.706 97.372 1.00 59.90 183 CYS B O 1
ATOM 4939 N N . HIS B 1 184 ? 2.679 67.426 96.180 1.00 56.78 184 HIS B N 1
ATOM 4940 C CA A HIS B 1 184 ? 1.376 67.924 95.758 0.50 57.61 184 HIS B CA 1
ATOM 4941 C CA B HIS B 1 184 ? 1.394 67.952 95.730 0.50 57.44 184 HIS B CA 1
ATOM 4942 C C . HIS B 1 184 ? 0.914 67.163 94.505 1.00 55.09 184 HIS B C 1
ATOM 4943 O O . HIS B 1 184 ? 1.671 66.381 93.924 1.00 53.12 184 HIS B O 1
ATOM 4956 N N . SER B 1 185 ? -0.336 67.368 94.105 1.00 57.36 185 SER B N 1
ATOM 4957 C CA . SER B 1 185 ? -0.879 66.693 92.931 1.00 61.40 185 SER B CA 1
ATOM 4958 C C . SER B 1 185 ? -0.501 67.393 91.626 1.00 66.62 185 SER B C 1
ATOM 4959 O O . SER B 1 185 ? -1.233 68.257 91.120 1.00 63.60 185 SER B O 1
ATOM 4962 N N . THR B 1 186 ? 0.668 67.020 91.118 1.00 63.89 186 THR B N 1
ATOM 4963 C CA . THR B 1 186 ? 1.175 67.480 89.841 1.00 62.66 186 THR B CA 1
ATOM 4964 C C . THR B 1 186 ? 1.545 66.237 89.021 1.00 60.81 186 THR B C 1
ATOM 4965 O O . THR B 1 186 ? 1.932 65.211 89.594 1.00 58.92 186 THR B O 1
ATOM 4969 N N . PRO B 1 187 ? 1.424 66.320 87.683 1.00 60.83 187 PRO B N 1
ATOM 4970 C CA . PRO B 1 187 ? 1.686 65.178 86.789 1.00 54.35 187 PRO B CA 1
ATOM 4971 C C . PRO B 1 187 ? 2.977 64.435 87.109 1.00 52.82 187 PRO B C 1
ATOM 4972 O O . PRO B 1 187 ? 4.036 65.054 87.264 1.00 47.86 187 PRO B O 1
ATOM 4976 N N . GLY B 1 188 ? 2.875 63.114 87.232 1.00 51.03 188 GLY B N 1
ATOM 4977 C CA . GLY B 1 188 ? 4.026 62.266 87.520 1.00 52.08 188 GLY B CA 1
ATOM 4978 C C . GLY B 1 188 ? 4.540 62.303 88.960 1.00 48.40 188 GLY B C 1
ATOM 4979 O O . GLY B 1 188 ? 5.526 61.630 89.283 1.00 46.77 188 GLY B O 1
ATOM 4980 N N . PHE B 1 189 ? 3.875 63.092 89.802 1.00 44.52 189 PHE B N 1
ATOM 4981 C CA . PHE B 1 189 ? 4.256 63.333 91.207 1.00 49.67 189 PHE B CA 1
ATOM 4982 C C . PHE B 1 189 ? 5.753 63.575 91.335 1.00 52.78 189 PHE B C 1
ATOM 4983 O O . PHE B 1 189 ? 6.267 64.524 90.731 1.00 55.05 189 PHE B O 1
ATOM 4991 N N . ILE B 1 190 ? 6.471 62.721 92.065 1.00 48.95 190 ILE B N 1
ATOM 4992 C CA . ILE B 1 190 ? 7.924 62.858 92.074 1.00 50.59 190 ILE B CA 1
ATOM 4993 C C . ILE B 1 190 ? 8.573 61.800 91.213 1.00 49.56 190 ILE B C 1
ATOM 4994 O O . ILE B 1 190 ? 9.340 62.133 90.318 1.00 55.80 190 ILE B O 1
ATOM 4999 N N . VAL B 1 191 ? 8.289 60.529 91.505 1.00 45.73 191 VAL B N 1
ATOM 5000 C CA . VAL B 1 191 ? 9.029 59.435 90.882 1.00 48.32 191 VAL B CA 1
ATOM 5001 C C . VAL B 1 191 ? 8.855 59.365 89.365 1.00 46.16 191 VAL B C 1
ATOM 5002 O O . VAL B 1 191 ? 9.847 59.302 88.646 1.00 47.57 191 VAL B O 1
ATOM 5006 N N . ASN B 1 192 ? 7.609 59.383 88.894 1.00 52.00 192 ASN B N 1
ATOM 5007 C CA . ASN B 1 192 ? 7.312 59.231 87.463 1.00 52.57 192 ASN B CA 1
ATOM 5008 C C . ASN B 1 192 ? 7.785 60.406 86.604 1.00 54.31 192 ASN B C 1
ATOM 5009 O O . ASN B 1 192 ? 8.104 60.241 85.431 1.00 53.84 192 ASN B O 1
ATOM 5014 N N . ARG B 1 193 ? 7.845 61.579 87.225 1.00 54.99 193 ARG B N 1
ATOM 5015 C CA . ARG B 1 193 ? 8.340 62.794 86.603 1.00 49.78 193 ARG B CA 1
ATOM 5016 C C . ARG B 1 193 ? 9.866 62.803 86.477 1.00 51.37 193 ARG B C 1
ATOM 5017 O O . ARG B 1 193 ? 10.415 62.900 85.366 1.00 54.12 193 ARG B O 1
ATOM 5025 N N . VAL B 1 194 ? 10.549 62.673 87.609 1.00 45.82 194 VAL B N 1
ATOM 5026 C CA . VAL B 1 194 ? 11.994 62.878 87.671 1.00 48.15 194 VAL B CA 1
ATOM 5027 C C . VAL B 1 194 ? 12.748 61.785 86.908 1.00 50.77 194 VAL B C 1
ATOM 5028 O O . VAL B 1 194 ? 13.854 62.018 86.425 1.00 54.10 194 VAL B O 1
ATOM 5032 N N . ALA B 1 195 ? 12.123 60.617 86.761 1.00 50.11 195 ALA B N 1
ATOM 5033 C CA . ALA B 1 195 ? 12.751 59.484 86.085 1.00 54.47 195 ALA B CA 1
ATOM 5034 C C . ALA B 1 195 ? 12.589 59.455 84.562 1.00 51.49 195 ALA B C 1
ATOM 5035 O O . ALA B 1 195 ? 13.260 58.663 83.892 1.00 54.94 195 ALA B O 1
ATOM 5037 N N . ARG B 1 196 ? 11.731 60.311 84.014 1.00 49.68 196 ARG B N 1
ATOM 5038 C CA . ARG B 1 196 ? 11.506 60.355 82.546 1.00 46.81 196 ARG B CA 1
ATOM 5039 C C . ARG B 1 196 ? 12.775 60.376 81.682 1.00 45.81 196 ARG B C 1
ATOM 5040 O O . ARG B 1 196 ? 12.863 59.589 80.725 1.00 51.01 196 ARG B O 1
ATOM 5048 N N . PRO B 1 197 ? 13.784 61.220 82.038 1.00 45.11 197 PRO B N 1
ATOM 5049 C CA . PRO B 1 197 ? 14.960 61.221 81.172 1.00 43.61 197 PRO B CA 1
ATOM 5050 C C . PRO B 1 197 ? 15.754 59.937 81.177 1.00 47.38 197 PRO B C 1
ATOM 5051 O O . PRO B 1 197 ? 16.543 59.710 80.243 1.00 47.40 197 PRO B O 1
ATOM 5055 N N . TYR B 1 198 ? 15.574 59.110 82.214 1.00 51.04 198 TYR B N 1
ATOM 5056 C CA . TYR B 1 198 ? 16.327 57.865 82.300 1.00 48.97 198 TYR B CA 1
ATOM 5057 C C . TYR B 1 198 ? 16.045 57.037 81.044 1.00 42.52 198 TYR B C 1
ATOM 5058 O O . TYR B 1 198 ? 16.971 56.623 80.351 1.00 47.97 198 TYR B O 1
ATOM 5067 N N . TYR B 1 199 ? 14.767 56.886 80.723 1.00 43.07 199 TYR B N 1
ATOM 5068 C CA . TYR B 1 199 ? 14.319 56.215 79.504 1.00 49.34 199 TYR B CA 1
ATOM 5069 C C . TYR B 1 199 ? 14.427 57.048 78.233 1.00 49.04 199 TYR B C 1
ATOM 5070 O O . TYR B 1 199 ? 14.866 56.532 77.205 1.00 52.95 199 TYR B O 1
ATOM 5079 N N . SER B 1 200 ? 14.006 58.312 78.289 1.00 52.98 200 SER B N 1
ATOM 5080 C CA . SER B 1 200 ? 13.846 59.116 77.055 1.00 52.99 200 SER B CA 1
ATOM 5081 C C . SER B 1 200 ? 15.143 59.389 76.303 1.00 52.55 200 SER B C 1
ATOM 5082 O O . SER B 1 200 ? 15.169 59.365 75.067 1.00 55.91 200 SER B O 1
ATOM 5085 N N . GLU B 1 201 ? 16.217 59.619 77.052 1.00 51.93 201 GLU B N 1
ATOM 5086 C CA . GLU B 1 201 ? 17.543 59.803 76.470 1.00 50.22 201 GLU B CA 1
ATOM 5087 C C . GLU B 1 201 ? 18.053 58.527 75.800 1.00 52.22 201 GLU B C 1
ATOM 5088 O O . GLU B 1 201 ? 18.707 58.583 74.739 1.00 46.83 201 GLU B O 1
ATOM 5094 N N . ALA B 1 202 ? 17.733 57.382 76.404 1.00 51.19 202 ALA B N 1
ATOM 5095 C CA . ALA B 1 202 ? 18.098 56.082 75.825 1.00 49.25 202 ALA B CA 1
ATOM 5096 C C . ALA B 1 202 ? 17.361 55.844 74.512 1.00 48.93 202 ALA B C 1
ATOM 5097 O O . ALA B 1 202 ? 17.953 55.360 73.550 1.00 56.26 202 ALA B O 1
ATOM 5099 N N . TRP B 1 203 ? 16.082 56.219 74.459 1.00 50.03 203 TRP B N 1
ATOM 5100 C CA . TRP B 1 203 ? 15.335 56.134 73.212 1.00 47.99 203 TRP B CA 1
ATOM 5101 C C . TRP B 1 203 ? 15.938 56.980 72.095 1.00 51.14 203 TRP B C 1
ATOM 5102 O O . TRP B 1 203 ? 16.028 56.518 70.953 1.00 48.23 203 TRP B O 1
ATOM 5113 N N . ARG B 1 204 ? 16.358 58.203 72.433 1.00 46.32 204 ARG B N 1
ATOM 5114 C CA . ARG B 1 204 ? 17.001 59.096 71.459 1.00 48.96 204 ARG B CA 1
ATOM 5115 C C . ARG B 1 204 ? 18.303 58.526 70.936 1.00 47.52 204 ARG B C 1
ATOM 5116 O O . ARG B 1 204 ? 18.575 58.624 69.740 1.00 46.04 204 ARG B O 1
ATOM 5124 N N . ALA B 1 205 ? 19.088 57.919 71.830 1.00 50.22 205 ALA B N 1
ATOM 5125 C CA . ALA B 1 205 ? 20.368 57.305 71.460 1.00 50.39 205 ALA B CA 1
ATOM 5126 C C . ALA B 1 205 ? 20.130 56.191 70.451 1.00 50.48 205 ALA B C 1
ATOM 5127 O O . ALA B 1 205 ? 20.783 56.134 69.412 1.00 51.00 205 ALA B O 1
ATOM 5129 N N . LEU B 1 206 ? 19.142 55.353 70.757 1.00 52.06 206 LEU B N 1
ATOM 5130 C CA . LEU B 1 206 ? 18.700 54.262 69.897 1.00 55.34 206 LEU B CA 1
ATOM 5131 C C . LEU B 1 206 ? 18.246 54.710 68.499 1.00 54.24 206 LEU B C 1
ATOM 5132 O O . LEU B 1 206 ? 18.648 54.116 67.497 1.00 52.29 206 LEU B O 1
ATOM 5137 N N . GLU B 1 207 ? 17.440 55.776 68.446 1.00 52.42 207 GLU B N 1
ATOM 5138 C CA . GLU B 1 207 ? 16.888 56.296 67.192 1.00 50.68 207 GLU B CA 1
ATOM 5139 C C . GLU B 1 207 ? 17.998 56.753 66.250 1.00 55.21 207 GLU B C 1
ATOM 5140 O O . GLU B 1 207 ? 17.925 56.538 65.037 1.00 61.40 207 GLU B O 1
ATOM 5146 N N . GLU B 1 208 ? 19.030 57.361 66.822 1.00 49.18 208 GLU B N 1
ATOM 5147 C CA . GLU B 1 208 ? 20.168 57.818 66.058 1.00 51.97 208 GLU B CA 1
ATOM 5148 C C . GLU B 1 208 ? 21.248 56.761 65.930 1.00 48.90 208 GLU B C 1
ATOM 5149 O O . GLU B 1 208 ? 22.299 57.046 65.367 1.00 55.28 208 GLU B O 1
ATOM 5155 N N . GLN B 1 209 ? 20.983 55.555 66.440 1.00 56.73 209 GLN B N 1
ATOM 5156 C CA . GLN B 1 209 ? 21.892 54.393 66.345 1.00 57.52 209 GLN B CA 1
ATOM 5157 C C . GLN B 1 209 ? 23.265 54.709 66.924 1.00 56.12 209 GLN B C 1
ATOM 5158 O O . GLN B 1 209 ? 24.299 54.495 66.287 1.00 57.90 209 GLN B O 1
ATOM 5164 N N . VAL B 1 210 ? 23.254 55.259 68.126 1.00 54.59 210 VAL B N 1
ATOM 5165 C CA . VAL B 1 210 ? 24.477 55.663 68.795 1.00 59.01 210 VAL B CA 1
ATOM 5166 C C . VAL B 1 210 ? 25.237 54.412 69.236 1.00 60.73 210 VAL B C 1
ATOM 5167 O O . VAL B 1 210 ? 26.461 54.326 69.082 1.00 58.18 210 VAL B O 1
ATOM 5171 N N . ALA B 1 211 ? 24.482 53.446 69.750 1.00 59.69 211 ALA B N 1
ATOM 5172 C CA . ALA B 1 211 ? 25.008 52.151 70.169 1.00 61.27 211 ALA B CA 1
ATOM 5173 C C . ALA B 1 211 ? 23.876 51.131 70.166 1.00 58.77 211 ALA B C 1
ATOM 5174 O O . ALA B 1 211 ? 22.699 51.503 70.171 1.00 51.99 211 ALA B O 1
ATOM 5176 N N . ALA B 1 212 ? 24.240 49.847 70.149 1.00 61.07 212 ALA B N 1
ATOM 5177 C CA . ALA B 1 212 ? 23.296 48.753 70.398 1.00 60.05 212 ALA B CA 1
ATOM 5178 C C . ALA B 1 212 ? 22.714 48.945 71.806 1.00 57.23 212 ALA B C 1
ATOM 5179 O O . ALA B 1 212 ? 23.378 49.540 72.665 1.00 53.97 212 ALA B O 1
ATOM 5181 N N . PRO B 1 213 ? 21.463 48.490 72.030 1.00 57.43 213 PRO B N 1
ATOM 5182 C CA . PRO B 1 213 ? 20.769 48.664 73.316 1.00 62.29 213 PRO B CA 1
ATOM 5183 C C . PRO B 1 213 ? 21.536 48.154 74.540 1.00 65.22 213 PRO B C 1
ATOM 5184 O O . PRO B 1 213 ? 21.483 48.779 75.606 1.00 65.11 213 PRO B O 1
ATOM 5188 N N . GLU B 1 214 ? 22.240 47.034 74.370 1.00 66.19 214 GLU B N 1
ATOM 5189 C CA . GLU B 1 214 ? 23.012 46.388 75.439 1.00 69.24 214 GLU B CA 1
ATOM 5190 C C . GLU B 1 214 ? 24.151 47.284 75.888 1.00 66.76 214 GLU B C 1
ATOM 5191 O O . GLU B 1 214 ? 24.477 47.339 77.077 1.00 63.72 214 GLU B O 1
ATOM 5197 N N . VAL B 1 215 ? 24.748 47.982 74.924 1.00 63.69 215 VAL B N 1
ATOM 5198 C CA . VAL B 1 215 ? 25.801 48.953 75.198 1.00 63.13 215 VAL B CA 1
ATOM 5199 C C . VAL B 1 215 ? 25.264 50.122 76.041 1.00 63.01 215 VAL B C 1
ATOM 5200 O O . VAL B 1 215 ? 25.890 50.507 77.037 1.00 63.37 215 VAL B O 1
ATOM 5204 N N . ILE B 1 216 ? 24.091 50.642 75.669 1.00 60.40 216 ILE B N 1
ATOM 5205 C CA . ILE B 1 216 ? 23.435 51.713 76.431 1.00 57.59 216 ILE B CA 1
ATOM 5206 C C . ILE B 1 216 ? 23.133 51.230 77.855 1.00 61.31 216 ILE B C 1
ATOM 5207 O O . ILE B 1 216 ? 23.437 51.925 78.832 1.00 57.27 216 ILE B O 1
ATOM 5212 N N . ASP B 1 217 ? 22.572 50.024 77.964 1.00 60.58 217 ASP B N 1
ATOM 5213 C CA . ASP B 1 217 ? 22.246 49.443 79.265 1.00 59.29 217 ASP B CA 1
ATOM 5214 C C . ASP B 1 217 ? 23.466 49.170 80.138 1.00 58.97 217 ASP B C 1
ATOM 5215 O O . ASP B 1 217 ? 23.426 49.437 81.331 1.00 61.82 217 ASP B O 1
ATOM 5220 N N . ALA B 1 218 ? 24.550 48.689 79.533 1.00 57.50 218 ALA B N 1
ATOM 5221 C CA . ALA B 1 218 ? 25.796 48.423 80.259 1.00 60.67 218 ALA B CA 1
ATOM 5222 C C . ALA B 1 218 ? 26.440 49.691 80.799 1.00 67.41 218 ALA B C 1
ATOM 5223 O O . ALA B 1 218 ? 27.009 49.685 81.896 1.00 70.21 218 ALA B O 1
ATOM 5225 N N . ALA B 1 219 ? 26.352 50.766 80.014 1.00 67.62 219 ALA B N 1
ATOM 5226 C CA . ALA B 1 219 ? 26.909 52.061 80.382 1.00 63.74 219 ALA B CA 1
ATOM 5227 C C . ALA B 1 219 ? 26.188 52.636 81.597 1.00 60.10 219 ALA B C 1
ATOM 5228 O O . ALA B 1 219 ? 26.821 53.086 82.546 1.00 53.60 219 ALA B O 1
ATOM 5230 N N . LEU B 1 220 ? 24.866 52.579 81.588 1.00 60.82 220 LEU B N 1
ATOM 5231 C CA . LEU B 1 220 ? 24.089 53.090 82.708 1.00 59.14 220 LEU B CA 1
ATOM 5232 C C . LEU B 1 220 ? 24.162 52.162 83.929 1.00 63.84 220 LEU B C 1
ATOM 5233 O O . LEU B 1 220 ? 24.254 52.640 85.061 1.00 60.87 220 LEU B O 1
ATOM 5238 N N . ARG B 1 221 ? 24.153 50.846 83.699 1.00 65.00 221 ARG B N 1
ATOM 5239 C CA . ARG B 1 221 ? 24.235 49.866 84.798 1.00 65.38 221 ARG B CA 1
ATOM 5240 C C . ARG B 1 221 ? 25.637 49.792 85.440 1.00 63.01 221 ARG B C 1
ATOM 5241 O O . ARG B 1 221 ? 25.817 50.202 86.587 1.00 61.49 221 ARG B O 1
ATOM 5249 N N . ASP B 1 222 ? 26.629 49.321 84.689 1.00 64.93 222 ASP B N 1
ATOM 5250 C CA . ASP B 1 222 ? 27.972 49.099 85.239 1.00 67.20 222 ASP B CA 1
ATOM 5251 C C . ASP B 1 222 ? 28.931 50.279 85.073 1.00 69.37 222 ASP B C 1
ATOM 5252 O O . ASP B 1 222 ? 30.115 50.187 85.430 1.00 68.54 222 ASP B O 1
ATOM 5257 N N . GLY B 1 223 ? 28.430 51.380 84.521 1.00 66.73 223 GLY B N 1
ATOM 5258 C CA . GLY B 1 223 ? 29.193 52.618 84.507 1.00 64.54 223 GLY B CA 1
ATOM 5259 C C . GLY B 1 223 ? 28.651 53.563 85.555 1.00 64.58 223 GLY B C 1
ATOM 5260 O O . GLY B 1 223 ? 29.346 53.918 86.502 1.00 67.77 223 GLY B O 1
ATOM 5261 N N . ALA B 1 224 ? 27.393 53.953 85.392 1.00 64.50 224 ALA B N 1
ATOM 5262 C CA . ALA B 1 224 ? 26.784 54.956 86.251 1.00 63.60 224 ALA B CA 1
ATOM 5263 C C . ALA B 1 224 ? 26.348 54.420 87.617 1.00 64.36 224 ALA B C 1
ATOM 5264 O O . ALA B 1 224 ? 26.285 55.179 88.589 1.00 68.31 224 ALA B O 1
ATOM 5266 N N . GLY B 1 225 ? 26.042 53.123 87.687 1.00 64.59 225 GLY B N 1
ATOM 5267 C CA . GLY B 1 225 ? 25.694 52.464 88.953 1.00 60.97 225 GLY B CA 1
ATOM 5268 C C . GLY B 1 225 ? 24.223 52.124 89.152 1.00 65.63 225 GLY B C 1
ATOM 5269 O O . GLY B 1 225 ? 23.785 51.875 90.281 1.00 64.32 225 GLY B O 1
ATOM 5270 N N . PHE B 1 226 ? 23.457 52.113 88.063 1.00 65.38 226 PHE B N 1
ATOM 5271 C CA . PHE B 1 226 ? 22.026 51.791 88.119 1.00 68.51 226 PHE B CA 1
ATOM 5272 C C . PHE B 1 226 ? 21.817 50.273 88.220 1.00 66.93 226 PHE B C 1
ATOM 5273 O O . PHE B 1 226 ? 22.612 49.517 87.664 1.00 68.35 226 PHE B O 1
ATOM 5281 N N . PRO B 1 227 ? 20.751 49.827 88.927 1.00 69.27 227 PRO B N 1
ATOM 5282 C CA . PRO B 1 227 ? 20.462 48.387 89.069 1.00 71.89 227 PRO B CA 1
ATOM 5283 C C . PRO B 1 227 ? 20.127 47.701 87.748 1.00 73.67 227 PRO B C 1
ATOM 5284 O O . PRO B 1 227 ? 20.499 46.539 87.538 1.00 73.96 227 PRO B O 1
ATOM 5288 N N . MET B 1 228 ? 19.425 48.421 86.875 1.00 72.27 228 MET B N 1
ATOM 5289 C CA . MET B 1 228 ? 19.147 47.951 85.524 1.00 68.85 228 MET B CA 1
ATOM 5290 C C . MET B 1 228 ? 19.199 49.097 84.511 1.00 68.46 228 MET B C 1
ATOM 5291 O O . MET B 1 228 ? 18.723 50.204 84.787 1.00 62.28 228 MET B O 1
ATOM 5296 N N . GLY B 1 229 ? 19.775 48.818 83.339 1.00 66.40 229 GLY B N 1
ATOM 5297 C CA . GLY B 1 229 ? 19.770 49.758 82.216 1.00 62.80 229 GLY B CA 1
ATOM 5298 C C . GLY B 1 229 ? 18.352 50.097 81.784 1.00 56.56 229 GLY B C 1
ATOM 5299 O O . GLY B 1 229 ? 17.455 49.276 81.924 1.00 56.88 229 GLY B O 1
ATOM 5300 N N . PRO B 1 230 ? 18.141 51.314 81.260 1.00 57.34 230 PRO B N 1
ATOM 5301 C CA . PRO B 1 230 ? 16.798 51.819 80.936 1.00 52.96 230 PRO B CA 1
ATOM 5302 C C . PRO B 1 230 ? 16.046 50.993 79.895 1.00 51.59 230 PRO B C 1
ATOM 5303 O O . PRO B 1 230 ? 14.821 50.916 79.937 1.00 53.81 230 PRO B O 1
ATOM 5307 N N . LEU B 1 231 ? 16.768 50.381 78.969 1.00 46.91 231 LEU B N 1
ATOM 5308 C CA . LEU B 1 231 ? 16.106 49.647 77.904 1.00 51.61 231 LEU B CA 1
ATOM 5309 C C . LEU B 1 231 ? 15.629 48.270 78.361 1.00 53.58 231 LEU B C 1
ATOM 5310 O O . LEU B 1 231 ? 14.478 47.905 78.086 1.00 55.20 231 LEU B O 1
ATOM 5315 N N . GLU B 1 232 ? 16.480 47.537 79.092 1.00 50.49 232 GLU B N 1
ATOM 5316 C CA A GLU B 1 232 ? 16.059 46.264 79.683 0.50 55.38 232 GLU B CA 1
ATOM 5317 C CA B GLU B 1 232 ? 16.077 46.262 79.702 0.50 54.58 232 GLU B CA 1
ATOM 5318 C C . GLU B 1 232 ? 14.987 46.500 80.737 1.00 54.54 232 GLU B C 1
ATOM 5319 O O . GLU B 1 232 ? 14.085 45.674 80.909 1.00 52.81 232 GLU B O 1
ATOM 5330 N N . LEU B 1 233 ? 15.034 47.665 81.345 1.00 54.75 233 LEU B N 1
ATOM 5331 C CA . LEU B 1 233 ? 14.068 48.029 82.334 1.00 56.26 233 LEU B CA 1
ATOM 5332 C C . LEU B 1 233 ? 12.705 48.201 81.748 1.00 56.74 233 LEU B C 1
ATOM 5333 O O . LEU B 1 233 ? 11.751 47.705 82.282 1.00 54.88 233 LEU B O 1
ATOM 5338 N N . THR B 1 234 ? 12.625 48.886 80.622 1.00 61.75 234 THR B N 1
ATOM 5339 C CA . THR B 1 234 ? 11.328 49.108 79.954 1.00 57.43 234 THR B CA 1
ATOM 5340 C C . THR B 1 234 ? 10.706 47.796 79.467 1.00 54.21 234 THR B C 1
ATOM 5341 O O . THR B 1 234 ? 9.488 47.652 79.467 1.00 56.54 234 THR B O 1
ATOM 5345 N N . ASP B 1 235 ? 11.554 46.850 79.064 1.00 59.04 235 ASP B N 1
ATOM 5346 C CA . ASP B 1 235 ? 11.122 45.485 78.730 1.00 60.22 235 ASP B CA 1
ATOM 5347 C C . ASP B 1 235 ? 10.531 44.739 79.940 1.00 63.57 235 ASP B C 1
ATOM 5348 O O . ASP B 1 235 ? 9.587 43.971 79.787 1.00 64.41 235 ASP B O 1
ATOM 5353 N N . LEU B 1 236 ? 11.083 44.974 81.133 1.00 66.77 236 LEU B N 1
ATOM 5354 C CA . LEU B 1 236 ? 10.539 44.400 82.379 1.00 66.68 236 LEU B CA 1
ATOM 5355 C C . LEU B 1 236 ? 9.299 45.110 82.915 1.00 65.02 236 LEU B C 1
ATOM 5356 O O . LEU B 1 236 ? 8.387 44.467 83.439 1.00 64.95 236 LEU B O 1
ATOM 5361 N N . ILE B 1 237 ? 9.269 46.437 82.794 1.00 64.24 237 ILE B N 1
ATOM 5362 C CA . ILE B 1 237 ? 8.097 47.220 83.190 1.00 59.52 237 ILE B CA 1
ATOM 5363 C C . ILE B 1 237 ? 6.972 46.887 82.220 1.00 56.38 237 ILE B C 1
ATOM 5364 O O . ILE B 1 237 ? 5.799 46.826 82.601 1.00 59.40 237 ILE B O 1
ATOM 5369 N N . GLY B 1 238 ? 7.349 46.639 80.968 1.00 56.24 238 GLY B N 1
ATOM 5370 C CA . GLY B 1 238 ? 6.388 46.441 79.900 1.00 54.01 238 GLY B CA 1
ATOM 5371 C C . GLY B 1 238 ? 6.303 47.718 79.084 1.00 56.14 238 GLY B C 1
ATOM 5372 O O . GLY B 1 238 ? 5.985 48.788 79.611 1.00 55.75 238 GLY B O 1
ATOM 5373 N N . GLN B 1 239 ? 6.584 47.593 77.793 1.00 49.61 239 GLN B N 1
ATOM 5374 C CA . GLN B 1 239 ? 6.576 48.716 76.868 1.00 52.10 239 GLN B CA 1
ATOM 5375 C C . GLN B 1 239 ? 5.290 49.528 76.873 1.00 55.69 239 GLN B C 1
ATOM 5376 O O . GLN B 1 239 ? 5.349 50.753 76.916 1.00 56.05 239 GLN B O 1
ATOM 5382 N N . ASP B 1 240 ? 4.141 48.853 76.879 1.00 52.60 240 ASP B N 1
ATOM 5383 C CA . ASP B 1 240 ? 2.845 49.534 76.944 1.00 47.32 240 ASP B CA 1
ATOM 5384 C C . ASP B 1 240 ? 2.640 50.359 78.211 1.00 52.14 240 ASP B C 1
ATOM 5385 O O . ASP B 1 240 ? 1.983 51.404 78.173 1.00 56.55 240 ASP B O 1
ATOM 5390 N N . VAL B 1 241 ? 3.210 49.899 79.321 1.00 50.48 241 VAL B N 1
ATOM 5391 C CA . VAL B 1 241 ? 3.021 50.536 80.618 1.00 48.39 241 VAL B CA 1
ATOM 5392 C C . VAL B 1 241 ? 3.880 51.804 80.715 1.00 54.41 241 VAL B C 1
ATOM 5393 O O . VAL B 1 241 ? 3.397 52.885 81.086 1.00 55.98 241 VAL B O 1
ATOM 5397 N N . ASN B 1 242 ? 5.156 51.640 80.382 1.00 46.77 242 ASN B N 1
ATOM 5398 C CA . ASN B 1 242 ? 6.128 52.707 80.411 1.00 54.83 242 ASN B CA 1
ATOM 5399 C C . ASN B 1 242 ? 5.833 53.797 79.364 1.00 58.32 242 ASN B C 1
ATOM 5400 O O . ASN B 1 242 ? 5.973 54.990 79.656 1.00 51.99 242 ASN B O 1
ATOM 5405 N N . PHE B 1 243 ? 5.403 53.379 78.167 1.00 57.83 243 PHE B N 1
ATOM 5406 C CA . PHE B 1 243 ? 5.006 54.306 77.097 1.00 51.16 243 PHE B CA 1
ATOM 5407 C C . PHE B 1 243 ? 3.756 55.106 77.475 1.00 52.64 243 PHE B C 1
ATOM 5408 O O . PHE B 1 243 ? 3.693 56.307 77.204 1.00 49.18 243 PHE B O 1
ATOM 5416 N N . ALA B 1 244 ? 2.786 54.456 78.123 1.00 45.99 244 ALA B N 1
ATOM 5417 C CA . ALA B 1 244 ? 1.579 55.148 78.578 1.00 49.16 244 ALA B CA 1
ATOM 5418 C C . ALA B 1 244 ? 1.836 56.179 79.694 1.00 50.64 244 ALA B C 1
ATOM 5419 O O . ALA B 1 244 ? 1.087 57.150 79.817 1.00 56.14 244 ALA B O 1
ATOM 5421 N N . VAL B 1 245 ? 2.875 55.965 80.497 1.00 46.29 245 VAL B N 1
ATOM 5422 C CA . VAL B 1 245 ? 3.223 56.898 81.571 1.00 49.79 245 VAL B CA 1
ATOM 5423 C C . VAL B 1 245 ? 3.967 58.085 80.969 1.00 49.24 245 VAL B C 1
ATOM 5424 O O . VAL B 1 245 ? 3.690 59.227 81.308 1.00 51.64 245 VAL B O 1
ATOM 5428 N N . THR B 1 246 ? 4.897 57.796 80.063 1.00 49.94 246 THR B N 1
ATOM 5429 C CA . THR B 1 246 ? 5.601 58.819 79.305 1.00 48.60 246 THR B CA 1
ATOM 5430 C C . THR B 1 246 ? 4.613 59.783 78.639 1.00 45.29 246 THR B C 1
ATOM 5431 O O . THR B 1 246 ? 4.722 60.994 78.838 1.00 50.35 246 THR B O 1
ATOM 5435 N N . CYS B 1 247 ? 3.629 59.240 77.921 1.00 40.54 247 CYS B N 1
ATOM 5436 C CA . CYS B 1 247 ? 2.603 60.041 77.228 1.00 47.18 247 CYS B CA 1
ATOM 5437 C C . CYS B 1 247 ? 1.687 60.823 78.153 1.00 45.17 247 CYS B C 1
ATOM 5438 O O . CYS B 1 247 ? 1.357 61.975 77.871 1.00 48.13 247 CYS B O 1
ATOM 5441 N N . SER B 1 248 ? 1.271 60.180 79.247 1.00 48.84 248 SER B N 1
ATOM 5442 C CA . SER B 1 248 ? 0.437 60.792 80.303 1.00 41.82 248 SER B CA 1
ATOM 5443 C C . SER B 1 248 ? 1.073 62.039 80.916 1.00 42.60 248 SER B C 1
ATOM 5444 O O . SER B 1 248 ? 0.412 63.053 81.102 1.00 33.66 248 SER B O 1
ATOM 5447 N N . VAL B 1 249 ? 2.360 61.944 81.212 1.00 40.87 249 VAL B N 1
ATOM 5448 C CA . VAL B 1 249 ? 3.117 63.032 81.810 1.00 46.26 249 VAL B CA 1
ATOM 5449 C C . VAL B 1 249 ? 3.327 64.153 80.778 1.00 46.42 249 VAL B C 1
ATOM 5450 O O . VAL B 1 249 ? 3.126 65.326 81.082 1.00 41.60 249 VAL B O 1
ATOM 5454 N N . PHE B 1 250 ? 3.703 63.754 79.562 1.00 46.38 250 PHE B N 1
ATOM 5455 C CA . PHE B 1 250 ? 3.838 64.634 78.396 1.00 42.00 250 PHE B CA 1
ATOM 5456 C C . PHE B 1 250 ? 2.567 65.444 78.128 1.00 40.15 250 PHE B C 1
ATOM 5457 O O . PHE B 1 250 ? 2.615 66.665 78.066 1.00 44.62 250 PHE B O 1
ATOM 5465 N N . ASN B 1 251 ? 1.433 64.763 77.996 1.00 41.88 251 ASN B N 1
ATOM 5466 C CA . ASN B 1 251 ? 0.153 65.436 77.786 1.00 41.81 251 ASN B CA 1
ATOM 5467 C C . ASN B 1 251 ? -0.323 66.284 78.939 1.00 44.46 251 ASN B C 1
ATOM 5468 O O . ASN B 1 251 ? -1.016 67.275 78.722 1.00 47.34 251 ASN B O 1
ATOM 5473 N N . ALA B 1 252 ? 0.031 65.899 80.166 1.00 43.21 252 ALA B N 1
ATOM 5474 C CA . ALA B 1 252 ? -0.496 66.607 81.331 1.00 49.59 252 ALA B CA 1
ATOM 5475 C C . ALA B 1 252 ? 0.257 67.923 81.553 1.00 47.24 252 ALA B C 1
ATOM 5476 O O . ALA B 1 252 ? -0.289 68.860 82.128 1.00 47.80 252 ALA B O 1
ATOM 5478 N N . PHE B 1 253 ? 1.489 67.988 81.046 1.00 46.79 253 PHE B N 1
ATOM 5479 C CA . PHE B 1 253 ? 2.269 69.225 81.010 1.00 49.58 253 PHE B CA 1
ATOM 5480 C C . PHE B 1 253 ? 2.076 69.979 79.689 1.00 47.31 253 PHE B C 1
ATOM 5481 O O . PHE B 1 253 ? 2.942 70.758 79.291 1.00 49.19 253 PHE B O 1
ATOM 5489 N N . TRP B 1 254 ? 0.936 69.728 79.040 1.00 44.91 254 TRP B N 1
ATOM 5490 C CA . TRP B 1 254 ? 0.523 70.322 77.758 1.00 48.19 254 TRP B CA 1
ATOM 5491 C C . TRP B 1 254 ? 1.615 70.231 76.691 1.00 48.47 254 TRP B C 1
ATOM 5492 O O . TRP B 1 254 ? 1.990 71.238 76.106 1.00 44.90 254 TRP B O 1
ATOM 5503 N N . GLN B 1 255 ? 2.081 69.025 76.448 1.00 45.67 255 GLN B N 1
ATOM 5504 C CA . GLN B 1 255 ? 3.096 68.735 75.462 1.00 48.25 255 GLN B CA 1
ATOM 5505 C C . GLN B 1 255 ? 4.477 69.343 75.608 1.00 49.64 255 GLN B C 1
ATOM 5506 O O . GLN B 1 255 ? 5.053 69.751 74.652 1.00 51.70 255 GLN B O 1
ATOM 5512 N N . GLU B 1 256 ? 4.991 69.386 76.817 1.00 48.34 256 GLU B N 1
ATOM 5513 C CA . GLU B 1 256 ? 6.316 69.912 77.125 1.00 46.15 256 GLU B CA 1
ATOM 5514 C C . GLU B 1 256 ? 7.368 68.922 76.625 1.00 47.22 256 GLU B C 1
ATOM 5515 O O . GLU B 1 256 ? 7.344 67.736 76.985 1.00 47.98 256 GLU B O 1
ATOM 5521 N N . ARG B 1 257 ? 8.290 69.423 75.803 1.00 47.48 257 ARG B N 1
ATOM 5522 C CA . ARG B 1 257 ? 9.116 68.584 74.930 1.00 50.44 257 ARG B CA 1
ATOM 5523 C C . ARG B 1 257 ? 10.207 67.813 75.657 1.00 54.13 257 ARG B C 1
ATOM 5524 O O . ARG B 1 257 ? 10.774 66.876 75.098 1.00 57.10 257 ARG B O 1
ATOM 5532 N N . ARG B 1 258 ? 10.521 68.201 76.889 1.00 49.01 258 ARG B N 1
ATOM 5533 C CA . ARG B 1 258 ? 11.467 67.419 77.674 1.00 50.73 258 ARG B CA 1
ATOM 5534 C C . ARG B 1 258 ? 10.808 66.147 78.240 1.00 51.20 258 ARG B C 1
ATOM 5535 O O . ARG B 1 258 ? 11.481 65.296 78.834 1.00 50.38 258 ARG B O 1
ATOM 5543 N N . PHE B 1 259 ? 9.493 66.033 78.041 1.00 44.20 259 PHE B N 1
ATOM 5544 C CA . PHE B 1 259 ? 8.783 64.781 78.273 1.00 46.86 259 PHE B CA 1
ATOM 5545 C C . PHE B 1 259 ? 8.331 64.069 76.982 1.00 45.55 259 PHE B C 1
ATOM 5546 O O . PHE B 1 259 ? 7.528 63.142 77.049 1.00 46.81 259 PHE B O 1
ATOM 5554 N N . LEU B 1 260 ? 8.865 64.491 75.828 1.00 48.42 260 LEU B N 1
ATOM 5555 C CA . LEU B 1 260 ? 8.434 63.993 74.502 1.00 47.91 260 LEU B CA 1
ATOM 5556 C C . LEU B 1 260 ? 8.509 62.477 74.410 1.00 47.91 260 LEU B C 1
ATOM 5557 O O . LEU B 1 260 ? 9.514 61.909 74.816 1.00 49.59 260 LEU B O 1
ATOM 5562 N N . PRO B 1 261 ? 7.454 61.821 73.882 1.00 46.97 261 PRO B N 1
ATOM 5563 C CA . PRO B 1 261 ? 7.582 60.380 73.620 1.00 49.15 261 PRO B CA 1
ATOM 5564 C C . PRO B 1 261 ? 8.463 60.088 72.404 1.00 49.28 261 PRO B C 1
ATOM 5565 O O . PRO B 1 261 ? 8.899 61.006 71.693 1.00 50.40 261 PRO B O 1
ATOM 5569 N N . SER B 1 262 ? 8.725 58.807 72.191 1.00 50.16 262 SER B N 1
ATOM 5570 C CA . SER B 1 262 ? 9.628 58.347 71.158 1.00 49.16 262 SER B CA 1
ATOM 5571 C C . SER B 1 262 ? 8.880 57.457 70.185 1.00 52.07 262 SER B C 1
ATOM 5572 O O . SER B 1 262 ? 8.101 56.581 70.600 1.00 45.21 262 SER B O 1
ATOM 5575 N N . LEU B 1 263 ? 9.150 57.668 68.900 1.00 46.16 263 LEU B N 1
ATOM 5576 C CA . LEU B 1 263 ? 8.538 56.886 67.837 1.00 48.22 263 LEU B CA 1
ATOM 5577 C C . LEU B 1 263 ? 9.003 55.437 67.871 1.00 50.69 263 LEU B C 1
ATOM 5578 O O . LEU B 1 263 ? 8.276 54.547 67.446 1.00 51.23 263 LEU B O 1
ATOM 5583 N N . VAL B 1 264 ? 10.225 55.237 68.361 1.00 48.38 264 VAL B N 1
ATOM 5584 C CA . VAL B 1 264 ? 10.874 53.939 68.453 1.00 52.91 264 VAL B CA 1
ATOM 5585 C C . VAL B 1 264 ? 10.188 53.086 69.504 1.00 55.45 264 VAL B C 1
ATOM 5586 O O . VAL B 1 264 ? 9.987 51.887 69.300 1.00 63.39 264 VAL B O 1
ATOM 5590 N N . GLN B 1 265 ? 9.818 53.709 70.621 1.00 55.07 265 GLN B N 1
ATOM 5591 C CA . GLN B 1 265 ? 9.040 53.020 71.637 1.00 50.99 265 GLN B CA 1
ATOM 5592 C C . GLN B 1 265 ? 7.619 52.778 71.152 1.00 55.22 265 GLN B C 1
ATOM 5593 O O . GLN B 1 265 ? 7.077 51.685 71.356 1.00 54.79 265 GLN B O 1
ATOM 5599 N N . GLN B 1 266 ? 7.026 53.796 70.519 1.00 53.86 266 GLN B N 1
ATOM 5600 C CA . GLN B 1 266 ? 5.667 53.708 70.010 1.00 51.92 266 GLN B CA 1
ATOM 5601 C C . GLN B 1 266 ? 5.522 52.515 69.063 1.00 53.63 266 GLN B C 1
ATOM 5602 O O . GLN B 1 266 ? 4.541 51.789 69.146 1.00 50.91 266 GLN B O 1
ATOM 5608 N N . GLU B 1 267 ? 6.511 52.318 68.193 1.00 49.31 267 GLU B N 1
ATOM 5609 C CA . GLU B 1 267 ? 6.500 51.216 67.232 1.00 60.27 267 GLU B CA 1
ATOM 5610 C C . GLU B 1 267 ? 6.474 49.841 67.936 1.00 59.40 267 GLU B C 1
ATOM 5611 O O . GLU B 1 267 ? 5.715 48.955 67.540 1.00 61.37 267 GLU B O 1
ATOM 5617 N N . LEU B 1 268 ? 7.284 49.686 68.984 1.00 52.70 268 LEU B N 1
ATOM 5618 C CA . LEU B 1 268 ? 7.279 48.470 69.799 1.00 55.37 268 LEU B CA 1
ATOM 5619 C C . LEU B 1 268 ? 5.910 48.166 70.419 1.00 54.98 268 LEU B C 1
ATOM 5620 O O . LEU B 1 268 ? 5.470 47.006 70.421 1.00 53.96 268 LEU B O 1
ATOM 5625 N N . VAL B 1 269 ? 5.232 49.205 70.902 1.00 51.72 269 VAL B N 1
ATOM 5626 C CA . VAL B 1 269 ? 3.909 49.054 71.519 1.00 55.99 269 VAL B CA 1
ATOM 5627 C C . VAL B 1 269 ? 2.830 48.689 70.499 1.00 58.46 269 VAL B C 1
ATOM 5628 O O . VAL B 1 269 ? 2.177 47.650 70.632 1.00 62.83 269 VAL B O 1
ATOM 5632 N N . ILE B 1 270 ? 2.665 49.525 69.476 1.00 58.43 270 ILE B N 1
ATOM 5633 C CA . ILE B 1 270 ? 1.661 49.298 68.429 1.00 60.07 270 ILE B CA 1
ATOM 5634 C C . ILE B 1 270 ? 1.890 47.994 67.635 1.00 56.10 270 ILE B C 1
ATOM 5635 O O . ILE B 1 270 ? 0.975 47.479 67.011 1.00 58.21 270 ILE B O 1
ATOM 5640 N N . GLY B 1 271 ? 3.108 47.465 67.683 1.00 56.69 271 GLY B N 1
ATOM 5641 C CA . GLY B 1 271 ? 3.411 46.167 67.093 1.00 61.48 271 GLY B CA 1
ATOM 5642 C C . GLY B 1 271 ? 3.286 44.980 68.040 1.00 60.40 271 GLY B C 1
ATOM 5643 O O . GLY B 1 271 ? 3.693 43.874 67.692 1.00 61.69 271 GLY B O 1
ATOM 5644 N N . GLY B 1 272 ? 2.726 45.213 69.229 1.00 58.36 272 GLY B N 1
ATOM 5645 C CA . GLY B 1 272 ? 2.598 44.197 70.291 1.00 54.42 272 GLY B CA 1
ATOM 5646 C C . GLY B 1 272 ? 3.887 43.615 70.865 1.00 55.01 272 GLY B C 1
ATOM 5647 O O . GLY B 1 272 ? 3.861 42.580 71.523 1.00 64.25 272 GLY B O 1
ATOM 5648 N N . ARG B 1 273 ? 5.025 44.252 70.606 1.00 54.90 273 ARG B N 1
ATOM 5649 C CA . ARG B 1 273 ? 6.278 43.802 71.187 1.00 54.79 273 ARG B CA 1
ATOM 5650 C C . ARG B 1 273 ? 6.452 44.476 72.542 1.00 60.08 273 ARG B C 1
ATOM 5651 O O . ARG B 1 273 ? 7.168 45.476 72.671 1.00 61.13 273 ARG B O 1
ATOM 5659 N N . LEU B 1 274 ? 5.812 43.912 73.560 1.00 54.62 274 LEU B N 1
ATOM 5660 C CA . LEU B 1 274 ? 5.623 44.652 74.797 1.00 51.83 274 LEU B CA 1
ATOM 5661 C C . LEU B 1 274 ? 6.715 44.436 75.838 1.00 53.25 274 LEU B C 1
ATOM 5662 O O . LEU B 1 274 ? 6.683 45.035 76.916 1.00 50.45 274 LEU B O 1
ATOM 5667 N N . GLY B 1 275 ? 7.694 43.610 75.494 1.00 50.81 275 GLY B N 1
ATOM 5668 C CA . GLY B 1 275 ? 8.801 43.311 76.390 1.00 54.43 275 GLY B CA 1
ATOM 5669 C C . GLY B 1 275 ? 8.782 41.859 76.835 1.00 62.92 275 GLY B C 1
ATOM 5670 O O . GLY B 1 275 ? 8.301 40.987 76.101 1.00 58.74 275 GLY B O 1
ATOM 5671 N N . LYS B 1 276 ? 9.295 41.628 78.046 1.00 65.94 276 LYS B N 1
ATOM 5672 C CA . LYS B 1 276 ? 9.444 40.307 78.671 1.00 71.45 276 LYS B CA 1
ATOM 5673 C C . LYS B 1 276 ? 8.189 39.433 78.600 1.00 73.08 276 LYS B C 1
ATOM 5674 O O . LYS B 1 276 ? 8.279 38.255 78.242 1.00 72.99 276 LYS B O 1
ATOM 5680 N N . LYS B 1 277 ? 7.033 40.035 78.898 1.00 70.04 277 LYS B N 1
ATOM 5681 C CA . LYS B 1 277 ? 5.761 39.330 79.030 1.00 69.17 277 LYS B CA 1
ATOM 5682 C C . LYS B 1 277 ? 5.245 38.751 77.712 1.00 74.47 277 LYS B C 1
ATOM 5683 O O . LYS B 1 277 ? 4.491 37.770 77.713 1.00 79.41 277 LYS B O 1
ATOM 5689 N N . SER B 1 278 ? 5.654 39.359 76.599 1.00 70.51 278 SER B N 1
ATOM 5690 C CA . SER B 1 278 ? 5.264 38.897 75.272 1.00 65.99 278 SER B CA 1
ATOM 5691 C C . SER B 1 278 ? 6.433 38.182 74.612 1.00 62.83 278 SER B C 1
ATOM 5692 O O . SER B 1 278 ? 6.327 37.719 73.474 1.00 64.85 278 SER B O 1
ATOM 5695 N N . GLY B 1 279 ? 7.552 38.109 75.332 1.00 58.32 279 GLY B N 1
ATOM 5696 C CA . GLY B 1 279 ? 8.758 37.447 74.845 1.00 57.33 279 GLY B CA 1
ATOM 5697 C C . GLY B 1 279 ? 9.670 38.301 73.983 1.00 60.76 279 GLY B C 1
ATOM 5698 O O . GLY B 1 279 ? 10.836 37.937 73.761 1.00 55.79 279 GLY B O 1
ATOM 5699 N N . LEU B 1 280 ? 9.135 39.434 73.514 1.00 57.63 280 LEU B N 1
ATOM 5700 C CA . LEU B 1 280 ? 9.850 40.369 72.650 1.00 61.89 280 LEU B CA 1
ATOM 5701 C C . LEU B 1 280 ? 9.510 41.837 72.958 1.00 61.60 280 LEU B C 1
ATOM 5702 O O . LEU B 1 280 ? 8.344 42.200 73.105 1.00 59.31 280 LEU B O 1
ATOM 5707 N N . GLY B 1 281 ? 10.544 42.662 73.066 1.00 61.71 281 GLY B N 1
ATOM 5708 C CA . GLY B 1 281 ? 10.401 44.119 73.107 1.00 62.36 281 GLY B CA 1
ATOM 5709 C C . GLY B 1 281 ? 11.639 44.695 72.454 1.00 61.80 281 GLY B C 1
ATOM 5710 O O . GLY B 1 281 ? 11.878 44.469 71.262 1.00 64.60 281 GLY B O 1
ATOM 5711 N N . VAL B 1 282 ? 12.435 45.418 73.236 1.00 56.15 282 VAL B N 1
ATOM 5712 C CA . VAL B 1 282 ? 13.767 45.835 72.808 1.00 53.45 282 VAL B CA 1
ATOM 5713 C C . VAL B 1 282 ? 14.630 44.589 72.599 1.00 59.55 282 VAL B C 1
ATOM 5714 O O . VAL B 1 282 ? 15.310 44.450 71.576 1.00 59.95 282 VAL B O 1
ATOM 5718 N N . TYR B 1 283 ? 14.560 43.670 73.561 1.00 60.84 283 TYR B N 1
ATOM 5719 C CA . TYR B 1 283 ? 15.332 42.433 73.522 1.00 67.88 283 TYR B CA 1
ATOM 5720 C C . TYR B 1 283 ? 14.482 41.198 73.231 1.00 65.09 283 TYR B C 1
ATOM 5721 O O . TYR B 1 283 ? 13.293 41.155 73.561 1.00 64.10 283 TYR B O 1
ATOM 5730 N N . ASP B 1 284 ? 15.103 40.189 72.626 1.00 70.27 284 ASP B N 1
ATOM 5731 C CA . ASP B 1 284 ? 14.471 38.875 72.499 1.00 72.31 284 ASP B CA 1
ATOM 5732 C C . ASP B 1 284 ? 14.621 38.151 73.842 1.00 71.37 284 ASP B C 1
ATOM 5733 O O . ASP B 1 284 ? 15.736 37.815 74.254 1.00 69.98 284 ASP B O 1
ATOM 5738 N N . TRP B 1 285 ? 13.499 37.947 74.533 1.00 69.20 285 TRP B N 1
ATOM 5739 C CA . TRP B 1 285 ? 13.498 37.275 75.843 1.00 71.20 285 TRP B CA 1
ATOM 5740 C C . TRP B 1 285 ? 13.313 35.753 75.739 1.00 77.20 285 TRP B C 1
ATOM 5741 O O . TRP B 1 285 ? 13.277 35.055 76.758 1.00 69.53 285 TRP B O 1
ATOM 5752 N N . ARG B 1 286 ? 13.196 35.260 74.501 1.00 84.68 286 ARG B N 1
ATOM 5753 C CA . ARG B 1 286 ? 13.036 33.836 74.203 1.00 90.14 286 ARG B CA 1
ATOM 5754 C C . ARG B 1 286 ? 14.375 33.190 73.834 1.00 90.53 286 ARG B C 1
ATOM 5755 O O . ARG B 1 286 ? 14.414 32.054 73.349 1.00 93.45 286 ARG B O 1
ATOM 5763 N N . ALA B 1 287 ? 15.464 33.921 74.072 1.00 90.16 287 ALA B N 1
ATOM 5764 C CA . ALA B 1 287 ? 16.816 33.457 73.757 1.00 91.55 287 ALA B CA 1
ATOM 5765 C C . ALA B 1 287 ? 17.837 33.884 74.822 1.00 92.43 287 ALA B C 1
ATOM 5766 O O . ALA B 1 287 ? 17.523 34.661 75.729 1.00 86.99 287 ALA B O 1
ATOM 5768 N N . GLU B 1 288 ? 19.054 33.359 74.710 1.00 97.48 288 GLU B N 1
ATOM 5769 C CA . GLU B 1 288 ? 20.117 33.649 75.672 1.00 102.14 288 GLU B CA 1
ATOM 5770 C C . GLU B 1 288 ? 20.803 34.968 75.361 1.00 103.07 288 GLU B C 1
ATOM 5771 O O . GLU B 1 288 ? 20.930 35.358 74.196 1.00 102.80 288 GLU B O 1
ATOM 5777 N N . ARG B 1 289 ? 21.248 35.642 76.418 1.00 103.88 289 ARG B N 1
ATOM 5778 C CA . ARG B 1 289 ? 21.869 36.958 76.308 1.00 104.35 289 ARG B CA 1
ATOM 5779 C C . ARG B 1 289 ? 23.392 36.924 76.303 1.00 106.98 289 ARG B C 1
ATOM 5780 O O . ARG B 1 289 ? 24.025 36.516 77.281 1.00 107.96 289 ARG B O 1
ATOM 5788 N N . GLU B 1 290 ? 23.971 37.365 75.190 1.00 108.67 290 GLU B N 1
ATOM 5789 C CA . GLU B 1 290 ? 25.417 37.501 75.071 1.00 109.40 290 GLU B CA 1
ATOM 5790 C C . GLU B 1 290 ? 25.845 38.744 75.840 1.00 107.46 290 GLU B C 1
ATOM 5791 O O . GLU B 1 290 ? 25.354 39.844 75.568 1.00 106.07 290 GLU B O 1
ATOM 5797 N N . ALA B 1 291 ? 26.739 38.556 76.811 1.00 103.84 291 ALA B N 1
ATOM 5798 C CA . ALA B 1 291 ? 27.243 39.647 77.644 1.00 99.84 291 ALA B CA 1
ATOM 5799 C C . ALA B 1 291 ? 28.016 40.671 76.815 1.00 97.21 291 ALA B C 1
ATOM 5800 O O . ALA B 1 291 ? 28.583 40.346 75.769 1.00 95.26 291 ALA B O 1
ATOM 5802 N N . VAL B 1 292 ? 28.006 41.913 77.286 1.00 97.25 292 VAL B N 1
ATOM 5803 C CA . VAL B 1 292 ? 28.650 43.025 76.588 1.00 95.60 292 VAL B CA 1
ATOM 5804 C C . VAL B 1 292 ? 30.164 42.850 76.550 1.00 93.92 292 VAL B C 1
ATOM 5805 O O . VAL B 1 292 ? 30.808 42.700 77.592 1.00 90.24 292 VAL B O 1
ATOM 5809 N N . VAL B 1 293 ? 30.708 42.853 75.335 1.00 92.98 293 VAL B N 1
ATOM 5810 C CA . VAL B 1 293 ? 32.109 42.502 75.098 1.00 95.12 293 VAL B CA 1
ATOM 5811 C C . VAL B 1 293 ? 33.136 43.453 75.725 1.00 94.63 293 VAL B C 1
ATOM 5812 O O . VAL B 1 293 ? 33.737 43.128 76.755 1.00 96.79 293 VAL B O 1
ATOM 5816 N N . GLY B 1 294 ? 33.323 44.621 75.117 1.00 89.63 294 GLY B N 1
ATOM 5817 C CA . GLY B 1 294 ? 34.444 45.488 75.459 1.00 85.99 294 GLY B CA 1
ATOM 5818 C C . GLY B 1 294 ? 35.575 45.165 74.510 1.00 86.12 294 GLY B C 1
ATOM 5819 O O . GLY B 1 294 ? 35.847 43.990 74.236 1.00 82.23 294 GLY B O 1
ATOM 5820 N N . LEU B 1 295 ? 36.225 46.204 73.994 1.00 86.38 295 LEU B N 1
ATOM 5821 C CA . LEU B 1 295 ? 37.283 46.038 72.994 1.00 90.97 295 LEU B CA 1
ATOM 5822 C C . LEU B 1 295 ? 38.439 45.182 73.521 1.00 94.07 295 LEU B C 1
ATOM 5823 O O . LEU B 1 295 ? 38.772 45.256 74.711 1.00 92.25 295 LEU B O 1
ATOM 5828 N N . GLU B 1 296 ? 39.029 44.366 72.640 1.00 96.05 296 GLU B N 1
ATOM 5829 C CA . GLU B 1 296 ? 40.196 43.547 72.996 1.00 98.09 296 GLU B CA 1
ATOM 5830 C C . GLU B 1 296 ? 41.359 44.440 73.394 1.00 98.81 296 GLU B C 1
ATOM 5831 O O . GLU B 1 296 ? 41.524 45.532 72.838 1.00 101.13 296 GLU B O 1
ATOM 5837 N N . ALA B 1 297 ? 42.147 43.980 74.365 1.00 97.85 297 ALA B N 1
ATOM 5838 C CA . ALA B 1 297 ? 43.292 44.737 74.855 1.00 97.57 297 ALA B CA 1
ATOM 5839 C C . ALA B 1 297 ? 44.312 44.958 73.745 1.00 99.30 297 ALA B C 1
ATOM 5840 O O . ALA B 1 297 ? 44.508 44.096 72.886 1.00 97.95 297 ALA B O 1
ATOM 5842 N N . VAL B 1 298 ? 44.923 46.136 73.745 1.00 103.22 298 VAL B N 1
ATOM 5843 C CA . VAL B 1 298 ? 45.924 46.479 72.741 1.00 107.14 298 VAL B CA 1
ATOM 5844 C C . VAL B 1 298 ? 47.291 46.077 73.297 1.00 107.95 298 VAL B C 1
ATOM 5845 O O . VAL B 1 298 ? 47.475 46.057 74.515 1.00 106.86 298 VAL B O 1
ATOM 5849 N N . SER B 1 299 ? 48.229 45.741 72.407 1.00 110.08 299 SER B N 1
ATOM 5850 C CA . SER B 1 299 ? 49.554 45.230 72.792 1.00 114.14 299 SER B CA 1
ATOM 5851 C C . SER B 1 299 ? 50.404 46.241 73.567 1.00 117.12 299 SER B C 1
ATOM 5852 O O . SER B 1 299 ? 50.149 47.449 73.523 1.00 119.49 299 SER B O 1
ATOM 5855 N N . ASP B 1 300 ? 51.423 45.732 74.261 1.00 117.78 300 ASP B N 1
ATOM 5856 C CA . ASP B 1 300 ? 52.294 46.548 75.115 1.00 119.22 300 ASP B CA 1
ATOM 5857 C C . ASP B 1 300 ? 53.233 47.468 74.318 1.00 120.06 300 ASP B C 1
ATOM 5858 O O . ASP B 1 300 ? 53.912 48.328 74.888 1.00 117.36 300 ASP B O 1
ATOM 5863 N N . SER B 1 301 ? 53.263 47.271 73.001 1.00 122.47 301 SER B N 1
ATOM 5864 C CA . SER B 1 301 ? 54.010 48.129 72.088 1.00 125.90 301 SER B CA 1
ATOM 5865 C C . SER B 1 301 ? 53.218 49.390 71.739 1.00 127.23 301 SER B C 1
ATOM 5866 O O . SER B 1 301 ? 53.797 50.403 71.343 1.00 128.59 301 SER B O 1
ATOM 5869 N N . PHE B 1 302 ? 51.896 49.321 71.895 1.00 128.19 302 PHE B N 1
ATOM 5870 C CA . PHE B 1 302 ? 51.014 50.472 71.672 1.00 128.32 302 PHE B CA 1
ATOM 5871 C C . PHE B 1 302 ? 50.862 51.342 72.927 1.00 128.57 302 PHE B C 1
ATOM 5872 O O . PHE B 1 302 ? 49.980 52.203 72.993 1.00 128.82 302 PHE B O 1
ATOM 5880 N N . SER B 1 303 ? 51.733 51.104 73.908 1.00 127.76 303 SER B N 1
ATOM 5881 C CA . SER B 1 303 ? 51.773 51.845 75.166 1.00 127.48 303 SER B CA 1
ATOM 5882 C C . SER B 1 303 ? 52.135 53.317 74.936 1.00 127.49 303 SER B C 1
ATOM 5883 O O . SER B 1 303 ? 52.893 53.628 74.013 1.00 129.09 303 SER B O 1
ATOM 5886 N N . PRO B 1 304 ? 51.577 54.229 75.757 1.00 126.06 304 PRO B N 1
ATOM 5887 C CA . PRO B 1 304 ? 51.963 55.635 75.686 1.00 124.41 304 PRO B CA 1
ATOM 5888 C C . PRO B 1 304 ? 53.372 55.874 76.201 1.00 123.58 304 PRO B C 1
ATOM 5889 O O . PRO B 1 304 ? 53.870 55.109 77.029 1.00 123.46 304 PRO B O 1
ATOM 5893 N N . MET B 1 305 ? 54.004 56.934 75.716 1.00 122.68 305 MET B N 1
ATOM 5894 C CA . MET B 1 305 ? 55.263 57.375 76.291 1.00 122.98 305 MET B CA 1
ATOM 5895 C C . MET B 1 305 ? 54.970 58.311 77.466 1.00 121.45 305 MET B C 1
ATOM 5896 O O . MET B 1 305 ? 55.355 58.017 78.600 1.00 121.85 305 MET B O 1
ATOM 5901 N N . LYS B 1 306 ? 54.260 59.409 77.201 1.00 118.50 306 LYS B N 1
ATOM 5902 C CA . LYS B 1 306 ? 53.926 60.381 78.246 1.00 116.55 306 LYS B CA 1
ATOM 5903 C C . LYS B 1 306 ? 52.439 60.385 78.618 1.00 115.01 306 LYS B C 1
ATOM 5904 O O . LYS B 1 306 ? 51.566 60.445 77.751 1.00 113.97 306 LYS B O 1
ATOM 5910 N N . VAL B 1 307 ? 52.176 60.311 79.921 1.00 114.28 307 VAL B N 1
ATOM 5911 C CA . VAL B 1 307 ? 50.832 60.437 80.482 1.00 113.62 307 VAL B CA 1
ATOM 5912 C C . VAL B 1 307 ? 50.826 61.610 81.469 1.00 114.57 307 VAL B C 1
ATOM 5913 O O . VAL B 1 307 ? 51.655 61.659 82.380 1.00 116.00 307 VAL B O 1
ATOM 5917 N N . GLU B 1 308 ? 49.910 62.558 81.279 1.00 113.70 308 GLU B N 1
ATOM 5918 C CA . GLU B 1 308 ? 49.788 63.696 82.192 1.00 112.50 308 GLU B CA 1
ATOM 5919 C C . GLU B 1 308 ? 48.339 64.149 82.374 1.00 111.85 308 GLU B C 1
ATOM 5920 O O . GLU B 1 308 ? 47.646 64.452 81.402 1.00 111.34 308 GLU B O 1
ATOM 5926 N N . LYS B 1 309 ? 47.897 64.189 83.628 1.00 112.58 309 LYS B N 1
ATOM 5927 C CA . LYS B 1 309 ? 46.599 64.754 83.984 1.00 111.72 309 LYS B CA 1
ATOM 5928 C C . LYS B 1 309 ? 46.671 66.277 83.906 1.00 113.23 309 LYS B C 1
ATOM 5929 O O . LYS B 1 309 ? 47.657 66.882 84.332 1.00 113.26 309 LYS B O 1
ATOM 5935 N N . LYS B 1 310 ? 45.633 66.883 83.335 1.00 114.59 310 LYS B N 1
ATOM 5936 C CA . LYS B 1 310 ? 45.491 68.341 83.287 1.00 114.83 310 LYS B CA 1
ATOM 5937 C C . LYS B 1 310 ? 44.173 68.746 83.939 1.00 115.67 310 LYS B C 1
ATOM 5938 O O . LYS B 1 310 ? 43.352 67.890 84.285 1.00 115.12 310 LYS B O 1
ATOM 5944 N N . SER B 1 311 ? 43.974 70.050 84.108 1.00 116.99 311 SER B N 1
ATOM 5945 C CA . SER B 1 311 ? 42.723 70.566 84.656 1.00 119.11 311 SER B CA 1
ATOM 5946 C C . SER B 1 311 ? 41.595 70.465 83.625 1.00 119.81 311 SER B C 1
ATOM 5947 O O . SER B 1 311 ? 41.856 70.348 82.418 1.00 120.53 311 SER B O 1
ATOM 5950 N N . ASP B 1 312 ? 40.355 70.497 84.124 1.00 118.76 312 ASP B N 1
ATOM 5951 C CA . ASP B 1 312 ? 39.122 70.441 83.314 1.00 116.62 312 ASP B CA 1
ATOM 5952 C C . ASP B 1 312 ? 38.915 69.074 82.623 1.00 112.32 312 ASP B C 1
ATOM 5953 O O . ASP B 1 312 ? 38.508 69.008 81.457 1.00 110.77 312 ASP B O 1
ATOM 5958 N N . GLY B 1 313 ? 39.212 67.996 83.356 1.00 105.74 313 GLY B N 1
ATOM 5959 C CA . GLY B 1 313 ? 38.946 66.621 82.913 1.00 98.54 313 GLY B CA 1
ATOM 5960 C C . GLY B 1 313 ? 39.625 66.162 81.632 1.00 94.56 313 GLY B C 1
ATOM 5961 O O . GLY B 1 313 ? 39.112 65.288 80.932 1.00 92.55 313 GLY B O 1
ATOM 5962 N N . VAL B 1 314 ? 40.771 66.764 81.324 1.00 92.82 314 VAL B N 1
ATOM 5963 C CA . VAL B 1 314 ? 41.582 66.400 80.165 1.00 91.32 314 VAL B CA 1
ATOM 5964 C C . VAL B 1 314 ? 42.834 65.685 80.670 1.00 94.79 314 VAL B C 1
ATOM 5965 O O . VAL B 1 314 ? 43.471 66.145 81.622 1.00 95.51 314 VAL B O 1
ATOM 5969 N N . THR B 1 315 ? 43.165 64.546 80.064 1.00 94.76 315 THR B N 1
ATOM 5970 C CA . THR B 1 315 ? 44.475 63.921 80.263 1.00 93.18 315 THR B CA 1
ATOM 5971 C C . THR B 1 315 ? 45.127 63.719 78.900 1.00 94.37 315 THR B C 1
ATOM 5972 O O . THR B 1 315 ? 44.557 63.051 78.032 1.00 93.66 315 THR B O 1
ATOM 5976 N N . GLU B 1 316 ? 46.304 64.307 78.698 1.00 94.72 316 GLU B N 1
ATOM 5977 C CA . GLU B 1 316 ? 47.010 64.118 77.433 1.00 96.77 316 GLU B CA 1
ATOM 5978 C C . GLU B 1 316 ? 47.923 62.893 77.454 1.00 95.95 316 GLU B C 1
ATOM 5979 O O . GLU B 1 316 ? 48.675 62.657 78.402 1.00 97.55 316 GLU B O 1
ATOM 5985 N N . ILE B 1 317 ? 47.806 62.108 76.393 1.00 93.91 317 ILE B N 1
ATOM 5986 C CA . ILE B 1 317 ? 48.511 60.856 76.232 1.00 90.76 317 ILE B CA 1
ATOM 5987 C C . ILE B 1 317 ? 49.204 60.969 74.883 1.00 92.05 317 ILE B C 1
ATOM 5988 O O . ILE B 1 317 ? 48.554 60.855 73.845 1.00 89.67 317 ILE B O 1
ATOM 5993 N N . ASP B 1 318 ? 50.516 61.213 74.914 1.00 94.83 318 ASP B N 1
ATOM 5994 C CA . ASP B 1 318 ? 51.314 61.551 73.721 1.00 97.56 318 ASP B CA 1
ATOM 5995 C C . ASP B 1 318 ? 50.748 62.771 72.968 1.00 97.26 318 ASP B C 1
ATOM 5996 O O . ASP B 1 318 ? 50.616 63.855 73.545 1.00 93.49 318 ASP B O 1
ATOM 6001 N N . ASP B 1 319 ? 50.410 62.575 71.692 1.00 97.55 319 ASP B N 1
ATOM 6002 C CA . ASP B 1 319 ? 49.839 63.624 70.845 1.00 98.72 319 ASP B CA 1
ATOM 6003 C C . ASP B 1 319 ? 48.307 63.668 70.921 1.00 96.60 319 ASP B C 1
ATOM 6004 O O . ASP B 1 319 ? 47.677 64.574 70.365 1.00 95.73 319 ASP B O 1
ATOM 6009 N N . VAL B 1 320 ? 47.730 62.682 71.610 1.00 91.43 320 VAL B N 1
ATOM 6010 C CA . VAL B 1 320 ? 46.277 62.537 71.764 1.00 87.30 320 VAL B CA 1
ATOM 6011 C C . VAL B 1 320 ? 45.791 63.249 73.034 1.00 85.55 320 VAL B C 1
ATOM 6012 O O . VAL B 1 320 ? 46.585 63.550 73.935 1.00 79.22 320 VAL B O 1
ATOM 6016 N N . LEU B 1 321 ? 44.486 63.527 73.082 1.00 84.54 321 LEU B N 1
ATOM 6017 C CA . LEU B 1 321 ? 43.829 64.092 74.255 1.00 79.86 321 LEU B CA 1
ATOM 6018 C C . LEU B 1 321 ? 42.606 63.259 74.598 1.00 78.08 321 LEU B C 1
ATOM 6019 O O . LEU B 1 321 ? 41.738 63.039 73.756 1.00 75.76 321 LEU B O 1
ATOM 6024 N N . LEU B 1 322 ? 42.553 62.781 75.836 1.00 78.53 322 LEU B N 1
ATOM 6025 C CA . LEU B 1 322 ? 41.383 62.078 76.334 1.00 76.86 322 LEU B CA 1
ATOM 6026 C C . LEU B 1 322 ? 40.550 63.060 77.143 1.00 76.70 322 LEU B C 1
ATOM 6027 O O . LEU B 1 322 ? 40.945 63.460 78.246 1.00 75.79 322 LEU B O 1
ATOM 6032 N N . ILE B 1 323 ? 39.406 63.457 76.586 1.00 72.48 323 ILE B N 1
ATOM 6033 C CA . ILE B 1 323 ? 38.578 64.495 77.205 1.00 65.24 323 ILE B CA 1
ATOM 6034 C C . ILE B 1 323 ? 37.266 63.945 77.756 1.00 64.42 323 ILE B C 1
ATOM 6035 O O . ILE B 1 323 ? 36.492 63.322 77.029 1.00 68.97 323 ILE B O 1
ATOM 6040 N N . GLU B 1 324 ? 37.033 64.170 79.048 1.00 63.35 324 GLU B N 1
ATOM 6041 C CA . GLU B 1 324 ? 35.753 63.865 79.677 1.00 68.51 324 GLU B CA 1
ATOM 6042 C C . GLU B 1 324 ? 34.696 64.766 79.061 1.00 69.69 324 GLU B C 1
ATOM 6043 O O . GLU B 1 324 ? 34.928 65.968 78.898 1.00 71.56 324 GLU B O 1
ATOM 6049 N N . THR B 1 325 ? 33.556 64.179 78.697 1.00 67.42 325 THR B N 1
ATOM 6050 C CA . THR B 1 325 ? 32.558 64.877 77.875 1.00 63.26 325 THR B CA 1
ATOM 6051 C C . THR B 1 325 ? 31.923 66.100 78.530 1.00 61.73 325 THR B C 1
ATOM 6052 O O . THR B 1 325 ? 31.474 66.058 79.683 1.00 62.09 325 THR B O 1
ATOM 6056 N N . GLN B 1 326 ? 31.926 67.188 77.766 1.00 59.30 326 GLN B N 1
ATOM 6057 C CA A GLN B 1 326 ? 31.261 68.400 78.210 0.50 60.15 326 GLN B CA 1
ATOM 6058 C CA B GLN B 1 326 ? 31.317 68.463 78.138 0.50 60.39 326 GLN B CA 1
ATOM 6059 C C . GLN B 1 326 ? 30.056 68.691 77.309 1.00 60.76 326 GLN B C 1
ATOM 6060 O O . GLN B 1 326 ? 29.353 69.678 77.487 1.00 65.41 326 GLN B O 1
ATOM 6071 N N . GLY B 1 327 ? 29.798 67.789 76.371 1.00 62.75 327 GLY B N 1
ATOM 6072 C CA . GLY B 1 327 ? 28.655 67.913 75.480 1.00 62.14 327 GLY B CA 1
ATOM 6073 C C . GLY B 1 327 ? 29.054 68.265 74.068 1.00 61.71 327 GLY B C 1
ATOM 6074 O O . GLY B 1 327 ? 28.221 68.206 73.157 1.00 64.11 327 GLY B O 1
ATOM 6075 N N . GLU B 1 328 ? 30.320 68.637 73.884 1.00 57.40 328 GLU B N 1
ATOM 6076 C CA . GLU B 1 328 ? 30.877 68.876 72.550 1.00 57.58 328 GLU B CA 1
ATOM 6077 C C . GLU B 1 328 ? 31.368 67.559 71.958 1.00 59.17 328 GLU B C 1
ATOM 6078 O O . GLU B 1 328 ? 31.736 66.646 72.696 1.00 64.55 328 GLU B O 1
ATOM 6084 N N . THR B 1 329 ? 31.367 67.444 70.635 1.00 59.65 329 THR B N 1
ATOM 6085 C CA . THR B 1 329 ? 31.799 66.196 70.015 1.00 59.91 329 THR B CA 1
ATOM 6086 C C . THR B 1 329 ? 33.327 66.114 69.993 1.00 63.37 329 THR B C 1
ATOM 6087 O O . THR B 1 329 ? 34.019 67.129 70.114 1.00 61.89 329 THR B O 1
ATOM 6091 N N . ALA B 1 330 ? 33.848 64.899 69.850 1.00 60.09 330 ALA B N 1
ATOM 6092 C CA . ALA B 1 330 ? 35.277 64.710 69.712 1.00 60.82 330 ALA B CA 1
ATOM 6093 C C . ALA B 1 330 ? 35.780 65.410 68.460 1.00 62.40 330 ALA B C 1
ATOM 6094 O O . ALA B 1 330 ? 36.859 66.021 68.480 1.00 63.02 330 ALA B O 1
ATOM 6096 N N . GLN B 1 331 ? 34.981 65.351 67.392 1.00 57.35 331 GLN B N 1
ATOM 6097 C CA . GLN B 1 331 ? 35.322 66.017 66.141 1.00 59.48 331 GLN B CA 1
ATOM 6098 C C . GLN B 1 331 ? 35.388 67.536 66.278 1.00 63.45 331 GLN B C 1
ATOM 6099 O O . GLN B 1 331 ? 36.296 68.164 65.711 1.00 70.42 331 GLN B O 1
ATOM 6105 N N . ALA B 1 332 ? 34.462 68.112 67.049 1.00 55.35 332 ALA B N 1
ATOM 6106 C CA . ALA B 1 332 ? 34.464 69.554 67.300 1.00 61.83 332 ALA B CA 1
ATOM 6107 C C . ALA B 1 332 ? 35.718 69.943 68.056 1.00 60.12 332 ALA B C 1
ATOM 6108 O O . ALA B 1 332 ? 36.361 70.930 67.726 1.00 64.07 332 ALA B O 1
ATOM 6110 N N . LEU B 1 333 ? 36.069 69.138 69.050 1.00 63.03 333 LEU B N 1
ATOM 6111 C CA . LEU B 1 333 ? 37.269 69.365 69.835 1.00 62.89 333 LEU B CA 1
ATOM 6112 C C . LEU B 1 333 ? 38.561 69.134 69.039 1.00 64.41 333 LEU B C 1
ATOM 6113 O O . LEU B 1 333 ? 39.508 69.908 69.167 1.00 66.08 333 LEU B O 1
ATOM 6118 N N . ALA B 1 334 ? 38.580 68.114 68.186 1.00 64.38 334 ALA B N 1
ATOM 6119 C CA . ALA B 1 334 ? 39.784 67.794 67.420 1.00 63.14 334 ALA B CA 1
ATOM 6120 C C . ALA B 1 334 ? 40.154 68.851 66.386 1.00 67.57 334 ALA B C 1
ATOM 6121 O O . ALA B 1 334 ? 41.331 69.147 66.230 1.00 68.02 334 ALA B O 1
ATOM 6123 N N . ILE B 1 335 ? 39.167 69.426 65.695 1.00 70.27 335 ILE B N 1
ATOM 6124 C CA . ILE B 1 335 ? 39.466 70.447 64.678 1.00 74.55 335 ILE B CA 1
ATOM 6125 C C . ILE B 1 335 ? 39.851 71.785 65.324 1.00 75.37 335 ILE B C 1
ATOM 6126 O O . ILE B 1 335 ? 40.657 72.539 64.774 1.00 78.32 335 ILE B O 1
ATOM 6131 N N . ARG B 1 336 ? 39.281 72.051 66.498 1.00 75.22 336 ARG B N 1
ATOM 6132 C CA . ARG B 1 336 ? 39.513 73.289 67.238 1.00 75.08 336 ARG B CA 1
ATOM 6133 C C . ARG B 1 336 ? 40.881 73.279 67.921 1.00 73.60 336 ARG B C 1
ATOM 6134 O O . ARG B 1 336 ? 41.636 74.250 67.829 1.00 71.41 336 ARG B O 1
ATOM 6142 N N . LEU B 1 337 ? 41.188 72.174 68.598 1.00 72.53 337 LEU B N 1
ATOM 6143 C CA . LEU B 1 337 ? 42.444 72.032 69.328 1.00 70.10 337 LEU B CA 1
ATOM 6144 C C . LEU B 1 337 ? 43.567 71.514 68.432 1.00 70.90 337 LEU B C 1
ATOM 6145 O O . LEU B 1 337 ? 44.723 71.442 68.865 1.00 73.92 337 LEU B O 1
ATOM 6150 N N . ALA B 1 338 ? 43.207 71.168 67.191 1.00 68.39 338 ALA B N 1
ATOM 6151 C CA . ALA B 1 338 ? 44.126 70.682 66.149 1.00 68.08 338 ALA B CA 1
ATOM 6152 C C . ALA B 1 338 ? 45.044 69.525 66.592 1.00 71.06 338 ALA B C 1
ATOM 6153 O O . ALA B 1 338 ? 46.232 69.492 66.257 1.00 72.36 338 ALA B O 1
ATOM 6155 N N . ARG B 1 339 ? 44.471 68.594 67.355 1.00 70.05 339 ARG B N 1
ATOM 6156 C CA . ARG B 1 339 ? 45.157 67.401 67.856 1.00 76.48 339 ARG B CA 1
ATOM 6157 C C . ARG B 1 339 ? 44.125 66.290 67.936 1.00 75.52 339 ARG B C 1
ATOM 6158 O O . ARG B 1 339 ? 42.951 66.577 68.159 1.00 75.90 339 ARG B O 1
ATOM 6166 N N . PRO B 1 340 ? 44.549 65.020 67.752 1.00 74.95 340 PRO B N 1
ATOM 6167 C CA . PRO B 1 340 ? 43.644 63.893 67.974 1.00 67.91 340 PRO B CA 1
ATOM 6168 C C . PRO B 1 340 ? 42.965 63.930 69.339 1.00 63.30 340 PRO B C 1
ATOM 6169 O O . PRO B 1 340 ? 43.606 64.187 70.357 1.00 63.74 340 PRO B O 1
ATOM 6173 N N . VAL B 1 341 ? 41.656 63.721 69.338 1.00 62.41 341 VAL B N 1
ATOM 6174 C CA . VAL B 1 341 ? 40.864 63.759 70.557 1.00 58.79 341 VAL B CA 1
ATOM 6175 C C . VAL B 1 341 ? 40.064 62.459 70.642 1.00 54.46 341 VAL B C 1
ATOM 6176 O O . VAL B 1 341 ? 39.599 61.946 69.631 1.00 56.80 341 VAL B O 1
ATOM 6180 N N . VAL B 1 342 ? 39.944 61.924 71.851 1.00 54.02 342 VAL B N 1
ATOM 6181 C CA . VAL B 1 342 ? 39.009 60.864 72.161 1.00 54.57 342 VAL B CA 1
ATOM 6182 C C . VAL B 1 342 ? 38.201 61.335 73.356 1.00 57.22 342 VAL B C 1
ATOM 6183 O O . VAL B 1 342 ? 38.761 61.750 74.372 1.00 55.56 342 VAL B O 1
ATOM 6187 N N . VAL B 1 343 ? 36.878 61.277 73.224 1.00 61.49 343 VAL B N 1
ATOM 6188 C CA . VAL B 1 343 ? 35.986 61.744 74.268 1.00 58.28 343 VAL B CA 1
ATOM 6189 C C . VAL B 1 343 ? 35.600 60.567 75.161 1.00 61.30 343 VAL B C 1
ATOM 6190 O O . VAL B 1 343 ? 35.350 59.468 74.680 1.00 61.01 343 VAL B O 1
ATOM 6194 N N . ILE B 1 344 ? 35.592 60.792 76.469 1.00 63.24 344 ILE B N 1
ATOM 6195 C CA . ILE B 1 344 ? 35.292 59.723 77.422 1.00 65.80 344 ILE B CA 1
ATOM 6196 C C . ILE B 1 344 ? 34.050 60.015 78.278 1.00 61.02 344 ILE B C 1
ATOM 6197 O O . ILE B 1 344 ? 33.829 61.143 78.720 1.00 61.45 344 ILE B O 1
ATOM 6202 N N . ASP B 1 345 ? 33.234 58.985 78.474 1.00 62.78 345 ASP B N 1
ATOM 6203 C CA . ASP B 1 345 ? 32.015 59.071 79.252 1.00 62.01 345 ASP B CA 1
ATOM 6204 C C . ASP B 1 345 ? 32.116 58.075 80.396 1.00 66.81 345 ASP B C 1
ATOM 6205 O O . ASP B 1 345 ? 31.932 56.868 80.194 1.00 68.17 345 ASP B O 1
ATOM 6210 N N . LYS B 1 346 ? 32.418 58.578 81.592 1.00 68.05 346 LYS B N 1
ATOM 6211 C CA . LYS B 1 346 ? 32.660 57.708 82.746 1.00 69.31 346 LYS B CA 1
ATOM 6212 C C . LYS B 1 346 ? 32.223 58.277 84.088 1.00 70.65 346 LYS B C 1
ATOM 6213 O O . LYS B 1 346 ? 32.267 59.486 84.313 1.00 74.13 346 LYS B O 1
ATOM 6219 N N . MET B 1 347 ? 31.796 57.384 84.970 1.00 70.81 347 MET B N 1
ATOM 6220 C CA . MET B 1 347 ? 31.649 57.704 86.382 1.00 73.50 347 MET B CA 1
ATOM 6221 C C . MET B 1 347 ? 32.484 56.709 87.205 1.00 77.58 347 MET B C 1
ATOM 6222 O O . MET B 1 347 ? 33.636 56.459 86.848 1.00 77.67 347 MET B O 1
ATOM 6227 N N . ALA B 1 348 ? 31.920 56.138 88.271 1.00 81.25 348 ALA B N 1
ATOM 6228 C CA . ALA B 1 348 ? 32.686 55.276 89.190 1.00 84.66 348 ALA B CA 1
ATOM 6229 C C . ALA B 1 348 ? 32.940 53.862 88.669 1.00 86.76 348 ALA B C 1
ATOM 6230 O O . ALA B 1 348 ? 34.026 53.317 88.865 1.00 88.06 348 ALA B O 1
ATOM 6232 N N . GLY B 1 349 ? 31.940 53.283 88.007 1.00 86.36 349 GLY B N 1
ATOM 6233 C CA . GLY B 1 349 ? 31.981 51.892 87.562 1.00 87.95 349 GLY B CA 1
ATOM 6234 C C . GLY B 1 349 ? 33.056 51.564 86.543 1.00 89.74 349 GLY B C 1
ATOM 6235 O O . GLY B 1 349 ? 33.686 52.460 85.975 1.00 91.47 349 GLY B O 1
ATOM 6236 N N . LYS B 1 350 ? 33.244 50.279 86.340 1.00 88.29 350 LYS B N 1
ATOM 6237 C CA . LYS B 1 350 ? 34.222 49.732 85.432 1.00 89.84 350 LYS B CA 1
ATOM 6238 C C . LYS B 1 350 ? 33.947 50.072 83.984 1.00 85.04 350 LYS B C 1
ATOM 6239 O O . LYS B 1 350 ? 34.859 50.222 83.201 1.00 81.09 350 LYS B O 1
ATOM 6245 N N . VAL B 1 351 ? 32.673 50.116 83.632 1.00 80.53 351 VAL B N 1
ATOM 6246 C CA . VAL B 1 351 ? 32.243 50.311 82.251 1.00 80.42 351 VAL B CA 1
ATOM 6247 C C . VAL B 1 351 ? 32.370 51.784 81.811 1.00 78.48 351 VAL B C 1
ATOM 6248 O O . VAL B 1 351 ? 31.896 52.702 82.478 1.00 71.96 351 VAL B O 1
ATOM 6252 N N . VAL B 1 352 ? 33.048 51.974 80.685 1.00 76.53 352 VAL B N 1
ATOM 6253 C CA . VAL B 1 352 ? 33.386 53.278 80.147 1.00 75.45 352 VAL B CA 1
ATOM 6254 C C . VAL B 1 352 ? 32.964 53.297 78.684 1.00 72.19 352 VAL B C 1
ATOM 6255 O O . VAL B 1 352 ? 33.175 52.314 77.973 1.00 72.96 352 VAL B O 1
ATOM 6259 N N . THR B 1 353 ? 32.333 54.386 78.241 1.00 70.42 353 THR B N 1
ATOM 6260 C CA . THR B 1 353 ? 32.129 54.589 76.797 1.00 66.46 353 THR B CA 1
ATOM 6261 C C . THR B 1 353 ? 33.064 55.649 76.217 1.00 60.06 353 THR B C 1
ATOM 6262 O O . THR B 1 353 ? 33.458 56.584 76.908 1.00 58.75 353 THR B O 1
ATOM 6266 N N . ILE B 1 354 ? 33.442 55.470 74.955 1.00 57.81 354 ILE B N 1
ATOM 6267 C CA . ILE B 1 354 ? 34.375 56.371 74.281 1.00 57.28 354 ILE B CA 1
ATOM 6268 C C . ILE B 1 354 ? 33.973 56.654 72.848 1.00 58.82 354 ILE B C 1
ATOM 6269 O O . ILE B 1 354 ? 33.293 55.848 72.190 1.00 59.97 354 ILE B O 1
ATOM 6274 N N . ALA B 1 355 ? 34.398 57.813 72.364 1.00 58.66 355 ALA B N 1
ATOM 6275 C CA . ALA B 1 355 ? 34.236 58.140 70.962 1.00 56.54 355 ALA B CA 1
ATOM 6276 C C . ALA B 1 355 ? 35.501 58.757 70.433 1.00 57.51 355 ALA B C 1
ATOM 6277 O O . ALA B 1 355 ? 36.101 59.623 71.080 1.00 58.66 355 ALA B O 1
ATOM 6279 N N . ALA B 1 356 ? 35.894 58.313 69.244 1.00 55.07 356 ALA B N 1
ATOM 6280 C CA . ALA B 1 356 ? 37.046 58.870 68.570 1.00 57.82 356 ALA B CA 1
ATOM 6281 C C . ALA B 1 356 ? 36.557 59.873 67.567 1.00 55.83 356 ALA B C 1
ATOM 6282 O O . ALA B 1 356 ? 35.543 59.659 66.913 1.00 53.12 356 ALA B O 1
ATOM 6284 N N . ALA B 1 357 ? 37.290 60.969 67.443 1.00 59.73 357 ALA B N 1
ATOM 6285 C CA . ALA B 1 357 ? 37.047 61.906 66.370 1.00 61.91 357 ALA B CA 1
ATOM 6286 C C . ALA B 1 357 ? 37.380 61.201 65.069 1.00 62.88 357 ALA B C 1
ATOM 6287 O O . ALA B 1 357 ? 38.371 60.474 64.992 1.00 72.08 357 ALA B O 1
ATOM 6289 N N . ALA B 1 358 ? 36.546 61.399 64.056 1.00 60.04 358 ALA B N 1
ATOM 6290 C CA . ALA B 1 358 ? 36.753 60.783 62.745 1.00 66.13 358 ALA B CA 1
ATOM 6291 C C . ALA B 1 358 ? 38.113 61.137 62.105 1.00 68.81 358 ALA B C 1
ATOM 6292 O O . ALA B 1 358 ? 38.598 60.414 61.227 1.00 73.33 358 ALA B O 1
ATOM 6294 N N . VAL B 1 359 ? 38.716 62.235 62.565 1.00 64.79 359 VAL B N 1
ATOM 6295 C CA . VAL B 1 359 ? 40.016 62.716 62.075 1.00 67.49 359 VAL B CA 1
ATOM 6296 C C . VAL B 1 359 ? 41.219 62.003 62.742 1.00 65.73 359 VAL B C 1
ATOM 6297 O O . VAL B 1 359 ? 42.355 62.141 62.279 1.00 68.41 359 VAL B O 1
ATOM 6301 N N . ASN B 1 360 ? 40.960 61.245 63.812 1.00 64.53 360 ASN B N 1
ATOM 6302 C CA . ASN B 1 360 ? 41.991 60.440 64.478 1.00 66.23 360 ASN B CA 1
ATOM 6303 C C . ASN B 1 360 ? 42.572 59.383 63.557 1.00 72.48 360 ASN B C 1
ATOM 6304 O O . ASN B 1 360 ? 41.821 58.702 62.852 1.00 71.81 360 ASN B O 1
ATOM 6309 N N . PRO B 1 361 ? 43.916 59.253 63.550 1.00 79.22 361 PRO B N 1
ATOM 6310 C CA . PRO B 1 361 ? 44.555 58.028 63.053 1.00 76.34 361 PRO B CA 1
ATOM 6311 C C . PRO B 1 361 ? 44.257 56.929 64.054 1.00 75.21 361 PRO B C 1
ATOM 6312 O O . PRO B 1 361 ? 44.258 57.200 65.262 1.00 71.71 361 PRO B O 1
ATOM 6316 N N . ASP B 1 362 ? 44.004 55.711 63.569 1.00 77.09 362 ASP B N 1
ATOM 6317 C CA . ASP B 1 362 ? 43.632 54.581 64.441 1.00 79.27 362 ASP B CA 1
ATOM 6318 C C . ASP B 1 362 ? 44.626 54.336 65.581 1.00 82.94 362 ASP B C 1
ATOM 6319 O O . ASP B 1 362 ? 44.225 53.949 66.685 1.00 84.71 362 ASP B O 1
ATOM 6324 N N . SER B 1 363 ? 45.907 54.592 65.303 1.00 83.04 363 SER B N 1
ATOM 6325 C CA . SER B 1 363 ? 47.000 54.471 66.275 1.00 83.87 363 SER B CA 1
ATOM 6326 C C . SER B 1 363 ? 46.853 55.388 67.494 1.00 85.67 363 SER B C 1
ATOM 6327 O O . SER B 1 363 ? 47.241 55.014 68.610 1.00 86.24 363 SER B O 1
ATOM 6330 N N . ALA B 1 364 ? 46.296 56.581 67.269 1.00 85.28 364 ALA B N 1
ATOM 6331 C CA . ALA B 1 364 ? 46.101 57.584 68.320 1.00 81.77 364 ALA B CA 1
ATOM 6332 C C . ALA B 1 364 ? 44.994 57.176 69.285 1.00 80.89 364 ALA B C 1
ATOM 6333 O O . ALA B 1 364 ? 45.117 57.357 70.498 1.00 76.28 364 ALA B O 1
ATOM 6335 N N . THR B 1 365 ? 43.922 56.618 68.727 1.00 83.03 365 THR B N 1
ATOM 6336 C CA . THR B 1 365 ? 42.795 56.095 69.498 1.00 79.78 365 THR B CA 1
ATOM 6337 C C . THR B 1 365 ? 43.225 54.925 70.392 1.00 81.61 365 THR B C 1
ATOM 6338 O O . THR B 1 365 ? 42.888 54.885 71.582 1.00 80.04 365 THR B O 1
ATOM 6342 N N . ARG B 1 366 ? 43.995 53.998 69.819 1.00 85.43 366 ARG B N 1
ATOM 6343 C CA . ARG B 1 366 ? 44.477 52.803 70.534 1.00 88.74 366 ARG B CA 1
ATOM 6344 C C . ARG B 1 366 ? 45.266 53.112 71.809 1.00 87.02 366 ARG B C 1
ATOM 6345 O O . ARG B 1 366 ? 45.162 52.378 72.797 1.00 87.49 366 ARG B O 1
ATOM 6353 N N . LYS B 1 367 ? 46.027 54.209 71.778 1.00 84.06 367 LYS B N 1
ATOM 6354 C CA . LYS B 1 367 ? 46.765 54.708 72.942 1.00 80.66 367 LYS B CA 1
ATOM 6355 C C . LYS B 1 367 ? 45.839 55.104 74.085 1.00 79.39 367 LYS B C 1
ATOM 6356 O O . LYS B 1 367 ? 46.170 54.904 75.255 1.00 79.96 367 LYS B O 1
ATOM 6362 N N . ALA B 1 368 ? 44.689 55.679 73.737 1.00 78.74 368 ALA B N 1
ATOM 6363 C CA . ALA B 1 368 ? 43.707 56.098 74.727 1.00 74.06 368 ALA B CA 1
ATOM 6364 C C . ALA B 1 368 ? 43.001 54.881 75.307 1.00 72.41 368 ALA B C 1
ATOM 6365 O O . ALA B 1 368 ? 42.761 54.822 76.512 1.00 68.83 368 ALA B O 1
ATOM 6367 N N . ILE B 1 369 ? 42.699 53.910 74.443 1.00 73.09 369 ILE B N 1
ATOM 6368 C CA . ILE B 1 369 ? 42.096 52.638 74.853 1.00 76.44 369 ILE B CA 1
ATOM 6369 C C . ILE B 1 369 ? 43.007 51.869 75.815 1.00 80.01 369 ILE B C 1
ATOM 6370 O O . ILE B 1 369 ? 42.536 51.358 76.838 1.00 75.82 369 ILE B O 1
ATOM 6375 N N . TYR B 1 370 ? 44.305 51.828 75.491 1.00 87.32 370 TYR B N 1
ATOM 6376 C CA . TYR B 1 370 ? 45.326 51.125 76.290 1.00 91.56 370 TYR B CA 1
ATOM 6377 C C . TYR B 1 370 ? 45.434 51.658 77.721 1.00 90.45 370 TYR B C 1
ATOM 6378 O O . TYR B 1 370 ? 45.397 50.880 78.677 1.00 89.11 370 TYR B O 1
ATOM 6387 N N . TYR B 1 371 ? 45.563 52.980 77.848 1.00 91.83 371 TYR B N 1
ATOM 6388 C CA . TYR B 1 371 ? 45.639 53.674 79.141 1.00 93.52 371 TYR B CA 1
ATOM 6389 C C . TYR B 1 371 ? 44.429 53.378 80.028 1.00 91.66 371 TYR B C 1
ATOM 6390 O O . TYR B 1 371 ? 44.558 53.204 81.244 1.00 94.79 371 TYR B O 1
ATOM 6399 N N . LEU B 1 372 ? 43.259 53.337 79.399 1.00 88.92 372 LEU B N 1
ATOM 6400 C CA . LEU B 1 372 ? 42.007 53.029 80.073 1.00 85.05 372 LEU B CA 1
ATOM 6401 C C . LEU B 1 372 ? 41.947 51.584 80.526 1.00 83.32 372 LEU B C 1
ATOM 6402 O O . LEU B 1 372 ? 41.525 51.303 81.651 1.00 79.75 372 LEU B O 1
ATOM 6407 N N . GLN B 1 373 ? 42.369 50.681 79.639 1.00 85.87 373 GLN B N 1
ATOM 6408 C CA . GLN B 1 373 ? 42.429 49.248 79.930 1.00 89.21 373 GLN B CA 1
ATOM 6409 C C . GLN B 1 373 ? 43.397 48.945 81.067 1.00 91.49 373 GLN B C 1
ATOM 6410 O O . GLN B 1 373 ? 43.099 48.124 81.933 1.00 93.60 373 GLN B O 1
ATOM 6416 N N . GLN B 1 374 ? 44.531 49.648 81.068 1.00 95.66 374 GLN B N 1
ATOM 6417 C CA . GLN B 1 374 ? 45.518 49.597 82.152 1.00 98.66 374 GLN B CA 1
ATOM 6418 C C . GLN B 1 374 ? 45.057 50.275 83.454 1.00 99.51 374 GLN B C 1
ATOM 6419 O O . GLN B 1 374 ? 45.819 50.343 84.421 1.00 100.74 374 GLN B O 1
ATOM 6425 N N . GLN B 1 375 ? 43.827 50.788 83.471 1.00 97.84 375 GLN B N 1
ATOM 6426 C CA . GLN B 1 375 ? 43.199 51.240 84.711 1.00 97.68 375 GLN B CA 1
ATOM 6427 C C . GLN B 1 375 ? 42.134 50.241 85.160 1.00 96.29 375 GLN B C 1
ATOM 6428 O O . GLN B 1 375 ? 41.437 50.459 86.157 1.00 95.90 375 GLN B O 1
ATOM 6434 N N . GLY B 1 376 ? 42.028 49.143 84.414 1.00 94.53 376 GLY B N 1
ATOM 6435 C CA . GLY B 1 376 ? 41.093 48.067 84.718 1.00 96.91 376 GLY B CA 1
ATOM 6436 C C . GLY B 1 376 ? 39.663 48.426 84.373 1.00 97.88 376 GLY B C 1
ATOM 6437 O O . GLY B 1 376 ? 38.749 48.188 85.167 1.00 100.56 376 GLY B O 1
ATOM 6438 N N . LYS B 1 377 ? 39.474 49.001 83.186 1.00 96.21 377 LYS B N 1
ATOM 6439 C CA . LYS B 1 377 ? 38.153 49.440 82.740 1.00 90.38 377 LYS B CA 1
ATOM 6440 C C . LYS B 1 377 ? 37.749 48.863 81.390 1.00 84.96 377 LYS B C 1
ATOM 6441 O O . LYS B 1 377 ? 38.544 48.835 80.452 1.00 84.66 377 LYS B O 1
ATOM 6447 N N . THR B 1 378 ? 36.506 48.385 81.329 1.00 83.21 378 THR B N 1
ATOM 6448 C CA . THR B 1 378 ? 35.874 47.897 80.104 1.00 79.33 378 THR B CA 1
ATOM 6449 C C . THR B 1 378 ? 35.532 49.078 79.198 1.00 79.17 378 THR B C 1
ATOM 6450 O O . THR B 1 378 ? 34.804 49.991 79.596 1.00 75.60 378 THR B O 1
ATOM 6454 N N . VAL B 1 379 ? 36.051 49.038 77.976 1.00 78.71 379 VAL B N 1
ATOM 6455 C CA . VAL B 1 379 ? 35.929 50.147 77.049 1.00 76.79 379 VAL B CA 1
ATOM 6456 C C . VAL B 1 379 ? 34.972 49.811 75.908 1.00 76.94 379 VAL B C 1
ATOM 6457 O O . VAL B 1 379 ? 35.285 48.996 75.033 1.00 79.25 379 VAL B O 1
ATOM 6461 N N . LEU B 1 380 ? 33.797 50.440 75.942 1.00 72.51 380 LEU B N 1
ATOM 6462 C CA . LEU B 1 380 ? 32.794 50.300 74.884 1.00 70.23 380 LEU B CA 1
ATOM 6463 C C . LEU B 1 380 ? 32.853 51.493 73.934 1.00 65.51 380 LEU B C 1
ATOM 6464 O O . LEU B 1 380 ? 32.658 52.627 74.354 1.00 69.45 380 LEU B O 1
ATOM 6469 N N . GLN B 1 381 ? 33.142 51.238 72.664 1.00 61.45 381 GLN B N 1
ATOM 6470 C CA . GLN B 1 381 ? 33.210 52.305 71.666 1.00 63.69 381 GLN B CA 1
ATOM 6471 C C . GLN B 1 381 ? 31.858 52.520 70.988 1.00 62.70 381 GLN B C 1
ATOM 6472 O O . GLN B 1 381 ? 31.261 51.577 70.453 1.00 63.55 381 GLN B O 1
ATOM 6478 N N . ILE B 1 382 ? 31.388 53.768 71.031 1.00 64.42 382 ILE B N 1
ATOM 6479 C CA . ILE B 1 382 ? 30.088 54.178 70.472 1.00 60.66 382 ILE B CA 1
ATOM 6480 C C . ILE B 1 382 ? 30.286 55.363 69.506 1.00 56.88 382 ILE B C 1
ATOM 6481 O O . ILE B 1 382 ? 31.421 55.816 69.326 1.00 60.24 382 ILE B O 1
ATOM 6486 N N . ALA B 1 383 ? 29.204 55.848 68.885 1.00 52.66 383 ALA B N 1
ATOM 6487 C CA . ALA B 1 383 ? 29.255 57.021 67.975 1.00 50.65 383 ALA B CA 1
ATOM 6488 C C . ALA B 1 383 ? 29.624 58.333 68.703 1.00 46.81 383 ALA B C 1
ATOM 6489 O O . ALA B 1 383 ? 29.424 58.453 69.906 1.00 46.25 383 ALA B O 1
ATOM 6491 N N . ASP B 1 384 ? 30.188 59.286 67.967 1.00 51.13 384 ASP B N 1
ATOM 6492 C CA . ASP B 1 384 ? 30.599 60.589 68.519 1.00 53.03 384 ASP B CA 1
ATOM 6493 C C . ASP B 1 384 ? 29.356 61.432 68.824 1.00 53.12 384 ASP B C 1
ATOM 6494 O O . ASP B 1 384 ? 28.955 62.289 68.031 1.00 56.86 384 ASP B O 1
ATOM 6499 N N . TYR B 1 385 ? 28.785 61.183 69.999 1.00 52.64 385 TYR B N 1
ATOM 6500 C CA . TYR B 1 385 ? 27.468 61.646 70.375 1.00 47.82 385 TYR B CA 1
ATOM 6501 C C . TYR B 1 385 ? 27.497 62.677 71.511 1.00 50.03 385 TYR B C 1
ATOM 6502 O O . TYR B 1 385 ? 27.906 62.359 72.634 1.00 47.12 385 TYR B O 1
ATOM 6511 N N . PRO B 1 386 ? 27.029 63.908 71.220 1.00 48.77 386 PRO B N 1
ATOM 6512 C CA . PRO B 1 386 ? 27.058 65.025 72.154 1.00 46.80 386 PRO B CA 1
ATOM 6513 C C . PRO B 1 386 ? 26.579 64.623 73.554 1.00 46.85 386 PRO B C 1
ATOM 6514 O O . PRO B 1 386 ? 25.427 64.212 73.737 1.00 47.85 386 PRO B O 1
ATOM 6518 N N . GLY B 1 387 ? 27.473 64.712 74.530 1.00 43.93 387 GLY B N 1
ATOM 6519 C CA . GLY B 1 387 ? 27.148 64.303 75.896 1.00 50.63 387 GLY B CA 1
ATOM 6520 C C . GLY B 1 387 ? 27.181 62.805 76.194 1.00 48.16 387 GLY B C 1
ATOM 6521 O O . GLY B 1 387 ? 27.025 62.409 77.345 1.00 52.46 387 GLY B O 1
ATOM 6522 N N . MET B 1 388 ? 27.385 61.988 75.162 1.00 49.44 388 MET B N 1
ATOM 6523 C CA . MET B 1 388 ? 27.373 60.513 75.261 1.00 54.03 388 MET B CA 1
ATOM 6524 C C . MET B 1 388 ? 26.161 59.947 76.009 1.00 54.76 388 MET B C 1
ATOM 6525 O O . MET B 1 388 ? 25.032 60.407 75.784 1.00 55.54 388 MET B O 1
ATOM 6530 N N . LEU B 1 389 ? 26.379 58.978 76.900 1.00 54.07 389 LEU B N 1
ATOM 6531 C CA . LEU B 1 389 ? 25.254 58.215 77.460 1.00 48.64 389 LEU B CA 1
ATOM 6532 C C . LEU B 1 389 ? 24.962 58.458 78.934 1.00 54.06 389 LEU B C 1
ATOM 6533 O O . LEU B 1 389 ? 23.838 58.825 79.298 1.00 54.28 389 LEU B O 1
ATOM 6538 N N . ILE B 1 390 ? 25.973 58.224 79.768 1.00 54.18 390 ILE B N 1
ATOM 6539 C CA . ILE B 1 390 ? 25.899 58.359 81.224 1.00 46.42 390 ILE B CA 1
ATOM 6540 C C . ILE B 1 390 ? 25.710 59.834 81.639 1.00 47.50 390 ILE B C 1
ATOM 6541 O O . ILE B 1 390 ? 24.725 60.177 82.291 1.00 51.38 390 ILE B O 1
ATOM 6546 N N . TRP B 1 391 ? 26.660 60.692 81.261 1.00 48.73 391 TRP B N 1
ATOM 6547 C CA . TRP B 1 391 ? 26.614 62.104 81.653 1.00 56.90 391 TRP B CA 1
ATOM 6548 C C . TRP B 1 391 ? 25.353 62.823 81.168 1.00 51.55 391 TRP B C 1
ATOM 6549 O O . TRP B 1 391 ? 24.681 63.467 81.960 1.00 53.60 391 TRP B O 1
ATOM 6560 N N . ARG B 1 392 ? 25.015 62.647 79.892 1.00 56.53 392 ARG B N 1
ATOM 6561 C CA . ARG B 1 392 ? 23.767 63.171 79.311 1.00 57.47 392 ARG B CA 1
ATOM 6562 C C . ARG B 1 392 ? 22.508 62.777 80.084 1.00 56.24 392 ARG B C 1
ATOM 6563 O O . ARG B 1 392 ? 21.676 63.634 80.403 1.00 51.27 392 ARG B O 1
ATOM 6571 N N . THR B 1 393 ? 22.380 61.487 80.384 1.00 51.35 393 THR B N 1
ATOM 6572 C CA . THR B 1 393 ? 21.218 60.970 81.102 1.00 47.34 393 THR B CA 1
ATOM 6573 C C . THR B 1 393 ? 21.124 61.502 82.538 1.00 48.37 393 THR B C 1
ATOM 6574 O O . THR B 1 393 ? 20.068 61.986 82.969 1.00 51.22 393 THR B O 1
ATOM 6578 N N . VAL B 1 394 ? 22.230 61.412 83.270 1.00 47.34 394 VAL B N 1
ATOM 6579 C CA . VAL B 1 394 ? 22.241 61.818 84.674 1.00 48.92 394 VAL B CA 1
ATOM 6580 C C . VAL B 1 394 ? 22.068 63.345 84.789 1.00 42.27 394 VAL B C 1
ATOM 6581 O O . VAL B 1 394 ? 21.336 63.833 85.657 1.00 47.71 394 VAL B O 1
ATOM 6585 N N . ALA B 1 395 ? 22.690 64.090 83.876 1.00 41.46 395 ALA B N 1
ATOM 6586 C CA . ALA B 1 395 ? 22.509 65.548 83.858 1.00 48.06 395 ALA B CA 1
ATOM 6587 C C . ALA B 1 395 ? 21.038 65.929 83.688 1.00 48.56 395 ALA B C 1
ATOM 6588 O O . ALA B 1 395 ? 20.536 66.796 84.411 1.00 55.59 395 ALA B O 1
ATOM 6590 N N . MET B 1 396 ? 20.344 65.236 82.778 1.00 49.09 396 MET B N 1
ATOM 6591 C CA . MET B 1 396 ? 18.908 65.441 82.553 1.00 47.19 396 MET B CA 1
ATOM 6592 C C . MET B 1 396 ? 18.030 65.013 83.745 1.00 46.46 396 MET B C 1
ATOM 6593 O O . MET B 1 396 ? 17.083 65.718 84.100 1.00 47.09 396 MET B O 1
ATOM 6598 N N . ILE B 1 397 ? 18.339 63.873 84.368 1.00 49.78 397 ILE B N 1
ATOM 6599 C CA . ILE B 1 397 ? 17.640 63.457 85.602 1.00 48.69 397 ILE B CA 1
ATOM 6600 C C . ILE B 1 397 ? 17.801 64.536 86.691 1.00 46.54 397 ILE B C 1
ATOM 6601 O O . ILE B 1 397 ? 16.828 64.951 87.325 1.00 50.21 397 ILE B O 1
ATOM 6606 N N . ILE B 1 398 ? 19.032 65.006 86.877 1.00 48.61 398 ILE B N 1
ATOM 6607 C CA . ILE B 1 398 ? 19.320 66.040 87.888 1.00 52.49 398 ILE B CA 1
ATOM 6608 C C . ILE B 1 398 ? 18.572 67.343 87.570 1.00 48.30 398 ILE B C 1
ATOM 6609 O O . ILE B 1 398 ? 18.011 67.971 88.469 1.00 52.35 398 ILE B O 1
ATOM 6614 N N . ASN B 1 399 ? 18.536 67.709 86.284 1.00 48.60 399 ASN B N 1
ATOM 6615 C CA . ASN B 1 399 ? 17.823 68.902 85.818 1.00 47.88 399 ASN B CA 1
ATOM 6616 C C . ASN B 1 399 ? 16.354 68.824 86.182 1.00 46.14 399 ASN B C 1
ATOM 6617 O O . ASN B 1 399 ? 15.782 69.779 86.714 1.00 50.97 399 ASN B O 1
ATOM 6622 N N . GLU B 1 400 ? 15.758 67.668 85.904 1.00 41.57 400 GLU B N 1
ATOM 6623 C CA . GLU B 1 400 ? 14.371 67.396 86.228 1.00 42.82 400 GLU B CA 1
ATOM 6624 C C . GLU B 1 400 ? 14.110 67.467 87.748 1.00 48.73 400 GLU B C 1
ATOM 6625 O O . GLU B 1 400 ? 13.104 68.041 88.199 1.00 47.52 400 GLU B O 1
ATOM 6631 N N . ALA B 1 401 ? 15.017 66.884 88.535 1.00 47.62 401 ALA B N 1
ATOM 6632 C CA . ALA B 1 401 ? 14.911 66.941 90.000 1.00 51.93 401 ALA B CA 1
ATOM 6633 C C . ALA B 1 401 ? 14.920 68.386 90.493 1.00 49.24 401 ALA B C 1
ATOM 6634 O O . ALA B 1 401 ? 14.111 68.759 91.330 1.00 55.27 401 ALA B O 1
ATOM 6636 N N . LEU B 1 402 ? 15.812 69.202 89.931 1.00 47.68 402 LEU B N 1
ATOM 6637 C CA . LEU B 1 402 ? 15.906 70.608 90.307 1.00 48.89 402 LEU B CA 1
ATOM 6638 C C . LEU B 1 402 ? 14.652 71.405 89.937 1.00 51.82 402 LEU B C 1
ATOM 6639 O O . LEU B 1 402 ? 14.248 72.300 90.675 1.00 43.72 402 LEU B O 1
ATOM 6644 N N . ASP B 1 403 ? 14.035 71.082 88.801 1.00 50.69 403 ASP B N 1
ATOM 6645 C CA . ASP B 1 403 ? 12.801 71.761 88.418 1.00 50.36 403 ASP B CA 1
ATOM 6646 C C . ASP B 1 403 ? 11.653 71.369 89.346 1.00 51.70 403 ASP B C 1
ATOM 6647 O O . ASP B 1 403 ? 10.845 72.210 89.719 1.00 51.25 403 ASP B O 1
ATOM 6652 N N . ALA B 1 404 ? 11.594 70.094 89.731 1.00 54.17 404 ALA B N 1
ATOM 6653 C CA . ALA B 1 404 ? 10.619 69.651 90.731 1.00 52.39 404 ALA B CA 1
ATOM 6654 C C . ALA B 1 404 ? 10.761 70.448 92.039 1.00 49.46 404 ALA B C 1
ATOM 6655 O O . ALA B 1 404 ? 9.773 70.888 92.607 1.00 53.21 404 ALA B O 1
ATOM 6657 N N . LEU B 1 405 ? 11.995 70.638 92.492 1.00 53.30 405 LEU B N 1
ATOM 6658 C CA . LEU B 1 405 ? 12.272 71.356 93.734 1.00 52.92 405 LEU B CA 1
ATOM 6659 C C . LEU B 1 405 ? 11.871 72.821 93.637 1.00 52.35 405 LEU B C 1
ATOM 6660 O O . LEU B 1 405 ? 11.098 73.313 94.455 1.00 58.78 405 LEU B O 1
ATOM 6665 N N . GLN B 1 406 ? 12.397 73.488 92.614 1.00 53.77 406 GLN B N 1
ATOM 6666 C CA . GLN B 1 406 ? 12.076 74.871 92.235 1.00 54.43 406 GLN B CA 1
ATOM 6667 C C . GLN B 1 406 ? 10.567 75.161 92.187 1.00 48.86 406 GLN B C 1
ATOM 6668 O O . GLN B 1 406 ? 10.104 76.206 92.601 1.00 49.53 406 GLN B O 1
ATOM 6674 N N . LYS B 1 407 ? 9.800 74.213 91.686 1.00 52.76 407 LYS B N 1
ATOM 6675 C CA . LYS B 1 407 ? 8.372 74.422 91.505 1.00 51.29 407 LYS B CA 1
ATOM 6676 C C . LYS B 1 407 ? 7.526 74.022 92.723 1.00 48.19 407 LYS B C 1
ATOM 6677 O O . LYS B 1 407 ? 6.310 74.087 92.664 1.00 50.01 407 LYS B O 1
ATOM 6683 N N . GLY B 1 408 ? 8.168 73.633 93.825 1.00 53.21 408 GLY B N 1
ATOM 6684 C CA . GLY B 1 408 ? 7.456 73.311 95.077 1.00 53.65 408 GLY B CA 1
ATOM 6685 C C . GLY B 1 408 ? 6.653 72.010 95.081 1.00 57.56 408 GLY B C 1
ATOM 6686 O O . GLY B 1 408 ? 5.641 71.896 95.767 1.00 61.27 408 GLY B O 1
ATOM 6687 N N . VAL B 1 409 ? 7.097 71.031 94.302 1.00 55.91 409 VAL B N 1
ATOM 6688 C CA . VAL B 1 409 ? 6.464 69.714 94.288 1.00 58.74 409 VAL B CA 1
ATOM 6689 C C . VAL B 1 409 ? 6.735 68.993 95.623 1.00 58.77 409 VAL B C 1
ATOM 6690 O O . VAL B 1 409 ? 5.826 68.471 96.254 1.00 56.26 409 VAL B O 1
ATOM 6694 N N . ALA B 1 410 ? 7.993 69.010 96.047 1.00 59.06 410 ALA B N 1
ATOM 6695 C CA . ALA B 1 410 ? 8.441 68.344 97.261 1.00 64.19 410 ALA B CA 1
ATOM 6696 C C . ALA B 1 410 ? 9.758 68.960 97.692 1.00 61.37 410 ALA B C 1
ATOM 6697 O O . ALA B 1 410 ? 10.382 69.691 96.925 1.00 56.95 410 ALA B O 1
ATOM 6699 N N . SER B 1 411 ? 10.182 68.625 98.909 1.00 63.64 411 SER B N 1
ATOM 6700 C CA . SER B 1 411 ? 11.451 69.073 99.471 1.00 60.86 411 SER B CA 1
ATOM 6701 C C . SER B 1 411 ? 12.610 68.312 98.857 1.00 61.39 411 SER B C 1
ATOM 6702 O O . SER B 1 411 ? 12.423 67.217 98.312 1.00 55.22 411 SER B O 1
ATOM 6705 N N . GLU B 1 412 ? 13.804 68.900 98.971 1.00 60.41 412 GLU B N 1
ATOM 6706 C CA . GLU B 1 412 ? 15.039 68.301 98.472 1.00 60.68 412 GLU B CA 1
ATOM 6707 C C . GLU B 1 412 ? 15.297 66.899 99.020 1.00 61.18 412 GLU B C 1
ATOM 6708 O O . GLU B 1 412 ? 15.571 65.985 98.248 1.00 68.71 412 GLU B O 1
ATOM 6714 N N . GLN B 1 413 ? 15.182 66.720 100.334 1.00 64.20 413 GLN B N 1
ATOM 6715 C CA . GLN B 1 413 ? 15.422 65.399 100.938 1.00 67.01 413 GLN B CA 1
ATOM 6716 C C . GLN B 1 413 ? 14.402 64.344 100.517 1.00 60.91 413 GLN B C 1
ATOM 6717 O O . GLN B 1 413 ? 14.758 63.178 100.357 1.00 54.85 413 GLN B O 1
ATOM 6723 N N . ASP B 1 414 ? 13.151 64.759 100.322 1.00 57.92 414 ASP B N 1
ATOM 6724 C CA . ASP B 1 414 ? 12.106 63.843 99.891 1.00 61.32 414 ASP B CA 1
ATOM 6725 C C . ASP B 1 414 ? 12.302 63.388 98.446 1.00 64.64 414 ASP B C 1
ATOM 6726 O O . ASP B 1 414 ? 12.050 62.225 98.128 1.00 68.77 414 ASP B O 1
ATOM 6731 N N . ILE B 1 415 ? 12.784 64.295 97.595 1.00 59.94 415 ILE B N 1
ATOM 6732 C CA . ILE B 1 415 ? 13.037 63.986 96.187 1.00 61.51 415 ILE B CA 1
ATOM 6733 C C . ILE B 1 415 ? 14.155 62.953 96.082 1.00 64.87 415 ILE B C 1
ATOM 6734 O O . ILE B 1 415 ? 14.027 61.956 95.363 1.00 67.50 415 ILE B O 1
ATOM 6739 N N . ASP B 1 416 ? 15.226 63.177 96.836 1.00 68.96 416 ASP B N 1
ATOM 6740 C CA . ASP B 1 416 ? 16.337 62.221 96.921 1.00 69.71 416 ASP B CA 1
ATOM 6741 C C . ASP B 1 416 ? 15.903 60.851 97.451 1.00 66.07 416 ASP B C 1
ATOM 6742 O O . ASP B 1 416 ? 16.316 59.815 96.914 1.00 62.57 416 ASP B O 1
ATOM 6747 N N . THR B 1 417 ? 15.042 60.862 98.469 1.00 61.40 417 THR B N 1
ATOM 6748 C CA . THR B 1 417 ? 14.483 59.632 99.046 1.00 65.15 417 THR B CA 1
ATOM 6749 C C . THR B 1 417 ? 13.628 58.888 98.016 1.00 63.68 417 THR B C 1
ATOM 6750 O O . THR B 1 417 ? 13.718 57.659 97.893 1.00 68.06 417 THR B O 1
ATOM 6754 N N . ALA B 1 418 ? 12.832 59.646 97.266 1.00 64.88 418 ALA B N 1
ATOM 6755 C CA . ALA B 1 418 ? 11.967 59.096 96.217 1.00 62.92 418 ALA B CA 1
ATOM 6756 C C . ALA B 1 418 ? 12.715 58.323 95.132 1.00 62.09 418 ALA B C 1
ATOM 6757 O O . ALA B 1 418 ? 12.327 57.209 94.785 1.00 57.80 418 ALA B O 1
ATOM 6759 N N . MET B 1 419 ? 13.790 58.904 94.613 1.00 55.37 419 MET B N 1
ATOM 6760 C CA . MET B 1 419 ? 14.551 58.232 93.576 1.00 58.22 419 MET B CA 1
ATOM 6761 C C . MET B 1 419 ? 15.374 57.056 94.141 1.00 63.03 419 MET B C 1
ATOM 6762 O O . MET B 1 419 ? 15.572 56.037 93.459 1.00 61.72 419 MET B O 1
ATOM 6767 N N . ARG B 1 420 ? 15.825 57.190 95.389 1.00 61.17 420 ARG B N 1
ATOM 6768 C CA A ARG B 1 420 ? 16.561 56.110 96.037 0.50 59.71 420 ARG B CA 1
ATOM 6769 C CA B ARG B 1 420 ? 16.555 56.125 96.070 0.50 61.36 420 ARG B CA 1
ATOM 6770 C C . ARG B 1 420 ? 15.672 54.891 96.263 1.00 59.49 420 ARG B C 1
ATOM 6771 O O . ARG B 1 420 ? 16.111 53.768 96.039 1.00 62.13 420 ARG B O 1
ATOM 6786 N N . LEU B 1 421 ? 14.421 55.117 96.661 1.00 55.99 421 LEU B N 1
ATOM 6787 C CA . LEU B 1 421 ? 13.508 54.026 97.014 1.00 62.20 421 LEU B CA 1
ATOM 6788 C C . LEU B 1 421 ? 12.404 53.654 96.007 1.00 65.57 421 LEU B C 1
ATOM 6789 O O . LEU B 1 421 ? 11.955 52.501 95.989 1.00 68.32 421 LEU B O 1
ATOM 6794 N N . GLY B 1 422 ? 11.960 54.609 95.187 1.00 60.45 422 GLY B N 1
ATOM 6795 C CA . GLY B 1 422 ? 10.968 54.328 94.136 1.00 54.43 422 GLY B CA 1
ATOM 6796 C C . GLY B 1 422 ? 11.531 53.630 92.903 1.00 54.13 422 GLY B C 1
ATOM 6797 O O . GLY B 1 422 ? 10.821 52.869 92.239 1.00 54.21 422 GLY B O 1
ATOM 6798 N N . VAL B 1 423 ? 12.802 53.886 92.591 1.00 50.85 423 VAL B N 1
ATOM 6799 C CA . VAL B 1 423 ? 13.427 53.347 91.374 1.00 49.73 423 VAL B CA 1
ATOM 6800 C C . VAL B 1 423 ? 14.859 52.870 91.593 1.00 55.03 423 VAL B C 1
ATOM 6801 O O . VAL B 1 423 ? 15.538 52.511 90.628 1.00 55.11 423 VAL B O 1
ATOM 6805 N N . ASN B 1 424 ? 15.307 52.880 92.851 1.00 55.87 424 ASN B N 1
ATOM 6806 C CA . ASN B 1 424 ? 16.627 52.356 93.267 1.00 62.13 424 ASN B CA 1
ATOM 6807 C C . ASN B 1 424 ? 17.823 53.010 92.599 1.00 66.84 424 ASN B C 1
ATOM 6808 O O . ASN B 1 424 ? 18.779 52.327 92.235 1.00 66.58 424 ASN B O 1
ATOM 6813 N N . TYR B 1 425 ? 17.773 54.328 92.439 1.00 66.79 425 TYR B N 1
ATOM 6814 C CA . TYR B 1 425 ? 18.917 55.052 91.911 1.00 66.81 425 TYR B CA 1
ATOM 6815 C C . TYR B 1 425 ? 20.007 55.045 92.984 1.00 65.27 425 TYR B C 1
ATOM 6816 O O . TYR B 1 425 ? 19.681 55.148 94.167 1.00 61.92 425 TYR B O 1
ATOM 6825 N N . PRO B 1 426 ? 21.293 54.909 92.579 1.00 68.39 426 PRO B N 1
ATOM 6826 C CA . PRO B 1 426 ? 22.398 54.751 93.540 1.00 68.84 426 PRO B CA 1
ATOM 6827 C C . PRO B 1 426 ? 22.495 55.905 94.546 1.00 73.57 426 PRO B C 1
ATOM 6828 O O . PRO B 1 426 ? 22.564 55.661 95.758 1.00 75.55 426 PRO B O 1
ATOM 6832 N N . TYR B 1 427 ? 22.465 57.141 94.048 1.00 72.03 427 TYR B N 1
ATOM 6833 C CA . TYR B 1 427 ? 22.368 58.323 94.900 1.00 68.31 427 TYR B CA 1
ATOM 6834 C C . TYR B 1 427 ? 21.085 59.058 94.539 1.00 66.98 427 TYR B C 1
ATOM 6835 O O . TYR B 1 427 ? 20.547 58.868 93.443 1.00 70.48 427 TYR B O 1
ATOM 6844 N N . GLY B 1 428 ? 20.586 59.876 95.460 1.00 62.02 428 GLY B N 1
ATOM 6845 C CA . GLY B 1 428 ? 19.528 60.836 95.153 1.00 64.47 428 GLY B CA 1
ATOM 6846 C C . GLY B 1 428 ? 20.121 61.897 94.232 1.00 63.47 428 GLY B C 1
ATOM 6847 O O . GLY B 1 428 ? 21.275 62.267 94.403 1.00 65.00 428 GLY B O 1
ATOM 6848 N N . PRO B 1 429 ? 19.349 62.366 93.235 1.00 64.52 429 PRO B N 1
ATOM 6849 C CA . PRO B 1 429 ? 19.862 63.248 92.168 1.00 63.32 429 PRO B CA 1
ATOM 6850 C C . PRO B 1 429 ? 20.381 64.604 92.653 1.00 56.47 429 PRO B C 1
ATOM 6851 O O . PRO B 1 429 ? 21.413 65.077 92.168 1.00 60.05 429 PRO B O 1
ATOM 6855 N N . LEU B 1 430 ? 19.689 65.202 93.615 1.00 56.18 430 LEU B N 1
ATOM 6856 C CA . LEU B 1 430 ? 20.086 66.503 94.156 1.00 55.65 430 LEU B CA 1
ATOM 6857 C C . LEU B 1 430 ? 21.421 66.432 94.919 1.00 60.41 430 LEU B C 1
ATOM 6858 O O . LEU B 1 430 ? 22.286 67.304 94.746 1.00 57.85 430 LEU B O 1
ATOM 6863 N N . ALA B 1 431 ? 21.601 65.373 95.715 1.00 62.16 431 ALA B N 1
ATOM 6864 C CA . ALA B 1 431 ? 22.902 65.085 96.354 1.00 65.62 431 ALA B CA 1
ATOM 6865 C C . ALA B 1 431 ? 23.973 64.746 95.316 1.00 62.22 431 ALA B C 1
ATOM 6866 O O . ALA B 1 431 ? 25.120 65.192 95.426 1.00 62.93 431 ALA B O 1
ATOM 6868 N N . TRP B 1 432 ? 23.570 63.970 94.309 1.00 60.12 432 TRP B N 1
ATOM 6869 C CA . TRP B 1 432 ? 24.432 63.536 93.213 1.00 54.50 432 TRP B CA 1
ATOM 6870 C C . TRP B 1 432 ? 24.937 64.726 92.397 1.00 55.83 432 TRP B C 1
ATOM 6871 O O . TRP B 1 432 ? 26.091 64.737 91.981 1.00 56.47 432 TRP B O 1
ATOM 6882 N N . GLY B 1 433 ? 24.071 65.722 92.188 1.00 54.34 433 GLY B N 1
ATOM 6883 C CA . GLY B 1 433 ? 24.430 66.947 91.479 1.00 52.75 433 GLY B CA 1
ATOM 6884 C C . GLY B 1 433 ? 25.523 67.732 92.173 1.00 54.58 433 GLY B C 1
ATOM 6885 O O . GLY B 1 433 ? 26.461 68.199 91.524 1.00 52.85 433 GLY B O 1
ATOM 6886 N N . ALA B 1 434 ? 25.410 67.846 93.496 1.00 62.35 434 ALA B N 1
ATOM 6887 C CA . ALA B 1 434 ? 26.388 68.562 94.340 1.00 65.48 434 ALA B CA 1
ATOM 6888 C C . ALA B 1 434 ? 27.767 67.910 94.298 1.00 64.89 434 ALA B C 1
ATOM 6889 O O . ALA B 1 434 ? 28.796 68.595 94.236 1.00 60.59 434 ALA B O 1
ATOM 6891 N N . GLN B 1 435 ? 27.768 66.581 94.305 1.00 68.30 435 GLN B N 1
ATOM 6892 C CA . GLN B 1 435 ? 28.992 65.803 94.199 1.00 68.48 435 GLN B CA 1
ATOM 6893 C C . GLN B 1 435 ? 29.597 65.920 92.795 1.00 67.24 435 GLN B C 1
ATOM 6894 O O . GLN B 1 435 ? 30.797 66.160 92.658 1.00 66.21 435 GLN B O 1
ATOM 6900 N N . LEU B 1 436 ? 28.766 65.781 91.758 1.00 65.22 436 LEU B N 1
ATOM 6901 C CA . LEU B 1 436 ? 29.243 65.868 90.365 1.00 61.04 436 LEU B CA 1
ATOM 6902 C C . LEU B 1 436 ? 29.638 67.288 89.950 1.00 59.56 436 LEU B C 1
ATOM 6903 O O . LEU B 1 436 ? 30.451 67.474 89.048 1.00 62.25 436 LEU B O 1
ATOM 6908 N N . GLY B 1 437 ? 29.069 68.279 90.626 1.00 57.49 437 GLY B N 1
ATOM 6909 C CA . GLY B 1 437 ? 29.395 69.672 90.384 1.00 59.24 437 GLY B CA 1
ATOM 6910 C C . GLY B 1 437 ? 28.379 70.389 89.515 1.00 63.00 437 GLY B C 1
ATOM 6911 O O . GLY B 1 437 ? 28.203 70.050 88.341 1.00 62.16 437 GLY B O 1
ATOM 6912 N N . TRP B 1 438 ? 27.735 71.401 90.095 1.00 61.84 438 TRP B N 1
ATOM 6913 C CA . TRP B 1 438 ? 26.691 72.166 89.421 1.00 58.46 438 TRP B CA 1
ATOM 6914 C C . TRP B 1 438 ? 27.165 72.887 88.161 1.00 59.54 438 TRP B C 1
ATOM 6915 O O . TRP B 1 438 ? 26.460 72.876 87.138 1.00 59.99 438 TRP B O 1
ATOM 6926 N N . GLN B 1 439 ? 28.343 73.507 88.237 1.00 5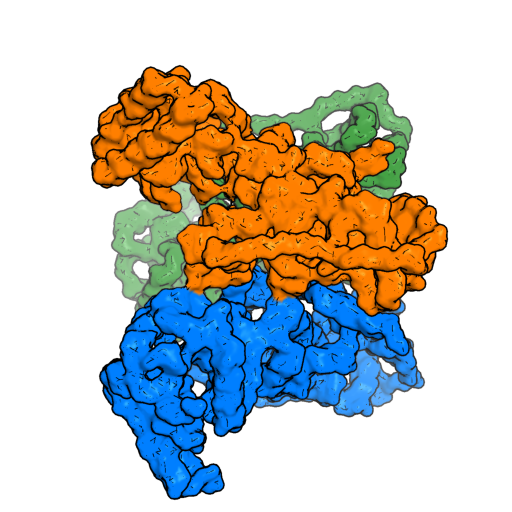3.79 439 GLN B N 1
ATOM 6927 C CA . GLN B 1 439 ? 28.953 74.157 87.070 1.00 58.65 439 GLN B CA 1
ATOM 6928 C C . GLN B 1 439 ? 29.210 73.158 85.951 1.00 57.11 439 GLN B C 1
ATOM 6929 O O . GLN B 1 439 ? 28.962 73.456 84.784 1.00 56.88 439 GLN B O 1
ATOM 6935 N N . ARG B 1 440 ? 29.683 71.969 86.317 1.00 62.90 440 ARG B N 1
ATOM 6936 C CA . ARG B 1 440 ? 29.854 70.893 85.349 1.00 60.42 440 ARG B CA 1
ATOM 6937 C C . ARG B 1 440 ? 28.530 70.489 84.691 1.00 54.77 440 ARG B C 1
ATOM 6938 O O . ARG B 1 440 ? 28.485 70.299 83.469 1.00 54.91 440 ARG B O 1
ATOM 6946 N N . ILE B 1 441 ? 27.470 70.367 85.490 1.00 50.26 441 ILE B N 1
ATOM 6947 C CA . ILE B 1 441 ? 26.159 69.953 84.960 1.00 54.74 441 ILE B CA 1
ATOM 6948 C C . ILE B 1 441 ? 25.627 71.031 84.008 1.00 53.01 441 ILE B C 1
ATOM 6949 O O . ILE B 1 441 ? 25.281 70.719 82.873 1.00 54.47 441 ILE B O 1
ATOM 6954 N N . LEU B 1 442 ? 25.631 72.284 84.473 1.00 54.04 442 LEU B N 1
ATOM 6955 C CA . LEU B 1 442 ? 25.194 73.459 83.701 1.00 52.43 442 LEU B CA 1
ATOM 6956 C C . LEU B 1 442 ? 25.863 73.556 82.339 1.00 48.77 442 LEU B C 1
ATOM 6957 O O . LEU B 1 442 ? 25.175 73.602 81.325 1.00 60.34 442 LEU B O 1
ATOM 6962 N N . ARG B 1 443 ? 27.193 73.569 82.322 1.00 47.77 443 ARG B N 1
ATOM 6963 C CA . ARG B 1 443 ? 27.981 73.703 81.089 1.00 51.51 443 ARG B CA 1
ATOM 6964 C C . ARG B 1 443 ? 27.752 72.549 80.094 1.00 53.75 443 ARG B C 1
ATOM 6965 O O . ARG B 1 443 ? 27.819 72.754 78.878 1.00 56.17 443 ARG B O 1
ATOM 6973 N N . LEU B 1 444 ? 27.474 71.351 80.607 1.00 52.06 444 LEU B N 1
ATOM 6974 C CA . LEU B 1 444 ? 27.087 70.220 79.754 1.00 53.93 444 LEU B CA 1
ATOM 6975 C C . LEU B 1 444 ? 25.735 70.454 79.058 1.00 51.32 444 LEU B C 1
ATOM 6976 O O . LEU B 1 444 ? 25.614 70.294 77.843 1.00 46.90 444 LEU B O 1
ATOM 6981 N N . LEU B 1 445 ? 24.732 70.832 79.839 1.00 46.05 445 LEU B N 1
ATOM 6982 C CA . LEU B 1 445 ? 23.401 71.007 79.308 1.00 48.26 445 LEU B CA 1
ATOM 6983 C C . LEU B 1 445 ? 23.316 72.203 78.354 1.00 49.69 445 LEU B C 1
ATOM 6984 O O . LEU B 1 445 ? 22.573 72.146 77.381 1.00 50.78 445 LEU B O 1
ATOM 6989 N N . GLU B 1 446 ? 24.102 73.254 78.616 1.00 50.40 446 GLU B N 1
ATOM 6990 C CA . GLU B 1 446 ? 24.185 74.417 77.722 1.00 49.33 446 GLU B CA 1
ATOM 6991 C C . GLU B 1 446 ? 24.770 74.025 76.370 1.00 49.11 446 GLU B C 1
ATOM 6992 O O . GLU B 1 446 ? 24.310 74.506 75.334 1.00 49.30 446 GLU B O 1
ATOM 6998 N N . ASN B 1 447 ? 25.779 73.154 76.382 1.00 49.20 447 ASN B N 1
ATOM 6999 C CA . ASN B 1 447 ? 26.402 72.678 75.143 1.00 50.68 447 ASN B CA 1
ATOM 7000 C C . ASN B 1 447 ? 25.445 71.823 74.316 1.00 50.42 447 ASN B C 1
ATOM 7001 O O . ASN B 1 447 ? 25.458 71.893 73.086 1.00 49.19 447 ASN B O 1
ATOM 7006 N N . LEU B 1 448 ? 24.626 71.022 75.003 1.00 47.14 448 LEU B N 1
ATOM 7007 C CA . LEU B 1 448 ? 23.574 70.224 74.364 1.00 46.35 448 LEU B CA 1
ATOM 7008 C C . LEU B 1 448 ? 22.435 71.124 73.877 1.00 49.77 448 LEU B C 1
ATOM 7009 O O . LEU B 1 448 ? 21.874 70.882 72.805 1.00 46.36 448 LEU B O 1
ATOM 7014 N N . GLN B 1 449 ? 22.083 72.143 74.672 1.00 43.91 449 GLN B N 1
ATOM 7015 C CA . GLN B 1 449 ? 21.109 73.146 74.221 1.00 50.75 449 GLN B CA 1
ATOM 7016 C C . GLN B 1 449 ? 21.606 73.895 72.983 1.00 44.80 449 GLN B C 1
ATOM 7017 O O . GLN B 1 449 ? 20.833 74.152 72.073 1.00 48.62 449 GLN B O 1
ATOM 7023 N N . HIS B 1 450 ? 22.896 74.212 72.943 1.00 47.02 450 HIS B N 1
ATOM 7024 C CA . HIS B 1 450 ? 23.482 74.832 71.767 1.00 49.27 450 HIS B CA 1
ATOM 7025 C C . HIS B 1 450 ? 23.521 73.879 70.582 1.00 50.87 450 HIS B C 1
ATOM 7026 O O . HIS B 1 450 ? 23.172 74.275 69.468 1.00 53.13 450 HIS B O 1
ATOM 7033 N N . HIS B 1 451 ? 23.949 72.634 70.812 1.00 48.46 451 HIS B N 1
ATOM 7034 C CA . HIS B 1 451 ? 24.133 71.706 69.707 1.00 43.66 451 HIS B CA 1
ATOM 7035 C C . HIS B 1 451 ? 22.800 71.373 69.063 1.00 45.61 451 HIS B C 1
ATOM 7036 O O . HIS B 1 451 ? 22.676 71.396 67.835 1.00 46.57 451 HIS B O 1
ATOM 7043 N N . TYR B 1 452 ? 21.808 71.072 69.894 1.00 41.76 452 TYR B N 1
ATOM 7044 C CA . TYR B 1 452 ? 20.505 70.664 69.390 1.00 41.28 452 TYR B CA 1
ATOM 7045 C C . TYR B 1 452 ? 19.538 71.817 69.114 1.00 42.01 452 TYR B C 1
ATOM 7046 O O . TYR B 1 452 ? 18.624 71.637 68.321 1.00 36.14 452 TYR B O 1
ATOM 7055 N N . GLY B 1 453 ? 19.710 72.968 69.785 1.00 38.83 453 GLY B N 1
ATOM 7056 C CA . GLY B 1 453 ? 18.765 74.114 69.624 1.00 36.80 453 GLY B CA 1
ATOM 7057 C C . GLY B 1 453 ? 17.376 73.780 70.157 1.00 42.30 453 GLY B C 1
ATOM 7058 O O . GLY B 1 453 ? 16.380 74.315 69.706 1.00 48.26 453 GLY B O 1
ATOM 7059 N N . GLU B 1 454 ? 17.330 72.860 71.114 1.00 47.80 454 GLU B N 1
ATOM 7060 C CA . GLU B 1 454 ? 16.098 72.350 71.664 1.00 44.44 454 GLU B CA 1
ATOM 7061 C C . GLU B 1 454 ? 15.956 72.858 73.079 1.00 45.50 454 GLU B C 1
ATOM 7062 O O . GLU B 1 454 ? 16.910 72.817 73.861 1.00 49.51 454 GLU B O 1
ATOM 7068 N N . GLU B 1 455 ? 14.745 73.317 73.373 1.00 46.62 455 GLU B N 1
ATOM 7069 C CA . GLU B 1 455 ? 14.269 73.713 74.687 1.00 48.87 455 GLU B CA 1
ATOM 7070 C C . GLU B 1 455 ? 14.295 72.528 75.686 1.00 50.70 455 GLU B C 1
ATOM 7071 O O . GLU B 1 455 ? 14.428 72.718 76.899 1.00 47.35 455 GLU B O 1
ATOM 7077 N N . ARG B 1 456 ? 14.156 71.315 75.162 1.00 47.47 456 ARG B N 1
ATOM 7078 C CA . ARG B 1 456 ? 14.365 70.080 75.925 1.00 49.35 456 ARG B CA 1
ATOM 7079 C C . ARG B 1 456 ? 15.595 70.132 76.841 1.00 47.40 456 ARG B C 1
ATOM 7080 O O . ARG B 1 456 ? 15.516 69.749 77.999 1.00 45.58 456 ARG B O 1
ATOM 7088 N N . TYR B 1 457 ? 16.711 70.648 76.330 1.00 47.63 457 TYR B N 1
ATOM 7089 C CA . TYR B 1 457 ? 17.961 70.647 77.080 1.00 43.76 457 TYR B CA 1
ATOM 7090 C C . TYR B 1 457 ? 18.265 71.930 77.855 1.00 49.02 457 TYR B C 1
ATOM 7091 O O . TYR B 1 457 ? 19.405 72.134 78.276 1.00 46.19 457 TYR B O 1
ATOM 7100 N N . ARG B 1 458 ? 17.248 72.776 78.051 1.00 43.71 458 ARG B N 1
ATOM 7101 C CA . ARG B 1 458 ? 17.404 74.021 78.809 1.00 47.89 458 ARG B CA 1
ATOM 7102 C C . ARG B 1 458 ? 17.746 73.759 80.282 1.00 47.44 458 ARG B C 1
ATOM 7103 O O . ARG B 1 458 ? 17.053 72.998 80.961 1.00 48.31 458 ARG B O 1
ATOM 7111 N N . PRO B 1 459 ? 18.851 74.352 80.757 1.00 47.23 459 PRO B N 1
ATOM 7112 C CA . PRO B 1 459 ? 19.172 74.332 82.181 1.00 46.86 459 PRO B CA 1
ATOM 7113 C C . PRO B 1 459 ? 18.051 75.009 82.914 1.00 45.16 459 PRO B C 1
ATOM 7114 O O . PRO B 1 459 ? 17.611 76.063 82.463 1.00 46.54 459 PRO B O 1
ATOM 7118 N N . CYS B 1 460 ? 17.529 74.408 83.988 1.00 38.89 460 CYS B N 1
ATOM 7119 C CA . CYS B 1 460 ? 16.447 75.082 84.702 1.00 47.01 460 CYS B CA 1
ATOM 7120 C C . CYS B 1 460 ? 17.034 76.209 85.544 1.00 42.96 460 CYS B C 1
ATOM 7121 O O . CYS B 1 460 ? 18.243 76.238 85.795 1.00 51.73 460 CYS B O 1
ATOM 7124 N N . SER B 1 461 ? 16.187 77.141 85.954 1.00 45.97 461 SER B N 1
ATOM 7125 C CA . SER B 1 461 ? 16.644 78.344 86.639 1.00 50.12 461 SER B CA 1
ATOM 7126 C C . SER B 1 461 ? 17.459 78.021 87.909 1.00 53.66 461 SER B C 1
ATOM 7127 O O . SER B 1 461 ? 18.517 78.622 88.143 1.00 53.42 461 SER B O 1
ATOM 7130 N N . LEU B 1 462 ? 16.982 77.039 88.682 1.00 53.18 462 LEU B N 1
ATOM 7131 C CA . LEU B 1 462 ? 17.617 76.619 89.935 1.00 52.14 462 LEU B CA 1
ATOM 7132 C C . LEU B 1 462 ? 19.034 76.057 89.730 1.00 52.78 462 LEU B C 1
ATOM 7133 O O . LEU B 1 462 ? 19.917 76.264 90.571 1.00 55.40 462 LEU B O 1
ATOM 7138 N N . LEU B 1 463 ? 19.251 75.374 88.609 1.00 46.65 463 LEU B N 1
ATOM 7139 C CA . LEU B 1 463 ? 20.589 74.906 88.250 1.00 50.02 463 LEU B CA 1
ATOM 7140 C C . LEU B 1 463 ? 21.560 76.074 88.064 1.00 52.84 463 LEU B C 1
ATOM 7141 O O . LEU B 1 463 ? 22.676 76.029 88.587 1.00 56.69 463 LEU B O 1
ATOM 7146 N N . ARG B 1 464 ? 21.134 77.103 87.327 1.00 50.36 464 ARG B N 1
ATOM 7147 C CA . ARG B 1 464 ? 21.928 78.327 87.164 1.00 50.97 464 ARG B CA 1
ATOM 7148 C C . ARG B 1 464 ? 22.267 78.949 88.525 1.00 49.32 464 ARG B C 1
ATOM 7149 O O . ARG B 1 464 ? 23.425 79.283 88.783 1.00 52.62 464 ARG B O 1
ATOM 7157 N N . GLN B 1 465 ? 21.255 79.058 89.383 1.00 50.51 465 GLN B N 1
ATOM 7158 C CA . GLN B 1 465 ? 21.393 79.600 90.743 1.00 60.71 465 GLN B CA 1
ATOM 7159 C C . GLN B 1 465 ? 22.446 78.858 91.572 1.00 63.97 465 GLN B C 1
ATOM 7160 O O . GLN B 1 465 ? 23.298 79.483 92.213 1.00 63.00 465 GLN B O 1
ATOM 7166 N N . ARG B 1 466 ? 22.389 77.529 91.524 1.00 62.86 466 ARG B N 1
ATOM 7167 C CA . ARG B 1 466 ? 23.296 76.675 92.273 1.00 60.43 466 ARG B CA 1
ATOM 7168 C C . ARG B 1 466 ? 24.677 76.596 91.667 1.00 61.01 466 ARG B C 1
ATOM 7169 O O . ARG B 1 466 ? 25.648 76.357 92.382 1.00 60.67 466 ARG B O 1
ATOM 7177 N N . ALA B 1 467 ? 24.771 76.787 90.354 1.00 57.28 467 ALA B N 1
ATOM 7178 C CA . ALA B 1 467 ? 26.078 76.886 89.715 1.00 55.93 467 ALA B CA 1
ATOM 7179 C C . ALA B 1 467 ? 26.776 78.196 90.087 1.00 55.88 467 ALA B C 1
ATOM 7180 O O . ALA B 1 467 ? 27.997 78.227 90.230 1.00 54.48 467 ALA B O 1
ATOM 7182 N N . LEU B 1 468 ? 25.994 79.265 90.242 1.00 59.74 468 LEU B N 1
ATOM 7183 C CA . LEU B 1 468 ? 26.528 80.561 90.656 1.00 66.33 468 LEU B CA 1
ATOM 7184 C C . LEU B 1 468 ? 27.036 80.523 92.093 1.00 67.24 468 LEU B C 1
ATOM 7185 O O . LEU B 1 468 ? 28.106 81.059 92.381 1.00 65.79 468 LEU B O 1
ATOM 7190 N N . LEU B 1 469 ? 26.275 79.869 92.971 1.00 69.27 469 LEU B N 1
ATOM 7191 C CA . LEU B 1 469 ? 26.673 79.656 94.366 1.00 73.31 469 LEU B CA 1
ATOM 7192 C C . LEU B 1 469 ? 27.928 78.797 94.496 1.00 77.78 469 LEU B C 1
ATOM 7193 O O . LEU B 1 469 ? 28.793 79.094 95.323 1.00 82.90 469 LEU B O 1
ATOM 7198 N N . GLU B 1 470 ? 28.032 77.763 93.659 1.00 76.00 470 GLU B N 1
ATOM 7199 C CA . GLU B 1 470 ? 29.186 76.864 93.641 1.00 74.06 470 GLU B CA 1
ATOM 7200 C C . GLU B 1 470 ? 30.470 77.565 93.189 1.00 79.19 470 GLU B C 1
ATOM 7201 O O . GLU B 1 470 ? 31.558 77.272 93.705 1.00 80.47 470 GLU B O 1
ATOM 7207 N N . SER B 1 471 ? 30.338 78.495 92.240 1.00 78.88 471 SER B N 1
ATOM 7208 C CA . SER B 1 471 ? 31.477 79.283 91.756 1.00 81.58 471 SER B CA 1
ATOM 7209 C C . SER B 1 471 ? 32.031 80.251 92.820 1.00 86.32 471 SER B C 1
ATOM 7210 O O . SER B 1 471 ? 33.153 80.747 92.687 1.00 86.16 471 SER B O 1
ATOM 7213 N N . GLY B 1 472 ? 31.238 80.508 93.862 1.00 92.28 472 GLY B N 1
ATOM 7214 C CA . GLY B 1 472 ? 31.667 81.317 95.004 1.00 98.41 472 GLY B CA 1
ATOM 7215 C C . GLY B 1 472 ? 32.168 80.521 96.205 1.00 104.64 472 GLY B C 1
ATOM 7216 O O . GLY B 1 472 ? 32.173 81.039 97.324 1.00 107.00 472 GLY B O 1
ATOM 7217 N N . TYR B 1 473 ? 32.579 79.268 95.978 1.00 108.19 473 TYR B N 1
ATOM 7218 C CA . TYR B 1 473 ? 33.218 78.436 97.014 1.00 110.67 473 TYR B CA 1
ATOM 7219 C C . TYR B 1 473 ? 34.606 77.980 96.579 1.00 109.52 473 TYR B C 1
ATOM 7220 O O . TYR B 1 473 ? 35.548 78.770 96.543 1.00 110.90 473 TYR B O 1
ATOM 7229 N N . LEU C 1 3 ? -24.558 104.202 54.476 1.00 94.56 3 LEU C N 1
ATOM 7230 C CA . LEU C 1 3 ? -25.105 103.513 55.681 1.00 96.86 3 LEU C CA 1
ATOM 7231 C C . LEU C 1 3 ? -26.581 103.832 55.897 1.00 97.20 3 LEU C C 1
ATOM 7232 O O . LEU C 1 3 ? -26.972 104.999 55.992 1.00 97.59 3 LEU C O 1
ATOM 7237 N N . ASN C 1 4 ? -27.389 102.780 55.974 1.00 95.17 4 ASN C N 1
ATOM 7238 C CA . ASN C 1 4 ? -28.799 102.900 56.330 1.00 93.38 4 ASN C CA 1
ATOM 7239 C C . ASN C 1 4 ? -29.268 101.745 57.221 1.00 87.04 4 ASN C C 1
ATOM 7240 O O . ASN C 1 4 ? -30.135 100.959 56.829 1.00 86.73 4 ASN C O 1
ATOM 7245 N N . VAL C 1 5 ? -28.673 101.637 58.409 1.00 78.09 5 VAL C N 1
ATOM 7246 C CA . VAL C 1 5 ? -29.116 100.658 59.397 1.00 67.43 5 VAL C CA 1
ATOM 7247 C C . VAL C 1 5 ? -30.210 101.296 60.225 1.00 65.18 5 VAL C C 1
ATOM 7248 O O . VAL C 1 5 ? -29.994 102.311 60.893 1.00 56.44 5 VAL C O 1
ATOM 7252 N N . GLN C 1 6 ? -31.393 100.698 60.156 1.00 64.03 6 GLN C N 1
ATOM 7253 C CA . GLN C 1 6 ? -32.533 101.164 60.918 1.00 66.43 6 GLN C CA 1
ATOM 7254 C C . GLN C 1 6 ? -32.887 100.130 61.988 1.00 58.75 6 GLN C C 1
ATOM 7255 O O . GLN C 1 6 ? -32.543 100.302 63.154 1.00 60.74 6 GLN C O 1
ATOM 7261 N N . THR C 1 7 ? -33.551 99.052 61.584 1.00 52.60 7 THR C N 1
ATOM 7262 C CA . THR C 1 7 ? -34.004 98.037 62.522 1.00 50.28 7 THR C CA 1
ATOM 7263 C C . THR C 1 7 ? -32.880 97.056 62.817 1.00 46.81 7 THR C C 1
ATOM 7264 O O . THR C 1 7 ? -32.321 96.438 61.905 1.00 51.52 7 THR C O 1
ATOM 7268 N N . VAL C 1 8 ? -32.560 96.923 64.100 1.00 44.09 8 VAL C N 1
ATOM 7269 C CA . VAL C 1 8 ? -31.525 96.011 64.560 1.00 45.63 8 VAL C CA 1
ATOM 7270 C C . VAL C 1 8 ? -32.180 94.814 65.258 1.00 50.73 8 VAL C C 1
ATOM 7271 O O . VAL C 1 8 ? -33.083 94.986 66.069 1.00 45.33 8 VAL C O 1
ATOM 7275 N N . ALA C 1 9 ? -31.731 93.611 64.912 1.00 49.30 9 ALA C N 1
ATOM 7276 C CA . ALA C 1 9 ? -32.142 92.403 65.602 1.00 49.46 9 ALA C CA 1
ATOM 7277 C C . ALA C 1 9 ? -31.011 91.929 66.486 1.00 47.34 9 ALA C C 1
ATOM 7278 O O . ALA C 1 9 ? -29.870 91.846 66.050 1.00 47.46 9 ALA C O 1
ATOM 7280 N N . VAL C 1 10 ? -31.340 91.623 67.731 1.00 45.45 10 VAL C N 1
ATOM 7281 C CA . VAL C 1 10 ? -30.395 91.083 68.678 1.00 45.35 10 VAL C CA 1
ATOM 7282 C C . VAL C 1 10 ? -30.889 89.672 69.042 1.00 51.41 10 VAL C C 1
ATOM 7283 O O . VAL C 1 10 ? -32.044 89.494 69.462 1.00 45.94 10 VAL C O 1
ATOM 7287 N N . ILE C 1 11 ? -30.035 88.672 68.856 1.00 49.86 11 ILE C N 1
ATOM 7288 C CA . ILE C 1 11 ? -30.419 87.291 69.147 1.00 51.59 11 ILE C CA 1
ATOM 7289 C C . ILE C 1 11 ? -29.809 86.834 70.458 1.00 54.40 11 ILE C C 1
ATOM 7290 O O . ILE C 1 11 ? -28.585 86.728 70.582 1.00 54.78 11 ILE C O 1
ATOM 7295 N N . GLY C 1 12 ? -30.667 86.567 71.435 1.00 57.27 12 GLY C N 1
ATOM 7296 C CA . GLY C 1 12 ? -30.226 86.118 72.745 1.00 57.16 12 GLY C CA 1
ATOM 7297 C C . GLY C 1 12 ? -30.721 87.064 73.808 1.00 61.82 12 GLY C C 1
ATOM 7298 O O . GLY C 1 12 ? -30.774 88.268 73.584 1.00 67.96 12 GLY C O 1
ATOM 7299 N N . SER C 1 13 ? -31.073 86.514 74.969 1.00 62.65 13 SER C N 1
ATOM 7300 C CA . SER C 1 13 ? -31.641 87.279 76.074 1.00 60.52 13 SER C CA 1
ATOM 7301 C C . SER C 1 13 ? -30.745 87.306 77.314 1.00 63.07 13 SER C C 1
ATOM 7302 O O . SER C 1 13 ? -31.166 87.789 78.371 1.00 65.71 13 SER C O 1
ATOM 7305 N N . GLY C 1 14 ? -29.518 86.790 77.194 1.00 63.16 14 GLY C N 1
ATOM 7306 C CA . GLY C 1 14 ? -28.535 86.846 78.284 1.00 56.20 14 GLY C CA 1
ATOM 7307 C C . GLY C 1 14 ? -27.989 88.253 78.525 1.00 61.39 14 GLY C C 1
ATOM 7308 O O . GLY C 1 14 ? -28.490 89.227 77.948 1.00 53.81 14 GLY C O 1
ATOM 7309 N N . THR C 1 15 ? -26.955 88.362 79.364 1.00 58.02 15 THR C N 1
ATOM 7310 C CA . THR C 1 15 ? -26.388 89.670 79.725 1.00 60.52 15 THR C CA 1
ATOM 7311 C C . THR C 1 15 ? -25.947 90.453 78.504 1.00 51.72 15 THR C C 1
ATOM 7312 O O . THR C 1 15 ? -26.245 91.639 78.391 1.00 55.30 15 THR C O 1
ATOM 7316 N N . MET C 1 16 ? -25.234 89.783 77.601 1.00 51.60 16 MET C N 1
ATOM 7317 C CA . MET C 1 16 ? -24.699 90.451 76.418 1.00 50.95 16 MET C CA 1
ATOM 7318 C C . MET C 1 16 ? -25.801 90.873 75.450 1.00 48.28 16 MET C C 1
ATOM 7319 O O . MET C 1 16 ? -25.843 92.022 75.055 1.00 51.19 16 MET C O 1
ATOM 7324 N N . GLY C 1 17 ? -26.729 89.971 75.130 1.00 47.50 17 GLY C N 1
ATOM 7325 C CA . GLY C 1 17 ? -27.855 90.306 74.252 1.00 43.76 17 GLY C CA 1
ATOM 7326 C C . GLY C 1 17 ? -28.691 91.486 74.747 1.00 47.81 17 GLY C C 1
ATOM 7327 O O . GLY C 1 17 ? -28.967 92.442 73.998 1.00 44.37 17 GLY C O 1
ATOM 7328 N N . ALA C 1 18 ? -29.048 91.436 76.025 1.00 39.82 18 ALA C N 1
ATOM 7329 C CA . ALA C 1 18 ? -29.854 92.466 76.668 1.00 50.03 18 ALA C CA 1
ATOM 7330 C C . ALA C 1 18 ? -29.127 93.808 76.692 1.00 43.93 18 ALA C C 1
ATOM 7331 O O . ALA C 1 18 ? -29.728 94.852 76.450 1.00 55.69 18 ALA C O 1
ATOM 7333 N N . GLY C 1 19 ? -27.823 93.756 76.953 1.00 42.17 19 GLY C N 1
ATOM 7334 C CA . GLY C 1 19 ? -26.978 94.931 76.997 1.00 41.52 19 GLY C CA 1
ATOM 7335 C C . GLY C 1 19 ? -26.749 95.517 75.623 1.00 42.46 19 GLY C C 1
ATOM 7336 O O . GLY C 1 19 ? -26.683 96.738 75.467 1.00 45.00 19 GLY C O 1
ATOM 7337 N N . ILE C 1 20 ? -26.638 94.654 74.619 1.00 40.97 20 ILE C N 1
ATOM 7338 C CA . ILE C 1 20 ? -26.468 95.123 73.245 1.00 40.25 20 ILE C CA 1
ATOM 7339 C C . ILE C 1 20 ? -27.761 95.795 72.750 1.00 46.03 20 ILE C C 1
ATOM 7340 O O . ILE C 1 20 ? -27.721 96.882 72.132 1.00 46.58 20 ILE C O 1
ATOM 7345 N N . ALA C 1 21 ? -28.893 95.165 73.072 1.00 41.89 21 ALA C N 1
ATOM 7346 C CA . ALA C 1 21 ? -30.225 95.682 72.745 1.00 42.88 21 ALA C CA 1
ATOM 7347 C C . ALA C 1 21 ? -30.451 97.074 73.338 1.00 43.96 21 ALA C C 1
ATOM 7348 O O . ALA C 1 21 ? -30.960 97.969 72.656 1.00 48.59 21 ALA C O 1
ATOM 7350 N N . GLU C 1 22 ? -30.050 97.244 74.597 1.00 48.61 22 GLU C N 1
ATOM 7351 C CA . GLU C 1 22 ? -30.127 98.529 75.297 1.00 50.67 22 GLU C CA 1
ATOM 7352 C C . GLU C 1 22 ? -29.359 99.641 74.573 1.00 53.98 22 GLU C C 1
ATOM 7353 O O . GLU C 1 22 ? -29.884 100.744 74.412 1.00 56.23 22 GLU C O 1
ATOM 7359 N N . VAL C 1 23 ? -28.150 99.328 74.103 1.00 53.12 23 VAL C N 1
ATOM 7360 C CA . VAL C 1 23 ? -27.313 100.281 73.365 1.00 46.64 23 VAL C CA 1
ATOM 7361 C C . VAL C 1 23 ? -27.966 100.690 72.059 1.00 50.54 23 VAL C C 1
ATOM 7362 O O . VAL C 1 23 ? -28.071 101.888 71.761 1.00 51.66 23 VAL C O 1
ATOM 7366 N N . ALA C 1 24 ? -28.410 99.697 71.291 1.00 48.05 24 ALA C N 1
ATOM 7367 C CA . ALA C 1 24 ? -29.042 99.948 70.002 1.00 46.51 24 ALA C CA 1
ATOM 7368 C C . ALA C 1 24 ? -30.340 100.758 70.155 1.00 48.53 24 ALA C C 1
ATOM 7369 O O . ALA C 1 24 ? -30.509 101.758 69.468 1.00 47.73 24 ALA C O 1
ATOM 7371 N N . ALA C 1 25 ? -31.214 100.363 71.082 1.00 49.02 25 ALA C N 1
ATOM 7372 C CA . ALA C 1 25 ? -32.477 101.092 71.304 1.00 50.90 25 ALA C CA 1
ATOM 7373 C C . ALA C 1 25 ? -32.274 102.491 71.888 1.0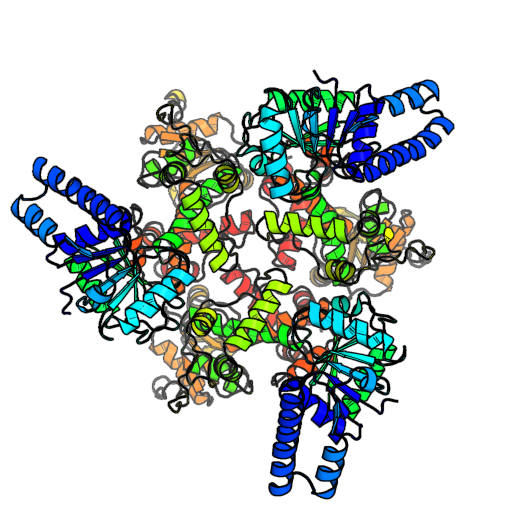0 53.23 25 ALA C C 1
ATOM 7374 O O . ALA C 1 25 ? -33.018 103.411 71.552 1.00 51.95 25 ALA C O 1
ATOM 7376 N N . SER C 1 26 ? -31.265 102.654 72.746 1.00 52.89 26 SER C N 1
ATOM 7377 C CA . SER C 1 26 ? -30.992 103.964 73.359 1.00 53.56 26 SER C CA 1
ATOM 7378 C C . SER C 1 26 ? -30.478 104.993 72.351 1.00 50.22 26 SER C C 1
ATOM 7379 O O . SER C 1 26 ? -30.413 106.171 72.660 1.00 57.38 26 SER C O 1
ATOM 7382 N N . HIS C 1 27 ? -30.155 104.533 71.142 1.00 53.32 27 HIS C N 1
ATOM 7383 C CA . HIS C 1 27 ? -29.639 105.385 70.082 1.00 52.92 27 HIS C CA 1
ATOM 7384 C C . HIS C 1 27 ? -30.576 105.495 68.869 1.00 54.81 27 HIS C C 1
ATOM 7385 O O . HIS C 1 27 ? -30.145 105.873 67.773 1.00 55.88 27 HIS C O 1
ATOM 7392 N N . GLY C 1 28 ? -31.850 105.162 69.064 1.00 55.30 28 GLY C N 1
ATOM 7393 C CA . GLY C 1 28 ? -32.878 105.447 68.059 1.00 52.37 28 GLY C CA 1
ATOM 7394 C C . GLY C 1 28 ? -33.266 104.296 67.159 1.00 52.29 28 GLY C C 1
ATOM 7395 O O . GLY C 1 28 ? -34.057 104.468 66.229 1.00 52.08 28 GLY C O 1
ATOM 7396 N N . HIS C 1 29 ? -32.730 103.112 67.433 1.00 52.07 29 HIS C N 1
ATOM 7397 C CA . HIS C 1 29 ? -33.055 101.948 66.623 1.00 52.89 29 HIS C CA 1
ATOM 7398 C C . HIS C 1 29 ? -34.198 101.138 67.197 1.00 57.91 29 HIS C C 1
ATOM 7399 O O . HIS C 1 29 ? -34.252 100.873 68.398 1.00 59.70 29 HIS C O 1
ATOM 7406 N N . GLN C 1 30 ? -35.109 100.753 66.311 1.00 57.51 30 GLN C N 1
ATOM 7407 C CA . GLN C 1 30 ? -36.086 99.723 66.600 1.00 60.23 30 GLN C CA 1
ATOM 7408 C C . GLN C 1 30 ? -35.312 98.411 66.785 1.00 55.90 30 GLN C C 1
ATOM 7409 O O . GLN C 1 30 ? -34.532 98.015 65.913 1.00 53.04 30 GLN C O 1
ATOM 7415 N N . VAL C 1 31 ? -35.494 97.773 67.939 1.00 51.66 31 VAL C N 1
ATOM 7416 C CA . VAL C 1 31 ? -34.768 96.547 68.256 1.00 51.32 31 VAL C CA 1
ATOM 7417 C C . VAL C 1 31 ? -35.684 95.335 68.380 1.00 54.13 31 VAL C C 1
ATOM 7418 O O . VAL C 1 31 ? -36.562 95.291 69.240 1.00 51.17 31 VAL C O 1
ATOM 7422 N N . LEU C 1 32 ? -35.463 94.355 67.508 1.00 50.86 32 LEU C N 1
ATOM 7423 C CA . LEU C 1 32 ? -36.130 93.068 67.616 1.00 52.25 32 LEU C CA 1
ATOM 7424 C C . LEU C 1 32 ? -35.280 92.160 68.487 1.00 51.77 32 LEU C C 1
ATOM 7425 O O . LEU C 1 32 ? -34.232 91.687 68.056 1.00 59.63 32 LEU C O 1
ATOM 7430 N N . LEU C 1 33 ? -35.712 91.944 69.722 1.00 43.39 33 LEU C N 1
ATOM 7431 C CA . LEU C 1 33 ? -34.994 91.069 70.637 1.00 43.27 33 LEU C CA 1
ATOM 7432 C C . LEU C 1 33 ? -35.556 89.637 70.556 1.00 51.37 33 LEU C C 1
ATOM 7433 O O . LEU C 1 33 ? -36.664 89.373 71.015 1.00 52.12 33 LEU C O 1
ATOM 7438 N N . TYR C 1 34 ? -34.785 88.731 69.963 1.00 51.82 34 TYR C N 1
ATOM 7439 C CA . TYR C 1 34 ? -35.238 87.377 69.663 1.00 56.32 34 TYR C CA 1
ATOM 7440 C C . TYR C 1 34 ? -34.694 86.321 70.612 1.00 60.17 34 TYR C C 1
ATOM 7441 O O . TYR C 1 34 ? -33.490 86.249 70.856 1.00 60.61 34 TYR C O 1
ATOM 7450 N N . ASP C 1 35 ? -35.610 85.501 71.124 1.00 63.14 35 ASP C N 1
ATOM 7451 C CA . ASP C 1 35 ? -35.314 84.267 71.843 1.00 60.65 35 ASP C CA 1
ATOM 7452 C C . ASP C 1 35 ? -36.554 83.382 71.707 1.00 64.22 35 ASP C C 1
ATOM 7453 O O . ASP C 1 35 ? -37.665 83.902 71.534 1.00 60.34 35 ASP C O 1
ATOM 7458 N N . ILE C 1 36 ? -36.367 82.061 71.781 1.00 62.38 36 ILE C N 1
ATOM 7459 C CA . ILE C 1 36 ? -37.496 81.119 71.701 1.00 66.97 36 ILE C CA 1
ATOM 7460 C C . ILE C 1 36 ? -38.383 81.121 72.957 1.00 71.40 36 ILE C C 1
ATOM 7461 O O . ILE C 1 36 ? -39.572 80.805 72.880 1.00 77.64 36 ILE C O 1
ATOM 7466 N N . SER C 1 37 ? -37.804 81.478 74.100 1.00 73.42 37 SER C N 1
ATOM 7467 C CA . SER C 1 37 ? -38.538 81.553 75.363 1.00 69.97 37 SER C CA 1
ATOM 7468 C C . SER C 1 37 ? -39.053 82.975 75.617 1.00 73.51 37 SER C C 1
ATOM 7469 O O . SER C 1 37 ? -38.265 83.930 75.704 1.00 75.74 37 SER C O 1
ATOM 7472 N N . ALA C 1 38 ? -40.377 83.105 75.728 1.00 71.77 38 ALA C N 1
ATOM 7473 C CA . ALA C 1 38 ? -41.032 84.393 75.975 1.00 66.74 38 ALA C CA 1
ATOM 7474 C C . ALA C 1 38 ? -40.837 84.899 77.411 1.00 67.55 38 ALA C C 1
ATOM 7475 O O . ALA C 1 38 ? -40.837 86.113 77.647 1.00 67.45 38 ALA C O 1
ATOM 7477 N N . GLU C 1 39 ? -40.673 83.964 78.350 1.00 65.86 39 GLU C N 1
ATOM 7478 C CA . GLU C 1 39 ? -40.359 84.267 79.751 1.00 70.30 39 GLU C CA 1
ATOM 7479 C C . GLU C 1 39 ? -38.985 84.918 79.846 1.00 64.44 39 GLU C C 1
ATOM 7480 O O . GLU C 1 39 ? -38.801 85.881 80.593 1.00 63.20 39 GLU C O 1
ATOM 7486 N N . ALA C 1 40 ? -38.029 84.356 79.101 1.00 60.09 40 ALA C N 1
ATOM 7487 C CA . ALA C 1 40 ? -36.651 84.832 79.088 1.00 57.15 40 ALA C CA 1
ATOM 7488 C C . ALA C 1 40 ? -36.616 86.274 78.586 1.00 56.84 40 ALA C C 1
ATOM 7489 O O . ALA C 1 40 ? -35.993 87.130 79.213 1.00 57.03 40 ALA C O 1
ATOM 7491 N N . LEU C 1 41 ? -37.331 86.539 77.491 1.00 56.77 41 LEU C N 1
ATOM 7492 C CA . LEU C 1 41 ? -37.457 87.891 76.939 1.00 57.98 41 LEU C CA 1
ATOM 7493 C C . LEU C 1 41 ? -38.019 88.907 77.940 1.00 58.66 41 LEU C C 1
ATOM 7494 O O . LEU C 1 41 ? -37.490 90.018 78.064 1.00 58.37 41 LEU C O 1
ATOM 7499 N N . THR C 1 42 ? -39.062 88.500 78.663 1.00 59.01 42 THR C N 1
ATOM 7500 C CA . THR C 1 42 ? -39.718 89.331 79.676 1.00 60.23 42 THR C CA 1
ATOM 7501 C C . THR C 1 42 ? -38.761 89.695 80.811 1.00 56.54 42 THR C C 1
ATOM 7502 O O . THR C 1 42 ? -38.725 90.842 81.231 1.00 58.61 42 THR C O 1
ATOM 7506 N N . ARG C 1 43 ? -37.989 88.718 81.283 1.00 54.33 43 ARG C N 1
ATOM 7507 C CA . ARG C 1 43 ? -36.965 88.936 82.316 1.00 59.16 43 ARG C CA 1
ATOM 7508 C C . ARG C 1 43 ? -35.851 89.888 81.864 1.00 57.41 43 ARG C C 1
ATOM 7509 O O . ARG C 1 43 ? -35.486 90.819 82.599 1.00 53.22 43 ARG C O 1
ATOM 7517 N N . ALA C 1 44 ? -35.319 89.641 80.663 1.00 53.75 44 ALA C N 1
ATOM 7518 C CA . ALA C 1 44 ? -34.277 90.481 80.069 1.00 55.32 44 ALA C CA 1
ATOM 7519 C C . ALA C 1 44 ? -34.758 91.929 79.915 1.00 54.82 44 ALA C C 1
ATOM 7520 O O . ALA C 1 44 ? -34.048 92.861 80.305 1.00 56.63 44 ALA C O 1
ATOM 7522 N N . ILE C 1 45 ? -35.973 92.095 79.391 1.00 57.10 45 ILE C N 1
ATOM 7523 C CA . ILE C 1 45 ? -36.599 93.413 79.231 1.00 58.58 45 ILE C CA 1
ATOM 7524 C C . ILE C 1 45 ? -36.916 94.106 80.567 1.00 61.39 45 ILE C C 1
ATOM 7525 O O . ILE C 1 45 ? -36.742 95.320 80.682 1.00 65.32 45 ILE C O 1
ATOM 7530 N N . ASP C 1 46 ? -37.323 93.339 81.580 1.00 64.23 46 ASP C N 1
ATOM 7531 C CA . ASP C 1 46 ? -37.475 93.882 82.944 1.00 61.48 46 ASP C CA 1
ATOM 7532 C C . ASP C 1 46 ? -36.161 94.444 83.476 1.00 60.34 46 ASP C C 1
ATOM 7533 O O . ASP C 1 46 ? -36.150 95.533 84.062 1.00 57.64 46 ASP C O 1
ATOM 7538 N N . GLY C 1 47 ? -35.069 93.701 83.262 1.00 56.99 47 GLY C N 1
ATOM 7539 C CA . GLY C 1 47 ? -33.712 94.164 83.567 1.00 54.06 47 GLY C CA 1
ATOM 7540 C C . GLY C 1 47 ? -33.387 95.522 82.949 1.00 55.69 47 GLY C C 1
ATOM 7541 O O . GLY C 1 47 ? -32.996 96.447 83.662 1.00 56.55 47 GLY C O 1
ATOM 7542 N N . ILE C 1 48 ? -33.571 95.648 81.634 1.00 53.32 48 ILE C N 1
ATOM 7543 C CA . ILE C 1 48 ? -33.316 96.907 80.926 1.00 54.88 48 ILE C CA 1
ATOM 7544 C C . ILE C 1 48 ? -34.202 98.060 81.450 1.00 61.72 48 ILE C C 1
ATOM 7545 O O . ILE C 1 48 ? -33.701 99.171 81.668 1.00 62.77 48 ILE C O 1
ATOM 7550 N N . HIS C 1 49 ? -35.499 97.780 81.637 1.00 61.73 49 HIS C N 1
ATOM 7551 C CA A HIS C 1 49 ? -36.424 98.713 82.281 0.50 64.21 49 HIS C CA 1
ATOM 7552 C CA B HIS C 1 49 ? -36.433 98.710 82.284 0.50 64.11 49 HIS C CA 1
ATOM 7553 C C . HIS C 1 49 ? -35.860 99.202 83.620 1.00 64.89 49 HIS C C 1
ATOM 7554 O O . HIS C 1 49 ? -35.739 100.409 83.843 1.00 66.29 49 HIS C O 1
ATOM 7567 N N . ALA C 1 50 ? -35.486 98.255 84.485 1.00 64.50 50 ALA C N 1
ATOM 7568 C CA . ALA C 1 50 ? -34.966 98.524 85.830 1.00 65.54 50 ALA C CA 1
ATOM 7569 C C . ALA C 1 50 ? -33.664 99.308 85.862 1.00 66.64 50 ALA C C 1
ATOM 7570 O O . ALA C 1 50 ? -33.493 100.185 86.712 1.00 72.30 50 ALA C O 1
ATOM 7572 N N . ARG C 1 51 ? -32.751 98.993 84.946 1.00 61.19 51 ARG C N 1
ATOM 7573 C CA . ARG C 1 51 ? -31.457 99.666 84.903 1.00 64.48 51 ARG C CA 1
ATOM 7574 C C . ARG C 1 51 ? -31.566 101.098 84.377 1.00 68.52 51 ARG C C 1
ATOM 7575 O O . ARG C 1 51 ? -30.951 102.011 84.936 1.00 66.88 51 ARG C O 1
ATOM 7583 N N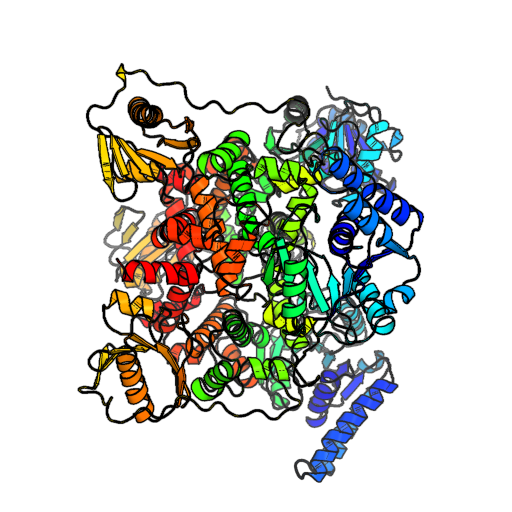 . LEU C 1 52 ? -32.357 101.290 83.320 1.00 67.39 52 LEU C N 1
ATOM 7584 C CA . LEU C 1 52 ? -32.575 102.622 82.749 1.00 70.43 52 LEU C CA 1
ATOM 7585 C C . LEU C 1 52 ? -33.374 103.556 83.661 1.00 73.18 52 LEU C C 1
ATOM 7586 O O . LEU C 1 52 ? -33.108 104.764 83.699 1.00 73.42 52 LEU C O 1
ATOM 7591 N N . ASN C 1 53 ? -34.345 102.997 84.385 1.00 72.21 53 ASN C N 1
ATOM 7592 C CA . ASN C 1 53 ? -35.161 103.774 85.313 1.00 71.69 53 ASN C CA 1
ATOM 7593 C C . ASN C 1 53 ? -34.379 104.289 86.505 1.00 74.72 53 ASN C C 1
ATOM 7594 O O . ASN C 1 53 ? -34.636 105.402 86.988 1.00 72.01 53 ASN C O 1
ATOM 7599 N N . SER C 1 54 ? -33.409 103.494 86.959 1.00 75.04 54 SER C N 1
ATOM 7600 C CA . SER C 1 54 ? -32.532 103.925 88.043 1.00 79.00 54 SER C CA 1
ATOM 7601 C C . SER C 1 54 ? -31.555 105.018 87.582 1.00 80.25 54 SER C C 1
ATOM 7602 O O . SER C 1 54 ? -31.142 105.851 88.390 1.00 84.73 54 SER C O 1
ATOM 7605 N N . ARG C 1 55 ? -31.205 105.026 86.294 1.00 76.11 55 ARG C N 1
ATOM 7606 C CA . ARG C 1 55 ? -30.384 106.109 85.721 1.00 77.13 55 ARG C CA 1
ATOM 7607 C C . ARG C 1 55 ? -31.131 107.452 85.646 1.00 77.23 55 ARG C C 1
ATOM 7608 O O . ARG C 1 55 ? -30.521 108.513 85.800 1.00 74.89 55 ARG C O 1
ATOM 7616 N N . VAL C 1 56 ? -32.444 107.393 85.417 1.00 76.14 56 VAL C N 1
ATOM 7617 C CA . VAL C 1 56 ? -33.309 108.581 85.454 1.00 77.44 56 VAL C CA 1
ATOM 7618 C C . VAL C 1 56 ? -33.451 109.143 86.872 1.00 78.78 56 VAL C C 1
ATOM 7619 O O . VAL C 1 56 ? -33.415 110.366 87.068 1.00 84.73 56 VAL C O 1
ATOM 7623 N N . THR C 1 57 ? -33.608 108.242 87.843 1.00 80.96 57 THR C N 1
ATOM 7624 C CA . THR C 1 57 ? -33.614 108.567 89.276 1.00 81.37 57 THR C CA 1
ATOM 7625 C C . THR C 1 57 ? -32.378 109.394 89.669 1.00 81.34 57 THR C C 1
ATOM 7626 O O . THR C 1 57 ? -32.502 110.462 90.272 1.00 82.12 57 THR C O 1
ATOM 7630 N N . ARG C 1 58 ? -31.201 108.913 89.276 1.00 80.37 58 ARG C N 1
ATOM 7631 C CA . ARG C 1 58 ? -29.935 109.589 89.563 1.00 81.25 58 ARG C CA 1
ATOM 7632 C C . ARG C 1 58 ? -29.617 110.770 88.614 1.00 81.36 58 ARG C C 1
ATOM 7633 O O . ARG C 1 58 ? -28.558 111.400 88.734 1.00 83.72 58 ARG C O 1
ATOM 7641 N N . GLY C 1 59 ? -30.529 111.065 87.687 1.00 75.81 59 GLY C N 1
ATOM 7642 C CA . GLY C 1 59 ? -30.342 112.136 86.702 1.00 72.41 59 GLY C CA 1
ATOM 7643 C C . GLY C 1 59 ? -29.231 111.893 85.687 1.00 70.80 59 GLY C C 1
ATOM 7644 O O . GLY C 1 59 ? -28.604 112.841 85.215 1.00 68.27 59 GLY C O 1
ATOM 7645 N N . LYS C 1 60 ? -28.983 110.627 85.350 1.00 67.76 60 LYS C N 1
ATOM 7646 C CA . LYS C 1 60 ? -27.925 110.275 84.404 1.00 66.72 60 LYS C CA 1
ATOM 7647 C C . LYS C 1 60 ? -28.510 110.049 83.018 1.00 68.31 60 LYS C C 1
ATOM 7648 O O . LYS C 1 60 ? -27.775 109.791 82.055 1.00 65.55 60 LYS C O 1
ATOM 7654 N N . LEU C 1 61 ? -29.839 110.142 82.938 1.00 65.59 61 LEU C N 1
ATOM 7655 C CA . LEU C 1 61 ? -30.595 109.946 81.709 1.00 61.35 61 LEU C CA 1
ATOM 7656 C C . LEU C 1 61 ? -31.948 110.653 81.851 1.00 59.62 61 LEU C C 1
ATOM 7657 O O . LEU C 1 61 ? -32.570 110.584 82.915 1.00 57.35 61 LEU C O 1
ATOM 7662 N N . THR C 1 62 ? -32.400 111.330 80.793 1.00 55.41 62 THR C N 1
ATOM 7663 C CA . THR C 1 62 ? -33.722 111.970 80.806 1.00 60.98 62 THR C CA 1
ATOM 7664 C C . THR C 1 62 ? -34.850 110.936 80.753 1.00 62.17 62 THR C C 1
ATOM 7665 O O . THR C 1 62 ? -34.681 109.836 80.197 1.00 56.96 62 THR C O 1
ATOM 7669 N N . ALA C 1 63 ? -35.993 111.317 81.327 1.00 57.36 63 ALA C N 1
ATOM 7670 C CA . ALA C 1 63 ? -37.205 110.515 81.295 1.00 57.35 63 ALA C CA 1
ATOM 7671 C C . ALA C 1 63 ? -37.667 110.250 79.872 1.00 53.47 63 ALA C C 1
ATOM 7672 O O . ALA C 1 63 ? -38.139 109.149 79.580 1.00 49.64 63 ALA C O 1
ATOM 7674 N N . GLU C 1 64 ? -37.523 111.247 78.990 1.00 50.22 64 GLU C N 1
ATOM 7675 C CA . GLU C 1 64 ? -37.909 111.078 77.582 1.00 50.50 64 GLU C CA 1
ATOM 7676 C C . GLU C 1 64 ? -37.133 109.950 76.897 1.00 50.13 64 GLU C C 1
ATOM 7677 O O . GLU C 1 64 ? -37.720 109.047 76.299 1.00 51.82 64 GLU C O 1
ATOM 7683 N N . THR C 1 65 ? -35.812 110.023 76.989 1.00 51.71 65 THR C N 1
ATOM 7684 C CA . THR C 1 65 ? -34.942 109.089 76.290 1.00 53.93 65 THR C CA 1
ATOM 7685 C C . THR C 1 65 ? -35.106 107.708 76.898 1.00 54.05 65 THR C C 1
ATOM 7686 O O . THR C 1 65 ? -35.121 106.717 76.176 1.00 52.38 65 THR C O 1
ATOM 7690 N N . CYS C 1 66 ? -35.300 107.661 78.214 1.00 52.80 66 CYS C N 1
ATOM 7691 C CA . CYS C 1 66 ? -35.670 106.425 78.875 1.00 53.29 66 CYS C CA 1
ATOM 7692 C C . CYS C 1 66 ? -36.914 105.792 78.267 1.00 56.74 66 CYS C C 1
ATOM 7693 O O . CYS C 1 66 ? -36.881 104.621 77.858 1.00 58.06 66 CYS C O 1
ATOM 7696 N N . GLU C 1 67 ? -37.998 106.562 78.189 1.00 56.74 67 GLU C N 1
ATOM 7697 C CA . GLU C 1 67 ? -39.268 106.003 77.726 1.00 60.18 67 GLU C CA 1
ATOM 7698 C C . GLU C 1 67 ? -39.249 105.650 76.242 1.00 56.90 67 GLU C C 1
ATOM 7699 O O . GLU C 1 67 ? -39.814 104.631 75.838 1.00 53.40 67 GLU C O 1
ATOM 7705 N N . ARG C 1 68 ? -38.574 106.475 75.442 1.00 53.56 68 ARG C N 1
ATOM 7706 C CA . ARG C 1 68 ? -38.425 106.195 74.008 1.00 58.36 68 ARG C CA 1
ATOM 7707 C C . ARG C 1 68 ? -37.560 104.952 73.725 1.00 54.28 68 ARG C C 1
ATOM 7708 O O . ARG C 1 68 ? -37.831 104.204 72.780 1.00 53.20 68 ARG C O 1
ATOM 7716 N N . THR C 1 69 ? -36.528 104.753 74.545 1.00 52.98 69 THR C N 1
ATOM 7717 C CA . THR C 1 69 ? -35.708 103.537 74.504 1.00 52.53 69 THR C CA 1
ATOM 7718 C C . THR C 1 69 ? -36.536 102.277 74.753 1.00 48.90 69 THR C C 1
ATOM 7719 O O . THR C 1 69 ? -36.498 101.348 73.943 1.00 52.11 69 THR C O 1
ATOM 7723 N N . LEU C 1 70 ? -37.302 102.272 75.843 1.00 53.14 70 LEU C N 1
ATOM 7724 C CA . LEU C 1 70 ? -38.103 101.095 76.240 1.00 61.15 70 LEU C CA 1
ATOM 7725 C C . LEU C 1 70 ? -39.150 100.695 75.211 1.00 63.14 70 LEU C C 1
ATOM 7726 O O . LEU C 1 70 ? -39.387 99.504 74.990 1.00 65.29 70 LEU C O 1
ATOM 7731 N N . LYS C 1 71 ? -39.742 101.700 74.571 1.00 62.32 71 LYS C N 1
ATOM 7732 C CA . LYS C 1 71 ? -40.731 101.502 73.515 1.00 65.34 71 LYS C CA 1
ATOM 7733 C C . LYS C 1 71 ? -40.132 100.850 72.257 1.00 62.70 71 LYS C C 1
ATOM 7734 O O . LYS C 1 71 ? -40.845 100.198 71.498 1.00 59.96 71 LYS C O 1
ATOM 7740 N N . ARG C 1 72 ? -38.831 101.026 72.037 1.00 57.98 72 ARG C N 1
ATOM 7741 C CA . ARG C 1 72 ? -38.181 100.472 70.847 1.00 61.47 72 ARG C CA 1
ATOM 7742 C C . ARG C 1 72 ? -37.766 99.007 71.020 1.00 61.02 72 ARG C C 1
ATOM 7743 O O . ARG C 1 72 ? -37.384 98.352 70.056 1.00 62.88 72 ARG C O 1
ATOM 7751 N N . LEU C 1 73 ? -37.873 98.494 72.244 1.00 59.44 73 LEU C N 1
ATOM 7752 C CA . LEU C 1 73 ? -37.540 97.101 72.532 1.00 60.85 73 LEU C CA 1
ATOM 7753 C C . LEU C 1 73 ? -38.709 96.163 72.264 1.00 58.32 73 LEU C C 1
ATOM 7754 O O . LEU C 1 73 ? -39.603 96.025 73.094 1.00 62.78 73 LEU C O 1
ATOM 7759 N N . ILE C 1 74 ? -38.685 95.514 71.105 1.00 54.03 74 ILE C N 1
ATOM 7760 C CA . ILE C 1 74 ? -39.765 94.611 70.704 1.00 56.40 74 ILE C CA 1
ATOM 7761 C C . ILE C 1 74 ? -39.363 93.129 70.844 1.00 56.37 74 ILE C C 1
ATOM 7762 O O . ILE C 1 74 ? -38.546 92.638 70.066 1.00 56.53 74 ILE C O 1
ATOM 7767 N N . PRO C 1 75 ? -39.927 92.423 71.849 1.00 56.60 75 PRO C N 1
ATOM 7768 C CA . PRO C 1 75 ? -39.639 90.992 72.014 1.00 59.61 75 PRO C CA 1
ATOM 7769 C C . PRO C 1 75 ? -40.342 90.147 70.961 1.00 58.88 75 PRO C C 1
ATOM 7770 O O . PRO C 1 75 ? -41.544 90.303 70.726 1.00 62.63 75 PRO C O 1
ATOM 7774 N N . VAL C 1 76 ? -39.574 89.285 70.306 1.00 60.68 76 VAL C N 1
ATOM 7775 C CA . VAL C 1 76 ? -40.091 88.418 69.250 1.00 58.34 76 VAL C CA 1
ATOM 7776 C C . VAL C 1 76 ? -39.657 86.982 69.492 1.00 61.73 76 VAL C C 1
ATOM 7777 O O . VAL C 1 76 ? -38.553 86.729 70.006 1.00 65.84 76 VAL C O 1
ATOM 7781 N N . THR C 1 77 ? -40.537 86.051 69.125 1.00 63.14 77 THR C N 1
ATOM 7782 C CA . THR C 1 77 ? -40.312 84.609 69.290 1.00 63.34 77 THR C CA 1
ATOM 7783 C C . THR C 1 77 ? -40.287 83.920 67.921 1.00 58.61 77 THR C C 1
ATOM 7784 O O . THR C 1 77 ? -39.889 82.762 67.790 1.00 57.48 77 THR C O 1
ATOM 7788 N N . ASP C 1 78 ? -40.709 84.653 66.900 1.00 63.29 78 ASP C N 1
ATOM 7789 C CA . ASP C 1 78 ? -40.702 84.154 65.528 1.00 69.81 78 ASP C CA 1
ATOM 7790 C C . ASP C 1 78 ? -39.482 84.704 64.768 1.00 70.65 78 ASP C C 1
ATOM 7791 O O . ASP C 1 78 ? -39.344 85.921 64.584 1.00 67.82 78 ASP C O 1
ATOM 7796 N N . ILE C 1 79 ? -38.607 83.796 64.330 1.00 73.77 79 ILE C N 1
ATOM 7797 C CA . ILE C 1 79 ? -37.369 84.144 63.601 1.00 76.71 79 ILE C CA 1
ATOM 7798 C C . ILE C 1 79 ? -37.638 84.903 62.306 1.00 74.18 79 ILE C C 1
ATOM 7799 O O . ILE C 1 79 ? -36.779 85.650 61.831 1.00 69.56 79 ILE C O 1
ATOM 7804 N N . HIS C 1 80 ? -38.835 84.701 61.754 1.00 73.18 80 HIS C N 1
ATOM 7805 C CA . HIS C 1 80 ? -39.251 85.336 60.510 1.00 74.11 80 HIS C CA 1
ATOM 7806 C C . HIS C 1 80 ? -39.492 86.826 60.652 1.00 68.81 80 HIS C C 1
ATOM 7807 O O . HIS C 1 80 ? -39.405 87.555 59.669 1.00 70.89 80 HIS C O 1
ATOM 7814 N N . ALA C 1 81 ? -39.778 87.272 61.874 1.00 65.73 81 ALA C N 1
ATOM 7815 C CA . ALA C 1 81 ? -39.933 88.699 62.163 1.00 67.59 81 ALA C CA 1
ATOM 7816 C C . ALA C 1 81 ? -38.633 89.471 61.936 1.00 68.81 81 ALA C C 1
ATOM 7817 O O . ALA C 1 81 ? -38.665 90.668 61.646 1.00 74.54 81 ALA C O 1
ATOM 7819 N N . LEU C 1 82 ? -37.496 88.780 62.023 1.00 64.26 82 LEU C N 1
ATOM 7820 C CA . LEU C 1 82 ? -36.197 89.408 61.754 1.00 65.73 82 LEU C CA 1
ATOM 7821 C C . LEU C 1 82 ? -35.909 89.666 60.260 1.00 65.05 82 LEU C C 1
ATOM 7822 O O . LEU C 1 82 ? -34.797 90.082 59.907 1.00 63.99 82 LEU C O 1
ATOM 7827 N N . ALA C 1 83 ? -36.898 89.436 59.391 1.00 61.40 83 ALA C N 1
ATOM 7828 C CA . ALA C 1 83 ? -36.750 89.743 57.957 1.00 61.10 83 ALA C CA 1
ATOM 7829 C C . ALA C 1 83 ? -36.651 91.249 57.685 1.00 55.72 83 ALA C C 1
ATOM 7830 O O . ALA C 1 83 ? -36.077 91.670 56.681 1.00 55.32 83 ALA C O 1
ATOM 7832 N N . ALA C 1 84 ? -37.213 92.041 58.591 1.00 53.43 84 ALA C N 1
ATOM 7833 C CA . ALA C 1 84 ? -37.179 93.500 58.506 1.00 60.73 84 ALA C CA 1
ATOM 7834 C C . ALA C 1 84 ? -35.837 94.138 58.944 1.00 62.36 84 ALA C C 1
ATOM 7835 O O . ALA C 1 84 ? -35.577 95.314 58.644 1.00 65.99 84 ALA C O 1
ATOM 7837 N N . ALA C 1 85 ? -34.995 93.369 59.640 1.00 61.39 85 ALA C N 1
ATOM 7838 C CA . ALA C 1 85 ? -33.740 93.897 60.206 1.00 55.63 85 ALA C CA 1
ATOM 7839 C C . ALA C 1 85 ? -32.666 94.160 59.160 1.00 51.38 85 ALA C C 1
ATOM 7840 O O . ALA C 1 85 ? -32.447 93.342 58.264 1.00 51.54 85 ALA C O 1
ATOM 7842 N N . ASP C 1 86 ? -32.009 95.311 59.284 1.00 53.80 86 ASP C N 1
ATOM 7843 C CA . ASP C 1 86 ? -30.829 95.654 58.480 1.00 55.38 86 ASP C CA 1
ATOM 7844 C C . ASP C 1 86 ? -29.544 95.094 59.087 1.00 57.05 86 ASP C C 1
ATOM 7845 O O . ASP C 1 86 ? -28.521 94.987 58.401 1.00 56.93 86 ASP C O 1
ATOM 7850 N N . LEU C 1 87 ? -29.603 94.789 60.386 1.00 54.85 87 LEU C N 1
ATOM 7851 C CA . LEU C 1 87 ? -28.473 94.261 61.139 1.00 55.13 87 LEU C CA 1
ATOM 7852 C C . LEU C 1 87 ? -28.985 93.267 62.164 1.00 51.66 87 LEU C C 1
ATOM 7853 O O . LEU C 1 87 ? -29.926 93.544 62.904 1.00 49.65 87 LEU C O 1
ATOM 7858 N N . VAL C 1 88 ? -28.360 92.101 62.174 1.00 50.64 88 VAL C N 1
ATOM 7859 C CA . VAL C 1 88 ? -28.584 91.120 63.203 1.00 50.35 88 VAL C CA 1
ATOM 7860 C C . VAL C 1 88 ? -27.298 90.974 64.002 1.00 51.00 88 VAL C C 1
ATOM 7861 O O . VAL C 1 88 ? -26.207 90.804 63.424 1.00 46.78 88 VAL C O 1
ATOM 7865 N N . ILE C 1 89 ? -27.426 91.060 65.326 1.00 46.28 89 ILE C N 1
ATOM 7866 C CA . ILE C 1 89 ? -26.308 90.803 66.226 1.00 45.76 89 ILE C CA 1
ATOM 7867 C C . ILE C 1 89 ? -26.641 89.573 67.076 1.00 50.05 89 ILE C C 1
ATOM 7868 O O . ILE C 1 89 ? -27.507 89.623 67.940 1.00 44.59 89 ILE C O 1
ATOM 7873 N N . GLU C 1 90 ? -25.934 88.483 66.817 1.00 48.23 90 GLU C N 1
ATOM 7874 C CA . GLU C 1 90 ? -26.154 87.204 67.488 1.00 49.88 90 GLU C CA 1
ATOM 7875 C C . GLU C 1 90 ? -25.314 87.113 68.755 1.00 47.13 90 GLU C C 1
ATOM 7876 O O . GLU C 1 90 ? -24.113 87.325 68.721 1.00 49.80 90 GLU C O 1
ATOM 7882 N N . ALA C 1 91 ? -25.944 86.763 69.869 1.00 49.06 91 ALA C N 1
ATOM 7883 C CA . ALA C 1 91 ? -25.235 86.581 71.122 1.00 46.11 91 ALA C CA 1
ATOM 7884 C C . ALA C 1 91 ? -25.873 85.459 71.958 1.00 47.97 91 ALA C C 1
ATOM 7885 O O . ALA C 1 91 ? -26.186 85.650 73.125 1.00 46.34 91 ALA C O 1
ATOM 7887 N N . ALA C 1 92 ? -26.084 84.299 71.351 1.00 55.17 92 ALA C N 1
ATOM 7888 C CA . ALA C 1 92 ? -26.680 83.162 72.065 1.00 64.28 92 ALA C CA 1
ATOM 7889 C C . ALA C 1 92 ? -25.625 82.086 72.355 1.00 67.83 92 ALA C C 1
ATOM 7890 O O . ALA C 1 92 ? -24.598 82.395 72.972 1.00 72.92 92 ALA C O 1
ATOM 7892 N N . SER C 1 93 ? -25.862 80.849 71.916 1.00 70.36 93 SER C N 1
ATOM 7893 C CA . SER C 1 93 ? -24.954 79.726 72.216 1.00 73.68 93 SER C CA 1
ATOM 7894 C C . SER C 1 93 ? -23.575 79.906 71.594 1.00 73.44 93 SER C C 1
ATOM 7895 O O . SER C 1 93 ? -23.466 80.342 70.452 1.00 69.75 93 SER C O 1
ATOM 7898 N N . GLU C 1 94 ? -22.538 79.570 72.361 1.00 76.43 94 GLU C N 1
ATOM 7899 C CA . GLU C 1 94 ? -21.155 79.674 71.896 1.00 81.04 94 GLU C CA 1
ATOM 7900 C C . GLU C 1 94 ? -20.684 78.500 71.035 1.00 81.08 94 GLU C C 1
ATOM 7901 O O . GLU C 1 94 ? -19.731 78.644 70.277 1.00 85.88 94 GLU C O 1
ATOM 7907 N N . ARG C 1 95 ? -21.335 77.346 71.160 1.00 78.22 95 ARG C N 1
ATOM 7908 C CA . ARG C 1 95 ? -21.017 76.176 70.331 1.00 74.66 95 ARG C CA 1
ATOM 7909 C C . ARG C 1 95 ? -21.062 76.501 68.844 1.00 68.92 95 ARG C C 1
ATOM 7910 O O . ARG C 1 95 ? -21.980 77.184 68.387 1.00 69.84 95 ARG C O 1
ATOM 7918 N N . LEU C 1 96 ? -20.068 76.015 68.102 1.00 67.77 96 LEU C N 1
ATOM 7919 C CA . LEU C 1 96 ? -19.940 76.293 66.665 1.00 64.83 96 LEU C CA 1
ATOM 7920 C C . LEU C 1 96 ? -21.145 75.846 65.846 1.00 64.53 96 LEU C C 1
ATOM 7921 O O . LEU C 1 96 ? -21.674 76.616 65.039 1.00 66.21 96 LEU C O 1
ATOM 7926 N N . GLU C 1 97 ? -21.561 74.598 66.053 1.00 65.00 97 GLU C N 1
ATOM 7927 C CA . GLU C 1 97 ? -22.628 73.983 65.248 1.00 67.15 97 GLU C CA 1
ATOM 7928 C C . GLU C 1 97 ? -24.003 74.655 65.413 1.00 58.35 97 GLU C C 1
ATOM 7929 O O . GLU C 1 97 ? -24.753 74.753 64.451 1.00 52.68 97 GLU C O 1
ATOM 7935 N N . VAL C 1 98 ? -24.301 75.130 66.622 1.00 61.60 98 VAL C N 1
ATOM 7936 C CA . VAL C 1 98 ? -25.500 75.945 66.877 1.00 62.73 98 VAL C CA 1
ATOM 7937 C C . VAL C 1 98 ? -25.496 77.245 66.054 1.00 64.50 98 VAL C C 1
ATOM 7938 O O . VAL C 1 98 ? -26.478 77.557 65.372 1.00 63.98 98 VAL C O 1
ATOM 7942 N N . LYS C 1 99 ? -24.380 77.978 66.101 1.00 64.04 99 LYS C N 1
ATOM 7943 C CA . LYS C 1 99 ? -24.236 79.239 65.364 1.00 60.39 99 LYS C CA 1
ATOM 7944 C C . LYS C 1 99 ? -24.347 79.052 63.864 1.00 59.35 99 LYS C C 1
ATOM 7945 O O . LYS C 1 99 ? -24.986 79.859 63.183 1.00 55.09 99 LYS C O 1
ATOM 7951 N N . LYS C 1 100 ? -23.724 77.984 63.361 1.00 60.19 100 LYS C N 1
ATOM 7952 C CA . LYS C 1 100 ? -23.769 77.655 61.934 1.00 63.05 100 LYS C CA 1
ATOM 7953 C C . LYS C 1 100 ? -25.207 77.407 61.491 1.00 64.35 100 LYS C C 1
ATOM 7954 O O . LYS C 1 100 ? -25.630 77.904 60.442 1.00 62.50 100 LYS C O 1
ATOM 7960 N N . ALA C 1 101 ? -25.952 76.673 62.323 1.00 60.68 101 ALA C N 1
ATOM 7961 C CA . ALA C 1 101 ? -27.388 76.436 62.118 1.00 65.13 101 ALA C CA 1
ATOM 7962 C C . ALA C 1 101 ? -28.223 77.724 62.177 1.00 59.83 101 ALA C C 1
ATOM 7963 O O . ALA C 1 101 ? -29.117 77.925 61.351 1.00 62.06 101 ALA C O 1
ATOM 7965 N N . LEU C 1 102 ? -27.921 78.588 63.147 1.00 57.25 102 LEU C N 1
ATOM 7966 C CA . LEU C 1 102 ? -28.601 79.878 63.281 1.00 56.79 102 LEU C CA 1
ATOM 7967 C C . LEU C 1 102 ? -28.370 80.771 62.066 1.00 62.05 102 LEU C C 1
ATOM 7968 O O . LEU C 1 102 ? -29.318 81.349 61.535 1.00 66.29 102 LEU C O 1
ATOM 7973 N N . PHE C 1 103 ? -27.121 80.868 61.615 1.00 64.24 103 PHE C N 1
ATOM 7974 C CA . PHE C 1 103 ? -26.779 81.782 60.520 1.00 62.53 103 PHE C CA 1
ATOM 7975 C C . PHE C 1 103 ? -27.277 81.290 59.170 1.00 62.44 103 PHE C C 1
ATOM 7976 O O . PHE C 1 103 ? -27.590 82.094 58.286 1.00 65.69 103 PHE C O 1
ATOM 7984 N N . ALA C 1 104 ? -27.362 79.968 59.033 1.00 67.12 104 ALA C N 1
ATOM 7985 C CA . ALA C 1 104 ? -27.996 79.338 57.880 1.00 69.48 104 ALA C CA 1
ATOM 7986 C C . ALA C 1 104 ? -29.477 79.730 57.803 1.00 71.37 104 ALA C C 1
ATOM 7987 O O . ALA C 1 104 ? -29.977 80.097 56.737 1.00 73.55 104 ALA C O 1
ATOM 7989 N N . GLN C 1 105 ? -30.161 79.679 58.943 1.00 70.87 105 GLN C N 1
ATOM 7990 C CA . GLN C 1 105 ? -31.559 80.091 59.022 1.00 70.32 105 GLN C CA 1
ATOM 7991 C C . GLN C 1 105 ? -31.772 81.587 58.718 1.00 69.86 105 GLN C C 1
ATOM 7992 O O . GLN C 1 105 ? -32.751 81.951 58.067 1.00 68.80 105 GLN C O 1
ATOM 7998 N N . LEU C 1 106 ? -30.851 82.442 59.171 1.00 67.77 106 LEU C N 1
ATOM 7999 C CA . LEU C 1 106 ? -30.943 83.886 58.924 1.00 61.69 106 LEU C CA 1
ATOM 8000 C C . LEU C 1 106 ? -30.605 84.257 57.487 1.00 62.32 106 LEU C C 1
ATOM 8001 O O . LEU C 1 106 ? -30.978 85.327 57.018 1.00 64.37 106 LEU C O 1
ATOM 8006 N N . ALA C 1 107 ? -29.883 83.383 56.794 1.00 68.59 107 ALA C N 1
ATOM 8007 C CA . ALA C 1 107 ? -29.574 83.608 55.380 1.00 70.75 107 ALA C CA 1
ATOM 8008 C C . ALA C 1 107 ? -30.825 83.580 54.486 1.00 68.50 107 ALA C C 1
ATOM 8009 O O . ALA C 1 107 ? -30.932 84.378 53.552 1.00 70.19 107 ALA C O 1
ATOM 8011 N N . GLU C 1 108 ? -31.768 82.684 54.791 1.00 69.50 108 GLU C N 1
ATOM 8012 C CA . GLU C 1 108 ? -33.053 82.619 54.057 1.00 72.02 108 GLU C CA 1
ATOM 8013 C C . GLU C 1 108 ? -34.103 83.621 54.519 1.00 69.24 108 GLU C C 1
ATOM 8014 O O . GLU C 1 108 ? -34.778 84.223 53.686 1.00 72.49 108 GLU C O 1
ATOM 8020 N N . VAL C 1 109 ? -34.229 83.781 55.838 1.00 69.91 109 VAL C N 1
ATOM 8021 C CA . VAL C 1 109 ? -35.150 84.742 56.466 1.00 68.72 109 VAL C CA 1
ATOM 8022 C C . VAL C 1 109 ? -34.912 86.194 56.008 1.00 65.57 109 VAL C C 1
ATOM 8023 O O . VAL C 1 109 ? -35.843 86.865 55.582 1.00 68.05 109 VAL C O 1
ATOM 8027 N N . CYS C 1 110 ? -33.658 86.642 56.059 1.00 68.23 110 CYS C N 1
ATOM 8028 C CA . CYS C 1 110 ? -33.290 88.040 55.790 1.00 65.76 110 CYS C CA 1
ATOM 8029 C C . CYS C 1 110 ? -32.882 88.276 54.334 1.00 62.57 110 CYS C C 1
ATOM 8030 O O . CYS C 1 110 ? -32.449 87.337 53.661 1.00 61.54 110 CYS C O 1
ATOM 8033 N N . PRO C 1 111 ? -33.004 89.535 53.847 1.00 64.23 111 PRO C N 1
ATOM 8034 C CA . PRO C 1 111 ? -32.385 89.910 52.564 1.00 68.35 111 PRO C CA 1
ATOM 8035 C C . PRO C 1 111 ? -30.859 89.695 52.549 1.00 70.70 111 PRO C C 1
ATOM 8036 O O . PRO C 1 111 ? -30.222 89.730 53.603 1.00 72.89 111 PRO C O 1
ATOM 8040 N N . PRO C 1 112 ? -30.276 89.468 51.360 1.00 72.13 112 PRO C N 1
ATOM 8041 C CA . PRO C 1 112 ? -28.824 89.280 51.254 1.00 70.99 112 PRO C CA 1
ATOM 8042 C C . PRO C 1 112 ? -27.971 90.551 51.476 1.00 69.90 112 PRO C C 1
ATOM 8043 O O . PRO C 1 112 ? -26.741 90.474 51.419 1.00 66.26 112 PRO C O 1
ATOM 8047 N N . GLN C 1 113 ? -28.602 91.697 51.731 1.00 66.07 113 GLN C N 1
ATOM 8048 C CA . GLN C 1 113 ? -27.851 92.907 52.094 1.00 68.75 113 GLN C CA 1
ATOM 8049 C C . GLN C 1 113 ? -27.892 93.206 53.604 1.00 68.38 113 GLN C C 1
ATOM 8050 O O . GLN C 1 113 ? -27.330 94.203 54.067 1.00 72.72 113 GLN C O 1
ATOM 8056 N N . THR C 1 114 ? -28.560 92.339 54.360 1.00 62.97 114 THR C N 1
ATOM 8057 C CA . THR C 1 114 ? -28.635 92.471 55.811 1.00 62.45 114 THR C CA 1
ATOM 8058 C C . THR C 1 114 ? -27.333 91.980 56.432 1.00 60.51 114 THR C C 1
ATOM 8059 O O . THR C 1 114 ? -26.865 90.878 56.127 1.00 56.80 114 THR C O 1
ATOM 8063 N N . LEU C 1 115 ? -26.743 92.818 57.281 1.00 56.56 115 LEU C N 1
ATOM 8064 C CA . LEU C 1 115 ? -25.500 92.481 57.977 1.00 53.17 115 LEU C CA 1
ATOM 8065 C C . LEU C 1 115 ? -25.787 91.451 59.064 1.00 49.14 115 LEU C C 1
ATOM 8066 O O . LEU C 1 115 ? -26.730 91.596 59.840 1.00 50.53 115 LEU C O 1
ATOM 8071 N N . LEU C 1 116 ? -24.999 90.385 59.079 1.00 49.30 116 LEU C N 1
ATOM 8072 C CA . LEU C 1 116 ? -25.208 89.286 60.007 1.00 50.59 116 LEU C CA 1
ATOM 8073 C C . LEU C 1 116 ? -23.999 89.167 60.907 1.00 51.49 116 LEU C C 1
ATOM 8074 O O . LEU C 1 116 ? -22.938 88.722 60.492 1.00 53.62 116 LEU C O 1
ATOM 8079 N N . THR C 1 117 ? -24.138 89.589 62.149 1.00 51.67 117 THR C N 1
ATOM 8080 C CA . THR C 1 117 ? -22.970 89.633 62.990 1.00 47.25 117 THR C CA 1
ATOM 8081 C C . THR C 1 117 ? -23.116 88.778 64.222 1.00 47.26 117 THR C C 1
ATOM 8082 O O . THR C 1 117 ? -24.229 88.413 64.619 1.00 48.59 117 THR C O 1
ATOM 8086 N N . THR C 1 118 ? -21.978 88.450 64.818 1.00 46.97 118 THR C N 1
ATOM 8087 C CA . THR C 1 118 ? -21.968 87.714 66.068 1.00 43.69 118 THR C CA 1
ATOM 8088 C C . THR C 1 118 ? -21.091 88.410 67.104 1.00 45.42 118 THR C C 1
ATOM 8089 O O . THR C 1 118 ? -20.076 89.033 66.763 1.00 49.88 118 THR C O 1
ATOM 8093 N N . ASN C 1 119 ? -21.512 88.310 68.361 1.00 40.54 119 ASN C N 1
ATOM 8094 C CA . ASN C 1 119 ? -20.787 88.869 69.498 1.00 43.72 119 ASN C CA 1
ATOM 8095 C C . ASN C 1 119 ? -19.710 87.910 69.989 1.00 43.60 119 ASN C C 1
ATOM 8096 O O . ASN C 1 119 ? -19.035 88.199 70.960 1.00 39.18 119 ASN C O 1
ATOM 8101 N N . THR C 1 120 ? -19.544 86.767 69.326 1.00 46.45 120 THR C N 1
ATOM 8102 C CA . THR C 1 120 ? -18.647 85.730 69.858 1.00 53.41 120 THR C CA 1
ATOM 8103 C C . THR C 1 120 ? -17.206 86.191 70.070 1.00 53.07 120 THR C C 1
ATOM 8104 O O . THR C 1 120 ? -16.699 87.025 69.316 1.00 55.25 120 THR C O 1
ATOM 8108 N N . SER C 1 121 ? -16.582 85.651 71.113 1.00 49.46 121 SER C N 1
ATOM 8109 C CA . SER C 1 121 ? -15.182 85.911 71.432 1.00 56.75 121 SER C CA 1
ATOM 8110 C C . SER C 1 121 ? -14.299 84.748 71.009 1.00 62.10 121 SER C C 1
ATOM 8111 O O . SER C 1 121 ? -13.081 84.878 70.961 1.00 64.53 121 SER C O 1
ATOM 8114 N N . SER C 1 122 ? -14.915 83.607 70.718 1.00 64.59 122 SER C N 1
ATOM 8115 C CA . SER C 1 122 ? -14.176 82.343 70.697 1.00 69.14 122 SER C CA 1
ATOM 8116 C C . SER C 1 122 ? -14.282 81.566 69.396 1.00 68.93 122 SER C C 1
ATOM 8117 O O . SER C 1 122 ? -13.466 80.693 69.124 1.00 75.05 122 SER C O 1
ATOM 8120 N N . ILE C 1 123 ? -15.274 81.895 68.582 1.00 67.60 123 ILE C N 1
ATOM 8121 C CA . ILE C 1 123 ? -15.503 81.172 67.343 1.00 63.76 123 ILE C CA 1
ATOM 8122 C C . ILE C 1 123 ? -15.023 81.976 66.146 1.00 66.37 123 ILE C C 1
ATOM 8123 O O . ILE C 1 123 ? -15.189 83.199 66.107 1.00 68.71 123 ILE C O 1
ATOM 8128 N N . SER C 1 124 ? -14.426 81.277 65.181 1.00 64.32 124 SER C N 1
ATOM 8129 C CA . SER C 1 124 ? -14.020 81.866 63.918 1.00 58.82 124 SER C CA 1
ATOM 8130 C C . SER C 1 124 ? -15.208 82.395 63.133 1.00 57.93 124 SER C C 1
ATOM 8131 O O . SER C 1 124 ? -16.224 81.709 62.989 1.00 60.04 124 SER C O 1
ATOM 8134 N N . ILE C 1 125 ? -15.059 83.610 62.611 1.00 55.77 125 ILE C N 1
ATOM 8135 C CA . ILE C 1 125 ? -16.059 84.226 61.748 1.00 50.90 125 ILE C CA 1
ATOM 8136 C C . ILE C 1 125 ? -16.128 83.439 60.451 1.00 57.28 125 ILE C C 1
ATOM 8137 O O . ILE C 1 125 ? -17.210 83.135 59.954 1.00 57.41 125 ILE C O 1
ATOM 8142 N N . THR C 1 126 ? -14.949 83.104 59.930 1.00 62.05 126 THR C N 1
ATOM 8143 C CA . THR C 1 126 ? -14.785 82.323 58.710 1.00 59.97 126 THR C CA 1
ATOM 8144 C C . THR C 1 126 ? -15.559 81.001 58.748 1.00 58.52 126 THR C C 1
ATOM 8145 O O . THR C 1 126 ? -16.203 80.644 57.767 1.00 59.56 126 THR C O 1
ATOM 8149 N N . ALA C 1 127 ? -15.513 80.308 59.888 1.00 57.32 127 ALA C N 1
ATOM 8150 C CA . ALA C 1 127 ? -16.229 79.047 60.062 1.00 59.14 127 ALA C CA 1
ATOM 8151 C C . ALA C 1 127 ? -17.734 79.248 60.210 1.00 65.61 127 ALA C C 1
ATOM 8152 O O . ALA C 1 127 ? -18.512 78.390 59.790 1.00 67.01 127 ALA C O 1
ATOM 8154 N N . ILE C 1 128 ? -18.134 80.369 60.817 1.00 66.58 128 ILE C N 1
ATOM 8155 C CA . ILE C 1 128 ? -19.549 80.746 60.903 1.00 61.77 128 ILE C CA 1
ATOM 8156 C C . ILE C 1 128 ? -20.074 81.045 59.500 1.00 63.31 128 ILE C C 1
ATOM 8157 O O . ILE C 1 128 ? -21.143 80.561 59.114 1.00 64.31 128 ILE C O 1
ATOM 8162 N N . ALA C 1 129 ? -19.281 81.796 58.735 1.00 59.63 129 ALA C N 1
ATOM 8163 C CA . ALA C 1 129 ? -19.681 82.324 57.432 1.00 60.25 129 ALA C CA 1
ATOM 8164 C C . ALA C 1 129 ? -19.486 81.343 56.289 1.00 63.62 129 ALA C C 1
ATOM 8165 O O . ALA C 1 129 ? -19.767 81.676 55.125 1.00 61.14 129 ALA C O 1
ATOM 8167 N N . ALA C 1 130 ? -19.003 80.151 56.635 1.00 71.04 130 ALA C N 1
ATOM 8168 C CA . ALA C 1 130 ? -18.532 79.151 55.672 1.00 77.65 130 ALA C CA 1
ATOM 8169 C C . ALA C 1 130 ? -19.596 78.698 54.667 1.00 80.34 130 ALA C C 1
ATOM 8170 O O . ALA C 1 130 ? -19.382 78.779 53.456 1.00 81.73 130 ALA C O 1
ATOM 8172 N N . GLU C 1 131 ? -20.746 78.256 55.170 1.00 82.77 131 GLU C N 1
ATOM 8173 C CA . GLU C 1 131 ? -21.756 77.624 54.319 1.00 87.67 131 GLU C CA 1
ATOM 8174 C C . GLU C 1 131 ? -22.950 78.531 54.019 1.00 87.18 131 GLU C C 1
ATOM 8175 O O . GLU C 1 131 ? -23.887 78.115 53.336 1.00 89.07 131 GLU C O 1
ATOM 8181 N N . ILE C 1 132 ? -22.913 79.768 54.514 1.00 85.45 132 ILE C N 1
ATOM 8182 C CA . ILE C 1 132 ? -24.076 80.651 54.405 1.00 82.20 132 ILE C CA 1
ATOM 8183 C C . ILE C 1 132 ? -24.054 81.509 53.136 1.00 81.31 132 ILE C C 1
ATOM 8184 O O . ILE C 1 132 ? -22.989 81.761 52.569 1.00 79.69 132 ILE C O 1
ATOM 8189 N N . LYS C 1 133 ? -25.249 81.963 52.744 1.00 82.92 133 LYS C N 1
ATOM 8190 C CA . LYS C 1 133 ? -25.558 82.534 51.425 1.00 84.90 133 LYS C CA 1
ATOM 8191 C C . LYS C 1 133 ? -24.665 83.641 50.894 1.00 83.25 133 LYS C C 1
ATOM 8192 O O . LYS C 1 133 ? -24.008 83.460 49.875 1.00 91.43 133 LYS C O 1
ATOM 8198 N N . ASN C 1 134 ? -24.663 84.794 51.547 1.00 78.18 134 ASN C N 1
ATOM 8199 C CA . ASN C 1 134 ? -23.808 85.888 51.110 1.00 72.29 134 ASN C CA 1
ATOM 8200 C C . ASN C 1 134 ? -22.731 86.111 52.153 1.00 66.58 134 ASN C C 1
ATOM 8201 O O . ASN C 1 134 ? -22.885 86.957 53.020 1.00 57.88 134 ASN C O 1
ATOM 8206 N N . PRO C 1 135 ? -21.623 85.353 52.072 1.00 67.97 135 PRO C N 1
ATOM 8207 C CA . PRO C 1 135 ? -20.696 85.280 53.213 1.00 65.07 135 PRO C CA 1
ATOM 8208 C C . PRO C 1 135 ? -20.039 86.623 53.552 1.00 62.91 135 PRO C C 1
ATOM 8209 O O . PRO C 1 135 ? -19.560 86.817 54.670 1.00 67.08 135 PRO C O 1
ATOM 8213 N N . GLU C 1 136 ? -20.082 87.541 52.592 1.00 58.11 136 GLU C N 1
ATOM 8214 C CA . GLU C 1 136 ? -19.477 88.863 52.667 1.00 60.41 136 GLU C CA 1
ATOM 8215 C C . GLU C 1 136 ? -20.116 89.814 53.673 1.00 60.22 136 GLU C C 1
ATOM 8216 O O . GLU C 1 136 ? -19.494 90.807 54.069 1.00 64.26 136 GLU C O 1
ATOM 8222 N N . ARG C 1 137 ? -21.358 89.551 54.061 1.00 54.63 137 ARG C N 1
ATOM 8223 C CA . ARG C 1 137 ? -22.025 90.429 55.021 1.00 56.38 137 ARG C CA 1
ATOM 8224 C C . ARG C 1 137 ? -22.041 89.817 56.413 1.00 54.45 137 ARG C C 1
ATOM 8225 O O . ARG C 1 137 ? -22.723 90.309 57.303 1.00 53.81 137 ARG C O 1
ATOM 8233 N N . VAL C 1 138 ? -21.307 88.719 56.575 1.00 53.46 138 VAL C N 1
ATOM 8234 C CA . VAL C 1 138 ? -21.052 88.143 57.889 1.00 54.35 138 VAL C CA 1
ATOM 8235 C C . VAL C 1 138 ? -19.773 88.771 58.459 1.00 54.59 138 VAL C C 1
ATOM 8236 O O . VAL C 1 138 ? -18.796 88.957 57.737 1.00 53.03 138 VAL C O 1
ATOM 8240 N N . ALA C 1 139 ? -19.809 89.114 59.746 1.00 50.23 139 ALA C N 1
ATOM 8241 C CA . ALA C 1 139 ? -18.706 89.784 60.428 1.00 50.07 139 ALA C CA 1
ATOM 8242 C C . ALA C 1 139 ? -18.872 89.602 61.925 1.00 49.15 139 ALA C C 1
ATOM 8243 O O . ALA C 1 139 ? -19.911 89.165 62.381 1.00 48.76 139 ALA C O 1
ATOM 8245 N N . GLY C 1 140 ? -17.840 89.935 62.691 1.00 50.85 140 GLY C N 1
ATOM 8246 C CA . GLY C 1 140 ? -17.939 89.904 64.145 1.00 44.72 140 GLY C CA 1
ATOM 8247 C C . GLY C 1 140 ? -18.165 91.305 64.647 1.00 46.46 140 GLY C C 1
ATOM 8248 O O . GLY C 1 140 ? -17.579 92.252 64.135 1.00 45.63 140 GLY C O 1
ATOM 8249 N N . LEU C 1 141 ? -19.038 91.440 65.631 1.00 49.20 141 LEU C N 1
ATOM 8250 C CA . LEU C 1 141 ? -19.240 92.711 66.296 1.00 45.23 141 LEU C CA 1
ATOM 8251 C C . LEU C 1 141 ? -19.138 92.412 67.782 1.00 44.07 141 LEU C C 1
ATOM 8252 O O . LEU C 1 141 ? -20.115 92.038 68.431 1.00 46.38 141 LEU C O 1
ATOM 8257 N N . HIS C 1 142 ? -17.925 92.543 68.308 1.00 39.61 142 HIS C N 1
ATOM 8258 C CA . HIS C 1 142 ? -17.602 92.019 69.624 1.00 41.23 142 HIS C CA 1
ATOM 8259 C C . HIS C 1 142 ? -17.602 93.087 70.712 1.00 44.56 142 HIS C C 1
ATOM 8260 O O . HIS C 1 142 ? -16.664 93.869 70.802 1.00 50.27 142 HIS C O 1
ATOM 8267 N N . PHE C 1 143 ? -18.652 93.093 71.537 1.00 39.71 143 PHE C N 1
ATOM 8268 C CA . PHE C 1 143 ? -18.816 94.048 72.635 1.00 42.30 143 PHE C CA 1
ATOM 8269 C C . PHE C 1 143 ? -18.221 93.476 73.914 1.00 41.07 143 PHE C C 1
ATOM 8270 O O . PHE C 1 143 ? -17.930 92.288 73.994 1.00 42.12 143 PHE C O 1
ATOM 8278 N N . PHE C 1 144 ? -18.086 94.311 74.935 1.00 44.42 144 PHE C N 1
ATOM 8279 C CA . PHE C 1 144 ? -17.513 93.863 76.204 1.00 48.53 144 PHE C CA 1
ATOM 8280 C C . PHE C 1 144 ? -18.508 94.100 77.346 1.00 54.15 144 PHE C C 1
ATOM 8281 O O . PHE C 1 144 ? -19.242 95.077 77.317 1.00 52.67 144 PHE C O 1
ATOM 8289 N N . ASN C 1 145 ? -18.548 93.177 78.313 1.00 54.95 145 ASN C N 1
ATOM 8290 C CA . ASN C 1 145 ? -19.396 93.254 79.517 1.00 53.69 145 ASN C CA 1
ATOM 8291 C C . ASN C 1 145 ? -18.992 94.367 80.501 1.00 55.25 145 ASN C C 1
ATOM 8292 O O . ASN C 1 145 ? -17.831 94.438 80.908 1.00 55.98 145 ASN C O 1
ATOM 8297 N N . PRO C 1 146 ? -19.946 95.243 80.893 1.00 58.61 146 PRO C N 1
ATOM 8298 C CA . PRO C 1 146 ? -21.307 95.359 80.358 1.00 54.49 146 PRO C CA 1
ATOM 8299 C C . PRO C 1 146 ? -21.370 96.253 79.135 1.00 53.06 146 PRO C C 1
ATOM 8300 O O . PRO C 1 146 ? -20.821 97.362 79.136 1.00 56.46 146 PRO C O 1
ATOM 8304 N N . ALA C 1 147 ? -22.028 95.753 78.093 1.00 52.39 147 ALA C N 1
ATOM 8305 C CA . ALA C 1 147 ? -22.161 96.490 76.828 1.00 51.09 147 ALA C CA 1
ATOM 8306 C C . ALA C 1 147 ? -22.581 97.961 76.910 1.00 55.15 147 ALA C C 1
ATOM 8307 O O . ALA C 1 147 ? -22.024 98.767 76.152 1.00 54.73 147 ALA C O 1
ATOM 8309 N N . PRO C 1 148 ? -23.546 98.327 77.805 1.00 55.31 148 PRO C N 1
ATOM 8310 C CA . PRO C 1 148 ? -23.878 99.759 77.868 1.00 51.95 148 PRO C CA 1
ATOM 8311 C C . PRO C 1 148 ? -22.779 100.648 78.445 1.00 53.93 148 PRO C C 1
ATOM 8312 O O . PRO C 1 148 ? -22.754 101.842 78.151 1.00 54.21 148 PRO C O 1
ATOM 8316 N N . VAL C 1 149 ? -21.876 100.070 79.235 1.00 55.63 149 VAL C N 1
ATOM 8317 C CA . VAL C 1 149 ? -20.788 100.842 79.840 1.00 59.52 149 VAL C CA 1
ATOM 8318 C C . VAL C 1 149 ? -19.495 100.833 78.997 1.00 56.84 149 VAL C C 1
ATOM 8319 O O . VAL C 1 149 ? -18.968 101.900 78.681 1.00 56.36 149 VAL C O 1
ATOM 8323 N N . MET C 1 150 ? -19.021 99.641 78.615 1.00 53.72 150 MET C N 1
ATOM 8324 C CA . MET C 1 150 ? -17.739 99.453 77.896 1.00 49.92 150 MET C CA 1
ATOM 8325 C C . MET C 1 150 ? -17.704 100.095 76.500 1.00 52.98 150 MET C C 1
ATOM 8326 O O . MET C 1 150 ? -18.591 99.861 75.677 1.00 56.92 150 MET C O 1
ATOM 8331 N N . LYS C 1 151 ? -16.749 100.968 76.278 1.00 51.09 151 LYS C N 1
ATOM 8332 C CA . LYS C 1 151 ? -16.635 101.678 75.026 1.00 54.48 151 LYS C CA 1
ATOM 8333 C C . LYS C 1 151 ? -16.167 100.917 73.813 1.00 51.48 151 LYS C C 1
ATOM 8334 O O . LYS C 1 151 ? -16.418 101.326 72.709 1.00 50.78 151 LYS C O 1
ATOM 8340 N N . LEU C 1 152 ? -15.443 99.839 74.021 1.00 43.66 152 LEU C N 1
ATOM 8341 C CA . LEU C 1 152 ? -14.777 99.171 72.908 1.00 47.60 152 LEU C CA 1
ATOM 8342 C C . LEU C 1 152 ? -15.684 98.178 72.182 1.00 40.83 152 LEU C C 1
ATOM 8343 O O . LEU C 1 152 ? -16.421 97.444 72.815 1.00 42.85 152 LEU C O 1
ATOM 8348 N N . VAL C 1 153 ? -15.627 98.167 70.853 1.00 44.62 153 VAL C N 1
ATOM 8349 C CA . VAL C 1 153 ? -16.061 96.986 70.099 1.00 45.37 153 VAL C CA 1
ATOM 8350 C C . VAL C 1 153 ? -15.015 96.574 69.057 1.00 48.17 153 VAL C C 1
ATOM 8351 O O . VAL C 1 153 ? -14.406 97.422 68.418 1.00 52.06 153 VAL C O 1
ATOM 8355 N N . GLU C 1 154 ? -14.779 95.273 68.942 1.00 43.31 154 GLU C N 1
ATOM 8356 C CA . GLU C 1 154 ? -13.891 94.733 67.931 1.00 42.63 154 GLU C CA 1
ATOM 8357 C C . GLU C 1 154 ? -14.733 94.331 66.727 1.00 44.63 154 GLU C C 1
ATOM 8358 O O . GLU C 1 154 ? -15.652 93.513 66.848 1.00 45.88 154 GLU C O 1
ATOM 8364 N N . VAL C 1 155 ? -14.447 94.945 65.583 1.00 43.67 155 VAL C N 1
ATOM 8365 C CA . VAL C 1 155 ? -15.156 94.663 64.342 1.00 42.86 155 VAL C CA 1
ATOM 8366 C C . VAL C 1 155 ? -14.333 93.638 63.571 1.00 42.54 155 VAL C C 1
ATOM 8367 O O . VAL C 1 155 ? -13.252 93.935 63.075 1.00 42.91 155 VAL C O 1
ATOM 8371 N N . VAL C 1 156 ? -14.829 92.418 63.491 1.00 38.43 156 VAL C N 1
ATOM 8372 C CA . VAL C 1 156 ? -13.966 91.311 63.093 1.00 42.41 156 VAL C CA 1
ATOM 8373 C C . VAL C 1 156 ? -14.253 90.816 61.691 1.00 45.82 156 VAL C C 1
ATOM 8374 O O . VAL C 1 156 ? -15.375 90.378 61.400 1.00 49.73 156 VAL C O 1
ATOM 8378 N N . SER C 1 157 ? -13.250 90.892 60.820 1.00 49.32 157 SER C N 1
ATOM 8379 C CA . SER C 1 157 ? -13.387 90.356 59.464 1.00 47.36 157 SER C CA 1
ATOM 8380 C C . SER C 1 157 ? -13.057 88.870 59.415 1.00 56.08 157 SER C C 1
ATOM 8381 O O . SER C 1 157 ? -11.994 88.425 59.871 1.00 53.49 157 SER C O 1
ATOM 8384 N N . GLY C 1 158 ? -13.986 88.098 58.860 1.00 57.28 158 GLY C N 1
ATOM 8385 C CA . GLY C 1 158 ? -13.671 86.755 58.408 1.00 58.43 158 GLY C CA 1
ATOM 8386 C C . GLY C 1 158 ? -13.016 86.873 57.051 1.00 53.09 158 GLY C C 1
ATOM 8387 O O . GLY C 1 158 ? -12.904 87.977 56.489 1.00 53.87 158 GLY C O 1
ATOM 8388 N N . LEU C 1 159 ? -12.602 85.731 56.513 1.00 54.16 159 LEU C N 1
ATOM 8389 C CA . LEU C 1 159 ? -11.975 85.663 55.191 1.00 56.14 159 LEU C CA 1
ATOM 8390 C C . LEU C 1 159 ? -12.765 86.391 54.105 1.00 55.20 159 LEU C C 1
ATOM 8391 O O . LEU C 1 159 ? -12.195 87.171 53.340 1.00 58.04 159 LEU C O 1
ATOM 8396 N N . ALA C 1 160 ? -14.078 86.150 54.083 1.00 56.58 160 ALA C N 1
ATOM 8397 C CA . ALA C 1 160 ? -14.981 86.660 53.051 1.00 56.96 160 ALA C CA 1
ATOM 8398 C C . ALA C 1 160 ? -15.518 88.068 53.300 1.00 56.33 160 ALA C C 1
ATOM 8399 O O . ALA C 1 160 ? -16.042 88.691 52.376 1.00 62.46 160 ALA C O 1
ATOM 8401 N N . THR C 1 161 ? -15.390 88.556 54.535 1.00 55.75 161 THR C N 1
ATOM 8402 C CA . THR C 1 161 ? -16.006 89.825 54.963 1.00 53.12 161 THR C CA 1
ATOM 8403 C C . THR C 1 161 ? -15.610 91.004 54.087 1.00 52.09 161 THR C C 1
ATOM 8404 O O . THR C 1 161 ? -14.429 91.363 54.014 1.00 53.84 161 THR C O 1
ATOM 8408 N N . ALA C 1 162 ? -16.606 91.613 53.445 1.00 54.83 162 ALA C N 1
ATOM 8409 C CA . ALA C 1 162 ? -16.396 92.812 52.630 1.00 55.49 162 ALA C CA 1
ATOM 8410 C C . ALA C 1 162 ? -15.942 94.011 53.461 1.00 61.48 162 ALA C C 1
ATOM 8411 O O . ALA C 1 162 ? -16.279 94.130 54.647 1.00 60.37 162 ALA C O 1
ATOM 8413 N N . ALA C 1 163 ? -15.165 94.885 52.824 1.00 64.36 163 ALA C N 1
ATOM 8414 C CA . ALA C 1 163 ? -14.649 96.098 53.451 1.00 63.82 163 ALA C CA 1
ATOM 8415 C C . ALA C 1 163 ? -15.713 97.172 53.691 1.00 62.90 163 ALA C C 1
ATOM 8416 O O . ALA C 1 163 ? -15.594 97.944 54.656 1.00 62.85 163 ALA C O 1
ATOM 8418 N N . GLU C 1 164 ? -16.726 97.247 52.815 1.00 61.61 164 GLU C N 1
ATOM 8419 C CA A GLU C 1 164 ? -17.834 98.187 53.014 0.50 59.79 164 GLU C CA 1
ATOM 8420 C CA B GLU C 1 164 ? -17.846 98.177 53.005 0.50 57.34 164 GLU C CA 1
ATOM 8421 C C . GLU C 1 164 ? -18.628 97.832 54.274 1.00 57.49 164 GLU C C 1
ATOM 8422 O O . GLU C 1 164 ? -19.051 98.721 55.026 1.00 56.57 164 GLU C O 1
ATOM 8433 N N . VAL C 1 165 ? -18.791 96.530 54.509 1.00 54.93 165 VAL C N 1
ATOM 8434 C CA . VAL C 1 165 ? -19.432 95.994 55.706 1.00 53.64 165 VAL C CA 1
ATOM 8435 C C . VAL C 1 165 ? -18.701 96.443 56.982 1.00 53.94 165 VAL C C 1
ATOM 8436 O O . VAL C 1 165 ? -19.342 96.901 57.924 1.00 53.78 165 VAL C O 1
ATOM 8440 N N . VAL C 1 166 ? -17.366 96.359 56.978 1.00 54.20 166 VAL C N 1
ATOM 8441 C CA . VAL C 1 166 ? -16.528 96.842 58.085 1.00 49.47 166 VAL C CA 1
ATOM 8442 C C . VAL C 1 166 ? -16.755 98.343 58.340 1.00 51.38 166 VAL C C 1
ATOM 8443 O O . VAL C 1 166 ? -16.962 98.768 59.489 1.00 53.37 166 VAL C O 1
ATOM 8447 N N . GLU C 1 167 ? -16.748 99.126 57.265 1.00 48.82 167 GLU C N 1
ATOM 8448 C CA . GLU C 1 167 ? -16.925 100.580 57.349 1.00 55.77 167 GLU C CA 1
ATOM 8449 C C . GLU C 1 167 ? -18.294 100.939 57.901 1.00 55.30 167 GLU C C 1
ATOM 8450 O O . GLU C 1 167 ? -18.411 101.843 58.732 1.00 59.94 167 GLU C O 1
ATOM 8456 N N . GLN C 1 168 ? -19.317 100.232 57.417 1.00 51.91 168 GLN C N 1
ATOM 8457 C CA . GLN C 1 168 ? -20.685 100.378 57.906 1.00 53.82 168 GLN C CA 1
ATOM 8458 C C . GLN C 1 168 ? -20.753 100.086 59.406 1.00 52.57 168 GLN C C 1
ATOM 8459 O O . GLN C 1 168 ? -21.271 100.905 60.181 1.00 50.42 168 GLN C O 1
ATOM 8465 N N . LEU C 1 169 ? -20.184 98.949 59.812 1.00 45.12 169 LEU C N 1
ATOM 8466 C CA . LEU C 1 169 ? -20.174 98.566 61.235 1.00 48.84 169 LEU C CA 1
ATOM 8467 C C . LEU C 1 169 ? -19.401 99.520 62.133 1.00 47.96 169 LEU C C 1
ATOM 8468 O O . LEU C 1 169 ? -19.856 99.815 63.241 1.00 51.13 169 LEU C O 1
ATOM 8473 N N . CYS C 1 170 ? -18.253 100.014 61.649 1.00 51.48 170 CYS C N 1
ATOM 8474 C CA . CYS C 1 170 ? -17.473 101.033 62.372 1.00 50.57 170 CYS C CA 1
ATOM 8475 C C . CYS C 1 170 ? -18.258 102.328 62.549 1.00 51.07 170 CYS C C 1
ATOM 8476 O O . CYS C 1 170 ? -18.352 102.855 63.666 1.00 51.55 170 CYS C O 1
ATOM 8479 N N . GLU C 1 171 ? -18.815 102.833 61.447 1.00 55.04 171 GLU C N 1
ATOM 8480 C CA . GLU C 1 171 ? -19.625 104.055 61.479 1.00 57.35 171 GLU C CA 1
ATOM 8481 C C . GLU C 1 171 ? -20.817 103.929 62.421 1.00 54.53 171 GLU C C 1
ATOM 8482 O O . GLU C 1 171 ? -21.111 104.847 63.188 1.00 57.48 171 GLU C O 1
ATOM 8488 N N . LEU C 1 172 ? -21.476 102.773 62.387 1.00 54.08 172 LEU C N 1
ATOM 8489 C CA . LEU C 1 172 ? -22.639 102.541 63.230 1.00 54.01 172 LEU C CA 1
ATOM 8490 C C . LEU C 1 172 ? -22.299 102.512 64.735 1.00 54.98 172 LEU C C 1
ATOM 8491 O O . LEU C 1 172 ? -22.998 103.154 65.539 1.00 50.06 172 LEU C O 1
ATOM 8496 N N . THR C 1 173 ? -21.227 101.802 65.113 1.00 49.65 173 THR C N 1
ATOM 8497 C CA . THR C 1 173 ? -20.811 101.770 66.528 1.00 46.50 173 THR C CA 1
ATOM 8498 C C . THR C 1 173 ? -20.261 103.110 67.008 1.00 43.54 173 THR C C 1
ATOM 8499 O O . THR C 1 173 ? -20.441 103.477 68.175 1.00 42.61 173 THR C O 1
ATOM 8503 N N . LEU C 1 174 ? -19.595 103.839 66.114 1.00 45.96 174 LEU C N 1
ATOM 8504 C CA . LEU C 1 174 ? -19.262 105.251 66.378 1.00 55.00 174 LEU C CA 1
ATOM 8505 C C . LEU C 1 174 ? -20.548 105.973 66.768 1.00 48.84 174 LEU C C 1
ATOM 8506 O O . LEU C 1 174 ? -20.636 106.534 67.857 1.00 54.25 174 LEU C O 1
ATOM 8511 N N . SER C 1 175 ? -21.574 105.858 65.931 1.00 49.34 175 SER C N 1
ATOM 8512 C CA . SER C 1 175 ? -22.869 106.479 66.233 1.00 56.23 175 SER C CA 1
ATOM 8513 C C . SER C 1 175 ? -23.538 105.981 67.533 1.00 57.98 175 SER C C 1
ATOM 8514 O O . SER C 1 175 ? -24.393 106.672 68.077 1.00 51.55 175 SER C O 1
ATOM 8517 N N . TRP C 1 176 ? -23.138 104.805 68.039 1.00 59.54 176 TRP C N 1
ATOM 8518 C CA . TRP C 1 176 ? -23.616 104.325 69.352 1.00 51.53 176 TRP C CA 1
ATOM 8519 C C . TRP C 1 176 ? -22.729 104.768 70.520 1.00 55.09 176 TRP C C 1
ATOM 8520 O O . TRP C 1 176 ? -22.875 104.278 71.661 1.00 51.52 176 TRP C O 1
ATOM 8531 N N . GLY C 1 177 ? -21.822 105.707 70.240 1.00 55.61 177 GLY C N 1
ATOM 8532 C CA . GLY C 1 177 ? -20.908 106.236 71.251 1.00 54.94 177 GLY C CA 1
ATOM 8533 C C . GLY C 1 177 ? -19.828 105.237 71.648 1.00 57.88 177 GLY C C 1
ATOM 8534 O O . GLY C 1 177 ? -19.250 105.340 72.734 1.00 55.10 177 GLY C O 1
ATOM 8535 N N . LYS C 1 178 ? -19.579 104.257 70.778 1.00 55.31 178 LYS C N 1
ATOM 8536 C CA . LYS C 1 178 ? -18.534 103.266 71.008 1.00 54.82 178 LYS C CA 1
ATOM 8537 C C . LYS C 1 178 ? -17.280 103.650 70.255 1.00 54.24 178 LYS C C 1
ATOM 8538 O O . LYS C 1 178 ? -17.263 104.630 69.508 1.00 54.67 178 LYS C O 1
ATOM 8544 N N . GLN C 1 179 ? -16.232 102.866 70.460 1.00 52.81 179 GLN C N 1
ATOM 8545 C CA . GLN C 1 179 ? -15.003 103.016 69.712 1.00 47.39 179 GLN C CA 1
ATOM 8546 C C . GLN C 1 179 ? -14.695 101.689 69.031 1.00 50.04 179 GLN C C 1
ATOM 8547 O O . GLN C 1 179 ? -14.257 100.739 69.682 1.00 54.43 179 GLN C O 1
ATOM 8553 N N . PRO C 1 180 ? -14.941 101.611 67.721 1.00 49.85 180 PRO C N 1
ATOM 8554 C CA . PRO C 1 180 ? -14.603 100.388 67.012 1.00 48.43 180 PRO C CA 1
ATOM 8555 C C . PRO C 1 180 ? -13.099 100.288 66.748 1.00 54.15 180 PRO C C 1
ATOM 8556 O O . PRO C 1 180 ? -12.415 101.313 66.589 1.00 52.26 180 PRO C O 1
ATOM 8560 N N . VAL C 1 181 ? -12.603 99.053 66.743 1.00 47.64 181 VAL C N 1
ATOM 8561 C CA . VAL C 1 181 ? -11.271 98.722 66.257 1.00 45.90 181 VAL C CA 1
ATOM 8562 C C . VAL C 1 181 ? -11.448 97.546 65.290 1.00 45.88 181 VAL C C 1
ATOM 8563 O O . VAL C 1 181 ? -12.311 96.710 65.502 1.00 44.60 181 VAL C O 1
ATOM 8567 N N . ARG C 1 182 ? -10.668 97.510 64.214 1.00 44.31 182 ARG C N 1
ATOM 8568 C CA . ARG C 1 182 ? -10.763 96.425 63.226 1.00 47.08 182 ARG C CA 1
ATOM 8569 C C . ARG C 1 182 ? -9.682 95.392 63.464 1.00 48.15 182 ARG C C 1
ATOM 8570 O O . ARG C 1 182 ? -8.565 95.736 63.836 1.00 51.97 182 ARG C O 1
ATOM 8578 N N . CYS C 1 183 ? -10.028 94.127 63.249 1.00 44.01 183 CYS C N 1
ATOM 8579 C CA . CYS C 1 183 ? -9.095 93.025 63.335 1.00 44.48 183 CYS C CA 1
ATOM 8580 C C . CYS C 1 183 ? -9.612 91.847 62.521 1.00 47.11 183 CYS C C 1
ATOM 8581 O O . CYS C 1 183 ? -10.794 91.767 62.239 1.00 51.64 183 CYS C O 1
ATOM 8584 N N . HIS C 1 184 ? -8.712 90.948 62.133 1.00 50.63 184 HIS C N 1
ATOM 8585 C CA A HIS C 1 184 ? -9.076 89.745 61.396 0.50 48.23 184 HIS C CA 1
ATOM 8586 C CA B HIS C 1 184 ? -9.097 89.754 61.395 0.50 47.12 184 HIS C CA 1
ATOM 8587 C C . HIS C 1 184 ? -9.505 88.675 62.381 1.00 47.38 184 HIS C C 1
ATOM 8588 O O . HIS C 1 184 ? -9.271 88.805 63.587 1.00 45.26 184 HIS C O 1
ATOM 8601 N N . SER C 1 185 ? -10.129 87.619 61.870 1.00 46.87 185 SER C N 1
ATOM 8602 C CA . SER C 1 185 ? -10.630 86.552 62.706 1.00 50.98 185 SER C CA 1
ATOM 8603 C C . SER C 1 185 ? -9.540 85.570 63.138 1.00 49.29 185 SER C C 1
ATOM 8604 O O . SER C 1 185 ? -9.553 84.401 62.767 1.00 54.34 185 SER C O 1
ATOM 8607 N N . THR C 1 186 ? -8.605 86.052 63.944 1.00 49.02 186 THR C N 1
ATOM 8608 C CA . THR C 1 186 ? -7.527 85.219 64.456 1.00 45.08 186 THR C CA 1
ATOM 8609 C C . THR C 1 186 ? -7.798 84.974 65.942 1.00 46.90 186 THR C C 1
ATOM 8610 O O . THR C 1 186 ? -8.506 85.769 66.570 1.00 46.52 186 THR C O 1
ATOM 8614 N N . PRO C 1 187 ? -7.254 83.878 66.505 1.00 46.51 187 PRO C N 1
ATOM 8615 C CA . PRO C 1 187 ? -7.544 83.503 67.892 1.00 48.62 187 PRO C CA 1
ATOM 8616 C C . PRO C 1 187 ? -7.297 84.627 68.897 1.00 44.87 187 PRO C C 1
ATOM 8617 O O . PRO C 1 187 ? -6.190 85.178 68.943 1.00 39.21 187 PRO C O 1
ATOM 8621 N N . GLY C 1 188 ? -8.331 84.940 69.681 1.00 37.39 188 GLY C N 1
ATOM 8622 C CA . GLY C 1 188 ? -8.258 85.918 70.768 1.00 35.96 188 GLY C CA 1
ATOM 8623 C C . GLY C 1 188 ? -8.429 87.355 70.306 1.00 34.51 188 GLY C C 1
ATOM 8624 O O . GLY C 1 188 ? -8.333 88.274 71.112 1.00 48.66 188 GLY C O 1
ATOM 8625 N N . PHE C 1 189 ? -8.677 87.536 69.009 1.00 40.19 189 PHE C N 1
ATOM 8626 C CA . PHE C 1 189 ? -8.754 88.852 68.343 1.00 44.36 189 PHE C CA 1
ATOM 8627 C C . PHE C 1 189 ? -7.562 89.766 68.705 1.00 45.52 189 PHE C C 1
ATOM 8628 O O . PHE C 1 189 ? -6.410 89.398 68.447 1.00 44.96 189 PHE C O 1
ATOM 8636 N N . ILE C 1 190 ? -7.821 90.940 69.280 1.00 45.70 190 ILE C N 1
ATOM 8637 C CA . ILE C 1 190 ? -6.744 91.761 69.859 1.00 41.03 190 ILE C CA 1
ATOM 8638 C C . ILE C 1 190 ? -6.699 91.567 71.373 1.00 42.51 190 ILE C C 1
ATOM 8639 O O . ILE C 1 190 ? -5.706 91.073 71.919 1.00 44.87 190 ILE C O 1
ATOM 8644 N N . VAL C 1 191 ? -7.786 91.948 72.042 1.00 41.45 191 VAL C N 1
ATOM 8645 C CA . VAL C 1 191 ? -7.822 92.025 73.504 1.00 43.15 191 VAL C CA 1
ATOM 8646 C C . VAL C 1 191 ? -7.528 90.696 74.216 1.00 41.81 191 VAL C C 1
ATOM 8647 O O . VAL C 1 191 ? -6.647 90.641 75.056 1.00 51.69 191 VAL C O 1
ATOM 8651 N N . ASN C 1 192 ? -8.242 89.633 73.877 1.00 43.31 192 ASN C N 1
ATOM 8652 C CA . ASN C 1 192 ? -8.022 88.331 74.535 1.00 43.27 192 ASN C CA 1
ATOM 8653 C C . ASN C 1 192 ? -6.650 87.734 74.230 1.00 37.81 192 ASN C C 1
ATOM 8654 O O . ASN C 1 192 ? -6.139 86.940 74.999 1.00 47.39 192 ASN C O 1
ATOM 8659 N N . ARG C 1 193 ? -6.070 88.115 73.098 1.00 41.09 193 ARG C N 1
ATOM 8660 C CA . ARG C 1 193 ? -4.743 87.648 72.713 1.00 45.11 193 ARG C CA 1
ATOM 8661 C C . ARG C 1 193 ? -3.632 88.418 73.424 1.00 44.54 193 ARG C C 1
ATOM 8662 O O . ARG C 1 193 ? -2.746 87.814 74.015 1.00 43.75 193 ARG C O 1
ATOM 8670 N N . VAL C 1 194 ? -3.690 89.746 73.372 1.00 43.12 194 VAL C N 1
ATOM 8671 C CA . VAL C 1 194 ? -2.621 90.599 73.915 1.00 38.82 194 VAL C CA 1
ATOM 8672 C C . VAL C 1 194 ? -2.610 90.627 75.447 1.00 40.83 194 VAL C C 1
ATOM 8673 O O . VAL C 1 194 ? -1.548 90.731 76.046 1.00 37.18 194 VAL C O 1
ATOM 8677 N N . ALA C 1 195 ? -3.780 90.483 76.069 1.00 42.16 195 ALA C N 1
ATOM 8678 C CA . ALA C 1 195 ? -3.888 90.401 77.528 1.00 37.70 195 ALA C CA 1
ATOM 8679 C C . ALA C 1 195 ? -3.280 89.157 78.158 1.00 38.19 195 ALA C C 1
ATOM 8680 O O . ALA C 1 195 ? -2.992 89.162 79.353 1.00 42.57 195 ALA C O 1
ATOM 8682 N N . ARG C 1 196 ? -3.109 88.090 77.382 1.00 38.05 196 ARG C N 1
ATOM 8683 C CA . ARG C 1 196 ? -2.666 86.802 77.940 1.00 38.93 196 ARG C CA 1
ATOM 8684 C C . ARG C 1 196 ? -1.430 86.843 78.879 1.00 45.05 196 ARG C C 1
ATOM 8685 O O . ARG C 1 196 ? -1.471 86.235 79.952 1.00 47.80 196 ARG C O 1
ATOM 8693 N N . PRO C 1 197 ? -0.340 87.563 78.503 1.00 46.48 197 PRO C N 1
ATOM 8694 C CA . PRO C 1 197 ? 0.800 87.526 79.460 1.00 40.19 197 PRO C CA 1
ATOM 8695 C C . PRO C 1 197 ? 0.616 88.323 80.751 1.00 42.97 197 PRO C C 1
ATOM 8696 O O . PRO C 1 197 ? 1.407 88.168 81.689 1.00 39.61 197 PRO C O 1
ATOM 8700 N N . TYR C 1 198 ? -0.424 89.154 80.812 1.00 44.61 198 TYR C N 1
ATOM 8701 C CA . TYR C 1 198 ? -0.723 89.846 82.052 1.00 47.51 198 TYR C CA 1
ATOM 8702 C C . TYR C 1 198 ? -1.089 88.801 83.109 1.00 53.44 198 TYR C C 1
ATOM 8703 O O . TYR C 1 198 ? -0.623 88.882 84.246 1.00 51.72 198 TYR C O 1
ATOM 8712 N N . TYR C 1 199 ? -1.855 87.784 82.705 1.00 47.62 199 TYR C N 1
ATOM 8713 C CA . TYR C 1 199 ? -2.242 86.723 83.623 1.00 49.28 199 TYR C CA 1
ATOM 8714 C C . TYR C 1 199 ? -1.145 85.700 83.812 1.00 48.00 199 TYR C C 1
ATOM 8715 O O . TYR C 1 199 ? -0.877 85.289 84.936 1.00 51.26 199 TYR C O 1
ATOM 8724 N N . SER C 1 200 ? -0.500 85.305 82.720 1.00 46.38 200 SER C N 1
ATOM 8725 C CA . SER C 1 200 ? 0.413 84.165 82.763 1.00 46.69 200 SER C CA 1
ATOM 8726 C C . SER C 1 200 ? 1.772 84.460 83.401 1.00 46.57 200 SER C C 1
ATOM 8727 O O . SER C 1 200 ? 2.405 83.550 83.967 1.00 38.59 200 SER C O 1
ATOM 8730 N N . GLU C 1 201 ? 2.225 85.712 83.338 1.00 38.85 201 GLU C N 1
ATOM 8731 C CA . GLU C 1 201 ? 3.431 86.050 84.115 1.00 42.84 201 GLU C CA 1
ATOM 8732 C C . GLU C 1 201 ? 3.229 85.929 85.644 1.00 39.49 201 GLU C C 1
ATOM 8733 O O . GLU C 1 201 ? 4.105 85.406 86.353 1.00 39.41 201 GLU C O 1
ATOM 8739 N N . ALA C 1 202 ? 2.057 86.341 86.117 1.00 39.68 202 ALA C N 1
ATOM 8740 C CA . ALA C 1 202 ? 1.656 86.185 87.524 1.00 38.85 202 ALA C CA 1
ATOM 8741 C C . ALA C 1 202 ? 1.570 84.722 88.003 1.00 43.65 202 ALA C C 1
ATOM 8742 O O . ALA C 1 202 ? 2.095 84.387 89.065 1.00 45.00 202 ALA C O 1
ATOM 8744 N N . TRP C 1 203 ? 0.902 83.859 87.241 1.00 44.10 203 TRP C N 1
ATOM 8745 C CA . TRP C 1 203 ? 0.888 82.421 87.568 1.00 42.00 203 TRP C CA 1
ATOM 8746 C C . TRP C 1 203 ? 2.285 81.798 87.675 1.00 43.25 203 TRP C C 1
ATOM 8747 O O . TRP C 1 203 ? 2.538 80.979 88.570 1.00 48.21 203 TRP C O 1
ATOM 8758 N N . ARG C 1 204 ? 3.192 82.200 86.784 1.00 43.23 204 ARG C N 1
ATOM 8759 C CA . ARG C 1 204 ? 4.567 81.712 86.835 1.00 47.02 204 ARG C CA 1
ATOM 8760 C C . ARG C 1 204 ? 5.296 82.192 88.086 1.00 46.65 204 ARG C C 1
ATOM 8761 O O . ARG C 1 204 ? 6.004 81.413 88.731 1.00 46.02 204 ARG C O 1
ATOM 8769 N N . ALA C 1 205 ? 5.095 83.463 88.426 1.00 44.12 205 ALA C N 1
ATOM 8770 C CA . ALA C 1 205 ? 5.658 84.051 89.639 1.00 50.08 205 ALA C CA 1
ATOM 8771 C C . ALA C 1 205 ? 5.101 83.314 90.863 1.00 47.46 205 ALA C C 1
ATOM 8772 O O . ALA C 1 205 ? 5.858 82.884 91.725 1.00 45.59 205 ALA C O 1
ATOM 8774 N N . LEU C 1 206 ? 3.783 83.125 90.877 1.00 48.35 206 LEU C N 1
ATOM 8775 C CA . LEU C 1 206 ? 3.086 82.365 91.918 1.00 54.31 206 LEU C CA 1
ATOM 8776 C C . LEU C 1 206 ? 3.572 80.922 92.080 1.00 59.77 206 LEU C C 1
ATOM 8777 O O . LEU C 1 206 ? 3.760 80.470 93.207 1.00 62.53 206 LEU C O 1
ATOM 8782 N N . GLU C 1 207 ? 3.806 80.223 90.964 1.00 56.18 207 GLU C N 1
ATOM 8783 C CA . GLU C 1 207 ? 4.250 78.822 90.996 1.00 52.22 207 GLU C CA 1
ATOM 8784 C C . GLU C 1 207 ? 5.661 78.713 91.543 1.00 50.66 207 GLU C C 1
ATOM 8785 O O . GLU C 1 207 ? 6.029 77.687 92.109 1.00 57.70 207 GLU C O 1
ATOM 8791 N N . GLU C 1 208 ? 6.459 79.762 91.372 1.00 44.90 208 GLU C N 1
ATOM 8792 C CA . GLU C 1 208 ? 7.824 79.741 91.894 1.00 43.54 208 GLU C CA 1
ATOM 8793 C C . GLU C 1 208 ? 8.014 80.441 93.257 1.00 41.46 208 GLU C C 1
ATOM 8794 O O . GLU C 1 208 ? 9.141 80.551 93.730 1.00 40.39 208 GLU C O 1
ATOM 8800 N N . GLN C 1 209 ? 6.908 80.865 93.878 1.00 45.19 209 GLN C N 1
ATOM 8801 C CA . GLN C 1 209 ? 6.876 81.523 95.214 1.00 51.87 209 GLN C CA 1
ATOM 8802 C C . GLN C 1 209 ? 7.798 82.752 95.291 1.00 56.73 209 GLN C C 1
ATOM 8803 O O . GLN C 1 209 ? 8.514 82.973 96.282 1.00 61.29 209 GLN C O 1
ATOM 8809 N N . VAL C 1 210 ? 7.776 83.532 94.212 1.00 53.01 210 VAL C N 1
ATOM 8810 C CA . VAL C 1 210 ? 8.552 84.754 94.084 1.00 50.34 210 VAL C CA 1
ATOM 8811 C C . VAL C 1 210 ? 8.067 85.739 95.122 1.00 48.84 210 VAL C C 1
ATOM 8812 O O . VAL C 1 210 ? 8.864 86.412 95.758 1.00 51.02 210 VAL C O 1
ATOM 8816 N N . ALA C 1 211 ? 6.746 85.786 95.281 1.00 52.78 211 ALA C N 1
ATOM 8817 C CA . ALA C 1 211 ? 6.062 86.703 96.179 1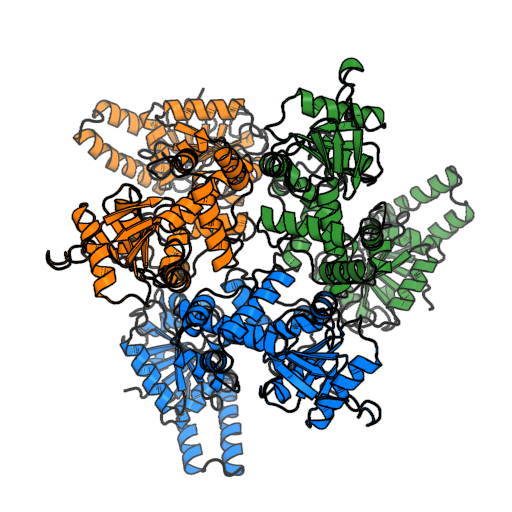.00 54.13 211 ALA C CA 1
ATOM 8818 C C . ALA C 1 211 ? 4.676 86.149 96.436 1.00 53.75 211 ALA C C 1
ATOM 8819 O O . ALA C 1 211 ? 4.187 85.324 95.666 1.00 51.77 211 ALA C O 1
ATOM 8821 N N . ALA C 1 212 ? 4.055 86.621 97.517 1.00 56.85 212 ALA C N 1
ATOM 8822 C CA . ALA C 1 212 ? 2.632 86.404 97.807 1.00 56.21 212 ALA C CA 1
ATOM 8823 C C . ALA C 1 212 ? 1.763 87.002 96.687 1.00 52.19 212 ALA C C 1
ATOM 8824 O O . ALA C 1 212 ? 2.187 87.957 96.021 1.00 56.12 212 ALA C O 1
ATOM 8826 N N . PRO C 1 213 ? 0.549 86.452 96.474 1.00 51.75 213 PRO C N 1
ATOM 8827 C CA . PRO C 1 213 ? -0.299 86.985 95.395 1.00 49.36 213 PRO C CA 1
ATOM 8828 C C . PRO C 1 213 ? -0.631 88.468 95.548 1.00 56.30 213 PRO C C 1
ATOM 8829 O O . PRO C 1 213 ? -0.707 89.194 94.544 1.00 55.77 213 PRO C O 1
ATOM 8833 N N . GLU C 1 214 ? -0.815 88.898 96.796 1.00 58.02 214 GLU C N 1
ATOM 8834 C CA . GLU C 1 214 ? -1.083 90.298 97.155 1.00 58.16 214 GLU C CA 1
ATOM 8835 C C . GLU C 1 214 ? 0.064 91.209 96.756 1.00 49.43 214 GLU C C 1
ATOM 8836 O O . GLU C 1 214 ? -0.147 92.364 96.432 1.00 51.08 214 GLU C O 1
ATOM 8842 N N . VAL C 1 215 ? 1.285 90.690 96.813 1.00 52.70 215 VAL C N 1
ATOM 8843 C CA . VAL C 1 215 ? 2.468 91.479 96.484 1.00 49.64 215 VAL C CA 1
ATOM 8844 C C . VAL C 1 215 ? 2.585 91.634 94.949 1.00 53.19 215 VAL C C 1
ATOM 8845 O O . VAL C 1 215 ? 2.850 92.736 94.449 1.00 47.51 215 VAL C O 1
ATOM 8849 N N . ILE C 1 216 ? 2.352 90.538 94.219 1.00 48.59 216 ILE C N 1
ATOM 8850 C CA . ILE C 1 216 ? 2.304 90.566 92.756 1.00 42.99 216 ILE C CA 1
ATOM 8851 C C . ILE C 1 216 ? 1.242 91.551 92.275 1.00 46.95 216 ILE C C 1
ATOM 8852 O O . ILE C 1 216 ? 1.528 92.399 91.425 1.00 46.81 216 ILE C O 1
ATOM 8857 N N . ASP C 1 217 ? 0.032 91.463 92.840 1.00 47.23 217 ASP C N 1
ATOM 8858 C CA . ASP C 1 217 ? -1.049 92.400 92.497 1.00 50.48 217 ASP C CA 1
ATOM 8859 C C . ASP C 1 217 ? -0.740 93.871 92.826 1.00 54.39 217 ASP C C 1
ATOM 8860 O O . ASP C 1 217 ? -1.170 94.785 92.109 1.00 50.04 217 ASP C O 1
ATOM 8865 N N . ALA C 1 218 ? 0.016 94.093 93.897 1.00 52.76 218 ALA C N 1
ATOM 8866 C CA . ALA C 1 218 ? 0.323 95.456 94.337 1.00 57.44 218 ALA C CA 1
ATOM 8867 C C . ALA C 1 218 ? 1.368 96.104 93.443 1.00 52.61 218 ALA C C 1
ATOM 8868 O O . ALA C 1 218 ? 1.278 97.287 93.146 1.00 51.78 218 ALA C O 1
ATOM 8870 N N . ALA C 1 219 ? 2.358 95.320 93.027 1.00 50.91 219 ALA C N 1
ATOM 8871 C CA . ALA C 1 219 ? 3.373 95.789 92.098 1.00 47.59 219 ALA C CA 1
ATOM 8872 C C . ALA C 1 219 ? 2.733 96.193 90.779 1.00 51.18 219 ALA C C 1
ATOM 8873 O O . ALA C 1 219 ? 3.020 97.259 90.248 1.00 54.23 219 ALA C O 1
ATOM 8875 N N . LEU C 1 220 ? 1.843 95.348 90.269 1.00 51.51 220 LEU C N 1
ATOM 8876 C CA . LEU C 1 220 ? 1.253 95.581 88.957 1.00 52.56 220 LEU C CA 1
ATOM 8877 C C . LEU C 1 220 ? 0.235 96.733 88.963 1.00 50.87 220 LEU C C 1
ATOM 8878 O O . LEU C 1 220 ? 0.200 97.524 88.026 1.00 52.50 220 LEU C O 1
ATOM 8883 N N . ARG C 1 221 ? -0.548 96.852 90.032 1.00 49.10 221 ARG C N 1
ATOM 8884 C CA . ARG C 1 221 ? -1.518 97.950 90.161 1.00 56.53 221 ARG C CA 1
ATOM 8885 C C . ARG C 1 221 ? -0.905 99.273 90.653 1.00 56.35 221 ARG C C 1
ATOM 8886 O O . ARG C 1 221 ? -1.109 100.314 90.044 1.00 49.32 221 ARG C O 1
ATOM 8894 N N . ASP C 1 222 ? -0.159 99.235 91.751 1.00 56.03 222 ASP C N 1
ATOM 8895 C CA . ASP C 1 222 ? 0.323 100.485 92.343 1.00 59.58 222 ASP C CA 1
ATOM 8896 C C . ASP C 1 222 ? 1.756 100.831 91.940 1.00 59.48 222 ASP C C 1
ATOM 8897 O O . ASP C 1 222 ? 2.235 101.920 92.252 1.00 57.95 222 ASP C O 1
ATOM 8902 N N . GLY C 1 223 ? 2.425 99.902 91.252 1.00 52.76 223 GLY C N 1
ATOM 8903 C CA . GLY C 1 223 ? 3.699 100.181 90.612 1.00 48.82 223 GLY C CA 1
ATOM 8904 C C . GLY C 1 223 ? 3.508 100.531 89.145 1.00 51.78 223 GLY C C 1
ATOM 8905 O O . GLY C 1 223 ? 3.848 101.636 88.722 1.00 50.73 223 GLY C O 1
ATOM 8906 N N . ALA C 1 224 ? 2.945 99.600 88.372 1.00 49.95 224 ALA C N 1
ATOM 8907 C CA . ALA C 1 224 ? 2.832 99.761 86.909 1.00 49.53 224 ALA C CA 1
ATOM 8908 C C . ALA C 1 224 ? 1.606 100.556 86.462 1.00 47.80 224 ALA C C 1
ATOM 8909 O O . ALA C 1 224 ? 1.494 100.921 85.304 1.00 46.92 224 ALA C O 1
ATOM 8911 N N . GLY C 1 225 ? 0.674 100.793 87.377 1.00 52.19 225 GLY C N 1
ATOM 8912 C CA . GLY C 1 225 ? -0.510 101.588 87.078 1.00 49.56 225 GLY C CA 1
ATOM 8913 C C . GLY C 1 225 ? -1.697 100.856 86.461 1.00 52.41 225 GLY C C 1
ATOM 8914 O O . GLY C 1 225 ? -2.603 101.506 85.939 1.00 49.79 225 GLY C O 1
ATOM 8915 N N . PHE C 1 226 ? -1.701 99.520 86.494 1.00 50.47 226 PHE C N 1
ATOM 8916 C CA . PHE C 1 226 ? -2.866 98.748 86.034 1.00 48.64 226 PHE C CA 1
ATOM 8917 C C . PHE C 1 226 ? -3.993 98.953 87.053 1.00 51.12 226 PHE C C 1
ATOM 8918 O O . PHE C 1 226 ? -3.714 99.074 88.232 1.00 53.17 226 PHE C O 1
ATOM 8926 N N . PRO C 1 227 ? -5.260 99.024 86.609 1.00 54.05 227 PRO C N 1
ATOM 8927 C CA . PRO C 1 227 ? -6.348 99.276 87.572 1.00 56.85 227 PRO C CA 1
ATOM 8928 C C . PRO C 1 227 ? -6.571 98.141 88.579 1.00 58.11 227 PRO C C 1
ATOM 8929 O O . PRO C 1 227 ? -6.949 98.408 89.718 1.00 51.65 227 PRO C O 1
ATOM 8933 N N . MET C 1 228 ? -6.328 96.898 88.163 1.00 52.31 228 MET C N 1
ATOM 8934 C CA . MET C 1 228 ? -6.397 95.758 89.074 1.00 50.63 228 MET C CA 1
ATOM 8935 C C . MET C 1 228 ? -5.251 94.779 88.812 1.00 53.00 228 MET C C 1
ATOM 8936 O O . MET C 1 228 ? -4.873 94.550 87.666 1.00 54.11 228 MET C O 1
ATOM 8941 N N . GLY C 1 229 ? -4.691 94.227 89.883 1.00 51.30 229 GLY C N 1
ATOM 8942 C CA . GLY C 1 229 ? -3.660 93.202 89.792 1.00 55.32 229 GLY C CA 1
ATOM 8943 C C . GLY C 1 229 ? -4.179 91.965 89.084 1.00 50.43 229 GLY C C 1
ATOM 8944 O O . GLY C 1 229 ? -5.370 91.654 89.174 1.00 55.12 229 GLY C O 1
ATOM 8945 N N . PRO C 1 230 ? -3.292 91.255 88.369 1.00 48.05 230 PRO C N 1
ATOM 8946 C CA . PRO C 1 230 ? -3.750 90.143 87.524 1.00 48.56 230 PRO C CA 1
ATOM 8947 C C . PRO C 1 230 ? -4.444 89.012 88.301 1.00 48.80 230 PRO C C 1
ATOM 8948 O O . PRO C 1 230 ? -5.404 88.448 87.808 1.00 48.76 230 PRO C O 1
ATOM 8952 N N . LEU C 1 231 ? -3.996 88.715 89.517 1.00 49.81 231 LEU C N 1
ATOM 8953 C CA . LEU C 1 231 ? -4.526 87.543 90.234 1.00 50.65 231 LEU C CA 1
ATOM 8954 C C . LEU C 1 231 ? -5.903 87.840 90.833 1.00 50.69 231 LEU C C 1
ATOM 8955 O O . LEU C 1 231 ? -6.850 87.081 90.644 1.00 49.33 231 LEU C O 1
ATOM 8960 N N . GLU C 1 232 ? -6.030 88.987 91.491 1.00 58.22 232 GLU C N 1
ATOM 8961 C CA . GLU C 1 232 ? -7.339 89.480 91.914 1.00 56.12 232 GLU C CA 1
ATOM 8962 C C . GLU C 1 232 ? -8.344 89.590 90.748 1.00 53.36 232 GLU C C 1
ATOM 8963 O O . GLU C 1 232 ? -9.500 89.193 90.896 1.00 54.69 232 GLU C O 1
ATOM 8969 N N . LEU C 1 233 ? -7.903 90.117 89.604 1.00 53.09 233 LEU C N 1
ATOM 8970 C CA . LEU C 1 233 ? -8.741 90.189 88.400 1.00 50.47 233 LEU C CA 1
ATOM 8971 C C . LEU C 1 233 ? -9.174 88.805 87.909 1.00 50.16 233 LEU C C 1
ATOM 8972 O O . LEU C 1 233 ? -10.311 88.640 87.487 1.00 51.45 233 LEU C O 1
ATOM 8977 N N . THR C 1 234 ? -8.303 87.804 87.990 1.00 46.86 234 THR C N 1
ATOM 8978 C CA . THR C 1 234 ? -8.755 86.437 87.670 1.00 52.77 234 THR C CA 1
ATOM 8979 C C . THR C 1 234 ? -9.816 85.913 88.656 1.00 58.20 234 THR C C 1
ATOM 8980 O O . THR C 1 234 ? -10.738 85.199 88.246 1.00 57.11 234 THR C O 1
ATOM 8984 N N . ASP C 1 235 ? -9.683 86.270 89.940 1.00 57.56 235 ASP C N 1
ATOM 8985 C CA . ASP C 1 235 ? -10.699 85.942 90.961 1.00 60.29 235 ASP C CA 1
ATOM 8986 C C . ASP C 1 235 ? -12.033 86.632 90.670 1.00 56.61 235 ASP C C 1
ATOM 8987 O O . ASP C 1 235 ? -13.095 86.061 90.889 1.00 62.20 235 ASP C O 1
ATOM 8992 N N . LEU C 1 236 ? -11.970 87.846 90.136 1.00 61.93 236 LEU C N 1
ATOM 8993 C CA . LEU C 1 236 ? -13.174 88.601 89.807 1.00 61.44 236 LEU C CA 1
ATOM 8994 C C . LEU C 1 236 ? -13.775 88.283 88.446 1.00 59.99 236 LEU C C 1
ATOM 8995 O O . LEU C 1 236 ? -14.958 88.514 88.232 1.00 66.16 236 LEU C O 1
ATOM 9000 N N . ILE C 1 237 ? -12.962 87.794 87.512 1.00 61.52 237 ILE C N 1
ATOM 9001 C CA . ILE C 1 237 ? -13.480 87.336 86.225 1.00 56.76 237 ILE C CA 1
ATOM 9002 C C . ILE C 1 237 ? -14.069 85.941 86.437 1.00 53.27 237 ILE C C 1
ATOM 9003 O O . ILE C 1 237 ? -15.103 85.591 85.861 1.00 52.62 237 ILE C O 1
ATOM 9008 N N . GLY C 1 238 ? -13.423 85.167 87.300 1.00 51.06 238 GLY C N 1
ATOM 9009 C CA . GLY C 1 238 ? -13.830 83.792 87.538 1.00 50.21 238 GLY C CA 1
ATOM 9010 C C . GLY C 1 238 ? -12.793 82.890 86.924 1.00 53.42 238 GLY C C 1
ATOM 9011 O O . GLY C 1 238 ? -12.581 82.923 85.707 1.00 57.92 238 GLY C O 1
ATOM 9012 N N . GLN C 1 239 ? -12.134 82.102 87.771 1.00 46.88 239 GLN C N 1
ATOM 9013 C CA . GLN C 1 239 ? -11.037 81.241 87.347 1.00 52.16 239 GLN C CA 1
ATOM 9014 C C . GLN C 1 239 ? -11.412 80.340 86.186 1.00 53.91 239 GLN C C 1
ATOM 9015 O O . GLN C 1 239 ? -10.615 80.167 85.278 1.00 50.22 239 GLN C O 1
ATOM 9021 N N . ASP C 1 240 ? -12.632 79.802 86.214 1.00 55.25 240 ASP C N 1
ATOM 9022 C CA . ASP C 1 240 ? -13.152 78.984 85.118 1.00 55.47 240 ASP C CA 1
ATOM 9023 C C . ASP C 1 240 ? -13.184 79.722 83.779 1.00 51.30 240 ASP C C 1
ATOM 9024 O O . ASP C 1 240 ? -12.804 79.153 82.763 1.00 54.74 240 ASP C O 1
ATOM 9029 N N . VAL C 1 241 ? -13.608 80.986 83.795 1.00 50.54 241 VAL C N 1
ATOM 9030 C CA . VAL C 1 241 ? -13.764 81.780 82.571 1.00 51.91 241 VAL C CA 1
ATOM 9031 C C . VAL C 1 241 ? -12.397 82.174 81.993 1.00 53.07 241 VAL C C 1
ATOM 9032 O O . VAL C 1 241 ? -12.144 81.982 80.797 1.00 58.62 241 VAL C O 1
ATOM 9036 N N . ASN C 1 242 ? -11.513 82.678 82.856 1.00 44.83 242 ASN C N 1
ATOM 9037 C CA . ASN C 1 242 ? -10.209 83.185 82.430 1.00 47.89 242 ASN C CA 1
ATOM 9038 C C . ASN C 1 242 ? -9.313 82.055 81.935 1.00 47.11 242 ASN C C 1
ATOM 9039 O O . ASN C 1 242 ? -8.605 82.224 80.944 1.00 47.67 242 ASN C O 1
ATOM 9044 N N . PHE C 1 243 ? -9.403 80.896 82.595 1.00 49.79 243 PHE C N 1
ATOM 9045 C CA . PHE C 1 243 ? -8.647 79.695 82.230 1.00 47.96 243 PHE C CA 1
ATOM 9046 C C . PHE C 1 243 ? -9.140 79.125 80.911 1.00 51.34 243 PHE C C 1
ATOM 9047 O O . PHE C 1 243 ? -8.344 78.586 80.134 1.00 57.46 243 PHE C O 1
ATOM 9055 N N . ALA C 1 244 ? -10.446 79.238 80.667 1.00 52.93 244 ALA C N 1
ATOM 9056 C CA . ALA C 1 244 ? -11.048 78.741 79.419 1.00 49.36 244 ALA C CA 1
ATOM 9057 C C . ALA C 1 244 ? -10.587 79.570 78.227 1.00 48.08 244 ALA C C 1
ATOM 9058 O O . ALA C 1 244 ? -10.362 79.024 77.150 1.00 49.77 244 ALA C O 1
ATOM 9060 N N . VAL C 1 245 ? -10.449 80.881 78.427 1.00 44.90 245 VAL C N 1
ATOM 9061 C CA . VAL C 1 245 ? -9.892 81.768 77.397 1.00 48.09 245 VAL C CA 1
ATOM 9062 C C . VAL C 1 245 ? -8.416 81.423 77.101 1.00 50.11 245 VAL C C 1
ATOM 9063 O O . VAL C 1 245 ? -8.045 81.217 75.944 1.00 52.91 245 VAL C O 1
ATOM 9067 N N . THR C 1 246 ? -7.602 81.313 78.149 1.00 51.30 246 THR C N 1
ATOM 9068 C CA . THR C 1 246 ? -6.195 80.911 78.028 1.00 44.87 246 THR C CA 1
ATOM 9069 C C . THR C 1 246 ? -6.019 79.617 77.237 1.00 47.64 246 THR C C 1
ATOM 9070 O O . THR C 1 246 ? -5.223 79.565 76.287 1.00 49.25 246 THR C O 1
ATOM 9074 N N . CYS C 1 247 ? -6.775 78.587 77.617 1.00 48.17 247 CYS C N 1
ATOM 9075 C CA . CYS C 1 247 ? -6.688 77.271 76.982 1.00 43.13 247 CYS C CA 1
ATOM 9076 C C . CYS C 1 247 ? -7.145 77.314 75.534 1.00 46.77 247 CYS C C 1
ATOM 9077 O O . CYS C 1 247 ? -6.605 76.598 74.691 1.00 47.66 247 CYS C O 1
ATOM 9080 N N . SER C 1 248 ? -8.117 78.179 75.252 1.00 36.33 248 SER C N 1
ATOM 9081 C CA . SER C 1 248 ? -8.687 78.294 73.925 1.00 43.82 248 SER C CA 1
ATOM 9082 C C . SER C 1 248 ? -7.679 78.943 72.968 1.00 42.94 248 SER C C 1
ATOM 9083 O O . SER C 1 248 ? -7.470 78.441 71.868 1.00 47.40 248 SER C O 1
ATOM 9086 N N . VAL C 1 249 ? -7.063 80.048 73.398 1.00 45.51 249 VAL C N 1
ATOM 9087 C CA . VAL C 1 249 ? -6.038 80.737 72.603 1.00 46.17 249 VAL C CA 1
ATOM 9088 C C . VAL C 1 249 ? -4.828 79.806 72.409 1.00 43.33 249 VAL C C 1
ATOM 9089 O O . VAL C 1 249 ? -4.339 79.620 71.292 1.00 44.07 249 VAL C O 1
ATOM 9093 N N . PHE C 1 250 ? -4.396 79.185 73.497 1.00 37.10 250 PHE C N 1
ATOM 9094 C CA . PHE C 1 250 ? -3.317 78.199 73.464 1.00 39.39 250 PHE C CA 1
ATOM 9095 C C . PHE C 1 250 ? -3.525 77.114 72.392 1.00 41.56 250 PHE C C 1
ATOM 9096 O O . PHE C 1 250 ? -2.622 76.843 71.586 1.00 40.32 250 PHE C O 1
ATOM 9104 N N . ASN C 1 251 ? -4.712 76.513 72.387 1.00 40.00 251 ASN C N 1
ATOM 9105 C CA . ASN C 1 251 ? -5.027 75.410 71.480 1.00 42.37 251 ASN C CA 1
ATOM 9106 C C . ASN C 1 251 ? -5.257 75.854 70.041 1.00 43.46 251 ASN C C 1
ATOM 9107 O O . ASN C 1 251 ? -4.928 75.120 69.125 1.00 41.99 251 ASN C O 1
ATOM 9112 N N . ALA C 1 252 ? -5.807 77.058 69.855 1.00 39.66 252 ALA C N 1
ATOM 9113 C CA . ALA C 1 252 ? -6.055 77.589 68.520 1.00 39.68 252 ALA C CA 1
ATOM 9114 C C . ALA C 1 252 ? -4.769 78.018 67.816 1.00 37.35 252 ALA C C 1
ATOM 9115 O O . ALA C 1 252 ? -4.765 78.235 66.597 1.00 42.00 252 ALA C O 1
ATOM 9117 N N . PHE C 1 253 ? -3.688 78.152 68.586 1.00 41.07 253 PHE C N 1
ATOM 9118 C CA . PHE C 1 253 ? -2.358 78.457 68.050 1.00 35.73 253 PHE C CA 1
ATOM 9119 C C . PHE C 1 253 ? -1.492 77.200 68.047 1.00 41.96 253 PHE C C 1
ATOM 9120 O O . PHE C 1 253 ? -0.240 77.270 67.966 1.00 38.87 253 PHE C O 1
ATOM 9128 N N . TRP C 1 254 ? -2.165 76.050 68.125 1.00 39.51 254 TRP C N 1
ATOM 9129 C CA . TRP C 1 254 ? -1.513 74.745 68.113 1.00 44.56 254 TRP C CA 1
ATOM 9130 C C . TRP C 1 254 ? -0.421 74.680 69.175 1.00 44.58 254 TRP C C 1
ATOM 9131 O O . TRP C 1 254 ? 0.747 74.380 68.889 1.00 46.52 254 TRP C O 1
ATOM 9142 N N . GLN C 1 255 ? -0.806 74.965 70.405 1.00 47.37 255 GLN C N 1
ATOM 9143 C CA . GLN C 1 255 ? 0.047 74.865 71.588 1.00 50.12 255 GLN C CA 1
ATOM 9144 C C . GLN C 1 255 ? 1.325 75.702 71.698 1.00 47.23 255 GLN C C 1
ATOM 9145 O O . GLN C 1 255 ? 2.292 75.259 72.242 1.00 50.36 255 GLN C O 1
ATOM 9151 N N . GLU C 1 256 ? 1.284 76.912 71.194 1.00 47.84 256 GLU C N 1
ATOM 9152 C CA . GLU C 1 256 ? 2.316 77.941 71.377 1.00 47.93 256 GLU C CA 1
ATOM 9153 C C . GLU C 1 256 ? 2.611 78.208 72.852 1.00 43.94 256 GLU C C 1
ATOM 9154 O O . GLU C 1 256 ? 1.702 78.528 73.614 1.00 45.08 256 GLU C O 1
ATOM 9160 N N . ARG C 1 257 ? 3.887 78.143 73.225 1.00 40.57 257 ARG C N 1
ATOM 9161 C CA . ARG C 1 257 ? 4.279 78.117 74.632 1.00 46.12 257 ARG C CA 1
ATOM 9162 C C . ARG C 1 257 ? 4.189 79.482 75.289 1.00 47.92 257 ARG C C 1
ATOM 9163 O O . ARG C 1 257 ? 4.163 79.563 76.513 1.00 58.20 257 ARG C O 1
ATOM 9171 N N . ARG C 1 258 ? 4.123 80.556 74.499 1.00 38.85 258 ARG C N 1
ATOM 9172 C CA . ARG C 1 258 ? 3.791 81.861 75.093 1.00 45.23 258 ARG C CA 1
ATOM 9173 C C . ARG C 1 258 ? 2.327 81.971 75.551 1.00 42.39 258 ARG C C 1
ATOM 9174 O O . ARG C 1 258 ? 1.947 82.915 76.252 1.00 43.15 258 ARG C O 1
ATOM 9182 N N . PHE C 1 259 ? 1.511 80.989 75.175 1.00 40.20 259 PHE C N 1
ATOM 9183 C CA . PHE C 1 259 ? 0.137 80.920 75.658 1.00 38.21 259 PHE C CA 1
ATOM 9184 C C . PHE C 1 259 ? -0.116 79.706 76.590 1.00 42.75 259 PHE C C 1
ATOM 9185 O O . PHE C 1 259 ? -1.253 79.349 76.838 1.00 41.92 259 PHE C O 1
ATOM 9193 N N . LEU C 1 260 ? 0.951 79.091 77.092 1.00 40.63 260 LEU C N 1
ATOM 9194 C CA . LEU C 1 260 ? 0.871 77.967 78.026 1.00 50.76 260 LEU C CA 1
ATOM 9195 C C . LEU C 1 260 ? -0.067 78.216 79.219 1.00 50.79 260 LEU C C 1
ATOM 9196 O O . LEU C 1 260 ? -0.009 79.275 79.854 1.00 54.16 260 LEU C O 1
ATOM 9201 N N . PRO C 1 261 ? -0.967 77.259 79.499 1.00 45.09 261 PRO C N 1
ATOM 9202 C CA . PRO C 1 261 ? -1.765 77.365 80.735 1.00 49.84 261 PRO C CA 1
ATOM 9203 C C . PRO C 1 261 ? -0.942 77.058 81.997 1.00 49.95 261 PRO C C 1
ATOM 9204 O O . PRO C 1 261 ? 0.174 76.552 81.896 1.00 45.27 261 PRO C O 1
ATOM 9208 N N . SER C 1 262 ? -1.494 77.380 83.167 1.00 52.31 262 SER C N 1
ATOM 9209 C CA . SER C 1 262 ? -0.832 77.123 84.457 1.00 51.68 262 SER C CA 1
ATOM 9210 C C . SER C 1 262 ? -1.438 75.919 85.193 1.00 47.07 262 SER C C 1
ATOM 9211 O O . SER C 1 262 ? -2.660 75.812 85.272 1.00 41.00 262 SER C O 1
ATOM 9214 N N . LEU C 1 263 ? -0.598 75.046 85.759 1.00 43.15 263 LEU C N 1
ATOM 9215 C CA . LEU C 1 263 ? -1.109 73.980 86.649 1.00 53.43 263 LEU C CA 1
ATOM 9216 C C . LEU C 1 263 ? -1.691 74.565 87.941 1.00 55.64 263 LEU C C 1
ATOM 9217 O O . LEU C 1 263 ? -2.533 73.940 88.577 1.00 58.29 263 LEU C O 1
ATOM 9222 N N . VAL C 1 264 ? -1.235 75.761 88.317 1.00 54.43 264 VAL C N 1
ATOM 9223 C CA . VAL C 1 264 ? -1.751 76.456 89.491 1.00 53.95 264 VAL C CA 1
ATOM 9224 C C . VAL C 1 264 ? -3.172 76.935 89.240 1.00 55.23 264 VAL C C 1
ATOM 9225 O O . VAL C 1 264 ? -4.030 76.803 90.115 1.00 62.33 264 VAL C O 1
ATOM 9229 N N . GLN C 1 265 ? -3.429 77.456 88.041 1.00 51.12 265 GLN C N 1
ATOM 9230 C CA . GLN C 1 265 ? -4.785 77.872 87.685 1.00 51.79 265 GLN C CA 1
ATOM 9231 C C . GLN C 1 265 ? -5.704 76.678 87.470 1.00 51.25 265 GLN C C 1
ATOM 9232 O O . GLN C 1 265 ? -6.825 76.669 87.978 1.00 57.23 265 GLN C O 1
ATOM 9238 N N . GLN C 1 266 ? -5.223 75.688 86.720 1.00 50.05 266 GLN C N 1
ATOM 9239 C CA . GLN C 1 266 ? -5.968 74.455 86.465 1.00 48.74 266 GLN C CA 1
ATOM 9240 C C . GLN C 1 266 ? -6.446 73.845 87.775 1.00 50.40 266 GLN C C 1
ATOM 9241 O O . GLN C 1 266 ? -7.610 73.504 87.900 1.00 46.06 266 GLN C O 1
ATOM 9247 N N . GLU C 1 267 ? -5.532 73.720 88.738 1.00 54.25 267 GLU C N 1
ATOM 9248 C CA . GLU C 1 267 ? -5.849 73.197 90.070 1.00 58.02 267 GLU C CA 1
ATOM 9249 C C . GLU C 1 267 ? -6.997 73.935 90.752 1.00 58.26 267 GLU C C 1
ATOM 9250 O O . GLU C 1 267 ? -7.859 73.294 91.361 1.00 52.18 267 GLU C O 1
ATOM 9256 N N . LEU C 1 268 ? -7.011 75.268 90.630 1.00 53.78 268 LEU C N 1
ATOM 9257 C CA . LEU C 1 268 ? -8.077 76.087 91.206 1.00 53.74 268 LEU C CA 1
ATOM 9258 C C . LEU C 1 268 ? -9.436 75.853 90.536 1.00 57.08 268 LEU C C 1
ATOM 9259 O O . LEU C 1 268 ? -10.475 75.884 91.208 1.00 62.94 268 LEU C O 1
ATOM 9264 N N . VAL C 1 269 ? -9.425 75.609 89.225 1.00 51.05 269 VAL C N 1
ATOM 9265 C CA . VAL C 1 269 ? -10.661 75.385 88.463 1.00 53.66 269 VAL C CA 1
ATOM 9266 C C . VAL C 1 269 ? -11.264 74.013 88.763 1.00 53.55 269 VAL C C 1
ATOM 9267 O O . VAL C 1 269 ? -12.441 73.905 89.102 1.00 57.06 269 VAL C O 1
ATOM 9271 N N . ILE C 1 270 ? -10.441 72.976 88.653 1.00 56.98 270 ILE C N 1
ATOM 9272 C CA . ILE C 1 270 ? -10.870 71.600 88.876 1.00 62.87 270 ILE C CA 1
ATOM 9273 C C . ILE C 1 270 ? -11.188 71.353 90.366 1.00 66.08 270 ILE C C 1
ATOM 9274 O O . ILE C 1 270 ? -11.920 70.419 90.713 1.00 70.49 270 ILE C O 1
ATOM 9279 N N . GLY C 1 271 ? -10.665 72.219 91.234 1.00 67.85 271 GLY C N 1
ATOM 9280 C CA . GLY C 1 271 ? -11.048 72.246 92.648 1.00 64.28 271 GLY C CA 1
ATOM 9281 C C . GLY C 1 271 ? -12.312 73.044 92.944 1.00 62.41 271 GLY C C 1
ATOM 9282 O O . GLY C 1 271 ? -12.770 73.081 94.081 1.00 64.78 271 GLY C O 1
ATOM 9283 N N . GLY C 1 272 ? -12.881 73.688 91.928 1.00 61.06 272 GLY C N 1
ATOM 9284 C CA . GLY C 1 272 ? -14.093 74.498 92.114 1.00 55.83 272 GLY C CA 1
ATOM 9285 C C . GLY C 1 272 ? -13.879 75.780 92.898 1.00 57.76 272 GLY C C 1
ATOM 9286 O O . GLY C 1 272 ? -14.841 76.390 93.349 1.00 64.10 272 GLY C O 1
ATOM 9287 N N . ARG C 1 273 ? -12.619 76.186 93.068 1.00 55.94 273 ARG C N 1
ATOM 9288 C CA . ARG C 1 273 ? -12.282 77.440 93.738 1.00 57.84 273 ARG C CA 1
ATOM 9289 C C . ARG C 1 273 ? -12.216 78.586 92.720 1.00 57.51 273 ARG C C 1
ATOM 9290 O O . ARG C 1 273 ? -11.123 79.048 92.368 1.00 54.64 273 ARG C O 1
ATOM 9298 N N . LEU C 1 274 ? -13.384 79.054 92.278 1.00 59.94 274 LEU C N 1
ATOM 9299 C CA . LEU C 1 274 ? -13.487 79.895 91.070 1.00 59.72 274 LEU C CA 1
ATOM 9300 C C . LEU C 1 274 ? -13.335 81.393 91.300 1.00 59.89 274 LEU C C 1
ATOM 9301 O O . LEU C 1 274 ? -13.423 82.182 90.354 1.00 60.31 274 LEU C O 1
ATOM 9306 N N . GLY C 1 275 ? -13.106 81.792 92.544 1.00 60.85 275 GLY C N 1
ATOM 9307 C CA . GLY C 1 275 ? -12.879 83.201 92.848 1.00 63.47 275 GLY C CA 1
ATOM 9308 C C . GLY C 1 275 ? -13.964 83.793 93.715 1.00 68.51 275 GLY C C 1
ATOM 9309 O O . GLY C 1 275 ? -14.464 83.130 94.638 1.00 66.68 275 GLY C O 1
ATOM 9310 N N . LYS C 1 276 ? -14.315 85.042 93.414 1.00 66.51 276 LYS C N 1
ATOM 9311 C CA . LYS C 1 276 ? -15.301 85.797 94.181 1.00 71.34 276 LYS C CA 1
ATOM 9312 C C . LYS C 1 276 ? -16.639 85.067 94.227 1.00 70.53 276 LYS C C 1
ATOM 9313 O O . LYS C 1 276 ? -17.196 84.860 95.307 1.00 73.23 276 LYS C O 1
ATOM 9319 N N . LYS C 1 277 ? -17.111 84.651 93.050 1.00 71.45 277 LYS C N 1
ATOM 9320 C CA . LYS C 1 277 ? -18.434 84.047 92.852 1.00 73.27 277 LYS C CA 1
ATOM 9321 C C . LYS C 1 277 ? -18.688 82.806 93.721 1.00 72.36 277 LYS C C 1
ATOM 9322 O O . LYS C 1 277 ? -19.836 82.490 94.027 1.00 73.66 277 LYS C O 1
ATOM 9328 N N . SER C 1 278 ? -17.617 82.114 94.107 1.00 69.10 278 SER C N 1
ATOM 9329 C CA . SER C 1 278 ? -17.724 80.936 94.953 1.00 71.05 278 SER C CA 1
ATOM 9330 C C . SER C 1 278 ? -17.046 81.132 96.317 1.00 70.09 278 SER C C 1
ATOM 9331 O O . SER C 1 278 ? -16.855 80.170 97.067 1.00 71.57 278 SER C O 1
ATOM 9334 N N . GLY C 1 279 ? -16.697 82.380 96.633 1.00 68.12 279 GLY C N 1
ATOM 9335 C CA . GLY C 1 279 ? -16.104 82.744 97.927 1.00 68.36 279 GLY C CA 1
ATOM 9336 C C . GLY C 1 279 ? -14.614 82.501 98.129 1.00 70.94 279 GLY C C 1
ATOM 9337 O O . GLY C 1 279 ? -14.003 83.076 99.037 1.00 73.45 279 GLY C O 1
ATOM 9338 N N . LEU C 1 280 ? -14.024 81.638 97.304 1.00 72.34 280 LEU C N 1
ATOM 9339 C CA . LEU C 1 280 ? -12.602 81.295 97.416 1.00 68.71 280 LEU C CA 1
ATOM 9340 C C . LEU C 1 280 ? -11.969 81.059 96.035 1.00 70.29 280 LEU C C 1
ATOM 9341 O O . LEU C 1 280 ? -12.529 80.360 95.192 1.00 68.37 280 LEU C O 1
ATOM 9346 N N . GLY C 1 281 ? -10.807 81.662 95.810 1.00 68.62 281 GLY C N 1
ATOM 9347 C CA . GLY C 1 281 ? -10.050 81.442 94.588 1.00 65.23 281 GLY C CA 1
ATOM 9348 C C . GLY C 1 281 ? -8.586 81.465 94.938 1.00 63.98 281 GLY C C 1
ATOM 9349 O O . GLY C 1 281 ? -8.117 80.642 95.730 1.00 62.13 281 GLY C O 1
ATOM 9350 N N . VAL C 1 282 ? -7.867 82.416 94.346 1.00 62.57 282 VAL C N 1
ATOM 9351 C CA . VAL C 1 282 ? -6.525 82.754 94.798 1.00 60.99 282 VAL C CA 1
ATOM 9352 C C . VAL C 1 282 ? -6.683 83.329 96.202 1.00 62.22 282 VAL C C 1
ATOM 9353 O O . VAL C 1 282 ? -5.913 83.011 97.110 1.00 64.50 282 VAL C O 1
ATOM 9357 N N . TYR C 1 283 ? -7.716 84.149 96.363 1.00 59.03 283 TYR C N 1
ATOM 9358 C CA . TYR C 1 283 ? -8.023 84.803 97.623 1.00 63.66 283 TYR C CA 1
ATOM 9359 C C . TYR C 1 283 ? -9.276 84.245 98.271 1.00 66.79 283 TYR C C 1
ATOM 9360 O O . TYR C 1 283 ? -10.097 83.589 97.616 1.00 64.92 283 TYR C O 1
ATOM 9369 N N . ASP C 1 284 ? -9.403 84.533 99.567 1.00 73.64 284 ASP C N 1
ATOM 9370 C CA . ASP C 1 284 ? -10.617 84.284 100.339 1.00 73.21 284 ASP C CA 1
ATOM 9371 C C . ASP C 1 284 ? -11.474 85.534 100.261 1.00 74.40 284 ASP C C 1
ATOM 9372 O O . ASP C 1 284 ? -11.033 86.620 100.645 1.00 73.36 284 ASP C O 1
ATOM 9377 N N . TRP C 1 285 ? -12.693 85.387 99.758 1.00 77.29 285 TRP C N 1
ATOM 9378 C CA . TRP C 1 285 ? -13.560 86.542 99.553 1.00 84.72 285 TRP C CA 1
ATOM 9379 C C . TRP C 1 285 ? -14.571 86.777 100.683 1.00 90.18 285 TRP C C 1
ATOM 9380 O O . TRP C 1 285 ? -15.371 87.720 100.628 1.00 90.07 285 TRP C O 1
ATOM 9391 N N . ARG C 1 286 ? -14.504 85.932 101.710 1.00 96.05 286 ARG C N 1
ATOM 9392 C CA . ARG C 1 286 ? -15.310 86.098 102.920 1.00 102.61 286 ARG C CA 1
ATOM 9393 C C . ARG C 1 286 ? -14.705 87.210 103.784 1.00 106.75 286 ARG C C 1
ATOM 9394 O O . ARG C 1 286 ? -15.333 88.257 103.989 1.00 104.79 286 ARG C O 1
ATOM 9402 N N . ALA C 1 287 ? -13.482 86.976 104.269 1.00 111.08 287 ALA C N 1
ATOM 9403 C CA . ALA C 1 287 ? -12.696 87.990 104.978 1.00 114.66 287 ALA C CA 1
ATOM 9404 C C . ALA C 1 287 ? -12.285 89.107 104.017 1.00 117.47 287 ALA C C 1
ATOM 9405 O O . ALA C 1 287 ? -11.861 88.836 102.891 1.00 117.82 287 ALA C O 1
ATOM 9407 N N . GLU C 1 288 ? -12.418 90.355 104.466 1.00 120.59 288 GLU C N 1
ATOM 9408 C CA . GLU C 1 288 ? -12.152 91.529 103.623 1.00 123.33 288 GLU C CA 1
ATOM 9409 C C . GLU C 1 288 ? -10.665 91.709 103.285 1.00 123.55 288 GLU C C 1
ATOM 9410 O O . GLU C 1 288 ? -9.792 91.155 103.967 1.00 121.49 288 GLU C O 1
ATOM 9416 N N . ARG C 1 289 ? -10.397 92.484 102.231 1.00 124.19 289 ARG C N 1
ATOM 9417 C CA . ARG C 1 289 ? -9.043 92.629 101.672 1.00 123.56 289 ARG C CA 1
ATOM 9418 C C . ARG C 1 289 ? -8.053 93.417 102.549 1.00 121.24 289 ARG C C 1
ATOM 9419 O O . ARG C 1 289 ? -8.297 94.572 102.918 1.00 121.19 289 ARG C O 1
ATOM 9427 N N . GLU C 1 290 ? -6.937 92.770 102.882 1.00 117.01 290 GLU C N 1
ATOM 9428 C CA . GLU C 1 290 ? -5.859 93.412 103.633 1.00 113.97 290 GLU C CA 1
ATOM 9429 C C . GLU C 1 290 ? -5.111 94.431 102.767 1.00 109.12 290 GLU C C 1
ATOM 9430 O O . GLU C 1 290 ? -5.193 94.393 101.537 1.00 109.44 290 GLU C O 1
ATOM 9436 N N . ALA C 1 291 ? -4.396 95.346 103.415 1.00 102.72 291 ALA C N 1
ATOM 9437 C CA . ALA C 1 291 ? -3.528 96.281 102.711 1.00 97.33 291 ALA C CA 1
ATOM 9438 C C . ALA C 1 291 ? -2.083 95.804 102.806 1.00 94.37 291 ALA C C 1
ATOM 9439 O O . ALA C 1 291 ? -1.626 95.403 103.879 1.00 94.79 291 ALA C O 1
ATOM 9441 N N . VAL C 1 292 ? -1.381 95.823 101.675 1.00 91.15 292 VAL C N 1
ATOM 9442 C CA . VAL C 1 292 ? 0.049 95.512 101.640 1.00 88.08 292 VAL C CA 1
ATOM 9443 C C . VAL C 1 292 ? 0.841 96.662 102.259 1.00 85.00 292 VAL C C 1
ATOM 9444 O O . VAL C 1 292 ? 0.626 97.827 101.919 1.00 81.80 292 VAL C O 1
ATOM 9448 N N . VAL C 1 293 ? 1.747 96.325 103.170 1.00 85.50 293 VAL C N 1
ATOM 9449 C CA . VAL C 1 293 ? 2.403 97.333 104.007 1.00 90.77 293 VAL C CA 1
ATOM 9450 C C . VAL C 1 293 ? 3.683 97.887 103.374 1.00 89.99 293 VAL C C 1
ATOM 9451 O O . VAL C 1 293 ? 3.790 99.093 103.123 1.00 92.41 293 VAL C O 1
ATOM 9455 N N . GLY C 1 294 ? 4.649 97.012 103.123 1.00 83.19 294 GLY C N 1
ATOM 9456 C CA . GLY C 1 294 ? 5.967 97.466 102.717 1.00 81.15 294 GLY C CA 1
ATOM 9457 C C . GLY C 1 294 ? 6.874 97.563 103.925 1.00 74.69 294 GLY C C 1
ATOM 9458 O O . GLY C 1 294 ? 6.407 97.598 105.063 1.00 72.72 294 GLY C O 1
ATOM 9459 N N . LEU C 1 295 ? 8.176 97.609 103.674 1.00 64.51 295 LEU C N 1
ATOM 9460 C CA . LEU C 1 295 ? 9.158 97.557 104.743 1.00 63.86 295 LEU C CA 1
ATOM 9461 C C . LEU C 1 295 ? 9.140 98.817 105.604 1.00 61.59 295 LEU C C 1
ATOM 9462 O O . LEU C 1 295 ? 8.976 99.926 105.091 1.00 60.44 295 LEU C O 1
ATOM 9467 N N . GLU C 1 296 ? 9.270 98.631 106.918 1.00 71.05 296 GLU C N 1
ATOM 9468 C CA . GLU C 1 296 ? 9.338 99.745 107.873 1.00 74.98 296 GLU C CA 1
ATOM 9469 C C . GLU C 1 296 ? 10.528 100.644 107.555 1.00 73.28 296 GLU C C 1
ATOM 9470 O O . GLU C 1 296 ? 11.533 100.176 106.999 1.00 71.48 296 GLU C O 1
ATOM 9476 N N . ALA C 1 297 ? 10.399 101.927 107.891 1.00 69.87 297 ALA C N 1
ATOM 9477 C CA . ALA C 1 297 ? 11.459 102.903 107.650 1.00 72.34 297 ALA C CA 1
ATOM 9478 C C . ALA C 1 297 ? 12.738 102.496 108.362 1.00 76.72 297 ALA C C 1
ATOM 9479 O O . ALA C 1 297 ? 12.736 102.205 109.561 1.00 78.09 297 ALA C O 1
ATOM 9481 N N . VAL C 1 298 ? 13.819 102.422 107.596 1.00 80.33 298 VAL C N 1
ATOM 9482 C CA . VAL C 1 298 ? 15.141 102.248 108.171 1.00 85.33 298 VAL C CA 1
ATOM 9483 C C . VAL C 1 298 ? 15.534 103.617 108.746 1.00 89.87 298 VAL C C 1
ATOM 9484 O O . VAL C 1 298 ? 15.153 104.657 108.188 1.00 89.17 298 VAL C O 1
ATOM 9488 N N . SER C 1 299 ? 16.258 103.609 109.867 1.00 92.29 299 SER C N 1
ATOM 9489 C CA . SER C 1 299 ? 16.585 104.832 110.608 1.00 95.54 299 SER C CA 1
ATOM 9490 C C . SER C 1 299 ? 17.538 105.768 109.853 1.00 99.00 299 SER C C 1
ATOM 9491 O O . SER C 1 299 ? 18.280 105.334 108.967 1.00 95.92 299 SER C O 1
ATOM 9494 N N . ASP C 1 300 ? 17.506 107.050 110.224 1.00 104.52 300 ASP C N 1
ATOM 9495 C CA . ASP C 1 300 ? 18.362 108.091 109.635 1.00 108.11 300 ASP C CA 1
ATOM 9496 C C . ASP C 1 300 ? 19.858 107.864 109.865 1.00 109.20 300 ASP C C 1
ATOM 9497 O O . ASP C 1 300 ? 20.693 108.474 109.197 1.00 109.33 300 ASP C O 1
ATOM 9502 N N . SER C 1 301 ? 20.184 106.985 110.809 1.00 111.66 301 SER C N 1
ATOM 9503 C CA . SER C 1 301 ? 21.564 106.592 111.086 1.00 113.93 301 SER C CA 1
ATOM 9504 C C . SER C 1 301 ? 22.134 105.676 110.002 1.00 111.73 301 SER C C 1
ATOM 9505 O O . SER C 1 301 ? 23.353 105.551 109.864 1.00 111.88 301 SER C O 1
ATOM 9508 N N . PHE C 1 302 ? 21.243 105.037 109.244 1.00 108.90 302 PHE C N 1
ATOM 9509 C CA . PHE C 1 302 ? 21.628 104.090 108.201 1.00 107.15 302 PHE C CA 1
ATOM 9510 C C . PHE C 1 302 ? 21.815 104.754 106.836 1.00 104.51 302 PHE C C 1
ATOM 9511 O O . PHE C 1 302 ? 22.035 104.067 105.833 1.00 106.64 302 PHE C O 1
ATOM 9519 N N . SER C 1 303 ? 21.732 106.085 106.818 1.00 99.53 303 SER C N 1
ATOM 9520 C CA . SER C 1 303 ? 21.905 106.899 105.618 1.00 94.98 303 SER C CA 1
ATOM 9521 C C . SER C 1 303 ? 23.253 106.676 104.931 1.00 92.23 303 SER C C 1
ATOM 9522 O O . SER C 1 303 ? 24.280 106.577 105.601 1.00 93.63 303 SER C O 1
ATOM 9525 N N . PRO C 1 304 ? 23.241 106.575 103.591 1.00 90.22 304 PRO C N 1
ATOM 9526 C CA . PRO C 1 304 ? 24.451 106.490 102.766 1.00 89.02 304 PRO C CA 1
ATOM 9527 C C . PRO C 1 304 ? 25.336 107.737 102.833 1.00 86.98 304 PRO C C 1
ATOM 9528 O O . PRO C 1 304 ? 24.842 108.845 103.066 1.00 82.19 304 PRO C O 1
ATOM 9532 N N . MET C 1 305 ? 26.632 107.554 102.614 1.00 86.62 305 MET C N 1
ATOM 9533 C CA . MET C 1 305 ? 27.554 108.685 102.590 1.00 89.87 305 MET C CA 1
ATOM 9534 C C . MET C 1 305 ? 27.607 109.351 101.214 1.00 90.51 305 MET C C 1
ATOM 9535 O O . MET C 1 305 ? 27.747 110.579 101.121 1.00 90.32 305 MET C O 1
ATOM 9540 N N . LYS C 1 306 ? 27.484 108.543 100.157 1.00 86.37 306 LYS C N 1
ATOM 9541 C CA . LYS C 1 306 ? 27.590 109.037 98.778 1.00 84.02 306 LYS C CA 1
ATOM 9542 C C . LYS C 1 306 ? 26.613 108.332 97.829 1.00 82.44 306 LYS C C 1
ATOM 9543 O O . LYS C 1 306 ? 26.665 107.110 97.656 1.00 78.13 306 LYS C O 1
ATOM 9549 N N . VAL C 1 307 ? 25.726 109.122 97.226 1.00 82.12 307 VAL C N 1
ATOM 9550 C CA . VAL C 1 307 ? 24.738 108.627 96.266 1.00 80.96 307 VAL C CA 1
ATOM 9551 C C . VAL C 1 307 ? 24.992 109.236 94.888 1.00 83.63 307 VAL C C 1
ATOM 9552 O O . VAL C 1 307 ? 24.997 110.459 94.732 1.00 87.02 307 VAL C O 1
ATOM 9556 N N . GLU C 1 308 ? 25.187 108.378 93.892 1.00 84.38 308 GLU C N 1
ATOM 9557 C CA . GLU C 1 308 ? 25.507 108.835 92.547 1.00 84.65 308 GLU C CA 1
ATOM 9558 C C . GLU C 1 308 ? 24.684 108.120 91.469 1.00 85.76 308 GLU C C 1
ATOM 9559 O O . GLU C 1 308 ? 24.939 106.951 91.142 1.00 82.95 308 GLU C O 1
ATOM 9565 N N . LYS C 1 309 ? 23.694 108.832 90.926 1.00 84.53 309 LYS C N 1
ATOM 9566 C CA . LYS C 1 309 ? 22.858 108.308 89.849 1.00 80.48 309 LYS C CA 1
ATOM 9567 C C . LYS C 1 309 ? 23.657 108.266 88.556 1.00 78.64 309 LYS C C 1
ATOM 9568 O O . LYS C 1 309 ? 23.974 109.303 87.980 1.00 74.82 309 LYS C O 1
ATOM 9574 N N . LYS C 1 310 ? 23.997 107.062 88.109 1.00 78.77 310 LYS C N 1
ATOM 9575 C CA . LYS C 1 310 ? 24.593 106.896 86.786 1.00 76.99 310 LYS C CA 1
ATOM 9576 C C . LYS C 1 310 ? 23.475 106.712 85.753 1.00 75.75 310 LYS C C 1
ATOM 9577 O O . LYS C 1 310 ? 22.287 106.850 86.077 1.00 73.75 310 LYS C O 1
ATOM 9583 N N . SER C 1 311 ? 23.843 106.440 84.507 1.00 75.78 311 SER C N 1
ATOM 9584 C CA . SER C 1 311 ? 22.841 106.197 83.478 1.00 76.04 311 SER C CA 1
ATOM 9585 C C . SER C 1 311 ? 22.565 104.696 83.381 1.00 77.46 311 SER C C 1
ATOM 9586 O O . SER C 1 311 ? 23.262 103.891 84.015 1.00 74.77 311 SER C O 1
ATOM 9589 N N . ASP C 1 312 ? 21.549 104.346 82.586 1.00 76.48 312 ASP C N 1
ATOM 9590 C CA . ASP C 1 312 ? 21.153 102.963 82.306 1.00 75.23 312 ASP C CA 1
ATOM 9591 C C . ASP C 1 312 ? 20.642 102.265 83.569 1.00 67.54 312 ASP C C 1
ATOM 9592 O O . ASP C 1 312 ? 21.015 101.131 83.851 1.00 66.98 312 ASP C O 1
ATOM 9597 N N . GLY C 1 313 ? 19.810 102.982 84.327 1.00 68.27 313 GLY C N 1
ATOM 9598 C CA . GLY C 1 313 ? 19.157 102.478 85.546 1.00 62.43 313 GLY C CA 1
ATOM 9599 C C . GLY C 1 313 ? 20.070 102.016 86.671 1.00 62.55 313 GLY C C 1
ATOM 9600 O O . GLY C 1 313 ? 19.727 101.094 87.414 1.00 58.68 313 GLY C O 1
ATOM 9601 N N . VAL C 1 314 ? 21.240 102.641 86.786 1.00 59.69 314 VAL C N 1
ATOM 9602 C CA . VAL C 1 314 ? 22.190 102.306 87.838 1.00 58.40 314 VAL C CA 1
ATOM 9603 C C . VAL C 1 314 ? 22.296 103.491 88.808 1.00 62.20 314 VAL C C 1
ATOM 9604 O O . VAL C 1 314 ? 22.473 104.643 88.382 1.00 59.61 314 VAL C O 1
ATOM 9608 N N . THR C 1 315 ? 22.158 103.200 90.103 1.00 60.98 315 THR C N 1
ATOM 9609 C CA . THR C 1 315 ? 22.517 104.133 91.181 1.00 59.44 315 THR C CA 1
ATOM 9610 C C . THR C 1 315 ? 23.575 103.494 92.086 1.00 65.24 315 THR C C 1
ATOM 9611 O O . THR C 1 315 ? 23.397 102.368 92.570 1.00 65.81 315 THR C O 1
ATOM 9615 N N . GLU C 1 316 ? 24.681 104.198 92.311 1.00 66.12 316 GLU C N 1
ATOM 9616 C CA . GLU C 1 316 ? 25.670 103.687 93.253 1.00 69.30 316 GLU C CA 1
ATOM 9617 C C . GLU C 1 316 ? 25.578 104.371 94.623 1.00 67.67 316 GLU C C 1
ATOM 9618 O O . GLU C 1 316 ? 25.698 105.589 94.747 1.00 71.67 316 GLU C O 1
ATOM 9624 N N . ILE C 1 317 ? 25.276 103.556 95.629 1.00 68.83 317 ILE C N 1
ATOM 9625 C CA . ILE C 1 317 ? 24.999 103.999 96.990 1.00 67.55 317 ILE C CA 1
ATOM 9626 C C . ILE C 1 317 ? 26.093 103.380 97.853 1.00 70.49 317 ILE C C 1
ATOM 9627 O O . ILE C 1 317 ? 26.056 102.182 98.132 1.00 72.56 317 ILE C O 1
ATOM 9632 N N . ASP C 1 318 ? 27.063 104.210 98.250 1.00 71.66 318 ASP C N 1
ATOM 9633 C CA . ASP C 1 318 ? 28.338 103.770 98.837 1.00 70.77 318 ASP C CA 1
ATOM 9634 C C . ASP C 1 318 ? 29.015 102.699 97.967 1.00 71.00 318 ASP C C 1
ATOM 9635 O O . ASP C 1 318 ? 29.588 103.031 96.932 1.00 72.48 318 ASP C O 1
ATOM 9640 N N . ASP C 1 319 ? 28.934 101.433 98.370 1.00 66.42 319 ASP C N 1
ATOM 9641 C CA . ASP C 1 319 ? 29.453 100.329 97.545 1.00 70.24 319 ASP C CA 1
ATOM 9642 C C . ASP C 1 319 ? 28.347 99.490 96.868 1.00 70.08 319 ASP C C 1
ATOM 9643 O O . ASP C 1 319 ? 28.645 98.639 96.022 1.00 67.26 319 ASP C O 1
ATOM 9648 N N . VAL C 1 320 ? 27.090 99.742 97.244 1.00 70.00 320 VAL C N 1
ATOM 9649 C CA . VAL C 1 320 ? 25.924 99.042 96.693 1.00 70.05 320 VAL C CA 1
ATOM 9650 C C . VAL C 1 320 ? 25.521 99.594 95.334 1.00 71.59 320 VAL C C 1
ATOM 9651 O O . VAL C 1 320 ? 25.289 100.795 95.190 1.00 73.95 320 VAL C O 1
ATOM 9655 N N . LEU C 1 321 ? 25.426 98.714 94.343 1.00 68.14 321 LEU C N 1
ATOM 9656 C CA . LEU C 1 321 ? 24.773 99.074 93.093 1.00 64.04 321 LEU C CA 1
ATOM 9657 C C . LEU C 1 321 ? 23.292 98.757 93.199 1.00 58.78 321 LEU C C 1
ATOM 9658 O O . LEU C 1 321 ? 22.906 97.612 93.445 1.00 59.62 321 LEU C O 1
ATOM 9663 N N . LEU C 1 322 ? 22.477 99.793 93.060 1.00 50.86 322 LEU C N 1
ATOM 9664 C CA . LEU C 1 322 ? 21.041 99.652 92.917 1.00 51.08 322 LEU C CA 1
ATOM 9665 C C . LEU C 1 322 ? 20.744 99.731 91.424 1.00 54.10 322 LEU C C 1
ATOM 9666 O O . LEU C 1 322 ? 20.925 1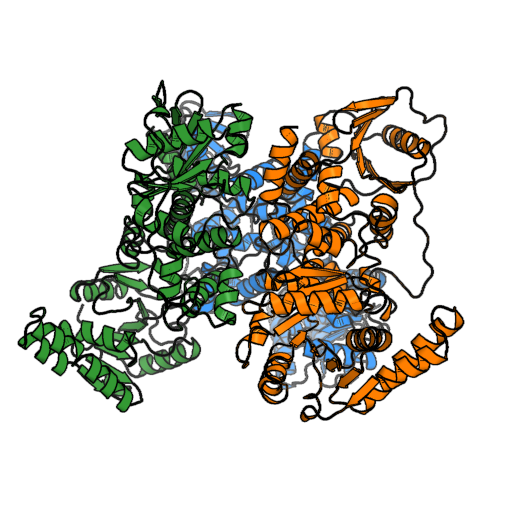00.787 90.797 1.00 51.44 322 LEU C O 1
ATOM 9671 N N . ILE C 1 323 ? 20.320 98.602 90.857 1.00 51.01 323 ILE C N 1
ATOM 9672 C CA . ILE C 1 323 ? 20.227 98.448 89.405 1.00 50.80 323 ILE C CA 1
ATOM 9673 C C . ILE C 1 323 ? 18.799 98.097 89.024 1.00 53.41 323 ILE C C 1
ATOM 9674 O O . ILE C 1 323 ? 18.226 97.135 89.546 1.00 57.59 323 ILE C O 1
ATOM 9679 N N . GLU C 1 324 ? 18.209 98.924 88.165 1.00 47.47 324 GLU C N 1
ATOM 9680 C CA . GLU C 1 324 ? 16.932 98.612 87.535 1.00 48.73 324 GLU C CA 1
ATOM 9681 C C . GLU C 1 324 ? 17.066 97.316 86.717 1.00 41.41 324 GLU C C 1
ATOM 9682 O O . GLU C 1 324 ? 18.051 97.140 86.014 1.00 44.76 324 GLU C O 1
ATOM 9688 N N . THR C 1 325 ? 16.102 96.406 86.851 1.00 41.50 325 THR C N 1
ATOM 9689 C CA . THR C 1 325 ? 16.217 95.063 86.225 1.00 39.68 325 THR C CA 1
ATOM 9690 C C . THR C 1 325 ? 16.296 95.109 84.706 1.00 43.50 325 THR C C 1
ATOM 9691 O O . THR C 1 325 ? 15.522 95.819 84.051 1.00 49.11 325 THR C O 1
ATOM 9695 N N . GLN C 1 326 ? 17.285 94.389 84.183 1.00 46.70 326 GLN C N 1
ATOM 9696 C CA . GLN C 1 326 ? 17.440 94.086 82.763 1.00 45.65 326 GLN C CA 1
ATOM 9697 C C . GLN C 1 326 ? 17.237 92.569 82.550 1.00 49.80 326 GLN C C 1
ATOM 9698 O O . GLN C 1 326 ? 17.493 92.032 81.458 1.00 46.03 326 GLN C O 1
ATOM 9704 N N . GLY C 1 327 ? 16.819 91.874 83.604 1.00 46.77 327 GLY C N 1
ATOM 9705 C CA . GLY C 1 327 ? 16.527 90.446 83.500 1.00 50.99 327 GLY C CA 1
ATOM 9706 C C . GLY C 1 327 ? 17.619 89.540 84.019 1.00 51.25 327 GLY C C 1
ATOM 9707 O O . GLY C 1 327 ? 17.499 88.311 83.947 1.00 50.39 327 GLY C O 1
ATOM 9708 N N . GLU C 1 328 ? 18.694 90.149 84.514 1.00 49.08 328 GLU C N 1
ATOM 9709 C CA . GLU C 1 328 ? 19.738 89.427 85.233 1.00 46.28 328 GLU C CA 1
ATOM 9710 C C . GLU C 1 328 ? 19.490 89.514 86.727 1.00 47.14 328 GLU C C 1
ATOM 9711 O O . GLU C 1 328 ? 18.956 90.507 87.211 1.00 45.79 328 GLU C O 1
ATOM 9717 N N . THR C 1 329 ? 19.847 88.462 87.459 1.00 50.06 329 THR C N 1
ATOM 9718 C CA . THR C 1 329 ? 19.624 88.446 88.903 1.00 44.98 329 THR C CA 1
ATOM 9719 C C . THR C 1 329 ? 20.640 89.326 89.626 1.00 41.06 329 THR C C 1
ATOM 9720 O O . THR C 1 329 ? 21.752 89.536 89.150 1.00 48.02 329 THR C O 1
ATOM 9724 N N . ALA C 1 330 ? 20.233 89.826 90.785 1.00 51.12 330 ALA C N 1
ATOM 9725 C CA . ALA C 1 330 ? 21.124 90.505 91.718 1.00 50.16 330 ALA C CA 1
ATOM 9726 C C . ALA C 1 330 ? 22.364 89.666 92.016 1.00 48.42 330 ALA C C 1
ATOM 9727 O O . ALA C 1 330 ? 23.484 90.189 91.988 1.00 47.74 330 ALA C O 1
ATOM 9729 N N . GLN C 1 331 ? 22.166 88.364 92.246 1.00 48.41 331 GLN C N 1
ATOM 9730 C CA . GLN C 1 331 ? 23.268 87.437 92.515 1.00 50.42 331 GLN C CA 1
ATOM 9731 C C . GLN C 1 331 ? 24.276 87.339 91.370 1.00 53.17 331 GLN C C 1
ATOM 9732 O O . GLN C 1 331 ? 25.486 87.361 91.607 1.00 49.88 331 GLN C O 1
ATOM 9738 N N . ALA C 1 332 ? 23.793 87.244 90.134 1.00 52.40 332 ALA C N 1
ATOM 9739 C CA . ALA C 1 332 ? 24.710 87.168 88.994 1.00 50.92 332 ALA C CA 1
ATOM 9740 C C . ALA C 1 332 ? 25.530 88.446 88.860 1.00 51.82 332 ALA C C 1
ATOM 9741 O O . ALA C 1 332 ? 26.722 88.385 88.575 1.00 55.50 332 ALA C O 1
ATOM 9743 N N . LEU C 1 333 ? 24.883 89.595 89.062 1.00 52.31 333 LEU C N 1
ATOM 9744 C CA . LEU C 1 333 ? 25.573 90.885 88.995 1.00 53.23 333 LEU C CA 1
ATOM 9745 C C . LEU C 1 333 ? 26.579 91.022 90.135 1.00 50.84 333 LEU C C 1
ATOM 9746 O O . LEU C 1 333 ? 27.712 91.448 89.913 1.00 52.51 333 LEU C O 1
ATOM 9751 N N . ALA C 1 334 ? 26.167 90.607 91.336 1.00 49.91 334 ALA C N 1
ATOM 9752 C CA . ALA C 1 334 ? 26.981 90.761 92.539 1.00 54.81 334 ALA C CA 1
ATOM 9753 C C . ALA C 1 334 ? 28.280 89.967 92.476 1.00 56.49 334 ALA C C 1
ATOM 9754 O O . ALA C 1 334 ? 29.319 90.460 92.911 1.00 60.28 334 ALA C O 1
ATOM 9756 N N . ILE C 1 335 ? 28.242 88.763 91.910 1.00 54.85 335 ILE C N 1
ATOM 9757 C CA . ILE C 1 335 ? 29.478 88.006 91.767 1.00 57.40 335 ILE C CA 1
ATOM 9758 C C . ILE C 1 335 ? 30.319 88.477 90.572 1.00 61.31 335 ILE C C 1
ATOM 9759 O O . ILE C 1 335 ? 31.549 88.410 90.615 1.00 66.34 335 ILE C O 1
ATOM 9764 N N . ARG C 1 336 ? 29.667 88.984 89.528 1.00 62.56 336 ARG C N 1
ATOM 9765 C CA . ARG C 1 336 ? 30.398 89.526 88.381 1.00 64.97 336 ARG C CA 1
ATOM 9766 C C . ARG C 1 336 ? 31.159 90.793 88.754 1.00 63.70 336 ARG C C 1
ATOM 9767 O O . ARG C 1 336 ? 32.289 91.014 88.305 1.00 63.52 336 ARG C O 1
ATOM 9775 N N . LEU C 1 337 ? 30.532 91.605 89.592 1.00 60.26 337 LEU C N 1
ATOM 9776 C CA . LEU C 1 337 ? 31.066 92.916 89.923 1.00 61.72 337 LEU C CA 1
ATOM 9777 C C . LEU C 1 337 ? 31.768 92.970 91.289 1.00 60.07 337 LEU C C 1
ATOM 9778 O O . LEU C 1 337 ? 32.329 94.005 91.631 1.00 61.01 337 LEU C O 1
ATOM 9783 N N . ALA C 1 338 ? 31.730 91.865 92.046 1.00 58.78 338 ALA C N 1
ATOM 9784 C CA . ALA C 1 338 ? 32.346 91.753 93.389 1.00 62.15 338 ALA C CA 1
ATOM 9785 C C . ALA C 1 338 ? 31.898 92.829 94.400 1.00 63.45 338 ALA C C 1
ATOM 9786 O O . ALA C 1 338 ? 32.689 93.276 95.238 1.00 62.20 338 ALA C O 1
ATOM 9788 N N . ARG C 1 339 ? 30.638 93.250 94.288 1.00 57.93 339 ARG C N 1
ATOM 9789 C CA . ARG C 1 339 ? 30.055 94.325 95.083 1.00 57.62 339 ARG C CA 1
ATOM 9790 C C . ARG C 1 339 ? 28.673 93.814 95.462 1.00 59.62 339 ARG C C 1
ATOM 9791 O O . ARG C 1 339 ? 28.155 92.939 94.777 1.00 55.29 339 ARG C O 1
ATOM 9799 N N . PRO C 1 340 ? 28.061 94.365 96.531 1.00 55.05 340 PRO C N 1
ATOM 9800 C CA . PRO C 1 340 ? 26.668 94.054 96.794 1.00 54.40 340 PRO C CA 1
ATOM 9801 C C . PRO C 1 340 ? 25.768 94.725 95.767 1.00 57.83 340 PRO C C 1
ATOM 9802 O O . PRO C 1 340 ? 26.116 95.798 95.262 1.00 58.87 340 PRO C O 1
ATOM 9806 N N . VAL C 1 341 ? 24.628 94.091 95.468 1.00 53.94 341 VAL C N 1
ATOM 9807 C CA . VAL C 1 341 ? 23.687 94.575 94.461 1.00 48.27 341 VAL C CA 1
ATOM 9808 C C . VAL C 1 341 ? 22.244 94.397 94.927 1.00 50.12 341 VAL C C 1
ATOM 9809 O O . VAL C 1 341 ? 21.853 93.325 95.405 1.00 43.66 341 VAL C O 1
ATOM 9813 N N . VAL C 1 342 ? 21.459 95.467 94.810 1.00 51.30 342 VAL C N 1
ATOM 9814 C CA . VAL C 1 342 ? 20.015 95.365 94.924 1.00 50.28 342 VAL C CA 1
ATOM 9815 C C . VAL C 1 342 ? 19.401 95.611 93.532 1.00 53.88 342 VAL C C 1
ATOM 9816 O O . VAL C 1 342 ? 19.701 96.613 92.873 1.00 47.50 342 VAL C O 1
ATOM 9820 N N . VAL C 1 343 ? 18.576 94.673 93.075 1.00 51.00 343 VAL C N 1
ATOM 9821 C CA . VAL C 1 343 ? 17.844 94.841 91.821 1.00 48.57 343 VAL C CA 1
ATOM 9822 C C . VAL C 1 343 ? 16.468 95.480 92.098 1.00 49.92 343 VAL C C 1
ATOM 9823 O O . VAL C 1 343 ? 15.754 95.046 92.991 1.00 49.42 343 VAL C O 1
ATOM 9827 N N . ILE C 1 344 ? 16.121 96.524 91.351 1.00 45.98 344 ILE C N 1
ATOM 9828 C CA . ILE C 1 344 ? 14.834 97.188 91.521 1.00 45.59 344 ILE C CA 1
ATOM 9829 C C . ILE C 1 344 ? 13.954 97.065 90.267 1.00 44.49 344 ILE C C 1
ATOM 9830 O O . ILE C 1 344 ? 14.434 97.069 89.129 1.00 49.15 344 ILE C O 1
ATOM 9835 N N . ASP C 1 345 ? 12.658 96.954 90.517 1.00 47.51 345 ASP C N 1
ATOM 9836 C CA . ASP C 1 345 ? 11.634 96.797 89.515 1.00 46.53 345 ASP C CA 1
ATOM 9837 C C . ASP C 1 345 ? 10.657 97.930 89.745 1.00 47.01 345 ASP C C 1
ATOM 9838 O O . ASP C 1 345 ? 9.830 97.867 90.662 1.00 46.81 345 ASP C O 1
ATOM 9843 N N . LYS C 1 346 ? 10.749 98.978 88.932 1.00 49.15 346 LYS C N 1
ATOM 9844 C CA . LYS C 1 346 ? 9.914 100.165 89.161 1.00 48.72 346 LYS C CA 1
ATOM 9845 C C . LYS C 1 346 ? 9.452 100.822 87.880 1.00 46.16 346 LYS C C 1
ATOM 9846 O O . LYS C 1 346 ? 10.159 100.770 86.869 1.00 46.78 346 LYS C O 1
ATOM 9852 N N . MET C 1 347 ? 8.254 101.412 87.924 1.00 46.42 347 MET C N 1
ATOM 9853 C CA . MET C 1 347 ? 7.842 102.393 86.910 1.00 54.20 347 MET C CA 1
ATOM 9854 C C . MET C 1 347 ? 7.498 103.728 87.575 1.00 58.75 347 MET C C 1
ATOM 9855 O O . MET C 1 347 ? 8.334 104.263 88.291 1.00 61.52 347 MET C O 1
ATOM 9860 N N . ALA C 1 348 ? 6.298 104.266 87.358 1.00 62.07 348 ALA C N 1
ATOM 9861 C CA . ALA C 1 348 ? 5.972 105.610 87.872 1.00 61.16 348 ALA C CA 1
ATOM 9862 C C . ALA C 1 348 ? 5.324 105.589 89.251 1.00 60.42 348 ALA C C 1
ATOM 9863 O O . ALA C 1 348 ? 5.533 106.502 90.055 1.00 59.28 348 ALA C O 1
ATOM 9865 N N . GLY C 1 349 ? 4.553 104.537 89.519 1.00 58.47 349 GLY C N 1
ATOM 9866 C CA . GLY C 1 349 ? 3.834 104.386 90.783 1.00 59.63 349 GLY C CA 1
ATOM 9867 C C . GLY C 1 349 ? 4.724 104.287 92.010 1.00 60.11 349 GLY C C 1
ATOM 9868 O O . GLY C 1 349 ? 5.934 104.089 91.904 1.00 54.26 349 GLY C O 1
ATOM 9869 N N . LYS C 1 350 ? 4.118 104.435 93.182 1.00 61.68 350 LYS C N 1
ATOM 9870 C CA . LYS C 1 350 ? 4.874 104.470 94.429 1.00 67.67 350 LYS C CA 1
ATOM 9871 C C . LYS C 1 350 ? 5.349 103.093 94.873 1.00 64.97 350 LYS C C 1
ATOM 9872 O O . LYS C 1 350 ? 6.377 102.971 95.525 1.00 66.57 350 LYS C O 1
ATOM 9878 N N . VAL C 1 351 ? 4.611 102.056 94.504 1.00 64.19 351 VAL C N 1
ATOM 9879 C CA . VAL C 1 351 ? 5.008 100.704 94.863 1.00 63.49 351 VAL C CA 1
ATOM 9880 C C . VAL C 1 351 ? 6.153 100.229 93.980 1.00 64.62 351 VAL C C 1
ATOM 9881 O O . VAL C 1 351 ? 6.093 100.320 92.756 1.00 68.79 351 VAL C O 1
ATOM 9885 N N . VAL C 1 352 ? 7.207 99.759 94.639 1.00 62.85 352 VAL C N 1
ATOM 9886 C CA . VAL C 1 352 ? 8.455 99.359 94.010 1.00 57.53 352 VAL C CA 1
ATOM 9887 C C . VAL C 1 352 ? 8.833 97.970 94.570 1.00 59.31 352 VAL C C 1
ATOM 9888 O O . VAL C 1 352 ? 8.750 97.757 95.789 1.00 58.31 352 VAL C O 1
ATOM 9892 N N . THR C 1 353 ? 9.212 97.013 93.713 1.00 54.99 353 THR C N 1
ATOM 9893 C CA . THR C 1 353 ? 9.786 95.765 94.248 1.00 50.67 353 THR C CA 1
ATOM 9894 C C . THR C 1 353 ? 11.307 95.700 94.109 1.00 48.53 353 THR C C 1
ATOM 9895 O O . THR C 1 353 ? 11.889 96.294 93.199 1.00 49.11 353 THR C O 1
ATOM 9899 N N . ILE C 1 354 ? 11.947 95.006 95.051 1.00 44.21 354 ILE C N 1
ATOM 9900 C CA . ILE C 1 354 ? 13.408 94.894 95.082 1.00 44.90 354 ILE C CA 1
ATOM 9901 C C . ILE C 1 354 ? 13.832 93.474 95.435 1.00 46.53 354 ILE C C 1
ATOM 9902 O O . ILE C 1 354 ? 13.058 92.711 96.004 1.00 45.51 354 ILE C O 1
ATOM 9907 N N . ALA C 1 355 ? 15.053 93.115 95.059 1.00 45.45 355 ALA C N 1
ATOM 9908 C CA . ALA C 1 355 ? 15.624 91.847 95.477 1.00 50.63 355 ALA C CA 1
ATOM 9909 C C . ALA C 1 355 ? 17.072 92.090 95.758 1.00 48.09 355 ALA C C 1
ATOM 9910 O O . ALA C 1 355 ? 17.753 92.780 94.989 1.00 47.98 355 ALA C O 1
ATOM 9912 N N . ALA C 1 356 ? 17.523 91.552 96.886 1.00 50.40 356 ALA C N 1
ATOM 9913 C CA . ALA C 1 356 ? 18.918 91.635 97.291 1.00 45.76 356 ALA C CA 1
ATOM 9914 C C . ALA C 1 356 ? 19.607 90.365 96.848 1.00 48.71 356 ALA C C 1
ATOM 9915 O O . ALA C 1 356 ? 19.015 89.288 96.912 1.00 48.49 356 ALA C O 1
ATOM 9917 N N . ALA C 1 357 ? 20.847 90.482 96.387 1.00 50.04 357 ALA C N 1
ATOM 9918 C CA . ALA C 1 357 ? 21.668 89.299 96.183 1.00 57.60 357 ALA C CA 1
ATOM 9919 C C . ALA C 1 357 ? 21.873 88.620 97.538 1.00 60.68 357 ALA C C 1
ATOM 9920 O O . ALA C 1 357 ? 22.115 89.293 98.543 1.00 63.49 357 ALA C O 1
ATOM 9922 N N . ALA C 1 358 ? 21.737 87.298 97.564 1.00 62.91 358 ALA C N 1
ATOM 9923 C CA . ALA C 1 358 ? 21.997 86.482 98.767 1.00 63.68 358 ALA C CA 1
ATOM 9924 C C . ALA C 1 358 ? 23.309 86.844 99.456 1.00 60.54 358 ALA C C 1
ATOM 9925 O O . ALA C 1 358 ? 23.382 86.850 100.682 1.00 62.28 358 ALA C O 1
ATOM 9927 N N . VAL C 1 359 ? 24.318 87.163 98.637 1.00 62.75 359 VAL C N 1
ATOM 9928 C CA . VAL C 1 359 ? 25.666 87.557 99.062 1.00 61.41 359 VAL C CA 1
ATOM 9929 C C . VAL C 1 359 ? 25.763 88.965 99.704 1.00 63.10 359 VAL C C 1
ATOM 9930 O O . VAL C 1 359 ? 26.813 89.322 100.252 1.00 64.68 359 VAL C O 1
ATOM 9934 N N . ASN C 1 360 ? 24.688 89.758 99.637 1.00 60.94 360 ASN C N 1
ATOM 9935 C CA . ASN C 1 360 ? 24.660 91.066 100.301 1.00 61.40 360 ASN C CA 1
ATOM 9936 C C . ASN C 1 360 ? 24.707 90.912 101.810 1.00 68.46 360 ASN C C 1
ATOM 9937 O O . ASN C 1 360 ? 23.998 90.065 102.369 1.00 68.84 360 ASN C O 1
ATOM 9942 N N . PRO C 1 361 ? 25.558 91.718 102.469 1.00 69.99 361 PRO C N 1
ATOM 9943 C CA . PRO C 1 361 ? 25.396 91.939 103.896 1.00 71.02 361 PRO C CA 1
ATOM 9944 C C . PRO C 1 361 ? 24.163 92.800 104.074 1.00 71.74 361 PRO C C 1
ATOM 9945 O O . PRO C 1 361 ? 23.939 93.730 103.285 1.00 68.30 361 PRO C O 1
ATOM 9949 N N . ASP C 1 362 ? 23.379 92.496 105.106 1.00 73.09 362 ASP C N 1
ATOM 9950 C CA . ASP C 1 362 ? 22.097 93.163 105.361 1.00 71.99 362 ASP C CA 1
ATOM 9951 C C . ASP C 1 362 ? 22.220 94.683 105.527 1.00 70.37 362 ASP C C 1
ATOM 9952 O O . ASP C 1 362 ? 21.230 95.407 105.380 1.00 68.71 362 ASP C O 1
ATOM 9957 N N . SER C 1 363 ? 23.435 95.150 105.819 1.00 68.32 363 SER C N 1
ATOM 9958 C CA . SER C 1 363 ? 23.723 96.576 105.961 1.00 71.17 363 SER C CA 1
ATOM 9959 C C . SER C 1 363 ? 23.690 97.283 104.605 1.00 70.28 363 SER C C 1
ATOM 9960 O O . SER C 1 363 ? 23.217 98.417 104.493 1.00 69.35 363 SER C O 1
ATOM 9963 N N . ALA C 1 364 ? 24.195 96.598 103.582 1.00 69.13 364 ALA C N 1
ATOM 9964 C CA . ALA C 1 364 ? 24.191 97.106 102.217 1.00 62.54 364 ALA C CA 1
ATOM 9965 C C . ALA C 1 364 ? 22.766 97.175 101.631 1.00 62.89 364 ALA C C 1
ATOM 9966 O O . ALA C 1 364 ? 22.398 98.162 100.983 1.00 58.72 364 ALA C O 1
ATOM 9968 N N . THR C 1 365 ? 21.967 96.137 101.892 1.00 63.48 365 THR C N 1
ATOM 9969 C CA . THR C 1 365 ? 20.557 96.086 101.478 1.00 61.45 365 THR C CA 1
ATOM 9970 C C . THR C 1 365 ? 19.783 97.240 102.127 1.00 63.47 365 THR C C 1
ATOM 9971 O O . THR C 1 365 ? 19.059 97.975 101.437 1.00 62.74 365 THR C O 1
ATOM 9975 N N . ARG C 1 366 ? 19.984 97.418 103.436 1.00 62.49 366 ARG C N 1
ATOM 9976 C CA . ARG C 1 366 ? 19.323 98.485 104.201 1.00 59.47 366 ARG C CA 1
ATOM 9977 C C . ARG C 1 366 ? 19.643 99.886 103.686 1.00 52.93 366 ARG C C 1
ATOM 9978 O O . ARG C 1 366 ? 18.747 100.715 103.605 1.00 60.72 366 ARG C O 1
ATOM 9986 N N . LYS C 1 367 ? 20.895 100.139 103.310 1.00 54.02 367 LYS C N 1
ATOM 9987 C CA . LYS C 1 367 ? 21.262 101.416 102.652 1.00 65.97 367 LYS C CA 1
ATOM 9988 C C . LYS C 1 367 ? 20.391 101.721 101.420 1.00 68.85 367 LYS C C 1
ATOM 9989 O O . LYS C 1 367 ? 19.900 102.850 101.258 1.00 71.77 367 LYS C O 1
ATOM 9995 N N . ALA C 1 368 ? 20.204 100.706 100.570 1.00 66.97 368 ALA C N 1
ATOM 9996 C CA . ALA C 1 368 ? 19.379 100.822 99.369 1.00 63.74 368 ALA C CA 1
ATOM 9997 C C . ALA C 1 368 ? 17.899 101.001 99.701 1.00 61.38 368 ALA C C 1
ATOM 9998 O O . ALA C 1 368 ? 17.218 101.787 99.046 1.00 58.02 368 ALA C O 1
ATOM 10000 N N . ILE C 1 369 ? 17.414 100.284 100.719 1.00 59.68 369 ILE C N 1
ATOM 10001 C CA . ILE C 1 369 ? 16.010 100.398 101.142 1.00 61.11 369 ILE C CA 1
ATOM 10002 C C . ILE C 1 369 ? 15.741 101.809 101.677 1.00 62.55 369 ILE C C 1
ATOM 10003 O O . ILE C 1 369 ? 14.715 102.418 101.336 1.00 64.14 369 ILE C O 1
ATOM 10008 N N . TYR C 1 370 ? 16.677 102.317 102.488 1.00 56.53 370 TYR C N 1
ATOM 10009 C CA . TYR C 1 370 ? 16.590 103.666 103.052 1.00 64.47 370 TYR C CA 1
ATOM 10010 C C . TYR C 1 370 ? 16.490 104.710 101.941 1.00 63.30 370 TYR C C 1
ATOM 10011 O O . TYR C 1 370 ? 15.560 105.513 101.928 1.00 64.55 370 TYR C O 1
ATOM 10020 N N . TYR C 1 371 ? 17.449 104.681 101.019 1.00 62.48 371 TYR C N 1
ATOM 10021 C CA . TYR C 1 371 ? 17.482 105.604 99.886 1.00 67.42 371 TYR C CA 1
ATOM 10022 C C . TYR C 1 371 ? 16.150 105.690 99.149 1.00 68.61 371 TYR C C 1
ATOM 10023 O O . TYR C 1 371 ? 15.694 106.786 98.806 1.00 69.64 371 TYR C O 1
ATOM 10032 N N . LEU C 1 372 ? 15.537 104.529 98.918 1.00 63.59 372 LEU C N 1
ATOM 10033 C CA . LEU C 1 372 ? 14.290 104.443 98.176 1.00 62.88 372 LEU C CA 1
ATOM 10034 C C . LEU C 1 372 ? 13.122 105.038 98.942 1.00 64.38 372 LEU C C 1
ATOM 10035 O O . LEU C 1 372 ? 12.313 105.775 98.367 1.00 61.59 372 LEU C O 1
ATOM 10040 N N . GLN C 1 373 ? 13.051 104.715 100.236 1.00 69.83 373 GLN C N 1
ATOM 10041 C CA . GLN C 1 373 ? 11.989 105.184 101.133 1.00 72.04 373 GLN C CA 1
ATOM 10042 C C . GLN C 1 373 ? 11.985 106.703 101.242 1.00 74.37 373 GLN C C 1
ATOM 10043 O O . GLN C 1 373 ? 10.922 107.326 101.304 1.00 79.22 373 GLN C O 1
ATOM 10049 N N . GLN C 1 374 ? 13.180 107.288 101.225 1.00 73.32 374 GLN C N 1
ATOM 10050 C CA . GLN C 1 374 ? 13.346 108.734 101.300 1.00 78.42 374 GLN C CA 1
ATOM 10051 C C . GLN C 1 374 ? 12.941 109.443 99.996 1.00 77.09 374 GLN C C 1
ATOM 10052 O O . GLN C 1 374 ? 13.002 110.675 99.905 1.00 77.52 374 GLN C O 1
ATOM 10058 N N . GLN C 1 375 ? 12.523 108.660 98.999 1.00 74.09 375 GLN C N 1
ATOM 10059 C CA . GLN C 1 375 ? 12.053 109.190 97.721 1.00 72.17 375 GLN C CA 1
ATOM 10060 C C . GLN C 1 375 ? 10.556 108.981 97.530 1.00 70.89 375 GLN C C 1
ATOM 10061 O O . GLN C 1 375 ? 10.027 109.209 96.443 1.00 78.09 375 GLN C O 1
ATOM 10067 N N . GLY C 1 376 ? 9.874 108.554 98.587 1.00 67.17 376 GLY C N 1
ATOM 10068 C CA . GLY C 1 376 ? 8.417 108.424 98.562 1.00 68.28 376 GLY C CA 1
ATOM 10069 C C . GLY C 1 376 ? 7.912 107.018 98.285 1.00 70.14 376 GLY C C 1
ATOM 10070 O O . GLY C 1 376 ? 6.715 106.738 98.400 1.00 72.82 376 GLY C O 1
ATOM 10071 N N . LYS C 1 377 ? 8.825 106.124 97.937 1.00 69.04 377 LYS C N 1
ATOM 10072 C CA . LYS C 1 377 ? 8.430 104.805 97.471 1.00 69.35 377 LYS C CA 1
ATOM 10073 C C . LYS C 1 377 ? 8.145 103.834 98.602 1.00 68.99 377 LYS C C 1
ATOM 10074 O O . LYS C 1 377 ? 8.772 103.902 99.665 1.00 69.28 377 LYS C O 1
ATOM 10080 N N . THR C 1 378 ? 7.150 102.975 98.375 1.00 69.08 378 THR C N 1
ATOM 10081 C CA . THR C 1 378 ? 6.893 101.814 99.221 1.00 67.37 378 THR C CA 1
ATOM 10082 C C . THR C 1 378 ? 7.715 100.648 98.675 1.00 62.53 378 THR C C 1
ATOM 10083 O O . THR C 1 378 ? 7.494 100.198 97.544 1.00 59.35 378 THR C O 1
ATOM 10087 N N . VAL C 1 379 ? 8.655 100.173 99.484 1.00 60.35 379 VAL C N 1
ATOM 10088 C CA . VAL C 1 379 ? 9.570 99.102 99.095 1.00 59.73 379 VAL C CA 1
ATOM 10089 C C . VAL C 1 379 ? 9.049 97.730 99.517 1.00 58.70 379 VAL C C 1
ATOM 10090 O O . VAL C 1 379 ? 8.931 97.456 100.711 1.00 61.80 379 VAL C O 1
ATOM 10094 N N . LEU C 1 380 ? 8.744 96.874 98.536 1.00 56.08 380 LEU C N 1
ATOM 10095 C CA . LEU C 1 380 ? 8.376 95.470 98.801 1.00 52.45 380 LEU C CA 1
ATOM 10096 C C . LEU C 1 380 ? 9.505 94.545 98.396 1.00 52.33 380 LEU C C 1
ATOM 10097 O O . LEU C 1 380 ? 10.029 94.660 97.292 1.00 59.70 380 LEU C O 1
ATOM 10102 N N . GLN C 1 381 ? 9.886 93.628 99.280 1.00 54.18 381 GLN C N 1
ATOM 10103 C CA . GLN C 1 381 ? 10.996 92.727 98.989 1.00 57.07 381 GLN C CA 1
ATOM 10104 C C . GLN C 1 381 ? 10.516 91.355 98.524 1.00 59.32 381 GLN C C 1
ATOM 10105 O O . GLN C 1 381 ? 9.690 90.722 99.193 1.00 59.80 381 GLN C O 1
ATOM 10111 N N . ILE C 1 382 ? 11.039 90.899 97.380 1.00 54.39 382 ILE C N 1
ATOM 10112 C CA . ILE C 1 382 ? 10.638 89.607 96.800 1.00 49.04 382 ILE C CA 1
ATOM 10113 C C . ILE C 1 382 ? 11.856 88.735 96.492 1.00 49.73 382 ILE C C 1
ATOM 10114 O O . ILE C 1 382 ? 12.981 89.143 96.761 1.00 52.75 382 ILE C O 1
ATOM 10119 N N . ALA C 1 383 ? 11.647 87.546 95.923 1.00 46.79 383 ALA C N 1
ATOM 10120 C CA . ALA C 1 383 ? 12.780 86.705 95.535 1.00 51.03 383 ALA C CA 1
ATOM 10121 C C . ALA C 1 383 ? 13.571 87.309 94.355 1.00 51.10 383 ALA C C 1
ATOM 10122 O O . ALA C 1 383 ? 13.066 88.169 93.634 1.00 53.17 383 ALA C O 1
ATOM 10124 N N . ASP C 1 384 ? 14.820 86.876 94.206 1.00 49.81 384 ASP C N 1
ATOM 10125 C CA . ASP C 1 384 ? 15.731 87.330 93.162 1.00 51.66 384 ASP C CA 1
ATOM 10126 C C . ASP C 1 384 ? 15.362 86.652 91.827 1.00 51.17 384 ASP C C 1
ATOM 10127 O O . ASP C 1 384 ? 16.009 85.710 91.371 1.00 41.97 384 ASP C O 1
ATOM 10132 N N . TYR C 1 385 ? 14.307 87.182 91.222 1.00 46.34 385 TYR C N 1
ATOM 10133 C CA . TYR C 1 385 ? 13.625 86.598 90.088 1.00 50.10 385 TYR C CA 1
ATOM 10134 C C . TYR C 1 385 ? 13.927 87.434 88.834 1.00 45.11 385 TYR C C 1
ATOM 10135 O O . TYR C 1 385 ? 13.667 88.638 88.823 1.00 44.80 385 TYR C O 1
ATOM 10144 N N . PRO C 1 386 ? 14.488 86.795 87.791 1.00 42.64 386 PRO C N 1
ATOM 10145 C CA . PRO C 1 386 ? 14.848 87.443 86.532 1.00 38.79 386 PRO C CA 1
ATOM 10146 C C . PRO C 1 386 ? 13.727 88.313 85.974 1.00 40.80 386 PRO C C 1
ATOM 10147 O O . PRO C 1 386 ? 12.593 87.857 85.846 1.00 44.17 386 PRO C O 1
ATOM 10151 N N . GLY C 1 387 ? 14.026 89.583 85.703 1.00 42.45 387 GLY C N 1
ATOM 10152 C CA . GLY C 1 387 ? 13.034 90.483 85.136 1.00 38.37 387 GLY C CA 1
ATOM 10153 C C . GLY C 1 387 ? 11.984 90.950 86.130 1.00 43.93 387 GLY C C 1
ATOM 10154 O O . GLY C 1 387 ? 11.177 91.828 85.817 1.00 49.51 387 GLY C O 1
ATOM 10155 N N . MET C 1 388 ? 12.009 90.359 87.326 1.00 43.90 388 MET C N 1
ATOM 10156 C CA . MET C 1 388 ? 11.085 90.660 88.425 1.00 45.96 388 MET C CA 1
ATOM 10157 C C . MET C 1 388 ? 9.617 90.558 87.996 1.00 47.69 388 MET C C 1
ATOM 10158 O O . MET C 1 388 ? 9.214 89.517 87.470 1.00 47.39 388 MET C O 1
ATOM 10163 N N . LEU C 1 389 ? 8.832 91.621 88.177 1.00 44.96 389 LEU C N 1
ATOM 10164 C CA . LEU C 1 389 ? 7.376 91.506 88.022 1.00 43.25 389 LEU C CA 1
ATOM 10165 C C . LEU C 1 389 ? 6.791 92.450 86.992 1.00 44.40 389 LEU C C 1
ATOM 10166 O O . LEU C 1 389 ? 6.212 92.015 85.993 1.00 49.01 389 LEU C O 1
ATOM 10171 N N . ILE C 1 390 ? 6.941 93.737 87.262 1.00 43.51 390 ILE C N 1
ATOM 10172 C CA . ILE C 1 390 ? 6.377 94.791 86.458 1.00 43.57 390 ILE C CA 1
ATOM 10173 C C . ILE C 1 390 ? 7.021 94.759 85.083 1.00 44.25 390 ILE C C 1
ATOM 10174 O O . ILE C 1 390 ? 6.316 94.629 84.086 1.00 48.09 390 ILE C O 1
ATOM 10179 N N . TRP C 1 391 ? 8.355 94.833 85.041 1.00 42.37 391 TRP C N 1
ATOM 10180 C CA . TRP C 1 391 ? 9.078 94.910 83.776 1.00 46.26 391 TRP C CA 1
ATOM 10181 C C . TRP C 1 391 ? 8.932 93.642 82.967 1.00 45.46 391 TRP C C 1
ATOM 10182 O O . TRP C 1 391 ? 8.763 93.714 81.757 1.00 46.86 391 TRP C O 1
ATOM 10193 N N . ARG C 1 392 ? 8.947 92.497 83.648 1.00 44.75 392 ARG C N 1
ATOM 10194 C CA . ARG C 1 392 ? 8.800 91.192 82.995 1.00 42.12 392 ARG C CA 1
ATOM 10195 C C . ARG C 1 392 ? 7.431 91.059 82.320 1.00 43.99 392 ARG C C 1
ATOM 10196 O O . ARG C 1 392 ? 7.343 90.586 81.175 1.00 39.84 392 ARG C O 1
ATOM 10204 N N . THR C 1 393 ? 6.384 91.522 83.018 1.00 45.72 393 THR C N 1
ATOM 10205 C CA . THR C 1 393 ? 4.993 91.428 82.547 1.00 42.70 393 THR C CA 1
ATOM 10206 C C . THR C 1 393 ? 4.711 92.414 81.411 1.00 47.80 393 THR C C 1
ATOM 10207 O O . THR C 1 393 ? 4.040 92.070 80.425 1.00 42.84 393 THR C O 1
ATOM 10211 N N . VAL C 1 394 ? 5.219 93.639 81.549 1.00 44.11 394 VAL C N 1
ATOM 10212 C CA . VAL C 1 394 ? 4.932 94.677 80.558 1.00 41.21 394 VAL C CA 1
ATOM 10213 C C . VAL C 1 394 ? 5.686 94.392 79.253 1.00 34.25 394 VAL C C 1
ATOM 10214 O O . VAL C 1 394 ? 5.091 94.467 78.192 1.00 38.48 394 VAL C O 1
ATOM 10218 N N . ALA C 1 395 ? 6.965 94.003 79.352 1.00 36.41 395 ALA C N 1
ATOM 10219 C CA . ALA C 1 395 ? 7.742 93.490 78.203 1.00 32.98 395 ALA C CA 1
ATOM 10220 C C . ALA C 1 395 ? 7.020 92.417 77.403 1.00 37.64 395 ALA C C 1
ATOM 10221 O O . ALA C 1 395 ? 6.933 92.509 76.172 1.00 45.95 395 ALA C O 1
ATOM 10223 N N . MET C 1 396 ? 6.480 91.415 78.092 1.00 41.89 396 MET C N 1
ATOM 10224 C CA . MET C 1 396 ? 5.749 90.329 77.406 1.00 40.83 396 MET C CA 1
ATOM 10225 C C . MET C 1 396 ? 4.420 90.767 76.786 1.00 40.15 396 MET C C 1
ATOM 10226 O O . MET C 1 396 ? 4.076 90.300 75.704 1.00 44.57 396 MET C O 1
ATOM 10231 N N . ILE C 1 397 ? 3.698 91.674 77.451 1.00 40.41 397 ILE C N 1
ATOM 10232 C CA . ILE C 1 397 ? 2.496 92.294 76.881 1.00 39.55 397 ILE C CA 1
ATOM 10233 C C . ILE C 1 397 ? 2.842 93.010 75.563 1.00 42.57 397 ILE C C 1
ATOM 10234 O O . ILE C 1 397 ? 2.163 92.827 74.544 1.00 45.97 397 ILE C O 1
ATOM 10239 N N . ILE C 1 398 ? 3.913 93.802 75.596 1.00 45.43 398 ILE C N 1
ATOM 10240 C CA . ILE C 1 398 ? 4.379 94.575 74.430 1.00 44.19 398 ILE C CA 1
ATOM 10241 C C . ILE C 1 398 ? 4.859 93.683 73.263 1.00 38.01 398 ILE C C 1
ATOM 10242 O O . ILE C 1 398 ? 4.568 93.938 72.091 1.00 40.20 398 ILE C O 1
ATOM 10247 N N . ASN C 1 399 ? 5.586 92.634 73.608 1.00 37.89 399 ASN C N 1
ATOM 10248 C CA . ASN C 1 399 ? 6.061 91.627 72.659 1.00 38.89 399 ASN C CA 1
ATOM 10249 C C . ASN C 1 399 ? 4.913 90.971 71.886 1.00 38.30 399 ASN C C 1
ATOM 10250 O O . ASN C 1 399 ? 4.950 90.869 70.653 1.00 40.99 399 ASN C O 1
ATOM 10255 N N . GLU C 1 400 ? 3.891 90.556 72.626 1.00 42.67 400 GLU C N 1
ATOM 10256 C CA . GLU C 1 400 ? 2.641 90.029 72.067 1.00 41.61 400 GLU C CA 1
ATOM 10257 C C . GLU C 1 400 ? 1.870 91.029 71.186 1.00 41.77 400 GLU C C 1
ATOM 10258 O O . GLU C 1 400 ? 1.349 90.654 70.132 1.00 46.19 400 GLU C O 1
ATOM 10264 N N . ALA C 1 401 ? 1.815 92.297 71.595 1.00 40.07 401 ALA C N 1
ATOM 10265 C CA . ALA C 1 401 ? 1.215 93.354 70.756 1.00 38.07 401 ALA C CA 1
ATOM 10266 C C . ALA C 1 401 ? 1.974 93.553 69.438 1.00 38.17 401 ALA C C 1
ATOM 10267 O O . ALA C 1 401 ? 1.373 93.725 68.374 1.00 42.15 401 ALA C O 1
ATOM 10269 N N . LEU C 1 402 ? 3.297 93.508 69.522 1.00 40.67 402 LEU C N 1
ATOM 10270 C CA . LEU C 1 402 ? 4.150 93.627 68.372 1.00 41.03 402 LEU C CA 1
ATOM 10271 C C . LEU C 1 402 ? 3.984 92.442 67.425 1.00 42.27 402 LEU C C 1
ATOM 10272 O O . LEU C 1 402 ? 3.996 92.612 66.205 1.00 41.25 402 LEU C O 1
ATOM 10277 N N . ASP C 1 403 ? 3.833 91.241 67.977 1.00 40.67 403 ASP C N 1
ATOM 10278 C CA . ASP C 1 403 ? 3.634 90.064 67.132 1.00 41.19 403 ASP C CA 1
ATOM 10279 C C . ASP C 1 403 ? 2.293 90.137 66.398 1.00 43.02 403 ASP C C 1
ATOM 10280 O O . ASP C 1 403 ? 2.194 89.761 65.226 1.00 45.02 403 ASP C O 1
ATOM 10285 N N . ALA C 1 404 ? 1.276 90.640 67.083 1.00 37.29 404 ALA C N 1
ATOM 10286 C CA . ALA C 1 404 ? -0.029 90.799 66.472 1.00 42.81 404 ALA C CA 1
ATOM 10287 C C . ALA C 1 404 ? 0.038 91.812 65.327 1.00 44.13 404 ALA C C 1
ATOM 10288 O O . ALA C 1 404 ? -0.575 91.593 64.276 1.00 43.54 404 ALA C O 1
ATOM 10290 N N . LEU C 1 405 ? 0.798 92.895 65.527 1.00 44.17 405 LEU C N 1
ATOM 10291 C CA . LEU C 1 405 ? 0.965 93.945 64.499 1.00 42.91 405 LEU C CA 1
ATOM 10292 C C . LEU C 1 405 ? 1.707 93.402 63.297 1.00 44.82 405 LEU C C 1
ATOM 10293 O O . LEU C 1 405 ? 1.308 93.632 62.164 1.00 54.74 405 LEU C O 1
ATOM 10298 N N . GLN C 1 406 ? 2.759 92.635 63.561 1.00 46.90 406 GLN C N 1
ATOM 10299 C CA . GLN C 1 406 ? 3.560 92.024 62.512 1.00 47.09 406 GLN C CA 1
ATOM 10300 C C . GLN C 1 406 ? 2.776 91.018 61.663 1.00 47.65 406 GLN C C 1
ATOM 10301 O O . GLN C 1 406 ? 2.976 90.925 60.447 1.00 43.42 406 GLN C O 1
ATOM 10307 N N . LYS C 1 407 ? 1.891 90.264 62.306 1.00 48.36 407 LYS C N 1
ATOM 10308 C CA . LYS C 1 407 ? 1.083 89.277 61.594 1.00 46.46 407 LYS C CA 1
ATOM 10309 C C . LYS C 1 407 ? -0.187 89.872 60.976 1.00 37.42 407 LYS C C 1
ATOM 10310 O O . LYS C 1 407 ? -1.038 89.143 60.476 1.00 41.52 407 LYS C O 1
ATOM 10316 N N . GLY C 1 408 ? -0.317 91.190 61.036 1.00 44.11 408 GLY C N 1
ATOM 10317 C CA . GLY C 1 408 ? -1.412 91.896 60.381 1.00 45.45 408 GLY C CA 1
ATOM 10318 C C . GLY C 1 408 ? -2.768 91.696 61.023 1.00 45.17 408 GLY C C 1
ATOM 10319 O O . GLY C 1 408 ? -3.784 91.829 60.352 1.00 46.55 408 GLY C O 1
ATOM 10320 N N . VAL C 1 409 ? -2.785 91.375 62.319 1.00 47.81 409 VAL C N 1
ATOM 10321 C CA . VAL C 1 409 ? -4.041 91.227 63.069 1.00 47.67 409 VAL C CA 1
ATOM 10322 C C . VAL C 1 409 ? -4.853 92.525 63.081 1.00 49.41 409 VAL C C 1
ATOM 10323 O O . VAL C 1 409 ? -6.064 92.481 62.909 1.00 44.82 409 VAL C O 1
ATOM 10327 N N . ALA C 1 410 ? -4.167 93.662 63.248 1.00 40.22 410 ALA C N 1
ATOM 10328 C CA . ALA C 1 410 ? -4.794 94.974 63.398 1.00 45.49 410 ALA C CA 1
ATOM 10329 C C . ALA C 1 410 ? -3.737 96.073 63.202 1.00 48.28 410 ALA C C 1
ATOM 10330 O O . ALA C 1 410 ? -2.532 95.791 63.207 1.00 46.48 410 ALA C O 1
ATOM 10332 N N . SER C 1 411 ? -4.175 97.319 63.052 1.00 43.26 411 SER C N 1
ATOM 10333 C CA . SER C 1 411 ? -3.234 98.441 62.950 1.00 48.36 411 SER C CA 1
ATOM 10334 C C . SER C 1 411 ? -2.611 98.714 64.311 1.00 49.54 411 SER C C 1
ATOM 10335 O O . SER C 1 411 ? -3.157 98.301 65.336 1.00 52.80 411 SER C O 1
ATOM 10338 N N . GLU C 1 412 ? -1.475 99.406 64.325 1.00 50.89 412 GLU C N 1
ATOM 10339 C CA . GLU C 1 412 ? -0.849 99.809 65.586 1.00 53.18 412 GLU C CA 1
ATOM 10340 C C . GLU C 1 412 ? -1.812 100.612 66.471 1.00 50.23 412 GLU C C 1
ATOM 10341 O O . GLU C 1 412 ? -1.969 100.313 67.668 1.00 49.38 412 GLU C O 1
ATOM 10347 N N . GLN C 1 413 ? -2.465 101.616 65.886 1.00 47.03 413 GLN C N 1
ATOM 10348 C CA . GLN C 1 413 ? -3.409 102.437 66.655 1.00 47.54 413 GLN C CA 1
ATOM 10349 C C . GLN C 1 413 ? -4.587 101.644 67.229 1.00 44.60 413 GLN C C 1
ATOM 10350 O O . GLN C 1 413 ? -5.029 101.923 68.343 1.00 47.68 413 GLN C O 1
ATOM 10356 N N . ASP C 1 414 ? -5.060 100.630 66.503 1.00 45.55 414 ASP C N 1
ATOM 10357 C CA . ASP C 1 414 ? -6.186 99.837 66.989 1.00 44.98 414 ASP C CA 1
ATOM 10358 C C . ASP C 1 414 ? -5.803 98.873 68.101 1.00 47.11 414 ASP C C 1
ATOM 10359 O O . ASP C 1 414 ? -6.626 98.563 68.961 1.00 48.05 414 ASP C O 1
ATOM 10364 N N . ILE C 1 415 ? -4.554 98.415 68.080 1.00 47.27 415 ILE C N 1
ATOM 10365 C CA . ILE C 1 415 ? -4.018 97.594 69.162 1.00 41.87 415 ILE C CA 1
ATOM 10366 C C . ILE C 1 415 ? -3.906 98.427 70.446 1.00 42.44 415 ILE C C 1
ATOM 10367 O O . ILE C 1 415 ? -4.330 97.984 71.512 1.00 46.77 415 ILE C O 1
ATOM 10372 N N . ASP C 1 416 ? -3.379 99.649 70.340 1.00 47.00 416 ASP C N 1
ATOM 10373 C CA . ASP C 1 416 ? -3.293 100.539 71.507 1.00 45.49 416 ASP C CA 1
ATOM 10374 C C . ASP C 1 416 ? -4.685 100.837 72.076 1.00 46.29 416 ASP C C 1
ATOM 10375 O O . ASP C 1 416 ? -4.922 100.676 73.271 1.00 48.43 416 ASP C O 1
ATOM 10380 N N . THR C 1 417 ? -5.604 101.240 71.203 1.00 43.67 417 THR C N 1
ATOM 10381 C CA . THR C 1 417 ? -6.959 101.593 71.606 1.00 42.65 417 THR C CA 1
ATOM 10382 C C . THR C 1 417 ? -7.654 100.436 72.301 1.00 43.30 417 THR C C 1
ATOM 10383 O O . THR C 1 417 ? -8.210 100.611 73.387 1.00 42.67 417 THR C O 1
ATOM 10387 N N . ALA C 1 418 ? -7.573 99.249 71.701 1.00 40.69 418 ALA C N 1
ATOM 10388 C CA . ALA C 1 418 ? -8.172 98.051 72.280 1.00 36.71 418 ALA C CA 1
ATOM 10389 C C . ALA C 1 418 ? -7.730 97.759 73.705 1.00 40.32 418 ALA C C 1
ATOM 10390 O O . ALA C 1 418 ? -8.545 97.406 74.557 1.00 43.89 418 ALA C O 1
ATOM 10392 N N . MET C 1 419 ? -6.439 97.917 73.970 1.00 42.53 419 MET C N 1
ATOM 10393 C CA . MET C 1 419 ? -5.919 97.646 75.290 1.00 38.65 419 MET C CA 1
ATOM 10394 C C . MET C 1 419 ? -6.293 98.767 76.293 1.00 43.73 419 MET C C 1
ATOM 10395 O O . MET C 1 419 ? -6.528 98.494 77.472 1.00 38.82 419 MET C O 1
ATOM 10400 N N . ARG C 1 420 ? -6.346 100.012 75.828 1.00 44.38 420 ARG C N 1
ATOM 10401 C CA A ARG C 1 420 ? -6.828 101.114 76.667 0.50 52.00 420 ARG C CA 1
ATOM 10402 C CA B ARG C 1 420 ? -6.831 101.130 76.653 0.50 52.81 420 ARG C CA 1
ATOM 10403 C C . ARG C 1 420 ? -8.305 100.967 77.031 1.00 55.79 420 ARG C C 1
ATOM 10404 O O . ARG C 1 420 ? -8.690 101.191 78.174 1.00 56.66 420 ARG C O 1
ATOM 10419 N N . LEU C 1 421 ? -9.135 100.588 76.063 1.00 53.95 421 LEU C N 1
ATOM 10420 C CA . LEU C 1 421 ? -10.580 100.552 76.305 1.00 51.84 421 LEU C CA 1
ATOM 10421 C C . LEU C 1 421 ? -11.121 99.203 76.770 1.00 54.36 421 LEU C C 1
ATOM 10422 O O . LEU C 1 421 ? -11.971 99.157 77.652 1.00 61.46 421 LEU C O 1
ATOM 10427 N N . GLY C 1 422 ? -10.608 98.110 76.212 1.00 51.40 422 GLY C N 1
ATOM 10428 C CA . GLY C 1 422 ? -11.107 96.778 76.555 1.00 56.08 422 GLY C CA 1
ATOM 10429 C C . GLY C 1 422 ? -10.700 96.279 77.930 1.00 57.11 422 GLY C C 1
ATOM 10430 O O . GLY C 1 422 ? -11.464 95.565 78.582 1.00 58.60 422 GLY C O 1
ATOM 10431 N N . VAL C 1 423 ? -9.499 96.650 78.373 1.00 53.70 423 VAL C N 1
ATOM 10432 C CA . VAL C 1 423 ? -8.970 96.157 79.640 1.00 51.72 423 VAL C CA 1
ATOM 10433 C C . VAL C 1 423 ? -8.288 97.246 80.450 1.00 50.98 423 VAL C C 1
ATOM 10434 O O . VAL C 1 423 ? -7.575 96.945 81.406 1.00 56.69 423 VAL C O 1
ATOM 10438 N N . ASN C 1 424 ? -8.495 98.503 80.061 1.00 56.08 424 ASN C N 1
ATOM 10439 C CA . ASN C 1 424 ? -8.042 99.674 80.835 1.00 51.45 424 ASN C CA 1
ATOM 10440 C C . ASN C 1 424 ? -6.570 99.725 81.244 1.00 54.96 424 ASN C C 1
ATOM 10441 O O . ASN C 1 424 ? -6.246 100.066 82.380 1.00 49.72 424 ASN C O 1
ATOM 10446 N N . TYR C 1 425 ? -5.687 99.373 80.308 1.00 55.29 425 TYR C N 1
ATOM 10447 C CA . TYR C 1 425 ? -4.238 99.434 80.534 1.00 51.57 425 TYR C CA 1
ATOM 10448 C C . TYR C 1 425 ? -3.862 100.916 80.504 1.00 50.81 425 TYR C C 1
ATOM 10449 O O . TYR C 1 425 ? -4.468 101.672 79.748 1.00 49.82 425 TYR C O 1
ATOM 10458 N N . PRO C 1 426 ? -2.877 101.340 81.324 1.00 46.81 426 PRO C N 1
ATOM 10459 C CA . PRO C 1 426 ? -2.601 102.782 81.439 1.00 48.44 426 PRO C CA 1
ATOM 10460 C C . PRO C 1 426 ? -1.943 103.387 80.199 1.00 44.83 426 PRO C C 1
ATOM 10461 O O . PRO C 1 426 ? -1.922 104.592 80.053 1.00 48.28 426 PRO C O 1
ATOM 10465 N N . TYR C 1 427 ? -1.390 102.549 79.330 1.00 46.20 427 TYR C N 1
ATOM 10466 C CA . TYR C 1 427 ? -0.969 102.965 78.000 1.00 42.67 427 TYR C CA 1
ATOM 10467 C C . TYR C 1 427 ? -1.303 101.821 77.084 1.00 46.03 427 TYR C C 1
ATOM 10468 O O . TYR C 1 427 ? -1.304 100.666 77.526 1.00 45.43 427 TYR C O 1
ATOM 10477 N N . GLY C 1 428 ? -1.586 102.124 75.816 1.00 42.65 428 GLY C N 1
ATOM 10478 C CA . GLY C 1 428 ? -1.574 101.088 74.790 1.00 45.68 428 GLY C CA 1
ATOM 10479 C C . GLY C 1 428 ? -0.147 100.557 74.700 1.00 45.87 428 GLY C C 1
ATOM 10480 O O . GLY C 1 428 ? 0.801 101.332 74.818 1.00 48.45 428 GLY C O 1
ATOM 10481 N N . PRO C 1 429 ? 0.021 99.244 74.473 1.00 46.04 429 PRO C N 1
ATOM 10482 C CA . PRO C 1 429 ? 1.349 98.591 74.599 1.00 42.95 429 PRO C CA 1
ATOM 10483 C C . PRO C 1 429 ? 2.419 99.106 73.632 1.00 42.74 429 PRO C C 1
ATOM 10484 O O . PRO C 1 429 ? 3.608 99.123 73.977 1.00 46.47 429 PRO C O 1
ATOM 10488 N N . LEU C 1 430 ? 2.007 99.527 72.439 1.00 36.66 430 LEU C N 1
ATOM 10489 C CA . LEU C 1 430 ? 2.958 100.018 71.449 1.00 39.61 430 LEU C CA 1
ATOM 10490 C C . LEU C 1 430 ? 3.448 101.409 71.833 1.00 46.47 430 LEU C C 1
ATOM 10491 O O . LEU C 1 430 ? 4.650 101.669 71.780 1.00 45.02 430 LEU C O 1
ATOM 10496 N N . ALA C 1 431 ? 2.518 102.269 72.264 1.00 36.56 431 ALA C N 1
ATOM 10497 C CA . ALA C 1 431 ? 2.856 103.591 72.802 1.00 44.23 431 ALA C CA 1
ATOM 10498 C C . ALA C 1 431 ? 3.701 103.432 74.040 1.00 42.79 431 ALA C C 1
ATOM 10499 O O . ALA C 1 431 ? 4.596 104.229 74.287 1.00 46.68 431 ALA C O 1
ATOM 10501 N N . TRP C 1 432 ? 3.401 102.396 74.815 1.00 43.82 432 TRP C N 1
ATOM 10502 C CA . TRP C 1 432 ? 4.146 102.103 76.020 1.00 44.87 432 TRP C CA 1
ATOM 10503 C C . TRP C 1 432 ? 5.586 101.704 75.717 1.00 44.33 432 TRP C C 1
ATOM 10504 O O . TRP C 1 432 ? 6.507 102.161 76.393 1.00 46.16 432 TRP C O 1
ATOM 10515 N N . GLY C 1 433 ? 5.765 100.862 74.698 1.00 44.77 433 GLY C N 1
ATOM 10516 C CA . GLY C 1 433 ? 7.087 100.400 74.267 1.00 43.83 433 GLY C CA 1
ATOM 10517 C C . GLY C 1 433 ? 7.965 101.540 73.758 1.00 50.66 433 GLY C C 1
ATOM 10518 O O . GLY C 1 433 ? 9.164 101.575 74.037 1.00 45.63 433 GLY C O 1
ATOM 10519 N N . ALA C 1 434 ? 7.365 102.486 73.033 1.00 44.84 434 ALA C N 1
ATOM 10520 C CA . ALA C 1 434 ? 8.097 103.632 72.531 1.00 49.16 434 ALA C CA 1
ATOM 10521 C C . ALA C 1 434 ? 8.599 104.487 73.693 1.00 48.91 434 ALA C C 1
ATOM 10522 O O . ALA C 1 434 ? 9.745 104.940 73.687 1.00 45.90 434 ALA C O 1
ATOM 10524 N N . GLN C 1 435 ? 7.737 104.679 74.686 1.00 47.17 435 GLN C N 1
ATOM 10525 C CA . GLN C 1 435 ? 8.077 105.409 75.902 1.00 54.13 435 GLN C CA 1
ATOM 10526 C C . GLN C 1 435 ? 9.189 104.691 76.684 1.00 54.64 435 GLN C C 1
ATOM 10527 O O . GLN C 1 435 ? 10.119 105.320 77.165 1.00 49.65 435 GLN C O 1
ATOM 10533 N N . LEU C 1 436 ? 9.081 103.374 76.822 1.00 52.13 436 LEU C N 1
ATOM 10534 C CA . LEU C 1 436 ? 10.016 102.651 77.670 1.00 49.94 436 LEU C CA 1
ATOM 10535 C C . LEU C 1 436 ? 11.331 102.380 76.948 1.00 48.63 436 LEU C C 1
ATOM 10536 O O . LEU C 1 436 ? 12.357 102.210 77.582 1.00 43.62 436 LEU C O 1
ATOM 10541 N N . GLY C 1 437 ? 11.292 102.393 75.618 1.00 44.21 437 GLY C N 1
ATOM 10542 C CA . GLY C 1 437 ? 12.474 102.195 74.822 1.00 33.73 437 GLY C CA 1
ATOM 10543 C C . GLY C 1 437 ? 12.522 100.783 74.277 1.00 43.26 437 GLY C C 1
ATOM 10544 O O . GLY C 1 437 ? 12.539 99.818 75.047 1.00 40.15 437 GLY C O 1
ATOM 10545 N N . TRP C 1 438 ? 12.545 100.669 72.952 1.00 35.63 438 TRP C N 1
ATOM 10546 C CA . TRP C 1 438 ? 12.617 99.370 72.273 1.00 42.37 438 TRP C CA 1
ATOM 10547 C C . TRP C 1 438 ? 13.864 98.526 72.557 1.00 45.15 438 TRP C C 1
ATOM 10548 O O . TRP C 1 438 ? 13.769 97.304 72.699 1.00 43.19 438 TRP C O 1
ATOM 10559 N N . GLN C 1 439 ? 15.024 99.175 72.664 1.00 42.30 439 GLN C N 1
ATOM 10560 C CA . GLN C 1 439 ? 16.258 98.468 72.955 1.00 46.04 439 GLN C CA 1
ATOM 10561 C C . GLN C 1 439 ? 16.251 97.930 74.369 1.00 44.51 439 GLN C C 1
ATOM 10562 O O . GLN C 1 439 ? 16.796 96.859 74.631 1.00 47.29 439 GLN C O 1
ATOM 10568 N N . ARG C 1 440 ? 15.624 98.685 75.264 1.00 42.71 440 ARG C N 1
ATOM 10569 C CA . ARG C 1 440 ? 15.477 98.297 76.653 1.00 42.69 440 ARG C CA 1
ATOM 10570 C C . ARG C 1 440 ? 14.576 97.068 76.821 1.00 41.36 440 ARG C C 1
ATOM 10571 O O . ARG C 1 440 ? 14.899 96.166 77.592 1.00 45.93 440 ARG C O 1
ATOM 10579 N N . ILE C 1 441 ? 13.450 97.051 76.115 1.00 41.70 441 ILE C N 1
ATOM 10580 C CA . ILE C 1 441 ? 12.541 95.900 76.136 1.00 46.77 441 ILE C CA 1
ATOM 10581 C C . ILE C 1 441 ? 13.227 94.694 75.508 1.00 42.70 441 ILE C C 1
ATOM 10582 O O . ILE C 1 441 ? 13.172 93.590 76.053 1.00 48.97 441 ILE C O 1
ATOM 10587 N N . LEU C 1 442 ? 13.904 94.926 74.384 1.00 40.16 442 LEU C N 1
ATOM 10588 C CA . LEU C 1 442 ? 14.668 93.877 73.706 1.00 43.61 442 LEU C CA 1
ATOM 10589 C C . LEU C 1 442 ? 15.715 93.220 74.598 1.00 43.91 442 LEU C C 1
ATOM 10590 O O . LEU C 1 442 ? 15.765 91.998 74.679 1.00 39.92 442 LEU C O 1
ATOM 10595 N N . ARG C 1 443 ? 16.540 94.029 75.267 1.00 45.97 443 ARG C N 1
ATOM 10596 C CA . ARG C 1 443 ? 17.618 93.502 76.118 1.00 45.16 443 ARG C CA 1
ATOM 10597 C C . ARG C 1 443 ? 17.094 92.596 77.255 1.00 42.36 443 ARG C C 1
ATOM 10598 O O . ARG C 1 443 ? 17.645 91.520 77.510 1.00 39.73 443 ARG C O 1
ATOM 10606 N N . LEU C 1 444 ? 16.031 93.057 77.904 1.00 43.67 444 LEU C N 1
ATOM 10607 C CA . LEU C 1 444 ? 15.345 92.328 78.956 1.00 44.16 444 LEU C CA 1
ATOM 10608 C C . LEU C 1 444 ? 14.855 90.956 78.480 1.00 40.47 444 LEU C C 1
ATOM 10609 O O . LEU C 1 444 ? 15.207 89.927 79.070 1.00 44.29 444 LEU C O 1
ATOM 10614 N N . LEU C 1 445 ? 14.082 90.940 77.399 1.00 40.27 445 LEU C N 1
ATOM 10615 C CA . LEU C 1 445 ? 13.549 89.687 76.868 1.00 41.11 445 LEU C CA 1
ATOM 10616 C C . LEU C 1 445 ? 14.656 88.720 76.444 1.00 44.98 445 LEU C C 1
ATOM 10617 O O . LEU C 1 445 ? 14.546 87.520 76.717 1.00 44.23 445 LEU C O 1
ATOM 10622 N N . GLU C 1 446 ? 15.729 89.238 75.830 1.00 46.31 446 GLU C N 1
ATOM 10623 C CA . GLU C 1 446 ? 16.911 88.418 75.478 1.00 43.04 446 GLU C CA 1
ATOM 10624 C C . GLU C 1 446 ? 17.536 87.778 76.701 1.00 43.62 446 GLU C C 1
ATOM 10625 O O . GLU C 1 446 ? 17.905 86.597 76.661 1.00 43.37 446 GLU C O 1
ATOM 10631 N N . ASN C 1 447 ? 17.634 88.543 77.791 1.00 43.00 447 ASN C N 1
ATOM 10632 C CA . ASN C 1 447 ? 18.149 88.002 79.059 1.00 41.85 447 ASN C CA 1
ATOM 10633 C C . ASN C 1 447 ? 17.231 86.945 79.648 1.00 36.74 447 ASN C C 1
ATOM 10634 O O . ASN C 1 447 ? 17.694 85.887 80.064 1.00 44.02 447 ASN C O 1
ATOM 10639 N N . LEU C 1 448 ? 15.928 87.218 79.659 1.00 37.00 448 LEU C N 1
ATOM 10640 C CA . LEU C 1 448 ? 14.950 86.208 80.090 1.00 42.02 448 LEU C CA 1
ATOM 10641 C C . LEU C 1 448 ? 15.024 84.927 79.251 1.00 39.92 448 LEU C C 1
ATOM 10642 O O . LEU C 1 448 ? 15.023 83.830 79.802 1.00 43.20 448 LEU C O 1
ATOM 10647 N N . GLN C 1 449 ? 15.134 85.094 77.929 1.00 43.19 449 GLN C N 1
ATOM 10648 C CA . GLN C 1 449 ? 15.233 83.991 76.965 1.00 43.90 449 GLN C CA 1
ATOM 10649 C C . GLN C 1 449 ? 16.487 83.170 77.214 1.00 44.82 449 GLN C C 1
ATOM 10650 O O . GLN C 1 449 ? 16.436 81.947 77.204 1.00 45.27 449 GLN C O 1
ATOM 10656 N N . HIS C 1 450 ? 17.610 83.846 77.435 1.00 42.37 450 HIS C N 1
ATOM 10657 C CA . HIS C 1 450 ? 18.838 83.161 77.812 1.00 42.93 450 HIS C CA 1
ATOM 10658 C C . HIS C 1 450 ? 18.712 82.424 79.160 1.00 43.90 450 HIS C C 1
ATOM 10659 O O . HIS C 1 450 ? 19.038 81.244 79.242 1.00 46.84 450 HIS C O 1
ATOM 10666 N N . HIS C 1 451 ? 18.221 83.105 80.194 1.00 39.83 451 HIS C N 1
ATOM 10667 C CA . HIS C 1 451 ? 18.117 82.497 81.512 1.00 42.50 451 HIS C CA 1
ATOM 10668 C C . HIS C 1 451 ? 17.259 81.227 81.515 1.00 47.35 451 HIS C C 1
ATOM 10669 O O . HIS C 1 451 ? 17.676 80.192 82.039 1.00 45.50 451 HIS C O 1
ATOM 10676 N N . TYR C 1 452 ? 16.066 81.327 80.931 1.00 44.07 452 TYR C N 1
ATOM 10677 C CA . TYR C 1 452 ? 15.116 80.222 80.916 1.00 45.29 452 TYR C CA 1
ATOM 10678 C C . TYR C 1 452 ? 15.276 79.244 79.752 1.00 42.19 452 TYR C C 1
ATOM 10679 O O . TYR C 1 452 ? 14.817 78.117 79.854 1.00 41.31 452 TYR C O 1
ATOM 10688 N N . GLY C 1 453 ? 15.907 79.681 78.660 1.00 42.61 453 GLY C N 1
ATOM 10689 C CA . GLY C 1 453 ? 16.072 78.852 77.445 1.00 42.93 453 GLY C CA 1
ATOM 10690 C C . GLY C 1 453 ? 14.734 78.473 76.836 1.00 46.31 453 GLY C C 1
ATOM 10691 O O . GLY C 1 453 ? 14.580 77.401 76.252 1.00 42.53 453 GLY C O 1
ATOM 10692 N N . GLU C 1 454 ? 13.757 79.355 77.004 1.00 43.80 454 GLU C N 1
ATOM 10693 C CA . GLU C 1 454 ? 12.403 79.108 76.549 1.00 42.92 454 GLU C CA 1
ATOM 10694 C C . GLU C 1 454 ? 12.093 79.982 75.353 1.00 43.47 454 GLU C C 1
ATOM 10695 O O . GLU C 1 454 ? 12.381 81.174 75.350 1.00 42.88 454 GLU C O 1
ATOM 10701 N N . GLU C 1 455 ? 11.508 79.353 74.346 1.00 37.07 455 GLU C N 1
ATOM 10702 C CA . GLU C 1 455 ? 10.941 80.012 73.179 1.00 42.15 455 GLU C CA 1
ATOM 10703 C C . GLU C 1 455 ? 9.883 81.039 73.593 1.00 42.48 455 GLU C C 1
ATOM 10704 O O . GLU C 1 455 ? 9.670 82.009 72.916 1.00 44.92 455 GLU C O 1
ATOM 10710 N N . ARG C 1 456 ? 9.253 80.832 74.741 1.00 43.24 456 ARG C N 1
ATOM 10711 C CA . ARG C 1 456 ? 8.296 81.760 75.308 1.00 41.25 456 ARG C CA 1
ATOM 10712 C C . ARG C 1 456 ? 8.829 83.211 75.439 1.00 43.07 456 ARG C C 1
ATOM 10713 O O . ARG C 1 456 ? 8.093 84.170 75.229 1.00 43.23 456 ARG C O 1
ATOM 10721 N N . TYR C 1 457 ? 10.106 83.361 75.780 1.00 41.15 457 TYR C N 1
ATOM 10722 C CA . TYR C 1 457 ? 10.677 84.681 75.995 1.00 47.46 457 TYR C CA 1
ATOM 10723 C C . TYR C 1 457 ? 11.396 85.257 74.764 1.00 48.02 457 TYR C C 1
ATOM 10724 O O . TYR C 1 457 ? 12.073 86.272 74.881 1.00 49.77 457 TYR C O 1
ATOM 10733 N N . ARG C 1 458 ? 11.221 84.623 73.596 1.00 46.25 458 ARG C N 1
ATOM 10734 C CA A ARG C 1 458 ? 11.778 85.155 72.353 0.50 45.41 458 ARG C CA 1
ATOM 10735 C CA B ARG C 1 458 ? 11.774 85.153 72.351 0.50 44.69 458 ARG C CA 1
ATOM 10736 C C . ARG C 1 458 ? 11.267 86.574 72.062 1.00 42.92 458 ARG C C 1
ATOM 10737 O O . ARG C 1 458 ? 10.061 86.835 72.128 1.00 50.70 458 ARG C O 1
ATOM 10752 N N . PRO C 1 459 ? 12.193 87.508 71.783 1.00 42.32 459 PRO C N 1
ATOM 10753 C CA . PRO C 1 459 ? 11.814 88.801 71.216 1.00 39.77 459 PRO C CA 1
ATOM 10754 C C . PRO C 1 459 ? 11.245 88.551 69.824 1.00 41.83 459 PRO C C 1
ATOM 10755 O O . PRO C 1 459 ? 11.824 87.752 69.054 1.00 37.18 459 PRO C O 1
ATOM 10759 N N . CYS C 1 460 ? 10.115 89.169 69.494 1.00 39.05 460 CYS C N 1
ATOM 10760 C CA . CYS C 1 460 ? 9.546 88.911 68.172 1.00 44.35 460 CYS C CA 1
ATOM 10761 C C . CYS C 1 460 ? 10.314 89.700 67.108 1.00 42.30 460 CYS C C 1
ATOM 10762 O O . CYS C 1 460 ? 11.026 90.650 67.430 1.00 42.59 460 CYS C O 1
ATOM 10765 N N . SER C 1 461 ? 10.168 89.303 65.848 1.00 39.97 461 SER C N 1
ATOM 10766 C CA . SER C 1 461 ? 10.974 89.878 64.770 1.00 40.71 461 SER C CA 1
ATOM 10767 C C . SER C 1 461 ? 10.808 91.415 64.656 1.00 41.78 461 SER C C 1
ATOM 10768 O O . SER C 1 461 ? 11.798 92.134 64.446 1.00 41.55 461 SER C O 1
ATOM 10771 N N . LEU C 1 462 ? 9.587 91.912 64.884 1.00 45.24 462 LEU C N 1
ATOM 10772 C CA . LEU C 1 462 ? 9.312 93.369 64.862 1.00 45.27 462 LEU C CA 1
ATOM 10773 C C . LEU C 1 462 ? 9.941 94.132 66.033 1.00 43.06 462 LEU C C 1
ATOM 10774 O O . LEU C 1 462 ? 10.279 95.315 65.900 1.00 47.52 462 LEU C O 1
ATOM 10779 N N . LEU C 1 463 ? 10.093 93.469 67.179 1.00 39.52 463 LEU C N 1
ATOM 10780 C CA . LEU C 1 463 ? 10.815 94.073 68.285 1.00 42.14 463 LEU C CA 1
ATOM 10781 C C . LEU C 1 463 ? 12.273 94.299 67.917 1.00 41.07 463 LEU C C 1
ATOM 10782 O O . LEU C 1 463 ? 12.770 95.418 68.102 1.00 41.53 463 LEU C O 1
ATOM 10787 N N . ARG C 1 464 ? 12.950 93.278 67.380 1.00 35.83 464 ARG C N 1
ATOM 10788 C CA . ARG C 1 464 ? 14.349 93.469 66.912 1.00 42.33 464 ARG C CA 1
ATOM 10789 C C . ARG C 1 464 ? 14.421 94.596 65.885 1.00 45.22 464 ARG C C 1
ATOM 10790 O O . ARG C 1 464 ? 15.317 95.439 65.944 1.00 47.93 464 ARG C O 1
ATOM 10798 N N . GLN C 1 465 ? 13.456 94.594 64.964 1.00 47.56 465 GLN C N 1
ATOM 10799 C CA . GLN C 1 465 ? 13.329 95.598 63.917 1.00 47.46 465 GLN C CA 1
ATOM 10800 C C . GLN C 1 465 ? 13.185 96.998 64.503 1.00 46.26 465 GLN C C 1
ATOM 10801 O O . GLN C 1 465 ? 13.833 97.935 64.028 1.00 46.61 465 GLN C O 1
ATOM 10807 N N . ARG C 1 466 ? 12.366 97.137 65.544 1.00 42.76 466 ARG C N 1
ATOM 10808 C CA . ARG C 1 466 ? 12.173 98.451 66.162 1.00 48.39 466 ARG C CA 1
ATOM 10809 C C . ARG C 1 466 ? 13.331 98.904 67.052 1.00 52.33 466 ARG C C 1
ATOM 10810 O O . ARG C 1 466 ? 13.583 100.107 67.171 1.00 49.85 466 ARG C O 1
ATOM 10818 N N . ALA C 1 467 ? 14.037 97.944 67.653 1.00 46.27 467 ALA C N 1
ATOM 10819 C CA . ALA C 1 467 ? 15.228 98.241 68.441 1.00 48.72 467 ALA C CA 1
ATOM 10820 C C . ALA C 1 467 ? 16.336 98.768 67.543 1.00 48.18 467 ALA C C 1
ATOM 10821 O O . ALA C 1 467 ? 17.000 99.747 67.888 1.00 50.33 467 ALA C O 1
ATOM 10823 N N . LEU C 1 468 ? 16.513 98.120 66.394 1.00 46.27 468 LEU C N 1
ATOM 10824 C CA . LEU C 1 468 ? 17.461 98.566 65.372 1.00 52.34 468 LEU C CA 1
ATOM 10825 C C . LEU C 1 468 ? 17.187 99.969 64.842 1.00 53.62 468 LEU C C 1
ATOM 10826 O O . LEU C 1 468 ? 18.131 100.721 64.625 1.00 60.34 468 LEU C O 1
ATOM 10831 N N . LEU C 1 469 ? 15.914 100.317 64.645 1.00 56.35 469 LEU C N 1
ATOM 10832 C CA . LEU C 1 469 ? 15.550 101.658 64.172 1.00 56.23 469 LEU C CA 1
ATOM 10833 C C . LEU C 1 469 ? 15.845 102.703 65.243 1.00 61.23 469 LEU C C 1
ATOM 10834 O O . LEU C 1 469 ? 16.378 103.772 64.936 1.00 63.65 469 LEU C O 1
ATOM 10839 N N . GLU C 1 470 ? 15.539 102.361 66.495 1.00 60.80 470 GLU C N 1
ATOM 10840 C CA . GLU C 1 470 ? 15.780 103.230 67.645 1.00 55.98 470 GLU C CA 1
ATOM 10841 C C . GLU C 1 470 ? 17.268 103.520 67.886 1.00 60.51 470 GLU C C 1
ATOM 10842 O O . GLU C 1 470 ? 17.622 104.621 68.315 1.00 61.50 470 GLU C O 1
ATOM 10848 N N . SER C 1 471 ? 18.132 102.549 67.609 1.00 60.80 471 SER C N 1
ATOM 10849 C CA . SER C 1 471 ? 19.577 102.782 67.666 1.00 71.48 471 SER C CA 1
ATOM 10850 C C . SER C 1 471 ? 20.062 103.655 66.497 1.00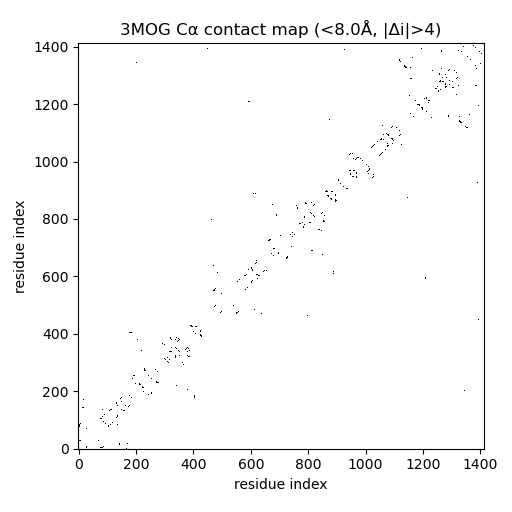 78.67 471 SER C C 1
ATOM 10851 O O . SER C 1 471 ? 21.073 104.345 66.624 1.00 84.40 471 SER C O 1
ATOM 10854 N N . GLY C 1 472 ? 19.331 103.634 65.380 1.00 86.48 472 GLY C N 1
ATOM 10855 C CA . GLY C 1 472 ? 19.584 104.530 64.242 1.00 94.86 472 GLY C CA 1
ATOM 10856 C C . GLY C 1 472 ? 19.434 106.017 64.542 1.00 102.77 472 GLY C C 1
ATOM 10857 O O . GLY C 1 472 ? 20.184 106.836 64.002 1.00 104.79 472 GLY C O 1
ATOM 10858 N N . TYR C 1 473 ? 18.472 106.368 65.400 1.00 109.58 473 TYR C N 1
ATOM 10859 C CA . TYR C 1 473 ? 18.282 107.758 65.848 1.00 117.85 473 TYR C CA 1
ATOM 10860 C C . TYR C 1 473 ? 19.231 108.145 66.990 1.00 121.30 473 TYR C C 1
ATOM 10861 O O . TYR C 1 473 ? 19.390 109.332 67.288 1.00 124.38 473 TYR C O 1
ATOM 10870 N N . GLU C 1 474 ? 19.843 107.142 67.624 1.00 122.91 474 GLU C N 1
ATOM 10871 C CA . GLU C 1 474 ? 20.751 107.341 68.758 1.00 123.05 474 GLU C CA 1
ATOM 10872 C C . GLU C 1 474 ? 22.109 107.872 68.292 1.00 123.98 474 GLU C C 1
ATOM 10873 O O . GLU C 1 474 ? 22.261 109.052 67.972 1.00 124.03 474 GLU C O 1
#

B-factor: mean 69.02, std 24.64, range [25.34, 163.89]

CATH classification: 3.40.50.720 (+2 more: 1.10.1040.50, 3.30.750.190)

Radius of gyration: 35.13 Å; Cα contacts (8 Å, |Δi|>4): 2917; chains: 3; bounding box: 96×84×95 Å

GO terms:
  GO:0008691 3-hydroxybutyryl-CoA dehydrogenase activity (F, IDA)
  GO:0010124 phenylacetate catabolic process (P, IMP)
  GO:0003857 (3S)-3-hydroxyacyl-CoA dehydrogenase (NAD+) activity (F, IDA)

Foldseek 3Di:
DFAEEEEEDQDQASLQVLLLQLLLHHQYEYEDLDPVSLVVSLVVSLVVLVVCCVVVNDPPVSSVSSSVSYHYDNDLLVCQPGLEYEYEHDPDLVVLLVSQQVNLVSYDLRRAYEYQDQFDFQQSSLVPHRNSQSYWYWHAAPNNLPFQETEIEDEPNHDPVNSVVVQVVSVSSNHHYFYFYRAQRQQALQLCQLQQVVLLVCVVVCFDQSLLLFCCCCQFVPAVTRNQLVQLVVWLVVNQVSLVSSCVRVVNDVLSDGHPLSVVQVVVVQTHCVVQGGSDRNVDDDDHDDFDDADDCVLEFPDWDCDDPQWIDGPQEIEGEALFDFQQVCCVVVVTWYKYKHGDDGQEIEIEGHPPDDPSRVSSVVNVSVVVVHRYDYTYRGGCPRNLVSLLSSLQSLQVCCVVRRGHQVSSQVCCCRVSNRPTRSPVVDVVVALLSSQSSLVSNCVVVVDPSSDRDPSSVVVNVVRVPD/DWAEEEQEALDQQSLLVLLLQLLLHHQYEYEDQDPVSLVVSLVVVVVVLVVCCVVPVDPPVSSVSSSVSYHYDNDPLPCQPGLEYEYDHDPDLVVLQVSQQVCLPSHDLNRAYEYQDQFDFQQSNLPPGDRRQRTWYWHAFVHRLPFQETETEDHPNHDPVNSVVSQVVSVSSNHHYFYFYGAHRQQQLQLCLLQQPVLLVCVVVCQDQSLLLFCCCPQFVPAVTRNVLVQLVCWLVNNQVSLVSSCVRVVNDPLSPGHPLSVCQVVVVQTHCVSCGGSDRNVDDDDHDDFDDADDPVLEFDDWADDPQQWIDTHQEIEHEALQDFQQVVCVVVVTWYKYWHGDDGQEIEIETHPPDDPSRVNNVSNVSVVVVHGYHYTYRGGCPRNLVSLLLSLQSLQVCCVVRRGHQVSSQVCCCRNRNRPTRSPVVCVVVALLSSQSSLVSNCVVVVDPSSDRDPRSVVVNVVRVVD/DDFAAEEFEDLDQASLLVLLLQLLLHHQYEYEDQDPVSLVVSLVVSLVVLVVCCVVPVDPPVSSVSSSVSYHYDNDPLVCQPGLEYEYEHDQDLVVLLVVQQVCLVSYDLNRAYEYQDQFDFQCSSLPPGDNSQSYWYWHAAPNRNPFQETEIEDEPNHDPVNSVVSQVVSVSSNHHYFYFYRAQRQQQLQLCQLQQVLLLVCVVVCQDQSLLLFCCQCQFQPFVTRNQLVQLVVWLVVNQVSLVSSCVSVVRDPLSDGHPLSVVQVVVVQTHCVVQGGSDGNVDDDDDDAFDDADDPVLEFPDWDDDPQQWIQGPQETEHEALFDFQQVVCVVVVTWYKYKHGDDGQEIEIETHPPDDVSSVNNVSNVSVVVRHRYDYTYRGGCRRNRVSLLLSLQSLQVCCVVRRGDQVSSQVCCCRVRNRVTRSPVVCVVVALLSSQSSLVSNCVVVVDPSSDRDPVSVVRNVVRVVVD

Solvent-accessible surface area: 55757 Å² total; per-residue (Å²): 175,24,108,28,0,0,0,6,6,29,46,102,38,1,9,4,0,0,13,5,0,0,53,85,44,18,83,0,17,0,20,22,132,39,65,147,35,8,78,184,9,26,80,24,0,67,65,104,4,63,52,80,48,117,157,70,143,47,86,68,107,62,5,95,121,4,19,152,50,12,68,69,23,67,96,20,130,42,0,41,74,2,52,0,0,0,0,20,42,67,82,151,72,104,82,2,57,64,24,0,42,82,0,8,131,29,4,56,88,137,4,8,0,0,0,13,1,41,71,25,31,0,7,10,0,6,27,126,12,126,67,46,72,8,0,0,1,0,7,6,26,101,62,2,51,109,30,94,0,0,1,0,1,22,4,56,31,20,20,81,129,8,12,92,74,1,6,124,16,0,98,69,4,43,10,58,12,0,95,6,55,8,25,25,6,8,0,2,27,6,0,1,11,1,2,9,13,6,4,6,47,0,34,40,26,139,7,16,46,29,67,19,1,4,0,0,2,72,58,0,8,41,3,79,59,0,0,0,28,34,0,1,78,67,0,0,48,74,3,27,58,38,13,28,48,6,4,80,43,23,40,29,17,26,17,2,34,7,16,25,40,2,45,21,14,35,69,21,41,62,38,0,110,126,61,15,46,3,31,11,56,66,180,58,168,100,160,90,44,133,13,72,149,93,24,62,107,94,66,59,32,178,133,60,83,145,104,77,151,20,31,16,48,0,42,63,0,3,7,8,30,3,30,1,40,16,0,13,19,8,2,67,143,74,93,78,20,0,0,2,1,0,50,42,100,26,151,12,0,0,0,0,26,2,80,86,15,74,109,50,1,12,104,51,0,10,19,19,0,42,126,86,49,56,45,1,12,87,15,49,39,11,4,0,1,6,0,6,1,5,0,0,2,2,0,6,4,0,0,6,0,31,32,59,42,5,11,55,62,137,25,0,11,21,0,0,105,46,7,31,81,10,46,100,3,1,0,56,6,0,56,110,34,14,16,74,70,0,28,119,2,0,52,35,0,38,118,21,8,15,24,20,5,0,21,0,10,15,20,0,19,94,50,5,54,88,34,58,61,224,159,26,126,17,0,0,0,4,6,28,42,115,39,0,9,4,0,0,10,5,0,0,42,83,45,26,86,0,17,2,18,21,143,43,57,149,18,8,84,182,14,16,78,26,1,58,68,109,2,86,56,79,40,110,150,65,137,47,97,71,122,55,7,89,139,2,18,145,61,12,62,58,28,63,76,38,121,59,0,46,72,2,48,0,0,0,1,18,38,62,89,145,92,105,47,2,63,68,34,1,48,66,2,17,159,24,3,51,95,156,7,6,0,0,0,15,3,31,57,17,38,0,5,9,3,11,38,142,18,156,46,56,87,5,0,0,0,0,8,6,19,104,63,1,39,98,27,101,0,0,1,0,0,21,4,48,38,20,20,79,122,9,15,95,66,1,5,116,15,0,106,68,2,50,9,90,23,1,108,5,60,8,20,26,3,6,0,3,19,6,0,1,12,0,2,10,12,6,4,6,43,0,29,41,32,139,8,18,47,29,69,26,1,1,0,0,2,72,60,1,8,41,5,78,56,0,0,1,16,30,0,1,88,64,2,0,50,71,3,27,58,30,10,26,33,3,2,81,40,25,40,32,17,28,24,3,43,7,17,24,43,1,50,13,14,31,60,15,38,61,40,0,109,127,45,2,63,3,30,44,86,61,190,67,172,190,164,93,44,142,18,72,157,85,26,58,118,101,73,48,27,174,117,70,71,160,97,102,110,31,27,21,20,0,30,77,1,10,7,9,41,6,31,1,46,19,0,17,20,3,3,78,139,78,87,89,26,0,0,2,1,0,48,28,96,23,134,8,0,0,0,0,26,3,90,90,20,74,104,55,4,11,94,44,0,12,18,29,0,34,118,83,44,44,38,2,9,92,14,50,45,10,5,0,1,6,0,6,1,5,0,0,1,1,0,8,2,0,0,11,0,36,33,58,43,8,14,54,62,139,23,0,12,15,0,0,97,35,5,33,73,9,49,99,2,1,1,56,6,0,58,122,26,13,18,70,74,0,30,96,2,0,57,36,0,38,121,26,10,16,17,21,5,0,31,1,14,16,18,0,24,91,48,3,52,63,43,58,58,214,95,140,15,116,21,0,0,0,5,6,24,45,98,39,0,6,2,0,0,8,5,0,0,30,82,37,15,83,0,16,0,19,30,137,38,62,135,28,4,79,188,12,22,81,23,0,70,65,105,1,75,48,75,42,120,143,64,133,32,87,68,103,48,4,84,138,0,12,151,47,11,63,71,20,70,76,32,114,39,0,44,73,1,45,0,0,0,0,21,50,46,92,145,60,91,62,4,37,64,22,0,47,78,0,10,147,21,5,45,76,140,2,6,0,0,0,14,4,38,66,33,36,0,5,13,0,6,38,146,11,154,44,46,73,6,0,0,1,0,9,4,28,90,68,2,49,111,39,97,0,0,1,0,0,24,3,45,30,18,32,77,136,11,12,92,50,0,7,96,3,0,98,68,4,43,12,64,12,1,96,6,62,12,23,25,8,8,0,4,30,4,0,2,12,3,2,9,15,6,3,7,42,0,33,40,33,142,6,15,43,27,79,25,1,2,0,0,2,59,59,1,8,40,3,78,43,0,1,1,16,46,0,1,75,71,2,0,46,72,4,23,58,39,12,26,48,4,2,79,42,18,39,30,23,24,25,2,48,7,15,26,41,3,49,20,15,33,73,24,42,65,38,0,110,129,52,16,50,4,32,42,73,72,176,74,166,170,166,88,54,117,16,72,140,89,23,59,116,98,83,50,20,177,136,62,69,151,111,95,82,25,32,18,37,0,40,70,0,19,7,12,33,5,39,2,53,19,0,18,22,15,3,69,156,71,97,73,18,0,0,3,2,0,54,35,102,23,151,13,0,0,0,0,22,2,85,87,13,75,99,64,6,12,107,55,0,11,23,27,2,37,128,77,56,44,44,1,13,89,16,50,44,12,5,0,1,5,0,7,1,5,0,0,7,0,0,4,7,0,0,5,0,37,30,57,41,5,14,55,73,135,20,0,14,17,0,0,103,47,7,36,86,9,49,96,1,0,3,54,4,0,63,108,27,13,20,57,74,0,27,80,2,0,55,37,0,39,124,27,11,11,18,27,5,0,19,0,3,9,18,0,20,79,50,3,44,63,37,35,52,191,165

Organism: Escherichia coli (strain K12) (NCBI:txid83333)

Secondary structure (DSSP, 8-state):
----EEEE--SHHHHHHHHHHHHTT--EEEE-S-HHHHHHHHHHHHHHHHTTTTTTSS-HHHHHHHHHTEEEE--GGGGGG-SEEEE-----HHHHHHHHHHHHHHS-TT-EEEE--SSS-HHHHTTTSSSGGGEEEEEE-SSTTT--EEEEEE-SS--HHHHHHHHHHHHHTT-EEEEEES-TTTTHHHHTHHHHHHHHHHHHTT-S-HHHHHHHIIIII--SS-HHHHHHHH-HHHHHHHHHHHHHHTTS-GGG---HHHHHHHHTT--BGGGTBSSSBTTS--PPP--PPPPPGGG--S-EEE-STTEEEETTEEEEE-SSS-HHHHHHHHTS-EEEEE--SSSEEEEEE-TTS-HHHHHHHHHHHHTTT-EEEE----TTTTHHHHHHHHHHHHHHHHHTTSS-HHHHHHHHHHHS--SS-HHHHHHHH-HHHHHHHHHHHHHHH--GGGPPPHHHHHHHHHHT--/----EEEE--SHHHHHHHHHHHTTT--EEEE-S-HHHHHHHHHHHHHHHTTTTTTTSS-HHHHHHHHTTEEEE--SGGGGG-SEEEE-S---HHHHHHHHHHTTTSS-TT-EEEE--SSS-HHHHTTTSS-GGGEEEEEE-SSTTT--EEEEEE-SS--HHHHHHHHHHHHTTT-EEEEEES-TTTTHHHHTHHHHHHHHHHHHTT-S-HHHHHHHIIIII--SS-HHHHHHHH-HHHHHHHHHHHHHHTTS-GGG---HHHHHHHHTT--BGGGTBSSSBTTSPPPPP--PPPPPGGG--S-EEE-SSSEEEETTEEEEE-SSS-HHHHHHHHTS-EEEEE--SSSEEEEEE-TTS-HHHHHHHHHHHHTTT-EEEE----TTTTHHHHHHHHHHHHHHHHHTTSS-HHHHHHHHHHHS--SS-HHHHHHHH-HHHHHHHHHHHHHHH--GGGPPPHHHHHHHHHHTT-/-----EEEE--SHHHHHHHHHHHHTT--EEEE-S-HHHHHHHHHHHHHHHHHHHHTTSS-HHHHHHHHHTEEEE--GGGGGG-SEEEE-S--SHHHHHHHHHHHHHHS-TTSEEEE--SSS-HHHHSSSSS-GGGEEEEEE-SSTTT--EEEEEE-TT--HHHHHHHHHHHHHTT-EEEEEES-TTTTHHHHTHHHHHHHHHHHHTTSS-HHHHHHIIIIIS--SS-HHHHHHHH-HHHHHHHHHHHHHHTTS-GGG---HHHHHHHHTT--BGGGTBSSSBSSSPPPPP--PPPPPGGG--S-EEE-SSSEEEETTEEEEE-SS--HHHHHHHHTS-EEEEE--SSSEEEEEE-TTS-HHHHHHHHHHHHTTT-EEEE----TTTTHHHHHHHHHHHHHHHHHTTSS-HHHHHHHHHHHS--SS-HHHHHHHH-HHHHHHHHHHHHHHH--GGGPPPHHHHHHHHHHHHH-